Protein AF-A0A9N8PX17-F1 (afdb_monomer)

Secondary structure (DSSP, 8-state):
-----------------S---EEEETTPP---HHHHHHH-HHHHHHHHH-TT--HHHHHHHTTS-SS--HHHH-TTSGGG--STT-GGG-EEE-TT-EEEEEEE-SS---EEEEEEEEETTTTEE-SS-SEEEEEES-TTSPPPHHHHEEEEE--TT-TTGGGSTTTEEEEEEEEETTTTEEEEEEEEEEE-------------------------------------------PPP-------EEEEEEE-------------PPBPTT-EEE-TT--S--PBPTTEEEEEEETTEEEEEE----------------S--S----TTSS----BHHHHHHHTB-SB-TTS-BEEEEEEES-THHHHHHHHHHHHHHH--TTPEEEEEEETHHHHHHHHHHHHHHHH-EE-TTTGGGHHHHHHHHHTTT-TT---SSTTSSSTT---TTSHHHHHHHHHTTSEE-S--EEEEEEE--B-S---HHHHTTT---HHHHHHHTS--S--TTEEEEEEEEESS--BGGG-B------TT---EEEEEEESS-HHHHHB-SSS-HHHHHHHHHHHHHHTTTS-B-SHHHHHHHHHHHHHHHHHTPPPPPTT-PPBPPSS-THHHHT-B----TT--EEEPTTT-PEEEEEPP---EEE-HHHHHHHHTT-EEETTEEE---GGGTTEEEEEE--S-GGG-PPPEEEEEE----S--S--EEEBPPP-HHHHHHHHT-HHHHHHHHSPPPPTHHHHHHHHHHHHHHTT--

Structure (mmCIF, N/CA/C/O backbone):
data_AF-A0A9N8PX17-F1
#
_entry.id   AF-A0A9N8PX17-F1
#
loop_
_atom_site.group_PDB
_atom_site.id
_atom_site.type_symbol
_atom_site.label_atom_id
_atom_site.label_alt_id
_atom_site.label_comp_id
_atom_site.label_asym_id
_atom_site.label_entity_id
_atom_site.label_seq_id
_atom_site.pdbx_PDB_ins_code
_atom_site.Cartn_x
_atom_site.Cartn_y
_atom_site.Cartn_z
_atom_site.occupancy
_atom_site.B_iso_or_equiv
_atom_site.auth_seq_id
_atom_site.auth_comp_id
_atom_site.auth_asym_id
_atom_site.auth_atom_id
_atom_site.pdbx_PDB_model_num
ATOM 1 N N . MET A 1 1 ? 46.818 -5.439 31.183 1.00 30.70 1 MET A N 1
ATOM 2 C CA . MET A 1 1 ? 47.268 -4.232 31.925 1.00 30.70 1 MET A CA 1
ATOM 3 C C . MET A 1 1 ? 46.072 -3.294 32.090 1.00 30.70 1 MET A C 1
ATOM 5 O O . MET A 1 1 ? 45.114 -3.465 31.348 1.00 30.70 1 MET A O 1
ATOM 9 N N . LYS A 1 2 ? 46.074 -2.370 33.063 1.00 31.00 2 LYS A N 1
ATOM 10 C CA . LYS A 1 2 ? 44.957 -1.430 33.299 1.00 31.00 2 LYS A CA 1
ATOM 11 C C . LYS A 1 2 ? 45.195 -0.104 32.570 1.00 31.00 2 LYS A C 1
ATOM 13 O O . LYS A 1 2 ? 46.238 0.477 32.823 1.00 31.00 2 LYS A O 1
ATOM 18 N N . TYR A 1 3 ? 44.210 0.384 31.814 1.00 23.03 3 TYR A N 1
ATOM 19 C CA . TYR A 1 3 ? 43.796 1.798 31.702 1.00 23.03 3 TYR A CA 1
ATOM 20 C C . TYR A 1 3 ? 42.331 1.760 31.222 1.00 23.03 3 TYR A C 1
ATOM 22 O O . TYR A 1 3 ? 42.049 1.134 30.209 1.00 23.03 3 TYR A O 1
ATOM 30 N N . SER A 1 4 ? 41.332 2.098 32.039 1.00 23.83 4 SER A N 1
ATOM 31 C CA . SER A 1 4 ? 40.980 3.412 32.612 1.00 23.83 4 SER A CA 1
ATOM 32 C C . SER A 1 4 ? 40.157 4.267 31.646 1.00 23.83 4 SER A C 1
ATOM 34 O O . SER A 1 4 ? 40.623 4.696 30.599 1.00 23.83 4 SER A O 1
ATOM 36 N N . THR A 1 5 ? 38.914 4.499 32.062 1.00 34.44 5 THR A N 1
ATOM 37 C CA . THR A 1 5 ? 37.856 5.310 31.448 1.00 34.44 5 THR A CA 1
ATOM 38 C C . THR A 1 5 ? 38.290 6.674 30.914 1.00 34.44 5 THR A C 1
ATOM 40 O O . THR A 1 5 ? 39.016 7.408 31.580 1.00 34.44 5 THR A O 1
ATOM 43 N N . THR A 1 6 ? 37.648 7.117 29.834 1.00 24.89 6 THR A N 1
ATOM 44 C CA . THR A 1 6 ? 37.263 8.528 29.674 1.00 24.89 6 THR A CA 1
ATOM 45 C C . THR A 1 6 ? 35.858 8.574 29.088 1.00 24.89 6 THR A C 1
ATOM 47 O O . THR A 1 6 ? 35.644 8.142 27.960 1.00 24.89 6 THR A O 1
ATOM 50 N N . ALA A 1 7 ? 34.895 9.063 29.869 1.00 37.06 7 ALA A N 1
ATOM 51 C CA . ALA A 1 7 ? 33.588 9.435 29.348 1.00 37.06 7 ALA A CA 1
ATOM 52 C C . ALA A 1 7 ? 33.658 10.898 28.899 1.00 37.06 7 ALA A C 1
ATOM 54 O O . ALA A 1 7 ? 34.000 11.766 29.701 1.00 37.06 7 ALA A O 1
ATOM 55 N N . LEU A 1 8 ? 33.321 11.162 27.640 1.00 24.47 8 LEU A N 1
ATOM 56 C CA . LEU A 1 8 ? 33.030 12.500 27.134 1.00 24.47 8 LEU A CA 1
ATOM 57 C C . LEU A 1 8 ? 31.659 12.450 26.452 1.00 24.47 8 LEU A C 1
ATOM 59 O O . LEU A 1 8 ? 31.320 11.455 25.812 1.00 24.47 8 LEU A O 1
ATOM 63 N N . ALA A 1 9 ? 30.858 13.492 26.643 1.00 24.44 9 ALA A N 1
ATOM 64 C CA . ALA A 1 9 ? 29.490 13.590 26.137 1.00 24.44 9 ALA A CA 1
ATOM 65 C C . ALA A 1 9 ? 29.391 14.659 25.034 1.00 24.44 9 ALA A C 1
ATOM 67 O O . ALA A 1 9 ? 30.359 15.388 24.833 1.00 24.44 9 ALA A O 1
ATOM 68 N N . ILE A 1 10 ? 28.189 14.811 24.445 1.00 24.41 10 ILE A N 1
ATOM 69 C CA . ILE A 1 10 ? 27.762 15.947 23.585 1.00 24.41 10 ILE A CA 1
ATOM 70 C C . ILE A 1 10 ? 28.389 15.883 22.162 1.00 24.41 10 ILE A C 1
ATOM 72 O O . ILE A 1 10 ? 29.582 15.658 22.022 1.00 24.41 10 ILE A O 1
ATOM 76 N N . ALA A 1 11 ? 27.663 16.059 21.046 1.00 24.64 11 ALA A N 1
ATOM 77 C CA . ALA A 1 11 ? 26.210 16.154 20.827 1.00 24.64 11 ALA A CA 1
ATOM 78 C C . ALA A 1 11 ? 25.808 15.877 19.360 1.00 24.64 11 ALA A C 1
ATOM 80 O O . ALA A 1 11 ? 26.622 16.011 18.452 1.00 24.64 11 ALA A O 1
ATOM 81 N N . GLY A 1 12 ? 24.503 15.650 19.157 1.00 28.64 12 GLY A N 1
ATOM 82 C CA . GLY A 1 12 ? 23.778 16.067 17.948 1.00 28.64 12 GLY A CA 1
ATOM 83 C C . GLY A 1 12 ? 23.850 15.159 16.718 1.00 28.64 12 GLY A C 1
ATOM 84 O O . GLY A 1 12 ? 24.410 14.066 16.752 1.00 28.64 12 GLY A O 1
ATOM 85 N N . MET A 1 13 ? 23.268 15.687 15.636 1.00 24.89 13 MET A N 1
ATOM 86 C CA . MET A 1 13 ? 23.219 15.148 14.268 1.00 24.89 13 MET A CA 1
ATOM 87 C C . MET A 1 13 ? 22.260 13.948 14.101 1.00 24.89 13 MET A C 1
ATOM 89 O O . MET A 1 13 ? 22.342 12.941 14.807 1.00 24.89 13 MET A O 1
ATOM 93 N N . ALA A 1 14 ? 21.251 14.091 13.228 1.00 25.62 14 ALA A N 1
ATOM 94 C CA . ALA A 1 14 ? 20.008 13.316 13.324 1.00 25.62 14 ALA A CA 1
ATOM 95 C C . ALA A 1 14 ? 19.341 12.973 11.977 1.00 25.62 14 ALA A C 1
ATOM 97 O O . ALA A 1 14 ? 19.820 13.313 10.897 1.00 25.62 14 ALA A O 1
ATOM 98 N N . ALA A 1 15 ? 18.215 12.255 12.058 1.00 28.30 15 ALA A N 1
ATOM 99 C CA . ALA A 1 15 ? 17.508 11.690 10.914 1.00 28.30 15 ALA A CA 1
ATOM 100 C C . ALA A 1 15 ? 16.998 12.761 9.936 1.00 28.30 15 ALA A C 1
ATOM 102 O O . ALA A 1 15 ? 16.244 13.665 10.304 1.00 28.30 15 ALA A O 1
ATOM 103 N N . THR A 1 16 ? 17.363 12.613 8.665 1.00 30.08 16 THR A N 1
ATOM 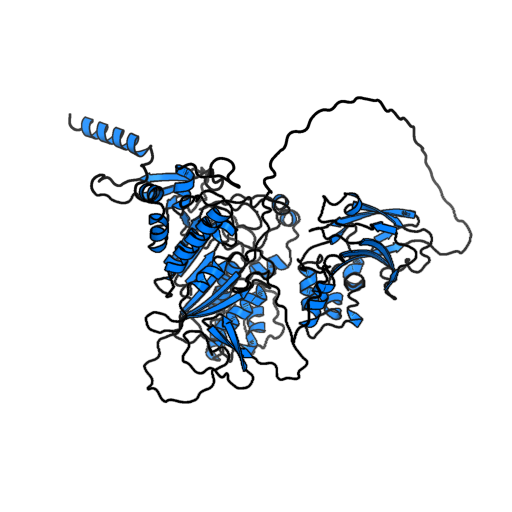104 C CA . THR A 1 16 ? 16.909 13.442 7.545 1.00 30.08 16 THR A CA 1
ATOM 105 C C . THR A 1 16 ? 15.501 13.030 7.102 1.00 30.08 16 THR A C 1
ATOM 107 O O . THR A 1 16 ? 15.300 12.473 6.022 1.00 30.08 16 THR A O 1
ATOM 110 N N . VAL A 1 17 ? 14.494 13.299 7.943 1.00 30.34 17 VAL A N 1
ATOM 111 C CA . VAL A 1 17 ? 13.085 13.161 7.531 1.00 30.34 17 VAL A CA 1
ATOM 112 C C . VAL A 1 17 ? 12.852 14.049 6.306 1.00 30.34 17 VAL A C 1
ATOM 114 O O . VAL A 1 17 ? 13.301 15.197 6.268 1.00 30.34 17 VAL A O 1
ATOM 117 N N . ARG A 1 18 ? 12.166 13.527 5.286 1.00 34.47 18 ARG A N 1
ATOM 118 C CA . ARG A 1 18 ? 11.848 14.303 4.083 1.00 34.47 18 ARG A CA 1
ATOM 119 C C . ARG A 1 18 ? 10.637 15.192 4.320 1.00 34.47 18 ARG A C 1
ATOM 121 O O . ARG A 1 18 ? 9.495 14.787 4.106 1.00 34.47 18 ARG A O 1
ATOM 128 N N . GLY A 1 19 ? 10.940 16.384 4.822 1.00 40.16 19 GLY A N 1
ATOM 129 C CA . GLY A 1 19 ? 10.079 17.545 4.721 1.00 40.16 19 GLY A CA 1
ATOM 130 C C . GLY A 1 19 ? 10.176 18.472 5.924 1.00 40.16 19 GLY A C 1
ATOM 131 O O . GLY A 1 19 ? 9.384 18.336 6.850 1.00 40.16 19 GLY A O 1
ATOM 132 N N . HIS A 1 20 ? 11.066 19.465 5.874 1.00 75.44 20 HIS A N 1
ATOM 133 C CA . HIS A 1 20 ? 11.116 20.591 6.807 1.00 75.44 20 HIS A CA 1
ATOM 134 C C . HIS A 1 20 ? 11.473 21.886 6.058 1.00 75.44 20 HIS A C 1
ATOM 136 O O . HIS A 1 20 ? 12.459 21.919 5.343 1.00 75.44 20 HIS A O 1
ATOM 142 N N . GLY A 1 21 ? 10.711 22.966 6.252 1.00 77.06 21 GLY A N 1
ATOM 143 C CA . GLY A 1 21 ? 11.102 24.321 5.840 1.00 77.06 21 GLY A CA 1
ATOM 144 C C . GLY A 1 21 ? 11.175 24.600 4.334 1.00 77.06 21 GLY A C 1
ATOM 145 O O . GLY A 1 21 ? 12.147 24.250 3.669 1.00 77.06 21 GLY A O 1
ATOM 146 N N . PHE A 1 22 ? 10.203 25.344 3.803 1.00 93.81 22 PHE A N 1
ATOM 147 C CA . PHE A 1 22 ? 10.308 25.917 2.456 1.00 93.81 22 PHE A CA 1
ATOM 148 C C . PHE A 1 22 ? 9.574 27.259 2.317 1.00 93.81 22 PHE A C 1
ATOM 150 O O . PHE A 1 22 ? 8.501 27.453 2.895 1.00 93.81 22 PHE A O 1
ATOM 157 N N . LEU A 1 23 ? 10.119 28.181 1.514 1.00 94.31 23 LEU A N 1
ATOM 158 C CA . LEU A 1 23 ? 9.455 29.435 1.135 1.00 94.31 23 LEU A CA 1
ATOM 159 C C . LEU A 1 23 ? 8.228 29.165 0.248 1.00 94.31 23 LEU A C 1
ATOM 161 O O . LEU A 1 23 ? 8.347 28.751 -0.905 1.00 94.31 23 LEU A O 1
ATOM 165 N N . THR A 1 24 ? 7.037 29.436 0.780 1.00 91.62 24 THR A N 1
ATOM 166 C CA . THR A 1 24 ? 5.756 29.205 0.085 1.00 91.62 24 THR A CA 1
ATOM 167 C C . THR A 1 24 ? 5.155 30.471 -0.523 1.00 91.62 24 THR A C 1
ATOM 169 O O . THR A 1 24 ? 4.358 30.375 -1.455 1.00 91.62 24 THR A O 1
ATOM 172 N N . SER A 1 25 ? 5.534 31.656 -0.032 1.00 93.94 25 SER A N 1
ATOM 173 C CA . SER A 1 25 ? 5.114 32.950 -0.582 1.00 93.94 25 SER A CA 1
ATOM 174 C C . SER A 1 25 ? 6.171 34.031 -0.315 1.00 93.94 25 SER A C 1
ATOM 176 O O . SER A 1 25 ? 6.589 34.157 0.834 1.00 93.94 25 SER A O 1
ATOM 178 N N . PRO A 1 26 ? 6.553 34.861 -1.304 1.00 95.81 26 PRO A N 1
ATOM 179 C CA . PRO A 1 26 ? 6.434 34.617 -2.744 1.00 95.81 26 PRO A CA 1
ATOM 180 C C . PRO A 1 26 ? 6.976 33.237 -3.148 1.00 95.81 26 PRO A C 1
ATOM 182 O O . PRO A 1 26 ? 7.723 32.607 -2.399 1.00 95.81 26 PRO A O 1
ATOM 185 N N . LYS A 1 27 ? 6.558 32.722 -4.308 1.00 91.94 27 LYS A N 1
ATOM 186 C CA . LYS A 1 27 ? 6.903 31.354 -4.713 1.00 91.94 27 LYS A CA 1
ATOM 187 C C . LYS A 1 27 ? 8.400 31.251 -5.027 1.00 91.94 27 LYS A C 1
ATOM 189 O O . LYS A 1 27 ? 8.877 31.888 -5.962 1.00 91.94 27 LYS A O 1
ATOM 194 N N . ALA A 1 28 ? 9.115 30.429 -4.264 1.00 95.44 28 ALA A N 1
ATOM 195 C CA . ALA A 1 28 ? 10.531 30.160 -4.481 1.00 95.44 28 ALA A CA 1
ATOM 196 C C . ALA A 1 28 ? 10.800 29.245 -5.694 1.00 95.44 28 ALA A C 1
ATOM 198 O O . ALA A 1 28 ? 9.890 28.590 -6.216 1.00 95.44 28 ALA A O 1
ATOM 199 N N . ARG A 1 29 ? 12.073 29.195 -6.118 1.00 97.00 29 ARG A N 1
ATOM 200 C CA . ARG A 1 29 ? 12.579 28.316 -7.181 1.00 97.00 29 ARG A CA 1
ATOM 201 C C . ARG A 1 29 ? 12.197 26.853 -6.945 1.00 97.00 29 ARG A C 1
ATOM 203 O O . ARG A 1 29 ? 12.283 26.357 -5.826 1.00 97.00 29 ARG A O 1
ATOM 210 N N . MET A 1 30 ? 11.866 26.161 -8.027 1.00 94.69 30 MET A N 1
ATOM 211 C CA . MET A 1 30 ? 11.577 24.726 -8.088 1.00 94.69 30 MET A CA 1
ATOM 212 C C . MET A 1 30 ? 12.562 24.018 -9.042 1.00 94.69 30 MET A C 1
ATOM 214 O O . MET A 1 30 ? 13.170 24.683 -9.885 1.00 94.69 30 MET A O 1
ATOM 218 N N . PRO A 1 31 ? 12.736 22.688 -8.954 1.00 90.25 31 PRO A N 1
ATOM 219 C CA . PRO A 1 31 ? 13.531 21.933 -9.923 1.00 90.25 31 PRO A CA 1
ATOM 220 C C . PRO A 1 31 ? 12.818 21.812 -11.281 1.00 90.25 31 PRO A C 1
ATOM 222 O O . PRO A 1 31 ? 11.624 21.509 -11.333 1.00 90.25 31 PRO A O 1
ATOM 225 N N . GLY A 1 32 ? 13.565 21.982 -12.374 1.00 84.88 32 GLY A N 1
ATOM 226 C CA . GLY A 1 32 ? 13.142 21.694 -13.748 1.00 84.88 32 GLY A CA 1
ATOM 227 C C . GLY A 1 32 ? 14.251 21.011 -14.559 1.00 84.88 32 GLY A C 1
ATOM 228 O O . GLY A 1 32 ? 15.180 20.429 -13.993 1.00 84.88 32 GLY A O 1
ATOM 229 N N . ASP A 1 33 ? 14.148 21.070 -15.883 1.00 93.62 33 ASP A N 1
ATOM 230 C CA . ASP A 1 33 ? 15.045 20.380 -16.818 1.00 93.62 33 ASP A CA 1
ATOM 231 C C . ASP A 1 33 ? 16.507 20.863 -16.700 1.00 93.62 33 ASP A C 1
ATOM 233 O O . ASP A 1 33 ? 17.442 20.069 -16.839 1.00 93.62 33 ASP A O 1
ATOM 237 N N . ALA A 1 34 ? 16.739 22.149 -16.401 1.00 92.88 34 ALA A N 1
ATOM 238 C CA . ALA A 1 34 ? 18.086 22.679 -16.188 1.00 92.88 34 ALA A CA 1
ATOM 239 C C . ALA A 1 34 ? 18.674 22.233 -14.838 1.00 92.88 34 ALA A C 1
ATOM 241 O O . ALA A 1 34 ? 19.889 22.044 -14.726 1.00 92.88 34 ALA A O 1
ATOM 242 N N . PHE A 1 35 ? 17.834 22.027 -13.817 1.00 95.81 35 PHE A N 1
ATOM 243 C CA . PHE A 1 35 ? 18.239 21.372 -12.575 1.00 95.81 35 PHE A CA 1
ATOM 244 C C . PHE A 1 35 ? 18.600 19.900 -12.804 1.00 95.81 35 PHE A C 1
ATOM 246 O O . PHE A 1 35 ? 19.665 19.487 -12.352 1.00 95.81 35 PHE A O 1
ATOM 253 N N . GLU A 1 36 ? 17.803 19.130 -13.556 1.00 91.38 36 GLU A N 1
ATOM 254 C CA . GLU A 1 36 ? 18.137 17.736 -13.902 1.00 91.38 36 GLU A CA 1
ATOM 255 C C . GLU A 1 36 ? 19.480 17.652 -14.648 1.00 91.38 36 GLU A C 1
ATOM 257 O O . GLU A 1 36 ? 20.383 16.924 -14.232 1.00 91.38 36 GLU A O 1
ATOM 262 N N . ALA A 1 37 ? 19.678 18.487 -15.673 1.00 92.25 37 ALA A N 1
ATOM 263 C CA . ALA A 1 37 ? 20.909 18.530 -16.469 1.00 92.25 37 ALA A CA 1
ATOM 264 C C . ALA A 1 37 ? 22.171 18.996 -15.702 1.00 92.25 37 ALA A C 1
ATOM 266 O O . ALA A 1 37 ? 23.288 18.871 -16.217 1.00 92.25 37 ALA A O 1
ATOM 267 N N . ALA A 1 38 ? 22.015 19.550 -14.496 1.00 91.81 38 ALA A N 1
ATOM 268 C CA . ALA A 1 38 ? 23.110 20.031 -13.654 1.00 91.81 38 ALA A CA 1
ATOM 269 C C . ALA A 1 38 ? 23.347 19.170 -12.402 1.00 91.81 38 ALA A C 1
ATOM 271 O O . ALA A 1 38 ? 24.492 19.031 -11.971 1.00 91.81 38 ALA A O 1
ATOM 272 N N . CYS A 1 39 ? 22.281 18.626 -11.816 1.00 92.12 39 CYS A N 1
ATOM 273 C CA . CYS A 1 39 ? 22.280 17.915 -10.539 1.00 92.12 39 CYS A CA 1
ATOM 274 C C . CYS A 1 39 ? 21.979 16.415 -10.665 1.00 92.12 39 CYS A C 1
ATOM 276 O O . CYS A 1 39 ? 22.000 15.734 -9.646 1.00 92.12 39 CYS A O 1
ATOM 278 N N . GLY A 1 40 ? 21.742 15.882 -11.863 1.00 83.62 40 GLY A N 1
ATOM 279 C CA . GLY A 1 40 ? 21.485 14.459 -12.082 1.00 83.62 40 GLY A CA 1
ATOM 280 C C . GLY A 1 40 ? 20.052 14.026 -11.757 1.00 83.62 40 GLY A C 1
ATOM 281 O O . GLY A 1 40 ? 19.321 14.673 -10.998 1.00 83.62 40 GLY A O 1
ATOM 282 N N . GLN A 1 41 ? 19.644 12.918 -12.369 1.00 73.25 41 GLN A N 1
ATOM 283 C CA . GLN A 1 41 ? 18.254 12.477 -12.439 1.00 73.25 41 GLN A CA 1
ATOM 284 C C . GLN A 1 41 ? 17.659 12.079 -11.081 1.00 73.25 41 GLN A C 1
ATOM 286 O O . GLN A 1 41 ? 16.499 12.394 -10.803 1.00 73.25 41 GLN A O 1
ATOM 291 N N . GLN A 1 42 ? 18.430 11.430 -10.205 1.00 61.31 42 GLN A N 1
ATOM 292 C CA . GLN A 1 42 ? 17.909 10.987 -8.912 1.00 61.31 42 GLN A CA 1
ATOM 293 C C . GLN A 1 42 ? 17.710 12.162 -7.954 1.00 61.31 42 GLN A C 1
ATOM 295 O O . GLN A 1 42 ? 16.670 12.219 -7.305 1.00 61.31 42 GLN A O 1
ATOM 300 N N . VAL A 1 43 ? 18.632 13.134 -7.914 1.00 71.56 43 VAL A N 1
ATOM 301 C CA . VAL A 1 43 ? 18.458 14.388 -7.145 1.00 71.56 43 VAL A CA 1
ATOM 302 C C . VAL A 1 43 ? 17.304 15.230 -7.710 1.00 71.56 43 VAL A C 1
ATOM 304 O O . VAL A 1 43 ? 16.529 15.795 -6.938 1.00 71.56 43 VAL A O 1
ATOM 307 N N . TYR A 1 44 ? 17.103 15.260 -9.034 1.00 84.00 44 TYR A N 1
ATOM 308 C CA . TYR A 1 44 ? 15.906 15.867 -9.631 1.00 84.00 44 TYR A CA 1
ATOM 309 C C . TYR A 1 44 ? 14.610 15.207 -9.130 1.00 84.00 44 TYR A C 1
ATOM 311 O O . TYR A 1 44 ? 13.741 15.905 -8.603 1.00 84.00 44 TYR A O 1
ATOM 319 N N . TYR A 1 45 ? 14.479 13.876 -9.211 1.00 62.00 45 TYR A N 1
ATOM 320 C CA . TYR A 1 45 ? 13.283 13.180 -8.713 1.00 62.00 45 TYR A CA 1
ATOM 321 C C . TYR A 1 45 ? 13.102 13.311 -7.194 1.00 62.00 45 TYR A C 1
ATOM 323 O O . TYR A 1 45 ? 11.966 13.377 -6.720 1.00 62.00 45 TYR A O 1
ATOM 331 N N . ASN A 1 46 ? 14.198 13.408 -6.440 1.00 67.00 46 ASN A N 1
ATOM 332 C CA . ASN A 1 46 ? 14.202 13.697 -5.007 1.00 67.00 46 ASN A CA 1
ATOM 333 C C . ASN A 1 46 ? 13.454 15.000 -4.701 1.00 67.00 46 ASN A C 1
ATOM 335 O O . ASN A 1 46 ? 12.484 15.016 -3.944 1.00 67.00 46 ASN A O 1
ATOM 339 N N . GLN A 1 47 ? 13.889 16.068 -5.366 1.00 79.69 47 GLN A N 1
ATOM 340 C CA . GLN A 1 47 ? 13.477 17.448 -5.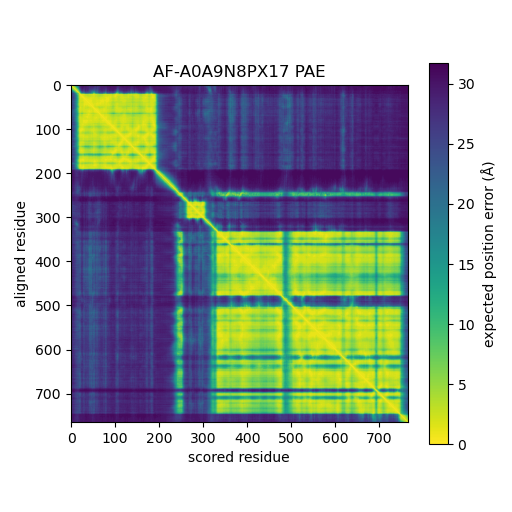139 1.00 79.69 47 GLN A CA 1
ATOM 341 C C . GLN A 1 47 ? 12.112 17.771 -5.756 1.00 79.69 47 GLN A C 1
ATOM 343 O O . GLN A 1 47 ? 11.351 18.567 -5.209 1.00 79.69 47 GLN A O 1
ATOM 348 N N . ALA A 1 48 ? 11.784 17.145 -6.890 1.00 67.62 48 ALA A N 1
ATOM 349 C CA . ALA A 1 48 ? 10.463 17.226 -7.507 1.00 67.62 48 ALA A CA 1
ATOM 350 C C . ALA A 1 48 ? 9.408 16.407 -6.735 1.00 67.62 48 ALA A C 1
ATOM 352 O O . ALA A 1 48 ? 8.213 16.683 -6.848 1.00 67.62 48 ALA A O 1
ATOM 353 N N . GLY A 1 49 ? 9.841 15.408 -5.954 1.00 53.47 49 GLY A N 1
ATOM 354 C CA . GLY A 1 49 ? 9.002 14.642 -5.031 1.00 53.47 49 GLY A CA 1
ATOM 355 C C . GLY A 1 49 ? 8.778 15.348 -3.689 1.00 53.47 49 GLY A C 1
ATOM 356 O O . GLY A 1 49 ? 7.639 15.418 -3.230 1.00 53.47 49 GLY A O 1
ATOM 357 N N . ASP A 1 50 ? 9.837 15.889 -3.078 1.00 71.69 50 ASP A N 1
ATOM 358 C CA . ASP A 1 50 ? 9.751 16.773 -1.911 1.00 71.69 50 ASP A CA 1
ATOM 359 C C . ASP A 1 50 ? 10.853 17.848 -1.907 1.00 71.69 50 ASP A C 1
ATOM 361 O O . ASP A 1 50 ? 12.013 17.604 -1.571 1.00 71.69 50 ASP A O 1
ATOM 365 N N . ASN A 1 51 ? 10.467 19.088 -2.204 1.00 80.75 51 ASN A N 1
ATOM 366 C CA . ASN A 1 51 ? 11.364 20.242 -2.184 1.00 80.75 51 ASN A CA 1
ATOM 367 C C . ASN A 1 51 ? 11.785 20.666 -0.758 1.00 80.75 51 ASN A C 1
ATOM 369 O O . ASN A 1 51 ? 12.751 21.415 -0.610 1.00 80.75 51 ASN A O 1
ATOM 373 N N . TYR A 1 52 ? 11.134 20.145 0.289 1.00 85.69 52 TYR A N 1
ATOM 374 C CA . TYR A 1 52 ? 11.391 20.465 1.700 1.00 85.69 52 TYR A CA 1
ATOM 375 C C . TYR A 1 52 ? 12.501 19.593 2.342 1.00 85.69 52 TYR A C 1
ATOM 377 O O . TYR A 1 52 ? 12.682 19.610 3.557 1.00 85.69 52 TYR A O 1
ATOM 385 N N . GLY A 1 53 ? 13.260 18.800 1.577 1.00 75.75 53 GLY A N 1
ATOM 386 C CA . GLY A 1 53 ? 14.474 18.146 2.099 1.00 75.75 53 GLY A CA 1
ATOM 387 C C . GLY A 1 53 ? 15.595 19.135 2.488 1.00 75.75 53 GLY A C 1
ATOM 388 O O . GLY A 1 53 ? 15.570 20.298 2.092 1.00 75.75 53 GLY A O 1
ATOM 389 N N . ASN A 1 54 ? 16.623 18.659 3.195 1.00 87.75 54 ASN A N 1
ATOM 390 C CA . ASN A 1 54 ? 17.879 19.393 3.444 1.00 87.75 54 ASN A CA 1
ATOM 391 C C . ASN A 1 54 ? 18.969 19.050 2.418 1.00 87.75 54 ASN A C 1
ATOM 393 O O . ASN A 1 54 ? 18.932 17.997 1.780 1.00 87.75 54 ASN A O 1
ATOM 397 N N . ILE A 1 55 ? 19.977 19.918 2.308 1.00 85.38 55 ILE A N 1
ATOM 398 C CA . ILE A 1 55 ? 21.105 19.765 1.376 1.00 85.38 55 ILE A CA 1
ATOM 399 C C . ILE A 1 55 ? 21.945 18.515 1.690 1.00 85.38 55 ILE A C 1
ATOM 401 O O . ILE A 1 55 ? 22.370 17.818 0.771 1.00 85.38 55 ILE A O 1
ATOM 405 N N . GLN A 1 56 ? 22.144 18.179 2.967 1.00 85.81 56 GLN A N 1
ATOM 406 C CA . GLN A 1 56 ? 22.891 16.996 3.407 1.00 85.81 56 GLN A CA 1
ATOM 407 C C . GLN A 1 56 ? 22.265 15.692 2.878 1.00 85.81 56 GLN A C 1
ATOM 409 O O . GLN A 1 56 ? 22.986 14.811 2.407 1.00 85.81 56 GLN A O 1
ATOM 414 N N . GLY A 1 57 ? 20.933 15.580 2.891 1.00 76.56 57 GLY A N 1
ATOM 415 C CA . GLY A 1 57 ? 20.191 14.460 2.308 1.00 76.56 57 GLY A CA 1
ATOM 416 C C . GLY A 1 57 ? 20.310 14.392 0.783 1.00 76.56 57 GLY A C 1
ATOM 417 O O . GLY A 1 57 ? 20.520 13.312 0.232 1.00 76.56 57 GLY A O 1
ATOM 418 N N . GLU A 1 58 ? 20.268 15.532 0.089 1.00 79.56 58 GLU A N 1
ATOM 419 C CA . GLU A 1 58 ? 20.522 15.571 -1.360 1.00 79.56 58 GLU A CA 1
ATOM 420 C C . GLU A 1 58 ? 21.970 15.175 -1.698 1.00 79.56 58 GLU A C 1
ATOM 422 O O . GLU A 1 58 ? 22.203 14.446 -2.656 1.00 79.56 58 GLU A O 1
ATOM 427 N N . LEU A 1 59 ? 22.948 15.559 -0.870 1.00 81.12 59 LEU A N 1
ATOM 428 C CA . LEU A 1 59 ? 24.351 15.139 -0.988 1.00 81.12 59 LEU A CA 1
ATOM 429 C C . LEU A 1 59 ? 24.585 13.651 -0.669 1.00 81.12 59 LEU A C 1
ATOM 431 O O . LEU A 1 59 ? 25.641 13.118 -1.012 1.00 81.12 59 LEU A O 1
ATOM 435 N N . GLN A 1 60 ? 23.636 12.966 -0.025 1.00 73.69 60 GLN A N 1
ATOM 436 C CA . GLN A 1 60 ? 23.647 11.504 0.097 1.00 73.69 60 GLN A CA 1
ATOM 437 C C . GLN A 1 60 ? 23.131 10.857 -1.196 1.00 73.69 60 GLN A C 1
ATOM 439 O O . GLN A 1 60 ? 23.778 9.953 -1.718 1.00 73.69 60 GLN A O 1
ATOM 444 N N . VAL A 1 61 ? 22.037 11.371 -1.768 1.00 69.00 61 VAL A N 1
ATOM 445 C CA . VAL A 1 61 ? 21.466 10.897 -3.046 1.00 69.00 61 VAL A CA 1
ATOM 446 C C . VAL A 1 61 ? 22.405 11.172 -4.227 1.00 69.00 61 VAL A C 1
ATOM 448 O O . VAL A 1 61 ? 22.584 10.326 -5.099 1.00 69.00 61 VAL A O 1
ATOM 451 N N . ALA A 1 62 ? 23.105 12.306 -4.213 1.00 76.62 62 ALA A N 1
ATOM 452 C CA . ALA A 1 62 ? 24.125 12.659 -5.195 1.00 76.62 62 ALA A CA 1
ATOM 453 C C . ALA A 1 62 ? 25.271 11.632 -5.292 1.00 76.62 62 ALA A C 1
ATOM 455 O O . ALA A 1 62 ? 25.920 11.551 -6.331 1.00 76.62 62 ALA A O 1
ATOM 456 N N . LYS A 1 63 ? 25.519 10.839 -4.237 1.00 72.88 63 LYS A N 1
ATOM 457 C CA . LYS A 1 63 ? 26.552 9.787 -4.213 1.00 72.88 63 LYS A CA 1
ATOM 458 C C . LYS A 1 63 ? 26.092 8.465 -4.834 1.00 72.88 63 LYS A C 1
ATOM 460 O O . LYS A 1 63 ? 26.939 7.617 -5.093 1.00 72.88 63 LYS A O 1
ATOM 465 N N . THR A 1 64 ? 24.790 8.266 -5.063 1.00 66.00 64 THR A N 1
ATOM 466 C CA . THR A 1 64 ? 24.243 7.021 -5.640 1.00 66.00 64 THR A CA 1
ATOM 467 C C . THR A 1 64 ? 23.937 7.127 -7.137 1.00 66.00 64 THR A C 1
ATOM 469 O O . THR A 1 64 ? 23.400 6.185 -7.711 1.00 66.00 64 THR A O 1
ATOM 472 N N . GLN A 1 65 ? 24.267 8.254 -7.777 1.00 65.12 65 GLN A N 1
ATOM 473 C CA . GLN A 1 65 ? 24.042 8.513 -9.203 1.00 65.12 65 GLN A CA 1
ATOM 474 C C . GLN A 1 65 ? 25.352 8.936 -9.897 1.00 65.12 65 GLN A C 1
ATOM 476 O O . GLN A 1 65 ? 26.197 9.598 -9.296 1.00 65.12 65 GLN A O 1
ATOM 481 N N . THR A 1 66 ? 25.538 8.563 -11.166 1.00 84.44 66 THR A N 1
ATOM 482 C CA . THR A 1 66 ? 26.785 8.813 -11.927 1.00 84.44 66 THR A CA 1
ATOM 483 C C . THR A 1 66 ? 26.756 10.080 -12.787 1.00 84.44 66 THR A C 1
ATOM 485 O O . THR A 1 66 ? 27.744 10.408 -13.436 1.00 84.44 66 THR A O 1
ATOM 488 N N . ASP A 1 67 ? 25.621 10.775 -12.830 1.00 87.00 67 ASP A N 1
ATOM 489 C CA . ASP A 1 67 ? 25.358 11.989 -13.611 1.00 87.00 67 ASP A CA 1
ATOM 490 C C . ASP A 1 67 ? 25.389 13.279 -12.765 1.00 87.00 67 ASP A C 1
ATOM 492 O O . ASP A 1 67 ? 25.257 14.379 -13.305 1.00 87.00 67 ASP A O 1
ATOM 496 N N . TYR A 1 68 ? 25.625 13.171 -11.451 1.00 91.62 68 TYR A N 1
ATOM 497 C CA . TYR A 1 68 ? 25.832 14.326 -10.578 1.00 91.62 68 TYR A CA 1
ATOM 498 C C . TYR A 1 68 ? 27.078 15.122 -10.981 1.00 91.62 68 TYR A C 1
ATOM 500 O O . TYR A 1 68 ? 28.183 14.582 -11.049 1.00 91.62 68 TYR A O 1
ATOM 508 N N . ASN A 1 69 ? 26.936 16.437 -11.145 1.00 94.69 69 ASN A N 1
ATOM 509 C CA . ASN A 1 69 ? 28.069 17.340 -11.308 1.00 94.69 69 ASN A CA 1
ATOM 510 C C . ASN A 1 69 ? 28.005 18.453 -10.253 1.00 94.69 69 ASN A C 1
ATOM 512 O O . ASN A 1 69 ? 27.193 19.367 -10.357 1.00 94.69 69 ASN A O 1
ATOM 516 N N . ALA A 1 70 ? 28.872 18.396 -9.239 1.00 91.00 70 ALA A N 1
ATOM 517 C CA . ALA A 1 70 ? 28.846 19.338 -8.116 1.00 91.00 70 ALA A CA 1
ATOM 518 C C . ALA A 1 70 ? 29.009 20.812 -8.545 1.00 91.00 70 ALA A C 1
ATOM 520 O O . ALA A 1 70 ? 28.308 21.685 -8.030 1.00 91.00 70 ALA A O 1
ATOM 521 N N . GLU A 1 71 ? 29.894 21.080 -9.510 1.00 93.44 71 GLU A N 1
ATOM 522 C CA . GLU A 1 71 ? 30.232 22.426 -9.995 1.00 93.44 71 GLU A CA 1
ATOM 523 C C . GLU A 1 71 ? 29.074 23.078 -10.761 1.00 93.44 71 GLU A C 1
ATOM 525 O O . GLU A 1 71 ? 28.794 24.261 -10.575 1.00 93.44 71 GLU A O 1
ATOM 530 N N . LYS A 1 72 ? 28.359 22.302 -11.586 1.00 94.88 72 LYS A N 1
ATOM 531 C CA . LYS A 1 72 ? 27.130 22.737 -12.266 1.00 94.88 72 LYS A CA 1
ATOM 532 C C . LYS A 1 72 ? 25.951 22.793 -11.303 1.00 94.88 72 LYS A C 1
ATOM 534 O O . LYS A 1 72 ? 25.135 23.713 -11.375 1.00 94.88 72 LYS A O 1
ATOM 539 N N . CYS A 1 73 ? 25.838 21.817 -10.404 1.00 95.56 73 CYS A N 1
ATOM 540 C CA . CYS A 1 73 ? 24.720 21.723 -9.479 1.00 95.56 73 CYS A CA 1
ATOM 541 C C . CYS A 1 73 ? 24.711 22.885 -8.479 1.00 95.56 73 CYS A C 1
ATOM 543 O O . CYS A 1 73 ? 23.652 23.473 -8.281 1.00 95.56 73 CYS A O 1
ATOM 545 N N . ARG A 1 74 ? 25.870 23.279 -7.925 1.00 94.44 74 ARG A N 1
ATOM 546 C CA . ARG A 1 74 ? 26.001 24.358 -6.921 1.00 94.44 74 ARG A CA 1
ATOM 547 C C . ARG A 1 74 ? 24.971 24.217 -5.793 1.00 94.44 74 ARG A C 1
ATOM 549 O O . ARG A 1 74 ? 24.231 25.146 -5.502 1.00 94.44 74 ARG A O 1
ATOM 556 N N . ILE A 1 75 ? 24.900 23.034 -5.181 1.00 93.31 75 ILE A N 1
ATOM 557 C CA . ILE A 1 75 ? 23.781 22.651 -4.300 1.00 93.31 75 ILE A CA 1
ATOM 558 C C . ILE A 1 75 ? 23.642 23.488 -3.009 1.00 93.31 75 ILE A C 1
ATOM 560 O O . ILE A 1 75 ? 22.583 23.472 -2.397 1.00 93.31 75 ILE A O 1
ATOM 564 N N . TRP A 1 76 ? 24.676 24.258 -2.649 1.00 91.25 76 TRP A N 1
ATOM 565 C CA . TRP A 1 76 ? 24.706 25.251 -1.558 1.00 91.25 76 TRP A CA 1
ATOM 566 C C . TRP A 1 76 ? 24.400 26.690 -2.029 1.00 91.25 76 TRP A C 1
ATOM 568 O O . TRP A 1 76 ? 24.936 27.658 -1.494 1.00 91.25 76 TRP A O 1
ATOM 578 N N . LEU A 1 77 ? 23.646 26.821 -3.119 1.00 92.31 77 LEU A N 1
ATOM 579 C CA . LEU A 1 77 ? 23.071 28.065 -3.625 1.00 92.31 77 LEU A CA 1
ATOM 580 C C . LEU A 1 77 ? 21.658 27.734 -4.101 1.00 92.31 77 LEU A C 1
ATOM 582 O O . LEU A 1 77 ? 21.490 27.027 -5.099 1.00 92.31 77 LEU A O 1
ATOM 586 N N . CYS A 1 78 ? 20.640 28.235 -3.406 1.00 93.88 78 CYS A N 1
ATOM 587 C CA . CYS A 1 78 ? 19.236 27.937 -3.693 1.00 93.88 78 CYS A CA 1
ATOM 588 C C . CYS A 1 78 ? 18.910 26.438 -3.761 1.00 93.88 78 CYS A C 1
ATOM 590 O O . CYS A 1 78 ? 18.124 26.019 -4.617 1.00 93.88 78 CYS A O 1
ATOM 592 N N . LYS A 1 79 ? 19.552 25.614 -2.921 1.00 93.38 79 LYS A N 1
ATOM 593 C CA . LYS A 1 79 ? 19.453 24.143 -2.965 1.00 93.38 79 LYS A CA 1
ATOM 594 C C . LYS A 1 79 ? 19.842 23.538 -4.335 1.00 93.38 79 LYS A C 1
ATOM 596 O O . LYS A 1 79 ? 19.443 22.426 -4.682 1.00 93.38 79 LYS A O 1
ATOM 601 N N . GLY A 1 80 ? 20.592 24.300 -5.137 1.00 95.38 80 GLY A N 1
ATOM 602 C CA . GLY A 1 80 ? 21.001 24.021 -6.514 1.00 95.38 80 GLY A CA 1
ATOM 603 C C . GLY A 1 80 ? 20.013 24.445 -7.612 1.00 95.38 80 GLY A C 1
ATOM 604 O O . GLY A 1 80 ? 20.388 24.393 -8.788 1.00 95.38 80 GLY A O 1
ATOM 605 N N . PHE A 1 81 ? 18.784 24.870 -7.286 1.00 97.19 81 PHE A N 1
ATOM 606 C CA . PHE A 1 81 ? 17.725 25.148 -8.273 1.00 97.19 81 PHE A CA 1
ATOM 607 C C . PHE A 1 81 ? 18.088 26.276 -9.249 1.00 97.19 81 PHE A C 1
ATOM 609 O O . PHE A 1 81 ? 18.615 27.324 -8.859 1.00 97.19 81 PHE A O 1
ATOM 616 N N . LYS A 1 82 ? 17.790 26.070 -10.538 1.00 96.69 82 LYS A N 1
ATOM 617 C CA . LYS A 1 82 ? 18.251 26.937 -11.632 1.00 96.69 82 LYS A CA 1
ATOM 618 C C . LYS A 1 82 ? 17.317 28.105 -11.898 1.00 96.69 82 LYS A C 1
ATOM 620 O O . LYS A 1 82 ? 16.106 28.000 -11.733 1.00 96.69 82 LYS A O 1
ATOM 625 N N . TYR A 1 83 ? 17.894 29.222 -12.331 1.00 97.31 83 TYR A N 1
ATOM 626 C CA . TYR A 1 83 ? 17.125 30.384 -12.775 1.00 97.31 83 TYR A CA 1
ATOM 627 C C . TYR A 1 83 ? 16.381 30.072 -14.083 1.00 97.31 83 TYR A C 1
ATOM 629 O O . TYR A 1 83 ? 15.251 30.502 -14.298 1.00 97.31 83 TYR A O 1
ATOM 637 N N . GLU A 1 84 ? 17.000 29.245 -14.922 1.00 96.00 84 GLU A N 1
ATOM 638 C CA . GLU A 1 84 ? 16.517 28.806 -16.226 1.00 96.00 84 GLU A CA 1
ATOM 639 C C . GLU A 1 84 ? 15.121 28.174 -16.148 1.00 96.00 84 GLU A C 1
ATOM 641 O O . GLU A 1 84 ? 14.283 28.473 -16.998 1.00 96.00 84 GLU A O 1
ATOM 646 N N . ASP A 1 85 ? 14.878 27.388 -15.092 1.00 96.31 85 ASP A N 1
ATOM 647 C CA . ASP A 1 85 ? 13.621 26.690 -14.788 1.00 96.31 85 ASP A CA 1
ATOM 648 C C . ASP A 1 85 ? 12.546 27.600 -14.148 1.00 96.31 85 ASP A C 1
ATOM 650 O O . ASP A 1 85 ? 11.402 27.183 -13.983 1.00 96.31 85 ASP A O 1
ATOM 654 N N . ASN A 1 86 ? 12.902 28.823 -13.727 1.00 97.00 86 ASN A N 1
ATOM 655 C CA . ASN A 1 86 ? 12.114 29.632 -12.782 1.00 97.00 86 ASN A CA 1
ATOM 656 C C . ASN A 1 86 ? 11.876 31.092 -13.219 1.00 97.00 86 ASN A C 1
ATOM 658 O O . ASN A 1 86 ? 11.444 31.916 -12.413 1.00 97.00 86 ASN A O 1
ATOM 662 N N . LYS A 1 87 ? 12.107 31.424 -14.495 1.00 95.88 87 LYS A N 1
ATOM 663 C CA . LYS A 1 87 ? 11.953 32.789 -15.046 1.00 95.88 87 LYS A CA 1
ATOM 664 C C . LYS A 1 87 ? 10.564 33.395 -14.809 1.00 95.88 87 LYS A C 1
ATOM 666 O O . LYS A 1 87 ? 10.456 34.585 -14.533 1.00 95.88 87 LYS A O 1
ATOM 671 N N . ASP A 1 88 ? 9.522 32.567 -14.833 1.00 94.25 88 ASP A N 1
ATOM 672 C CA . ASP A 1 88 ? 8.129 32.983 -14.607 1.00 94.25 88 ASP A CA 1
ATOM 673 C C . ASP A 1 88 ? 7.809 33.285 -13.126 1.00 94.25 88 ASP A C 1
ATOM 675 O O . ASP A 1 88 ? 6.691 33.680 -12.799 1.00 94.25 88 ASP A O 1
ATOM 679 N N . LEU A 1 89 ? 8.767 33.077 -12.210 1.00 93.69 89 LEU A N 1
ATOM 680 C CA . LEU A 1 89 ? 8.624 33.328 -10.769 1.00 93.69 89 LEU A CA 1
ATOM 681 C C . LEU A 1 89 ? 9.315 34.619 -10.305 1.00 93.69 89 LEU A C 1
ATOM 683 O O . LEU A 1 89 ? 9.216 34.967 -9.127 1.00 93.69 89 LEU A O 1
ATOM 687 N N . VAL A 1 90 ? 10.006 35.330 -11.202 1.00 96.38 90 VAL A N 1
ATOM 688 C CA . VAL A 1 90 ? 10.753 36.553 -10.877 1.00 96.38 90 VAL A CA 1
ATOM 689 C C . VAL A 1 90 ? 9.815 37.628 -10.329 1.00 96.38 90 VAL A C 1
ATOM 691 O O . VAL A 1 90 ? 8.837 38.011 -10.967 1.00 96.38 90 VAL A O 1
ATOM 694 N N . GLN A 1 91 ? 10.139 38.138 -9.145 1.00 96.62 91 GLN A N 1
ATOM 695 C CA . GLN A 1 91 ? 9.430 39.249 -8.515 1.00 96.62 91 GLN A CA 1
ATOM 696 C C . GLN A 1 91 ? 10.067 40.594 -8.903 1.00 96.62 91 GLN A C 1
ATOM 698 O O . GLN A 1 91 ? 11.263 40.674 -9.182 1.00 96.62 91 GLN A O 1
ATOM 703 N N . THR A 1 92 ? 9.304 41.685 -8.864 1.00 95.50 92 THR A N 1
ATOM 704 C CA . THR A 1 92 ? 9.843 43.042 -9.050 1.00 95.50 92 THR A CA 1
ATOM 705 C C . THR A 1 92 ? 9.496 43.896 -7.842 1.00 95.50 92 THR A C 1
ATOM 707 O O . THR A 1 92 ? 8.328 43.977 -7.462 1.00 95.50 92 THR A O 1
ATOM 710 N N . TYR A 1 93 ? 10.509 44.532 -7.251 1.00 94.75 93 TYR A N 1
ATOM 711 C CA . TYR A 1 93 ? 10.361 45.377 -6.068 1.00 94.75 93 TYR A CA 1
ATOM 712 C C . TYR A 1 93 ? 10.982 46.763 -6.264 1.00 94.75 93 TYR A C 1
ATOM 714 O O . TYR A 1 93 ? 11.901 46.944 -7.067 1.00 94.75 93 TYR A O 1
ATOM 722 N N . THR A 1 94 ? 10.528 47.737 -5.479 1.00 93.56 94 THR A N 1
ATOM 723 C CA . THR A 1 94 ? 11.200 49.037 -5.347 1.00 93.56 94 THR A CA 1
ATOM 724 C C . THR A 1 94 ? 12.148 49.058 -4.139 1.00 93.56 94 THR A C 1
ATOM 726 O O . THR A 1 94 ? 11.939 48.313 -3.176 1.00 93.56 94 THR A O 1
ATOM 729 N N . PRO A 1 95 ? 13.161 49.945 -4.131 1.00 92.75 95 PRO A N 1
ATOM 730 C CA . PRO A 1 95 ? 13.851 50.354 -2.907 1.00 92.75 95 PRO A CA 1
ATOM 731 C C . PRO A 1 95 ? 12.867 50.646 -1.760 1.00 92.75 95 PRO A C 1
ATOM 733 O O . PRO A 1 95 ? 11.794 51.209 -1.993 1.00 92.75 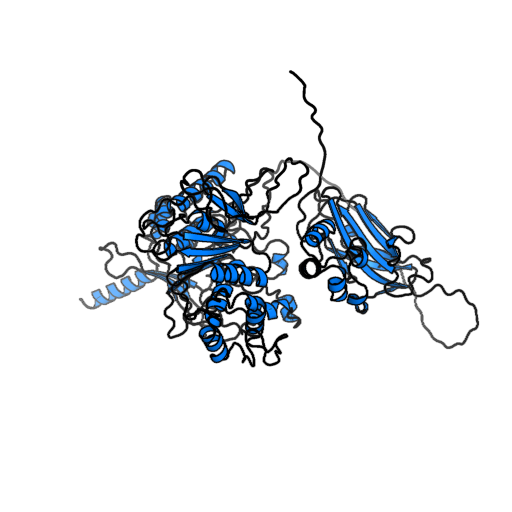95 PRO A O 1
ATOM 736 N N . GLY A 1 96 ? 13.198 50.221 -0.538 1.00 93.12 96 GLY A N 1
ATOM 737 C CA . GLY A 1 96 ? 12.377 50.440 0.660 1.00 93.12 96 GLY A CA 1
ATOM 738 C C . GLY A 1 96 ? 11.068 49.637 0.728 1.00 93.12 96 GLY A C 1
ATOM 739 O O . GLY A 1 96 ? 10.332 49.752 1.709 1.00 93.12 96 GLY A O 1
ATOM 740 N N . GLN A 1 97 ? 10.745 48.812 -0.277 1.00 95.94 97 GLN A N 1
ATOM 741 C CA . GLN A 1 97 ? 9.508 48.032 -0.285 1.00 95.94 97 GLN A CA 1
ATOM 742 C C . GLN A 1 97 ? 9.503 46.965 0.815 1.00 95.94 97 GLN A C 1
ATOM 744 O O . GLN A 1 97 ? 10.447 46.183 0.943 1.00 95.94 97 GLN A O 1
ATOM 749 N N . LYS A 1 98 ? 8.389 46.868 1.548 1.00 96.94 98 LYS A N 1
ATOM 750 C CA . LYS A 1 98 ? 8.089 45.701 2.382 1.00 96.94 98 LYS A CA 1
ATOM 751 C C . LYS A 1 98 ? 7.542 44.546 1.548 1.00 96.94 98 LYS A C 1
ATOM 753 O O . LYS A 1 98 ? 6.657 44.746 0.716 1.00 96.94 98 LYS A O 1
ATOM 758 N N . VAL A 1 99 ? 8.044 43.341 1.803 1.00 96.75 99 VAL A N 1
ATOM 759 C CA . VAL A 1 99 ? 7.624 42.106 1.126 1.00 96.75 99 VAL A CA 1
ATOM 760 C C . VAL A 1 99 ? 7.197 41.080 2.183 1.00 96.75 99 VAL A C 1
ATOM 762 O O . VAL A 1 99 ? 8.041 40.686 2.991 1.00 96.75 99 VAL A O 1
ATOM 765 N N . PRO A 1 100 ? 5.926 40.634 2.192 1.00 96.81 100 PRO A N 1
ATOM 766 C CA . PRO A 1 100 ? 5.445 39.633 3.137 1.00 96.81 100 PRO A CA 1
ATOM 767 C C . PRO A 1 100 ? 5.886 38.230 2.704 1.00 96.81 100 PRO A C 1
ATOM 769 O O . PRO A 1 100 ? 5.480 37.721 1.656 1.00 96.81 100 PRO A O 1
ATOM 772 N N . ILE A 1 101 ? 6.707 37.598 3.534 1.00 97.19 101 ILE A N 1
ATOM 773 C CA . ILE A 1 101 ? 7.270 36.265 3.338 1.00 97.19 101 ILE A CA 1
ATOM 774 C C . ILE A 1 101 ? 6.478 35.232 4.147 1.00 97.19 101 ILE A C 1
ATOM 776 O O . ILE A 1 101 ? 6.066 35.497 5.276 1.00 97.19 101 ILE A O 1
ATOM 780 N N . LYS A 1 102 ? 6.301 34.028 3.593 1.00 96.38 102 LYS A N 1
ATOM 781 C CA . LYS A 1 102 ? 5.813 32.841 4.307 1.00 96.38 102 LYS A CA 1
ATOM 782 C C . LYS A 1 102 ? 6.765 31.668 4.141 1.00 96.38 102 LYS A C 1
ATOM 784 O O . LYS A 1 102 ? 7.112 31.298 3.017 1.00 96.38 102 LYS A O 1
ATOM 789 N N . PHE A 1 103 ? 7.117 31.051 5.262 1.00 93.25 103 PHE A N 1
ATOM 790 C CA . PHE A 1 103 ? 7.973 29.872 5.334 1.00 93.25 103 PHE A CA 1
ATOM 791 C C . PHE A 1 103 ? 7.231 28.747 6.065 1.00 93.25 103 PHE A C 1
ATOM 793 O O . PHE A 1 103 ? 6.742 28.940 7.176 1.00 93.25 103 PHE A O 1
ATOM 800 N N . ASP A 1 104 ? 7.104 27.589 5.421 1.00 91.25 104 ASP A N 1
ATOM 801 C CA . ASP A 1 104 ? 6.327 26.449 5.916 1.00 91.25 104 ASP A CA 1
ATOM 802 C C . ASP A 1 104 ? 7.245 25.412 6.581 1.00 91.25 104 ASP A C 1
ATOM 804 O O . ASP A 1 104 ? 8.001 24.703 5.912 1.00 91.25 104 ASP A O 1
ATOM 808 N N . VAL A 1 105 ? 7.195 25.328 7.914 1.00 85.25 105 VAL A N 1
ATOM 809 C CA . VAL A 1 105 ? 8.015 24.406 8.713 1.00 85.25 105 VAL A CA 1
ATOM 810 C C . VAL A 1 105 ? 7.222 23.140 9.036 1.00 85.25 105 VAL A C 1
ATOM 812 O O . VAL A 1 105 ? 6.569 23.030 10.071 1.00 85.25 105 VAL A O 1
ATOM 815 N N . ARG A 1 106 ? 7.308 22.156 8.138 1.00 79.19 106 ARG A N 1
ATOM 816 C CA . ARG A 1 106 ? 6.602 20.867 8.252 1.00 79.19 106 ARG A CA 1
ATOM 817 C C . ARG A 1 106 ? 6.979 20.013 9.475 1.00 79.19 106 ARG A C 1
ATOM 819 O O . ARG A 1 106 ? 6.117 19.290 9.969 1.00 79.19 106 ARG A O 1
ATOM 826 N N . ALA A 1 107 ? 8.205 20.122 9.995 1.00 76.38 107 ALA A N 1
ATOM 827 C CA . ALA A 1 107 ? 8.516 19.797 11.392 1.00 76.38 107 ALA A CA 1
ATOM 828 C C . ALA A 1 107 ? 9.708 20.645 11.896 1.00 76.38 107 ALA A C 1
ATOM 830 O O . ALA A 1 107 ? 10.595 20.961 11.097 1.00 76.38 107 ALA A O 1
ATOM 831 N N . PRO A 1 108 ? 9.718 21.044 13.182 1.00 79.88 108 PRO A N 1
ATOM 832 C CA . PRO A 1 108 ? 10.755 21.893 13.772 1.00 79.88 108 PRO A CA 1
ATOM 833 C C . PRO A 1 108 ? 12.062 21.147 14.077 1.00 79.88 108 PRO A C 1
ATOM 835 O O . PRO A 1 108 ? 12.033 20.024 14.578 1.00 79.88 108 PRO A O 1
ATOM 838 N N . HIS A 1 109 ? 13.190 21.834 13.873 1.00 82.00 109 HIS A N 1
ATOM 839 C CA . HIS A 1 109 ? 14.533 21.463 14.339 1.00 82.00 109 HIS A CA 1
ATOM 840 C C . HIS A 1 109 ? 15.269 22.729 14.771 1.00 82.00 109 HIS A C 1
ATOM 842 O O . HIS A 1 109 ? 15.448 23.651 13.974 1.00 82.00 109 HIS A O 1
ATOM 848 N N . GLU A 1 110 ? 15.710 22.788 16.025 1.00 86.81 110 GLU A N 1
ATOM 849 C CA . GLU A 1 110 ? 16.307 24.014 16.553 1.00 86.81 110 GLU A CA 1
ATOM 850 C C . GLU A 1 110 ? 17.634 24.347 15.852 1.00 86.81 110 GLU A C 1
ATOM 852 O O . GLU A 1 110 ? 18.548 23.518 15.770 1.00 86.81 110 GLU A O 1
ATOM 857 N N . GLY A 1 111 ? 17.727 25.571 15.338 1.00 86.69 111 GLY A N 1
ATOM 858 C CA . GLY A 1 111 ? 18.883 26.084 14.610 1.00 86.69 111 GLY A CA 1
ATOM 859 C C . GLY A 1 111 ? 18.864 27.604 14.518 1.00 86.69 111 GLY A C 1
ATOM 860 O O . GLY A 1 111 ? 18.012 28.252 15.121 1.00 86.69 111 GLY A O 1
ATOM 861 N N . THR A 1 112 ? 19.766 28.174 13.725 1.00 89.19 112 THR A N 1
ATOM 862 C CA . THR A 1 112 ? 19.692 29.592 13.338 1.00 89.19 112 THR A CA 1
ATOM 863 C C . THR A 1 112 ? 19.057 29.717 11.958 1.00 89.19 112 THR A C 1
ATOM 865 O O . THR A 1 112 ? 19.140 28.796 11.144 1.00 89.19 112 THR A O 1
ATOM 868 N N . ALA A 1 113 ? 18.427 30.851 11.657 1.00 94.50 113 ALA A N 1
ATOM 869 C CA . ALA A 1 113 ? 17.982 31.138 10.295 1.00 94.50 113 ALA A CA 1
ATOM 870 C C . ALA A 1 113 ? 18.123 32.614 9.938 1.00 94.50 113 ALA A C 1
ATOM 872 O O . ALA A 1 113 ? 18.156 33.480 10.812 1.00 94.50 113 ALA A O 1
ATOM 873 N N . ASN A 1 114 ? 18.178 32.911 8.643 1.00 95.25 114 ASN A N 1
ATOM 874 C CA . ASN A 1 114 ? 18.099 34.273 8.133 1.00 95.25 114 ASN A CA 1
ATOM 875 C C . ASN A 1 114 ? 17.444 34.331 6.747 1.00 95.25 114 ASN A C 1
ATOM 877 O O . ASN A 1 114 ? 17.350 33.321 6.047 1.00 95.25 114 ASN A O 1
ATOM 881 N N . VAL A 1 115 ? 17.028 35.535 6.346 1.00 97.19 115 VAL A N 1
ATOM 882 C CA . VAL A 1 115 ? 16.784 35.861 4.936 1.00 97.19 115 VAL A CA 1
ATOM 883 C C . VAL A 1 115 ? 17.817 36.884 4.487 1.00 97.19 115 VAL A C 1
ATOM 885 O O . VAL A 1 115 ? 17.891 37.986 5.032 1.00 97.19 115 VAL A O 1
ATOM 888 N N . SER A 1 116 ? 18.600 36.518 3.477 1.00 96.44 116 SER A N 1
ATOM 889 C CA . SER A 1 116 ? 19.687 37.325 2.921 1.00 96.44 116 SER A CA 1
ATOM 890 C C . SER A 1 116 ? 19.507 37.526 1.421 1.00 96.44 116 SER A C 1
ATOM 892 O O . SER A 1 116 ? 18.949 36.675 0.729 1.00 96.44 116 SER A O 1
ATOM 894 N N . ILE A 1 117 ? 20.022 38.639 0.898 1.00 96.56 117 ILE A N 1
ATOM 895 C CA . ILE A 1 117 ? 20.175 38.820 -0.549 1.00 96.56 117 ILE A CA 1
ATOM 896 C C . ILE A 1 117 ? 21.508 38.193 -0.952 1.00 96.56 117 ILE A C 1
ATOM 898 O O . ILE A 1 117 ? 22.543 38.561 -0.401 1.00 96.56 117 ILE A O 1
ATOM 902 N N . VAL A 1 118 ? 21.489 37.247 -1.890 1.00 96.06 118 VAL A N 1
ATOM 903 C CA . VAL A 1 118 ? 22.678 36.502 -2.330 1.00 96.06 118 VAL A CA 1
ATOM 904 C C . VAL A 1 118 ? 22.984 36.794 -3.797 1.00 96.06 118 VAL A C 1
ATOM 906 O O . VAL A 1 118 ? 22.106 36.741 -4.659 1.00 96.06 118 VAL A O 1
ATOM 909 N N . ASP A 1 119 ? 24.256 37.083 -4.063 1.00 94.19 119 ASP A N 1
ATOM 910 C CA . ASP A 1 119 ? 24.874 37.182 -5.384 1.00 94.19 119 ASP A CA 1
ATOM 911 C C . ASP A 1 119 ? 25.008 35.780 -5.993 1.00 94.19 119 ASP A C 1
ATOM 913 O O . ASP A 1 119 ? 25.810 34.964 -5.529 1.00 94.19 119 ASP A O 1
ATOM 917 N N . THR A 1 120 ? 24.221 35.466 -7.023 1.00 95.06 120 THR A N 1
ATOM 918 C CA . THR A 1 120 ? 24.158 34.098 -7.574 1.00 95.06 120 THR A CA 1
ATOM 919 C C . THR A 1 120 ? 25.420 33.695 -8.334 1.00 95.06 120 THR A C 1
ATOM 921 O O . THR A 1 120 ? 25.709 32.505 -8.476 1.00 95.06 120 THR A O 1
ATOM 924 N N . ALA A 1 121 ? 26.212 34.666 -8.798 1.00 92.38 121 ALA A N 1
ATOM 925 C CA . ALA A 1 121 ? 27.459 34.391 -9.497 1.00 92.38 121 ALA A CA 1
ATOM 926 C C . ALA A 1 121 ? 28.520 33.845 -8.528 1.00 92.38 121 ALA A C 1
ATOM 928 O O . ALA A 1 121 ? 29.073 32.766 -8.756 1.00 92.38 121 ALA A O 1
ATOM 929 N N . THR A 1 122 ? 28.756 34.548 -7.419 1.00 91.12 122 THR A N 1
ATOM 930 C CA . THR A 1 122 ? 29.795 34.247 -6.415 1.00 91.12 122 THR A CA 1
ATOM 931 C C . THR A 1 122 ? 29.322 33.331 -5.285 1.00 91.12 122 THR A C 1
ATOM 933 O O . THR A 1 122 ? 30.155 32.689 -4.653 1.00 91.12 122 THR A O 1
ATOM 936 N N . ASN A 1 123 ? 28.008 33.240 -5.050 1.00 92.44 123 ASN A N 1
ATOM 937 C CA . ASN A 1 123 ? 27.395 32.702 -3.831 1.00 92.44 123 ASN A CA 1
ATOM 938 C C . ASN A 1 123 ? 27.808 33.463 -2.553 1.00 92.44 123 ASN A C 1
ATOM 940 O O . ASN A 1 123 ? 28.262 32.868 -1.577 1.00 92.44 123 ASN A O 1
ATOM 944 N N . THR A 1 124 ? 27.685 34.795 -2.569 1.00 90.56 124 THR A N 1
ATOM 945 C CA . THR A 1 124 ? 28.002 35.661 -1.416 1.00 90.56 124 THR A CA 1
ATOM 946 C C . THR A 1 124 ? 26.827 36.555 -1.034 1.00 90.56 124 THR A C 1
ATOM 948 O O . THR A 1 124 ? 26.152 37.098 -1.907 1.00 90.56 124 THR A O 1
ATOM 951 N N . VAL A 1 125 ? 26.609 36.761 0.268 1.00 90.81 125 VAL A N 1
ATOM 952 C CA . VAL A 1 125 ? 25.597 37.704 0.774 1.00 90.81 125 VAL A CA 1
ATOM 953 C C . VAL A 1 125 ? 25.969 39.146 0.403 1.00 90.81 125 VAL A C 1
ATOM 955 O O . VAL A 1 125 ? 27.127 39.547 0.515 1.00 90.81 125 VAL A O 1
ATOM 958 N N . ILE A 1 126 ? 24.978 39.925 -0.033 1.00 89.19 126 ILE A N 1
ATOM 959 C CA . ILE A 1 126 ? 25.087 41.355 -0.328 1.00 89.19 126 ILE A CA 1
ATOM 960 C C . ILE A 1 126 ? 24.574 42.139 0.886 1.00 89.19 126 ILE A C 1
ATOM 962 O O . ILE A 1 126 ? 23.382 42.120 1.186 1.00 89.19 126 ILE A O 1
ATOM 966 N N . GLY A 1 127 ? 25.473 42.860 1.561 1.00 88.31 127 GLY A N 1
ATOM 967 C CA . GLY A 1 127 ? 25.148 43.626 2.767 1.00 88.31 127 GLY A CA 1
ATOM 968 C C . GLY A 1 127 ? 24.978 42.739 4.004 1.00 88.31 127 GLY A C 1
ATOM 969 O O . GLY A 1 127 ? 25.685 41.748 4.170 1.00 88.31 127 GLY A O 1
ATOM 970 N N . THR A 1 128 ? 24.058 43.116 4.891 1.00 87.12 128 THR A N 1
ATOM 971 C CA . THR A 1 128 ? 23.649 42.313 6.054 1.00 87.12 128 THR A CA 1
ATOM 972 C C . THR A 1 128 ? 22.383 41.507 5.744 1.00 87.12 128 THR A C 1
ATOM 974 O O . THR A 1 128 ? 21.614 41.910 4.866 1.00 87.12 128 THR A O 1
ATOM 977 N N . PRO A 1 129 ? 22.095 40.421 6.486 1.00 93.31 129 PRO A N 1
ATOM 978 C CA . PRO A 1 129 ? 20.785 39.776 6.441 1.00 93.31 129 PRO A CA 1
ATOM 979 C C . PRO A 1 129 ? 19.645 40.774 6.694 1.00 93.31 129 PRO A C 1
ATOM 981 O O . PRO A 1 129 ? 19.797 41.721 7.466 1.00 93.31 129 PRO A O 1
ATOM 984 N N . LEU A 1 130 ? 18.501 40.555 6.042 1.00 94.31 130 LEU A N 1
ATOM 985 C CA . LEU A 1 130 ? 17.312 41.412 6.151 1.00 94.31 130 LEU A CA 1
ATOM 986 C C . LEU A 1 130 ? 16.509 41.125 7.426 1.00 94.31 130 LEU A C 1
ATOM 988 O O . LEU A 1 130 ? 15.839 42.006 7.959 1.00 94.31 130 LEU A O 1
ATOM 992 N N . ILE A 1 131 ? 16.568 39.874 7.883 1.00 94.94 131 ILE A N 1
ATOM 993 C CA . ILE A 1 131 ? 16.033 39.373 9.148 1.00 94.94 131 ILE A CA 1
ATOM 994 C C . ILE A 1 131 ? 16.813 38.108 9.528 1.00 94.94 131 ILE A C 1
ATOM 996 O O . ILE A 1 131 ? 17.258 37.363 8.649 1.00 94.94 131 ILE A O 1
ATOM 1000 N N . SER A 1 132 ? 16.993 37.870 10.825 1.00 92.38 132 SER A N 1
ATOM 1001 C CA . SER A 1 132 ? 17.694 36.704 11.366 1.00 92.38 132 SER A CA 1
ATOM 1002 C C . SER A 1 132 ? 17.129 36.297 12.722 1.00 92.38 132 SER A C 1
ATOM 1004 O O . SER A 1 132 ? 16.704 37.153 13.496 1.00 92.38 132 SER A O 1
ATOM 1006 N N . TRP A 1 133 ? 17.185 35.001 13.024 1.00 93.00 133 TRP A N 1
ATOM 1007 C CA . TRP A 1 133 ? 16.784 34.422 14.302 1.00 93.00 133 TRP A CA 1
ATOM 1008 C C . TRP A 1 133 ? 17.905 33.526 14.833 1.00 93.00 133 TRP A C 1
ATOM 1010 O O . TRP A 1 133 ? 18.301 32.565 14.167 1.00 93.00 133 TRP A O 1
ATOM 1020 N N . ASP A 1 134 ? 18.372 33.810 16.049 1.00 87.62 134 ASP A N 1
ATOM 1021 C CA . ASP A 1 134 ? 19.371 32.990 16.751 1.00 87.62 134 ASP A CA 1
ATOM 1022 C C . ASP A 1 134 ? 18.785 31.665 17.274 1.00 87.62 134 ASP A C 1
ATOM 1024 O O . ASP A 1 134 ? 19.517 30.708 17.511 1.00 87.62 134 ASP A O 1
ATOM 1028 N N . VAL A 1 135 ? 17.456 31.604 17.423 1.00 87.12 135 VAL A N 1
ATOM 1029 C CA . VAL A 1 135 ? 16.687 30.391 17.733 1.00 87.12 135 VAL A CA 1
ATOM 1030 C C . VAL A 1 135 ? 15.489 30.327 16.787 1.00 87.12 135 VAL A C 1
ATOM 1032 O O . VAL A 1 135 ? 14.484 31.013 16.979 1.00 87.12 135 VAL A O 1
ATOM 1035 N N . TYR A 1 136 ? 15.606 29.509 15.747 1.00 87.12 136 TYR A N 1
ATOM 1036 C CA . TYR A 1 136 ? 14.604 29.300 14.708 1.00 87.12 136 TYR A CA 1
ATOM 1037 C C . TYR A 1 136 ? 14.048 27.878 14.753 1.00 87.12 136 TYR A C 1
ATOM 1039 O O . TYR A 1 136 ? 14.796 26.926 14.980 1.00 87.12 136 TYR A O 1
ATOM 1047 N N . ALA A 1 137 ? 12.741 27.745 14.509 1.00 85.75 137 ALA A N 1
ATOM 1048 C CA . ALA A 1 137 ? 12.036 26.471 14.386 1.00 85.75 137 ALA A CA 1
ATOM 1049 C C . ALA A 1 137 ? 12.338 25.489 15.538 1.00 85.75 137 ALA A C 1
ATOM 1051 O O . ALA A 1 137 ? 12.554 24.301 15.304 1.00 85.75 137 ALA A O 1
ATOM 1052 N N . SER A 1 138 ? 12.368 25.981 16.784 1.00 82.12 138 SER A N 1
ATOM 1053 C CA . SER A 1 138 ? 12.636 25.149 17.965 1.00 82.12 138 SER A CA 1
ATOM 1054 C C . SER A 1 138 ? 11.621 24.013 18.101 1.00 82.12 138 SER A C 1
ATOM 1056 O O . SER A 1 138 ? 10.413 24.219 17.991 1.00 82.12 138 SER A O 1
ATOM 1058 N N . SER A 1 139 ? 12.112 22.810 18.396 1.00 78.75 139 SER A N 1
ATOM 1059 C CA . SER A 1 139 ? 11.286 21.638 18.701 1.00 78.75 139 SER A CA 1
ATOM 1060 C C . SER A 1 139 ? 10.795 21.600 20.156 1.00 78.75 139 SER A C 1
ATOM 1062 O O . SER A 1 139 ? 10.046 20.696 20.520 1.00 78.75 139 SER A O 1
ATOM 1064 N N . ALA A 1 140 ? 11.221 22.547 21.001 1.00 72.56 140 ALA A N 1
ATOM 1065 C CA . ALA A 1 140 ? 10.843 22.620 22.415 1.00 72.56 140 ALA A CA 1
ATOM 1066 C C . ALA A 1 140 ? 9.550 23.421 22.672 1.00 72.56 140 ALA A C 1
ATOM 1068 O O . ALA A 1 140 ? 9.033 23.415 23.791 1.00 72.56 140 ALA A O 1
ATOM 1069 N N . SER A 1 141 ? 9.022 24.121 21.664 1.00 76.00 141 SER A N 1
ATOM 1070 C CA . SER A 1 141 ? 7.848 24.993 21.781 1.00 76.00 141 SER A CA 1
ATOM 1071 C C . SER A 1 141 ? 7.049 25.060 20.472 1.00 76.00 141 SER A C 1
ATOM 1073 O O . SER A 1 141 ? 7.427 24.484 19.453 1.00 76.00 141 SER A O 1
ATOM 1075 N N . SER A 1 142 ? 5.901 25.742 20.488 1.00 81.94 142 SER A N 1
ATOM 1076 C CA . SER A 1 142 ? 5.179 26.088 19.261 1.00 81.94 142 SER A CA 1
ATOM 1077 C C . SER A 1 142 ? 5.953 27.151 18.480 1.00 81.94 142 SER A C 1
ATOM 1079 O O . SER A 1 142 ? 6.222 28.220 19.031 1.00 81.94 142 SER A O 1
ATOM 1081 N N . ILE A 1 143 ? 6.248 26.887 17.204 1.00 86.81 143 ILE A N 1
ATOM 1082 C CA . ILE A 1 143 ? 6.981 27.813 16.328 1.00 86.81 143 ILE A CA 1
ATOM 1083 C C . ILE A 1 143 ? 6.278 29.188 16.305 1.00 86.81 143 ILE A C 1
ATOM 1085 O O . ILE A 1 143 ? 5.091 29.241 15.968 1.00 86.81 143 ILE A O 1
ATOM 1089 N N . PRO A 1 144 ? 6.972 30.292 16.642 1.00 89.12 144 PRO A N 1
ATOM 1090 C CA . PRO A 1 144 ? 6.395 31.633 16.601 1.00 89.12 144 PRO A CA 1
ATOM 1091 C C . PRO A 1 144 ? 5.904 32.039 15.203 1.00 89.12 144 PRO A C 1
ATOM 1093 O O . PRO A 1 144 ? 6.497 31.685 14.180 1.00 89.12 144 PRO A O 1
ATOM 1096 N N . THR A 1 145 ? 4.819 32.815 15.141 1.00 88.94 145 THR A N 1
ATOM 1097 C CA . THR A 1 145 ? 4.227 33.250 13.864 1.00 88.94 145 THR A CA 1
ATOM 1098 C C . THR A 1 145 ? 5.203 34.085 13.035 1.00 88.94 145 THR A C 1
ATOM 1100 O O . THR A 1 145 ? 5.266 33.909 11.825 1.00 88.94 145 THR A O 1
ATOM 1103 N N . ASP A 1 146 ? 6.026 34.921 13.670 1.00 90.88 146 ASP A N 1
ATOM 1104 C CA . ASP A 1 146 ? 7.070 35.727 13.023 1.00 90.88 146 ASP A CA 1
ATOM 1105 C C . ASP A 1 146 ? 8.211 34.892 12.417 1.00 90.88 146 ASP A C 1
ATOM 1107 O O . ASP A 1 146 ? 8.988 35.414 11.628 1.00 90.88 146 ASP A O 1
ATOM 1111 N N . GLN A 1 147 ? 8.297 33.591 12.708 1.00 92.19 147 GLN A N 1
ATOM 1112 C CA . GLN A 1 147 ? 9.234 32.682 12.039 1.00 92.19 147 GLN A CA 1
ATOM 1113 C C . GLN A 1 147 ? 8.637 32.049 10.771 1.00 92.19 147 GLN A C 1
ATOM 1115 O O . GLN A 1 147 ? 9.380 31.619 9.891 1.00 92.19 147 GLN A O 1
ATOM 1120 N N . THR A 1 148 ? 7.306 32.014 10.644 1.00 93.50 148 THR A N 1
ATOM 1121 C CA . THR A 1 148 ? 6.579 31.367 9.529 1.00 93.50 148 THR A CA 1
ATOM 1122 C C . THR A 1 148 ? 5.808 32.350 8.640 1.00 93.50 148 THR A C 1
ATOM 1124 O O . THR A 1 148 ? 5.396 32.002 7.531 1.00 93.50 148 THR A O 1
ATOM 1127 N N . SER A 1 149 ? 5.610 33.592 9.083 1.00 95.38 149 SER A N 1
ATOM 1128 C CA . SER A 1 149 ? 5.014 34.698 8.326 1.00 95.38 149 SER A CA 1
ATOM 1129 C C . SER A 1 149 ? 5.550 36.043 8.834 1.00 95.38 149 SER A C 1
ATOM 1131 O O . SER A 1 149 ? 5.210 36.467 9.936 1.00 95.38 149 SER A O 1
ATOM 1133 N N . PHE A 1 150 ? 6.378 36.714 8.031 1.00 95.81 150 PHE A N 1
ATOM 1134 C CA . PHE A 1 150 ? 7.112 37.929 8.416 1.00 95.81 150 PHE A CA 1
ATOM 1135 C C . PHE A 1 150 ? 7.350 38.864 7.224 1.00 95.81 150 PHE A C 1
ATOM 1137 O O . PHE A 1 150 ? 7.444 38.413 6.086 1.00 95.81 150 PHE A O 1
ATOM 1144 N N . ASP A 1 151 ? 7.497 40.165 7.479 1.00 96.94 151 ASP A N 1
ATOM 1145 C CA . ASP A 1 151 ? 7.902 41.137 6.457 1.00 96.94 151 ASP A CA 1
ATOM 1146 C C . ASP A 1 151 ? 9.432 41.257 6.404 1.00 96.94 151 ASP A C 1
ATOM 1148 O O . ASP A 1 151 ? 10.073 41.472 7.433 1.00 96.94 151 ASP A O 1
ATOM 1152 N N . ILE A 1 152 ? 10.010 41.243 5.202 1.00 96.88 152 ILE A N 1
ATOM 1153 C CA . ILE A 1 152 ? 11.344 41.819 4.949 1.00 96.88 152 ILE A CA 1
ATOM 1154 C C . ILE A 1 152 ? 11.201 43.223 4.350 1.00 96.88 152 ILE A C 1
ATOM 1156 O O . ILE A 1 152 ? 10.151 43.560 3.802 1.00 96.88 152 ILE A O 1
ATOM 1160 N N . THR A 1 153 ? 12.262 44.031 4.398 1.00 96.81 153 THR A N 1
ATOM 1161 C CA . THR A 1 153 ? 12.341 45.311 3.668 1.00 96.81 153 THR A CA 1
ATOM 1162 C C . THR A 1 153 ? 13.485 45.254 2.659 1.00 96.81 153 THR A C 1
ATOM 1164 O O . THR A 1 153 ? 14.593 44.859 3.016 1.00 96.81 153 THR A O 1
ATOM 1167 N N . ILE A 1 154 ? 13.227 45.627 1.405 1.00 95.94 154 ILE A N 1
ATOM 1168 C CA . ILE A 1 154 ? 14.232 45.652 0.333 1.00 95.94 154 ILE A CA 1
ATOM 1169 C C . ILE A 1 154 ? 15.186 46.843 0.551 1.00 95.94 154 ILE A C 1
ATOM 1171 O O . ILE A 1 154 ? 14.716 47.984 0.548 1.00 95.94 154 ILE A O 1
ATOM 1175 N N . PRO A 1 155 ? 16.506 46.625 0.731 1.00 92.31 155 PRO A N 1
ATOM 1176 C CA . PRO A 1 155 ? 17.449 47.710 0.989 1.00 92.31 155 PRO A CA 1
ATOM 1177 C C . PRO A 1 155 ? 17.521 48.731 -0.148 1.00 92.31 155 PRO A C 1
ATOM 1179 O O . PRO A 1 155 ? 17.455 48.386 -1.327 1.00 92.31 155 PRO A O 1
ATOM 1182 N N . GLU A 1 156 ? 17.728 49.996 0.209 1.00 86.38 156 GLU A N 1
ATOM 1183 C CA . GLU A 1 156 ? 17.768 51.099 -0.759 1.00 86.38 156 GLU A CA 1
ATOM 1184 C C . GLU A 1 156 ? 19.035 51.097 -1.633 1.00 86.38 156 GLU A C 1
ATOM 1186 O O . GLU A 1 156 ? 19.014 51.573 -2.763 1.00 86.38 156 GLU A O 1
ATOM 1191 N N . ASN A 1 157 ? 20.127 50.507 -1.134 1.00 82.25 157 ASN A N 1
ATOM 1192 C CA . ASN A 1 157 ? 21.473 50.611 -1.710 1.00 82.25 157 ASN A CA 1
ATOM 1193 C C . ASN A 1 157 ? 21.989 49.293 -2.328 1.00 82.25 157 ASN A C 1
ATOM 1195 O O . ASN A 1 157 ? 23.162 48.954 -2.186 1.00 82.25 157 ASN A O 1
ATOM 1199 N N . LEU A 1 158 ? 21.131 48.532 -3.018 1.00 81.56 158 LEU A N 1
ATOM 1200 C CA . LEU A 1 158 ? 21.520 47.272 -3.690 1.00 81.56 158 LEU A CA 1
ATOM 1201 C C . LEU A 1 158 ? 22.339 47.462 -4.983 1.00 81.56 158 LEU A C 1
ATOM 1203 O O . LEU A 1 158 ? 22.843 46.490 -5.552 1.00 81.56 158 LEU A O 1
ATOM 1207 N N . GLY A 1 159 ? 22.475 48.704 -5.453 1.00 70.88 159 GLY A N 1
ATOM 1208 C CA . GLY A 1 159 ? 23.170 49.043 -6.691 1.00 70.88 159 GLY A CA 1
ATOM 1209 C C . GLY A 1 159 ? 22.504 48.460 -7.941 1.00 70.88 159 GLY A C 1
ATOM 1210 O O . GLY A 1 159 ? 21.399 47.920 -7.917 1.00 70.88 159 GLY A O 1
ATOM 1211 N N . SER A 1 160 ? 23.196 48.556 -9.076 1.00 83.12 160 SER A N 1
ATOM 1212 C CA . SER A 1 160 ? 22.679 48.067 -10.359 1.00 83.12 160 SER A CA 1
ATOM 1213 C C . SER A 1 160 ? 22.689 46.539 -10.491 1.00 83.12 160 SER A C 1
ATOM 1215 O O . SER A 1 160 ? 22.017 46.015 -11.378 1.00 83.12 160 SER A O 1
ATOM 1217 N N . LYS A 1 161 ? 23.402 45.797 -9.631 1.00 81.12 161 LYS A N 1
ATOM 1218 C CA . LYS A 1 161 ? 23.584 44.343 -9.797 1.00 81.12 161 LYS A CA 1
ATOM 1219 C C . LYS A 1 161 ? 22.264 43.568 -9.706 1.00 81.12 161 LYS A C 1
ATOM 1221 O O . LYS A 1 161 ? 21.979 42.750 -10.576 1.00 81.12 161 LYS A O 1
ATOM 1226 N N . CYS A 1 162 ? 21.415 43.902 -8.735 1.00 91.88 162 CYS A N 1
ATOM 1227 C CA . CYS A 1 162 ? 20.099 43.277 -8.561 1.00 91.88 162 CYS A CA 1
ATOM 1228 C C . CYS A 1 162 ? 18.997 43.873 -9.461 1.00 91.88 162 CYS A C 1
ATOM 1230 O O . CYS A 1 162 ? 17.816 43.658 -9.207 1.00 91.88 162 CYS A O 1
ATOM 1232 N N . SER A 1 163 ? 19.350 44.614 -10.519 1.00 91.19 163 SER A N 1
ATOM 1233 C CA . SER A 1 163 ? 18.399 45.002 -11.577 1.00 91.19 163 SER A CA 1
ATOM 1234 C C . SER A 1 163 ? 18.179 43.895 -12.619 1.00 91.19 163 SER A C 1
ATOM 1236 O O . SER A 1 163 ? 17.170 43.900 -13.318 1.00 91.19 163 SER A O 1
ATOM 1238 N N . THR A 1 164 ? 19.102 42.930 -12.717 1.00 93.12 164 THR A N 1
ATOM 1239 C CA . THR A 1 164 ? 19.033 41.812 -13.670 1.00 93.12 164 THR A CA 1
ATOM 1240 C C . THR A 1 164 ? 18.449 40.569 -13.003 1.00 93.12 164 THR A C 1
ATOM 1242 O O . THR A 1 164 ? 18.976 40.089 -11.999 1.00 93.12 164 THR A O 1
ATOM 1245 N N . ALA A 1 165 ? 17.373 40.028 -13.576 1.00 93.25 165 ALA A N 1
ATOM 1246 C CA . ALA A 1 165 ? 16.722 38.823 -13.070 1.00 93.25 165 ALA A CA 1
ATOM 1247 C C . ALA A 1 165 ? 17.690 37.623 -13.065 1.00 93.25 165 ALA A C 1
ATOM 1249 O O . ALA A 1 165 ? 18.469 37.440 -14.002 1.00 93.25 165 ALA A O 1
ATOM 1250 N N . GLY A 1 166 ? 17.669 36.834 -11.989 1.00 93.38 166 GLY A N 1
ATOM 1251 C CA . GLY A 1 166 ? 18.590 35.714 -11.773 1.00 93.38 166 GLY A CA 1
ATOM 1252 C C . GLY A 1 166 ? 19.976 36.087 -11.227 1.00 93.38 166 GLY A C 1
ATOM 1253 O O . GLY A 1 166 ? 20.668 35.195 -10.736 1.00 93.38 166 GLY A O 1
ATOM 1254 N N . ALA A 1 167 ? 20.388 37.365 -11.253 1.00 94.75 167 ALA A N 1
ATOM 1255 C CA . ALA A 1 167 ? 21.680 37.815 -10.707 1.00 94.75 167 ALA A CA 1
ATOM 1256 C C . ALA A 1 167 ? 21.688 37.966 -9.170 1.00 94.75 167 ALA A C 1
ATOM 1258 O O . ALA A 1 167 ? 22.738 37.827 -8.540 1.00 94.75 167 ALA A O 1
ATOM 1259 N N . CYS A 1 168 ? 20.522 38.225 -8.572 1.00 96.00 168 CYS A N 1
ATOM 1260 C CA . CYS A 1 168 ? 20.310 38.243 -7.126 1.00 96.00 168 CYS A CA 1
ATOM 1261 C C . CYS A 1 168 ? 19.095 37.391 -6.746 1.00 96.00 168 CYS A C 1
ATOM 1263 O O . CYS A 1 168 ? 18.110 37.331 -7.483 1.00 96.00 168 CYS A O 1
ATOM 1265 N N . VAL A 1 169 ? 19.147 36.785 -5.562 1.00 97.75 169 VAL A N 1
ATOM 1266 C CA . VAL A 1 169 ? 18.034 36.037 -4.956 1.00 97.75 169 VAL A CA 1
ATOM 1267 C C . VAL A 1 169 ? 17.831 36.449 -3.504 1.00 97.75 169 VAL A C 1
ATOM 1269 O O . VAL A 1 169 ? 18.792 36.771 -2.808 1.00 97.75 169 VAL A O 1
ATOM 1272 N N . LEU A 1 170 ? 16.585 36.416 -3.039 1.00 97.94 170 LEU A N 1
ATOM 1273 C CA . LEU A 1 170 ? 16.265 36.377 -1.614 1.00 97.94 170 LEU A CA 1
ATOM 1274 C C . LEU A 1 170 ? 16.359 34.919 -1.164 1.00 97.94 170 LEU A C 1
ATOM 1276 O O . LEU A 1 170 ? 15.447 34.141 -1.442 1.00 97.94 170 LEU A O 1
ATOM 1280 N N . GLN A 1 171 ? 17.458 34.548 -0.511 1.00 97.69 171 GLN A N 1
ATOM 1281 C CA . GLN A 1 171 ? 17.650 33.212 0.047 1.00 97.69 171 GLN A CA 1
ATOM 1282 C C . GLN A 1 171 ? 17.188 33.199 1.506 1.00 97.69 171 GLN A C 1
ATOM 1284 O O . GLN A 1 171 ? 17.725 33.937 2.332 1.00 97.69 171 GLN A O 1
ATOM 1289 N N . HIS A 1 172 ? 16.219 32.340 1.829 1.00 96.94 172 HIS A N 1
ATOM 1290 C CA . HIS A 1 172 ? 16.032 31.867 3.200 1.00 96.94 172 HIS A CA 1
ATOM 1291 C C . HIS A 1 172 ? 17.002 30.709 3.434 1.00 96.94 172 HIS A C 1
ATOM 1293 O O . HIS A 1 172 ? 17.082 29.792 2.611 1.00 96.94 172 HIS A O 1
ATOM 1299 N N . PHE A 1 173 ? 17.760 30.799 4.522 1.00 93.94 173 PHE A N 1
ATOM 1300 C CA . PHE A 1 173 ? 18.772 29.833 4.929 1.00 93.94 173 PHE A CA 1
ATOM 1301 C C . PHE A 1 173 ? 18.550 29.483 6.401 1.00 93.94 173 PHE A C 1
ATOM 1303 O O . PHE A 1 173 ? 18.615 30.367 7.258 1.00 93.94 173 PHE A O 1
ATOM 1310 N N . TRP A 1 174 ? 18.300 28.206 6.693 1.00 93.69 174 TRP A N 1
ATOM 1311 C CA . TRP A 1 174 ? 18.094 27.674 8.044 1.00 93.69 174 TRP A CA 1
ATOM 1312 C C . TRP A 1 174 ? 19.092 26.547 8.320 1.00 93.69 174 TRP A C 1
ATOM 1314 O O . TRP A 1 174 ? 19.129 25.541 7.614 1.00 93.69 174 TRP A O 1
ATOM 1324 N N . ASP A 1 175 ? 19.918 26.749 9.344 1.00 88.81 175 ASP A N 1
ATOM 1325 C CA . ASP A 1 175 ? 21.035 25.900 9.754 1.00 88.81 175 ASP A CA 1
ATOM 1326 C C . ASP A 1 175 ? 20.680 25.179 11.063 1.00 88.81 175 ASP A C 1
ATOM 1328 O O . ASP A 1 175 ? 20.939 25.660 12.173 1.00 88.81 175 ASP A O 1
ATOM 1332 N N . ALA A 1 176 ? 20.035 24.018 10.934 1.00 83.19 176 ALA A N 1
ATOM 1333 C CA . ALA A 1 176 ? 19.635 23.171 12.050 1.00 83.19 176 ALA A CA 1
ATOM 1334 C C . ALA A 1 176 ? 20.819 22.311 12.530 1.00 83.19 176 ALA A C 1
ATOM 1336 O O . ALA A 1 176 ? 20.854 21.088 12.373 1.00 83.19 176 ALA A O 1
ATOM 1337 N N . ARG A 1 177 ? 21.821 22.964 13.136 1.00 73.69 177 ARG A N 1
ATOM 1338 C CA . ARG A 1 177 ? 23.058 22.329 13.645 1.00 73.69 177 ARG A CA 1
ATOM 1339 C C . ARG A 1 177 ? 22.818 21.196 14.634 1.00 73.69 177 ARG A C 1
ATOM 1341 O O . ARG A 1 177 ? 23.613 20.264 14.697 1.00 73.69 177 ARG A O 1
ATOM 1348 N N . SER A 1 178 ? 21.718 21.262 15.383 1.00 67.25 178 SER A N 1
ATOM 1349 C CA . SER A 1 178 ? 21.266 20.197 16.284 1.00 67.25 178 SER A CA 1
ATOM 1350 C C . SER A 1 178 ? 21.122 18.841 15.576 1.00 67.25 178 SER A C 1
ATOM 1352 O O . SER A 1 178 ? 21.323 17.797 16.202 1.00 67.25 178 SER A O 1
ATOM 1354 N N . VAL A 1 179 ? 20.841 18.852 14.267 1.00 69.88 179 VAL A N 1
ATOM 1355 C CA . VAL A 1 179 ? 20.529 17.673 13.450 1.00 69.88 179 VAL A CA 1
ATOM 1356 C C . VAL A 1 179 ? 21.415 17.493 12.203 1.00 69.88 179 VAL A C 1
ATOM 1358 O O . VAL A 1 179 ? 21.254 16.478 11.532 1.00 69.88 179 VAL A O 1
ATOM 1361 N N . ASP A 1 180 ? 22.379 18.391 11.945 1.00 78.06 180 ASP A N 1
ATOM 1362 C CA . ASP A 1 180 ? 23.205 18.490 10.713 1.00 78.06 180 ASP A CA 1
ATOM 1363 C C . ASP A 1 180 ? 22.383 18.640 9.426 1.00 78.06 180 ASP A C 1
ATOM 1365 O O . ASP A 1 180 ? 22.486 17.849 8.486 1.00 78.06 180 ASP A O 1
ATOM 1369 N N . GLN A 1 181 ? 21.470 19.613 9.409 1.00 84.25 181 GLN A N 1
ATOM 1370 C CA . GLN A 1 181 ? 20.552 19.791 8.286 1.00 84.25 181 GLN A CA 1
ATOM 1371 C C . GLN A 1 181 ? 20.408 21.265 7.931 1.00 84.25 181 GLN A C 1
ATOM 1373 O O . GLN A 1 181 ? 19.981 22.082 8.746 1.00 84.25 181 GLN A O 1
ATOM 1378 N N . THR A 1 182 ? 20.747 21.589 6.688 1.00 87.00 182 THR A N 1
ATOM 1379 C CA . THR A 1 182 ? 20.657 22.935 6.134 1.00 87.00 182 THR A CA 1
ATOM 1380 C C . THR A 1 182 ? 19.548 22.992 5.095 1.00 87.00 182 THR A C 1
ATOM 1382 O O . THR A 1 182 ? 19.499 22.181 4.162 1.00 87.00 182 THR A O 1
ATOM 1385 N N . TYR A 1 183 ? 18.660 23.963 5.266 1.00 92.19 183 TYR A N 1
ATOM 1386 C CA . TYR A 1 183 ? 17.480 24.181 4.445 1.00 92.19 183 TYR A CA 1
ATOM 1387 C C . TYR A 1 183 ? 17.623 25.498 3.691 1.00 92.19 183 TYR A C 1
ATOM 1389 O O . TYR A 1 183 ? 17.856 26.546 4.292 1.00 92.19 183 TYR A O 1
ATOM 1397 N N . GLU A 1 184 ? 17.477 25.431 2.370 1.00 93.12 184 GLU A N 1
ATOM 1398 C CA . GLU A 1 184 ? 17.567 26.578 1.472 1.00 93.12 184 GLU A CA 1
ATOM 1399 C C . GLU A 1 184 ? 16.339 26.661 0.575 1.00 93.12 184 GLU A C 1
ATOM 1401 O O . GLU A 1 184 ? 15.888 25.668 0.001 1.00 93.12 184 GLU A O 1
ATOM 1406 N N . SER A 1 185 ? 15.847 27.881 0.382 1.00 95.69 185 SER A N 1
ATOM 1407 C CA . SER A 1 185 ? 14.938 28.208 -0.716 1.00 95.69 185 SER A CA 1
ATOM 1408 C C . SER A 1 185 ? 15.139 29.663 -1.141 1.00 95.69 185 SER A C 1
ATOM 1410 O O . SER A 1 185 ? 15.482 30.513 -0.322 1.00 95.69 185 SER A O 1
ATOM 1412 N N . CYS A 1 186 ? 14.963 29.943 -2.434 1.00 97.56 186 CYS A N 1
ATOM 1413 C CA . CYS A 1 186 ? 15.267 31.244 -3.035 1.00 97.56 186 CYS A CA 1
ATOM 1414 C C . CYS A 1 186 ? 14.093 31.816 -3.816 1.00 97.56 186 CYS A C 1
ATOM 1416 O O . CYS A 1 186 ? 13.499 31.105 -4.622 1.00 97.56 186 CYS A O 1
ATOM 1418 N N . ILE A 1 187 ? 13.848 33.116 -3.677 1.00 98.12 187 ILE A N 1
ATOM 1419 C CA . ILE A 1 187 ? 12.974 33.889 -4.567 1.00 98.12 187 ILE A CA 1
ATOM 1420 C C . ILE A 1 187 ? 13.855 34.746 -5.485 1.00 98.12 187 ILE A C 1
ATOM 1422 O O . ILE A 1 187 ? 14.660 35.546 -5.004 1.00 98.12 187 ILE A O 1
ATOM 1426 N N . ASP A 1 188 ? 13.699 34.595 -6.801 1.00 97.56 188 ASP A N 1
ATOM 1427 C CA . ASP A 1 188 ? 14.300 35.502 -7.783 1.00 97.56 188 ASP A CA 1
ATOM 1428 C C . ASP A 1 188 ? 13.599 36.860 -7.767 1.00 97.56 188 ASP A C 1
ATOM 1430 O O . ASP A 1 188 ? 12.369 36.937 -7.709 1.00 97.56 188 ASP A O 1
ATOM 1434 N N . PHE A 1 189 ? 14.373 37.942 -7.858 1.00 96.81 189 PHE A N 1
ATOM 1435 C CA . PHE A 1 189 ? 13.814 39.288 -7.895 1.00 96.81 189 PHE A CA 1
ATOM 1436 C C . PHE A 1 189 ? 14.662 40.276 -8.701 1.00 96.81 189 PHE A C 1
ATOM 1438 O O . PHE A 1 189 ? 15.849 40.061 -8.940 1.00 96.81 189 PHE A O 1
ATOM 1445 N N . THR A 1 190 ? 14.037 41.388 -9.084 1.00 95.44 190 THR A N 1
ATOM 1446 C CA . THR A 1 190 ? 14.687 42.577 -9.650 1.00 95.44 190 THR A CA 1
ATOM 1447 C C . THR A 1 190 ? 14.310 43.823 -8.858 1.00 95.44 190 THR A C 1
ATOM 1449 O O . THR A 1 190 ? 13.148 43.963 -8.467 1.00 95.44 190 THR A O 1
ATOM 1452 N N . VAL A 1 191 ? 15.244 44.763 -8.699 1.00 90.62 191 VAL A N 1
ATOM 1453 C CA . VAL A 1 191 ? 14.995 46.074 -8.077 1.00 90.62 191 VAL A CA 1
ATOM 1454 C C . VAL A 1 191 ? 15.172 47.205 -9.079 1.00 90.62 191 VAL A C 1
ATOM 1456 O O . VAL A 1 191 ? 16.213 47.338 -9.726 1.00 90.62 191 VAL A O 1
ATOM 1459 N N . SER A 1 192 ? 14.148 48.048 -9.195 1.00 72.38 192 SER A N 1
ATOM 1460 C CA . SER A 1 192 ? 14.136 49.183 -10.115 1.00 72.38 192 SER A CA 1
ATOM 1461 C C . SER A 1 192 ? 14.789 50.431 -9.502 1.00 72.38 192 SER A C 1
ATOM 1463 O O . SER A 1 192 ? 14.101 51.253 -8.896 1.00 72.38 192 SER A O 1
ATOM 1465 N N . GLY A 1 193 ? 16.100 50.612 -9.704 1.00 58.75 193 GLY A N 1
ATOM 1466 C CA . GLY A 1 193 ? 16.736 51.934 -9.587 1.00 58.75 193 GLY A CA 1
ATOM 1467 C C . GLY A 1 193 ? 18.140 51.972 -8.977 1.00 58.75 193 GLY A C 1
ATOM 1468 O O . GLY A 1 193 ? 18.306 51.841 -7.771 1.00 58.75 193 GLY A O 1
ATOM 1469 N N . SER A 1 194 ? 19.148 52.257 -9.809 1.00 39.25 194 SER A N 1
ATOM 1470 C CA . SER A 1 194 ? 20.447 52.840 -9.412 1.00 39.25 194 SER A CA 1
ATOM 1471 C C . SER A 1 194 ? 21.168 53.383 -10.654 1.00 39.25 194 SER A C 1
ATOM 1473 O O . SER A 1 194 ? 22.227 52.902 -11.050 1.00 39.25 194 SER A O 1
ATOM 1475 N N . GLY A 1 195 ? 20.536 54.354 -11.321 1.00 35.88 195 GLY A N 1
ATOM 1476 C CA . GLY A 1 195 ? 21.073 55.045 -12.496 1.00 35.88 195 GLY A CA 1
ATOM 1477 C C . GLY A 1 195 ? 21.187 56.544 -12.235 1.00 35.88 195 GLY A C 1
ATOM 1478 O O . GLY A 1 195 ? 20.262 57.291 -12.539 1.00 35.88 195 GLY A O 1
ATOM 1479 N N . SER A 1 196 ? 22.305 56.984 -11.657 1.00 35.38 196 SER A N 1
ATOM 1480 C CA . SER A 1 196 ? 22.554 58.402 -11.370 1.00 35.38 196 SER A CA 1
ATOM 1481 C C . SER A 1 196 ? 22.950 59.162 -12.640 1.00 35.38 196 SER A C 1
ATOM 1483 O O . SER A 1 196 ? 24.125 59.225 -12.994 1.00 35.38 196 SER A O 1
ATOM 1485 N N . GLY A 1 197 ? 21.966 59.754 -13.318 1.00 29.30 197 GLY A N 1
ATOM 1486 C CA . GLY A 1 197 ? 22.146 60.644 -14.468 1.00 29.30 197 GLY A CA 1
ATOM 1487 C C . GLY A 1 197 ? 21.013 61.669 -14.521 1.00 29.30 197 GLY A C 1
ATOM 1488 O O . GLY A 1 197 ? 19.853 61.309 -14.337 1.00 29.30 197 GLY A O 1
ATOM 1489 N N . ALA A 1 198 ? 21.339 62.951 -14.698 1.00 29.55 198 ALA A N 1
ATOM 1490 C CA . ALA A 1 198 ? 20.405 64.047 -14.440 1.00 29.55 198 ALA A CA 1
ATOM 1491 C C . ALA A 1 198 ? 19.861 64.733 -15.708 1.00 29.55 198 ALA A C 1
ATOM 1493 O O . ALA A 1 198 ? 20.609 64.985 -16.648 1.00 29.55 198 ALA A O 1
ATOM 1494 N N . ALA A 1 199 ? 18.597 65.169 -15.600 1.00 27.91 199 ALA A N 1
ATOM 1495 C CA . ALA A 1 199 ? 17.905 66.181 -16.412 1.00 27.91 199 ALA A CA 1
ATOM 1496 C C . ALA A 1 199 ? 17.570 65.844 -17.892 1.00 27.91 199 ALA A C 1
ATOM 1498 O O . ALA A 1 199 ? 18.207 64.981 -18.490 1.00 27.91 199 ALA A O 1
ATOM 1499 N N . PRO A 1 200 ? 16.610 66.563 -18.525 1.00 40.72 200 PRO A N 1
ATOM 1500 C CA . PRO A 1 200 ? 15.614 67.495 -17.976 1.00 40.72 200 PRO A CA 1
ATOM 1501 C C . PRO A 1 200 ? 14.147 67.051 -18.215 1.00 40.72 200 PRO A C 1
ATOM 1503 O O . PRO A 1 200 ? 13.861 65.980 -18.741 1.00 40.72 200 PRO A O 1
ATOM 1506 N N . ALA A 1 201 ? 13.198 67.885 -17.780 1.00 33.28 201 ALA A N 1
ATOM 1507 C CA . ALA A 1 201 ? 11.767 67.582 -17.725 1.00 33.28 201 ALA A CA 1
ATOM 1508 C C . ALA A 1 201 ? 11.035 67.486 -19.084 1.00 33.28 201 ALA A C 1
ATOM 1510 O O . ALA A 1 201 ? 11.373 68.148 -20.063 1.00 33.28 201 ALA A O 1
ATOM 1511 N N . SER A 1 202 ? 9.908 66.771 -19.078 1.00 28.09 202 SER A N 1
ATOM 1512 C CA . SER A 1 202 ? 8.745 67.024 -19.942 1.00 28.09 202 SER A CA 1
ATOM 1513 C C . SER A 1 202 ? 7.471 66.639 -19.186 1.00 28.09 202 SER A C 1
ATOM 1515 O O . SER A 1 202 ? 7.469 65.674 -18.426 1.00 28.09 202 SER A O 1
ATOM 1517 N N . SER A 1 203 ? 6.411 67.438 -19.314 1.00 31.50 203 SER A N 1
ATOM 1518 C CA . SER A 1 203 ? 5.292 67.456 -18.364 1.00 31.50 203 SER A CA 1
ATOM 1519 C C . SER A 1 203 ? 3.960 66.987 -18.953 1.00 31.50 203 SER A C 1
ATOM 1521 O O . SER A 1 203 ? 3.643 67.277 -20.107 1.00 31.50 203 SER A O 1
ATOM 1523 N N . LYS A 1 204 ? 3.122 66.370 -18.103 1.00 27.58 204 LYS A N 1
ATOM 1524 C CA . LYS A 1 204 ? 1.693 66.714 -17.967 1.00 27.58 204 LYS A CA 1
ATOM 1525 C C . LYS A 1 204 ? 1.072 66.137 -16.686 1.00 27.58 204 LYS A C 1
ATOM 1527 O O . LYS A 1 204 ? 1.668 65.307 -16.011 1.00 27.58 204 LYS A O 1
ATOM 1532 N N . ALA A 1 205 ? -0.081 66.699 -16.329 1.00 27.73 205 ALA A N 1
ATOM 1533 C CA . ALA A 1 205 ? -0.810 66.516 -15.070 1.00 27.73 205 ALA A CA 1
ATOM 1534 C C . ALA A 1 205 ? -1.772 65.286 -15.134 1.00 27.73 205 ALA A C 1
ATOM 1536 O O . ALA A 1 205 ? -1.834 64.638 -16.174 1.00 27.73 205 ALA A O 1
ATOM 1537 N N . ALA A 1 206 ? -2.548 64.909 -14.104 1.00 27.30 206 ALA A N 1
ATOM 1538 C CA . ALA A 1 206 ? -2.987 65.679 -12.931 1.00 27.30 206 ALA A CA 1
ATOM 1539 C C . ALA A 1 206 ? -3.437 64.820 -11.720 1.00 27.30 206 ALA A C 1
ATOM 1541 O O . ALA A 1 206 ? -3.705 63.639 -11.885 1.00 27.30 206 ALA A O 1
ATOM 1542 N N . SER A 1 207 ? -3.550 65.482 -10.550 1.00 27.86 207 SER A N 1
ATOM 1543 C CA . SER A 1 207 ? -4.596 65.393 -9.487 1.00 27.86 207 SER A CA 1
ATOM 1544 C C . SER A 1 207 ? -5.255 64.037 -9.114 1.00 27.86 207 SER A C 1
ATOM 1546 O O . SER A 1 207 ? -5.656 63.291 -9.992 1.00 27.86 207 SER A O 1
ATOM 1548 N N . SER A 1 208 ? -5.572 63.724 -7.847 1.00 29.84 208 SER A N 1
ATOM 1549 C CA . SER A 1 208 ? -5.827 64.597 -6.679 1.00 29.84 208 SER A CA 1
ATOM 1550 C C . SER A 1 208 ? -5.593 63.921 -5.306 1.00 29.84 208 SER A C 1
ATOM 1552 O O . SER A 1 208 ? -5.435 62.711 -5.208 1.00 29.84 208 SER A O 1
ATOM 1554 N N . SER A 1 209 ? -5.644 64.758 -4.261 1.00 29.45 209 SER A N 1
ATOM 1555 C CA . SER A 1 209 ? -5.824 64.522 -2.808 1.00 29.45 209 SER A CA 1
ATOM 1556 C C . SER A 1 209 ? -6.751 63.347 -2.383 1.00 29.45 209 SER A C 1
ATOM 1558 O O . SER A 1 209 ? -7.551 62.873 -3.182 1.00 29.45 209 SER A O 1
ATOM 1560 N N . ALA A 1 210 ? -6.747 62.858 -1.126 1.00 27.17 210 ALA A N 1
ATOM 1561 C CA . ALA A 1 210 ? -6.465 63.555 0.147 1.00 27.17 210 ALA A CA 1
ATOM 1562 C C . ALA A 1 210 ? -5.883 62.676 1.293 1.00 27.17 210 ALA A C 1
ATOM 1564 O O . ALA A 1 210 ? -5.695 61.473 1.144 1.00 27.17 210 ALA A O 1
ATOM 1565 N N . ALA A 1 211 ? -5.600 63.315 2.439 1.00 27.20 211 ALA A N 1
ATOM 1566 C CA . ALA A 1 211 ? -4.952 62.761 3.640 1.00 27.20 211 ALA A CA 1
ATOM 1567 C C . ALA A 1 211 ? -5.965 62.441 4.789 1.00 27.20 211 ALA A C 1
ATOM 1569 O O . ALA A 1 211 ? -7.151 62.740 4.633 1.00 27.20 211 ALA A O 1
ATOM 1570 N N . PRO A 1 212 ? -5.555 61.807 5.915 1.00 45.94 212 PRO A N 1
ATOM 1571 C CA . PRO A 1 212 ? -6.462 61.091 6.828 1.00 45.94 212 PRO A CA 1
ATOM 1572 C C . PRO A 1 212 ? -6.943 61.900 8.051 1.00 45.94 212 PRO A C 1
ATOM 1574 O O . PRO A 1 212 ? -6.473 63.004 8.315 1.00 45.94 212 PRO A O 1
ATOM 1577 N N . VAL A 1 213 ? -7.821 61.286 8.860 1.00 25.70 213 VAL A N 1
ATOM 1578 C CA . VAL A 1 213 ? -8.197 61.746 10.212 1.00 25.70 213 VAL A CA 1
ATOM 1579 C C . VAL A 1 213 ? -7.981 60.620 11.234 1.00 25.70 213 VAL A C 1
ATOM 1581 O O . VAL A 1 213 ? -8.160 59.441 10.933 1.00 25.70 213 VAL A O 1
ATOM 1584 N N . THR A 1 214 ? -7.545 60.994 12.435 1.00 27.41 214 THR A N 1
ATOM 1585 C CA . THR A 1 214 ? -7.189 60.124 13.567 1.00 27.41 214 THR A CA 1
ATOM 1586 C C . THR A 1 214 ? -8.389 59.717 14.430 1.00 27.41 214 THR A C 1
ATOM 1588 O O . THR A 1 214 ? -9.410 60.393 14.432 1.00 27.41 214 THR A O 1
ATOM 1591 N N . SER A 1 215 ? -8.217 58.665 15.248 1.00 25.67 215 SER A N 1
ATOM 1592 C CA . SER A 1 215 ? -8.474 58.737 16.702 1.00 25.67 215 SER A CA 1
ATOM 1593 C C . SER A 1 215 ? -8.028 57.469 17.446 1.00 25.67 215 SER A C 1
ATOM 1595 O O . SER A 1 215 ? -8.219 56.353 16.976 1.00 25.67 215 SER A O 1
ATOM 1597 N N . GLN A 1 216 ? -7.462 57.648 18.642 1.00 27.58 216 GLN A N 1
ATOM 1598 C CA . GLN A 1 216 ? -7.169 56.576 19.604 1.00 27.58 216 GLN A CA 1
ATOM 1599 C C . GLN A 1 216 ? -8.344 56.377 20.575 1.00 27.58 216 GLN A C 1
ATOM 1601 O O . GLN A 1 216 ? -9.039 57.344 20.893 1.00 27.58 216 GLN A O 1
ATOM 1606 N N . LYS A 1 217 ? -8.460 55.188 21.187 1.00 25.23 217 LYS A N 1
ATOM 1607 C CA . LYS A 1 217 ? -8.881 55.081 22.598 1.00 25.23 217 LYS A CA 1
ATOM 1608 C C . LYS A 1 217 ? -8.397 53.781 23.250 1.00 25.23 217 LYS A C 1
ATOM 1610 O O . LYS A 1 217 ? -8.431 52.730 22.621 1.00 25.23 217 LYS A O 1
ATOM 1615 N N . ALA A 1 218 ? -7.990 53.862 24.515 1.00 24.64 218 ALA A N 1
ATOM 1616 C CA . ALA A 1 218 ? -7.632 52.731 25.375 1.00 24.64 218 ALA A CA 1
ATOM 1617 C C . ALA A 1 218 ? -8.449 52.784 26.680 1.00 24.64 218 ALA A C 1
ATOM 1619 O O . ALA A 1 218 ? -8.854 53.874 27.092 1.00 24.64 218 ALA A O 1
ATOM 1620 N N . VAL A 1 219 ? -8.690 51.633 27.323 1.00 26.08 219 VAL A N 1
ATOM 1621 C CA . VAL A 1 219 ? -9.359 51.517 28.638 1.00 26.08 219 VAL A CA 1
ATOM 1622 C C . VAL A 1 219 ? -8.836 50.277 29.390 1.00 26.08 219 VAL A C 1
ATOM 1624 O O . VAL A 1 219 ? -8.524 49.270 28.758 1.00 26.08 219 VAL A O 1
ATOM 1627 N N . SER A 1 220 ? -8.762 50.349 30.722 1.00 23.89 220 SER A N 1
ATOM 1628 C CA . SER A 1 220 ? -8.405 49.253 31.655 1.00 23.89 220 SER A CA 1
ATOM 1629 C C . SER A 1 220 ? -9.679 48.659 32.313 1.00 23.89 220 SER A C 1
ATOM 1631 O O . SER A 1 220 ? -10.764 49.181 32.081 1.00 23.89 220 SER A O 1
ATOM 1633 N N . SER A 1 221 ? -9.700 47.616 33.154 1.00 25.62 221 SER A N 1
ATOM 1634 C CA . SER A 1 221 ? -8.687 46.765 33.826 1.00 25.62 221 SER A CA 1
ATOM 1635 C C . SER A 1 221 ? -9.285 45.322 33.968 1.00 25.62 221 SER A C 1
ATOM 1637 O O . SER A 1 221 ? -10.082 44.964 33.110 1.00 25.62 221 SER A O 1
ATOM 1639 N N . SER A 1 222 ? -9.001 44.374 34.884 1.00 25.11 222 SER A N 1
ATOM 1640 C CA . SER A 1 222 ? -8.377 44.321 36.225 1.00 25.11 222 SER A CA 1
ATOM 1641 C C . SER A 1 222 ? -7.783 42.927 36.528 1.00 25.11 222 SER A C 1
ATOM 1643 O O . SER A 1 222 ? -7.965 41.972 35.781 1.00 25.11 222 SER A O 1
ATOM 1645 N N . SER A 1 223 ? -7.104 42.809 37.671 1.00 27.25 223 SER A N 1
ATOM 1646 C CA . SER A 1 223 ? -6.556 41.585 38.280 1.00 27.25 223 SER A CA 1
ATOM 1647 C C . SER A 1 223 ? -7.585 40.557 38.786 1.00 27.25 223 SER A C 1
ATOM 1649 O O . SER A 1 223 ? -8.569 40.947 39.411 1.00 27.25 223 SER A O 1
ATOM 1651 N N . SER A 1 224 ? -7.248 39.261 38.739 1.00 25.64 224 SER A N 1
ATOM 1652 C CA . SER A 1 224 ? -7.105 38.411 39.949 1.00 25.64 224 SER A CA 1
ATOM 1653 C C . SER A 1 224 ? -6.557 37.009 39.616 1.00 25.64 224 SER A C 1
ATOM 1655 O O . SER A 1 224 ? -6.685 36.532 38.493 1.00 25.64 224 SER A O 1
ATOM 1657 N N . ALA A 1 225 ? -5.935 36.357 40.602 1.00 24.77 225 ALA A N 1
ATOM 1658 C CA . ALA A 1 225 ? -5.580 34.931 40.608 1.00 24.77 225 ALA A CA 1
ATOM 1659 C C . ALA A 1 225 ? -6.158 34.301 41.892 1.00 24.77 225 ALA A C 1
ATOM 1661 O O . ALA A 1 225 ? -6.437 35.053 42.834 1.00 24.77 225 ALA A O 1
ATOM 1662 N N . PRO A 1 226 ? -6.341 32.965 41.975 1.00 29.00 226 PRO A N 1
ATOM 1663 C CA . PRO A 1 226 ? -5.283 32.174 42.628 1.00 29.00 226 PRO A CA 1
ATOM 1664 C C . PRO A 1 226 ? -5.164 30.680 42.213 1.00 29.00 226 PRO A C 1
ATOM 1666 O O . PRO A 1 226 ? -5.989 30.135 41.491 1.00 29.00 226 PRO A O 1
ATOM 1669 N N . ALA A 1 227 ? -4.176 30.020 42.841 1.00 22.62 227 ALA A N 1
ATOM 1670 C CA . ALA A 1 227 ? -4.072 28.581 43.149 1.00 22.62 227 ALA A CA 1
ATOM 1671 C C . ALA A 1 227 ? -3.622 27.572 42.061 1.00 22.62 227 ALA A C 1
ATOM 1673 O O . ALA A 1 227 ? -4.043 27.585 40.910 1.00 22.62 227 ALA A O 1
ATOM 1674 N N . LYS A 1 228 ? -2.761 26.635 42.498 1.00 26.98 228 LYS A N 1
ATOM 1675 C CA . LYS A 1 228 ? -2.309 25.431 41.777 1.00 26.98 228 LYS A CA 1
ATOM 1676 C C . LYS A 1 228 ? -3.049 24.192 42.295 1.00 26.98 228 LYS A C 1
ATOM 1678 O O . LYS A 1 228 ? -3.183 24.034 43.505 1.00 26.98 228 LYS A O 1
ATOM 1683 N N . ALA A 1 229 ? -3.344 23.254 41.399 1.00 23.86 229 ALA A N 1
ATOM 1684 C CA . ALA A 1 229 ? -3.521 21.831 41.699 1.00 23.86 229 ALA A CA 1
ATOM 1685 C C . ALA A 1 229 ? -2.906 21.002 40.545 1.00 23.86 229 ALA A C 1
ATOM 1687 O O . ALA A 1 229 ? -2.842 21.510 39.423 1.00 23.86 229 ALA A O 1
ATOM 1688 N N . PRO A 1 230 ? -2.384 19.784 40.786 1.00 22.88 230 PRO A N 1
ATOM 1689 C CA . PRO A 1 230 ? -1.656 19.029 39.767 1.00 22.88 230 PRO A CA 1
ATOM 1690 C C . PRO A 1 230 ? -2.597 18.300 38.797 1.00 22.88 230 PRO A C 1
ATOM 1692 O O . PRO A 1 230 ? -3.503 17.587 39.222 1.00 22.88 230 PRO A O 1
ATOM 1695 N N . ILE A 1 231 ? -2.329 18.421 37.495 1.00 22.80 231 ILE A N 1
ATOM 1696 C CA . ILE A 1 231 ? -2.950 17.605 36.442 1.00 22.80 231 ILE A CA 1
ATOM 1697 C C . ILE A 1 231 ? -1.896 16.612 35.939 1.00 22.80 231 ILE A C 1
ATOM 1699 O O . ILE A 1 231 ? -0.799 17.009 35.546 1.00 22.80 231 ILE A O 1
ATOM 1703 N N . THR A 1 232 ? -2.217 15.320 35.968 1.00 21.97 232 THR A N 1
ATOM 1704 C CA . THR A 1 232 ? -1.369 14.240 35.448 1.00 21.97 232 THR A CA 1
ATOM 1705 C C . THR A 1 232 ? -1.300 14.289 33.921 1.00 21.97 232 THR A C 1
ATOM 1707 O O . THR A 1 232 ? -2.323 14.282 33.241 1.00 21.97 232 THR A O 1
ATOM 1710 N N . SER A 1 233 ? -0.090 14.324 33.359 1.00 21.73 233 SER A N 1
ATOM 1711 C CA . SER A 1 233 ? 0.120 14.500 31.918 1.00 21.73 233 SER A CA 1
ATOM 1712 C C . SER A 1 233 ? 0.025 13.181 31.142 1.00 21.73 233 SER A C 1
ATOM 1714 O O . SER A 1 233 ? 1.026 12.487 30.957 1.00 21.73 233 SER A O 1
ATOM 1716 N N . THR A 1 234 ? -1.159 12.855 30.626 1.00 24.44 234 THR A N 1
ATOM 1717 C CA . THR A 1 234 ? -1.310 11.867 29.547 1.00 24.44 234 THR A CA 1
ATOM 1718 C C . THR A 1 234 ? -0.863 12.475 28.216 1.00 24.44 234 THR A C 1
ATOM 1720 O O . THR A 1 234 ? -1.488 13.398 27.698 1.00 24.44 234 THR A O 1
ATOM 1723 N N . LYS A 1 235 ? 0.242 11.962 27.667 1.00 23.86 235 LYS A N 1
ATOM 1724 C CA . LYS A 1 235 ? 0.837 12.387 26.390 1.00 23.86 235 LYS A CA 1
ATOM 1725 C C . LYS A 1 235 ? -0.090 12.035 25.209 1.00 23.86 235 LYS A C 1
ATOM 1727 O O . LYS A 1 235 ? -0.352 10.848 25.020 1.00 23.86 235 LYS A O 1
ATOM 1732 N N . PRO A 1 236 ? -0.536 12.998 24.379 1.00 22.19 236 PRO A N 1
ATOM 1733 C CA . PRO A 1 236 ? -1.261 12.688 23.147 1.00 22.19 236 PRO A CA 1
ATOM 1734 C C . PRO A 1 236 ? -0.372 11.910 22.166 1.00 22.19 236 PRO A C 1
ATOM 1736 O O . PRO A 1 236 ? 0.768 12.304 21.904 1.00 22.19 236 PRO A O 1
ATOM 1739 N N . ALA A 1 237 ? -0.889 10.814 21.610 1.00 24.66 237 ALA A N 1
ATOM 1740 C CA . ALA A 1 237 ? -0.214 10.065 20.554 1.00 24.66 237 ALA A CA 1
ATOM 1741 C C . ALA A 1 237 ? -0.456 10.750 19.198 1.00 24.66 237 ALA A C 1
ATOM 1743 O O . ALA A 1 237 ? -1.600 10.944 18.796 1.00 24.66 237 ALA A O 1
ATOM 1744 N N . SER A 1 238 ? 0.612 11.128 18.491 1.00 23.92 238 SER A N 1
ATOM 1745 C CA . SER A 1 238 ? 0.511 11.776 17.177 1.00 23.92 238 SER A CA 1
ATOM 1746 C C . SER A 1 238 ? 0.596 10.732 16.061 1.00 23.92 238 SER A C 1
ATOM 1748 O O . SER A 1 238 ? 1.632 10.088 15.885 1.00 23.92 238 SER A O 1
ATOM 1750 N N . SER A 1 239 ? -0.494 10.542 15.315 1.00 29.59 239 SER A N 1
ATOM 1751 C CA . SER A 1 239 ? -0.650 9.489 14.303 1.00 29.59 239 SER A CA 1
ATOM 1752 C C . SER A 1 239 ? 0.063 9.804 12.974 1.00 29.59 239 SER A C 1
ATOM 1754 O O . SER A 1 239 ? -0.552 10.089 11.945 1.00 29.59 239 SER A O 1
ATOM 1756 N N . VAL A 1 240 ? 1.398 9.716 12.982 1.00 28.72 240 VAL A N 1
ATOM 1757 C CA . VAL A 1 240 ? 2.242 9.805 11.775 1.00 28.72 240 VAL A CA 1
ATOM 1758 C C . VAL A 1 240 ? 1.887 8.689 10.779 1.00 28.72 240 VAL A C 1
ATOM 1760 O O . VAL A 1 240 ? 1.655 7.542 11.159 1.00 28.72 240 VAL A O 1
ATOM 1763 N N . ALA A 1 241 ? 1.872 9.002 9.479 1.00 31.25 241 ALA A N 1
ATOM 1764 C CA . ALA A 1 241 ? 1.649 8.004 8.433 1.00 31.25 241 ALA A CA 1
ATOM 1765 C C . ALA A 1 241 ? 2.883 7.091 8.265 1.00 31.25 241 ALA A C 1
ATOM 1767 O O . ALA A 1 241 ? 3.921 7.526 7.768 1.00 31.25 241 ALA A O 1
ATOM 1768 N N . LYS A 1 242 ? 2.750 5.829 8.689 1.00 40.94 242 LYS A N 1
ATOM 1769 C CA . LYS A 1 242 ? 3.797 4.788 8.679 1.00 40.94 242 LYS A CA 1
ATOM 1770 C C . LYS A 1 242 ? 3.954 4.120 7.276 1.00 40.94 242 LYS A C 1
ATOM 1772 O O . LYS A 1 242 ? 3.100 4.337 6.409 1.00 40.94 242 LYS A O 1
ATOM 1777 N N . PRO A 1 243 ? 5.071 3.412 6.983 1.00 38.28 243 PRO A N 1
ATOM 1778 C CA . PRO A 1 243 ? 5.525 3.152 5.606 1.00 38.28 243 PRO A CA 1
ATOM 1779 C C . PRO A 1 243 ? 4.755 2.062 4.837 1.00 38.28 243 PRO A C 1
ATOM 1781 O O . PRO A 1 243 ? 3.954 1.311 5.386 1.00 38.28 243 PRO A O 1
ATOM 1784 N N . THR A 1 244 ? 5.018 1.986 3.527 1.00 45.81 244 THR A N 1
ATOM 1785 C CA . THR A 1 244 ? 4.326 1.107 2.567 1.00 45.81 244 THR A CA 1
ATOM 1786 C C . THR A 1 244 ? 5.257 0.033 2.009 1.00 45.81 244 THR A C 1
ATOM 1788 O O . THR A 1 244 ? 6.375 0.354 1.606 1.00 45.81 244 THR A O 1
ATOM 1791 N N . THR A 1 245 ? 4.791 -1.214 1.946 1.00 42.66 245 THR A N 1
ATOM 1792 C CA . THR A 1 245 ? 5.626 -2.415 1.761 1.00 42.66 245 THR A CA 1
ATOM 1793 C C . THR A 1 245 ? 5.017 -3.388 0.744 1.00 42.66 245 THR A C 1
ATOM 1795 O O . THR A 1 245 ? 3.792 -3.485 0.620 1.00 42.66 245 THR A O 1
ATOM 1798 N N . MET A 1 246 ? 5.868 -4.101 -0.001 1.00 55.22 246 MET A N 1
ATOM 1799 C CA . MET A 1 246 ? 5.480 -5.107 -0.999 1.00 55.22 246 MET A CA 1
ATOM 1800 C C . MET A 1 246 ? 6.444 -6.296 -0.950 1.00 55.22 246 MET A C 1
ATOM 1802 O O . MET A 1 246 ? 7.629 -6.123 -0.663 1.00 55.22 246 MET A O 1
ATOM 1806 N N . ALA A 1 247 ? 5.954 -7.490 -1.266 1.00 40.50 247 ALA A N 1
ATOM 1807 C CA . ALA A 1 247 ? 6.773 -8.679 -1.408 1.00 40.50 247 ALA A CA 1
ATOM 1808 C C . ALA A 1 247 ? 6.230 -9.655 -2.452 1.00 40.50 247 ALA A C 1
ATOM 1810 O O . ALA A 1 247 ? 5.059 -9.622 -2.831 1.00 40.50 247 ALA A O 1
ATOM 1811 N N . THR A 1 248 ? 7.118 -10.540 -2.876 1.00 41.75 248 THR A N 1
ATOM 1812 C CA . THR A 1 248 ? 6.890 -11.586 -3.863 1.00 41.75 248 THR A CA 1
ATOM 1813 C C . THR A 1 248 ? 7.443 -12.886 -3.304 1.00 41.75 248 THR A C 1
ATOM 1815 O O . THR A 1 248 ? 8.530 -12.890 -2.727 1.00 41.75 248 THR A O 1
ATOM 1818 N N . VAL A 1 249 ? 6.725 -13.989 -3.489 1.00 57.44 249 VAL A N 1
ATOM 1819 C CA . VAL A 1 249 ? 7.185 -15.327 -3.104 1.00 57.44 249 VAL A CA 1
ATOM 1820 C C . VAL A 1 249 ? 7.056 -16.251 -4.304 1.00 57.44 249 VAL A C 1
ATOM 1822 O O . VAL A 1 249 ? 6.058 -16.190 -5.026 1.00 57.44 249 VAL A O 1
ATOM 1825 N N . VAL A 1 250 ? 8.069 -17.085 -4.522 1.00 58.28 250 VAL A N 1
ATOM 1826 C CA . VAL A 1 250 ? 8.089 -18.117 -5.562 1.00 58.28 250 VAL A CA 1
ATOM 1827 C C . VAL A 1 250 ? 8.241 -19.470 -4.876 1.00 58.28 250 VAL A C 1
ATOM 1829 O O . VAL A 1 250 ? 9.282 -19.739 -4.277 1.00 58.28 250 VAL A O 1
ATOM 1832 N N . LYS A 1 251 ? 7.201 -20.306 -4.935 1.00 61.91 251 LYS A N 1
ATOM 1833 C CA . LYS A 1 251 ? 7.251 -21.705 -4.483 1.00 61.91 251 LYS A CA 1
ATOM 1834 C C . LYS A 1 251 ? 7.626 -22.569 -5.685 1.00 61.91 251 LYS A C 1
ATOM 1836 O O . LYS A 1 251 ? 6.902 -22.560 -6.675 1.00 61.91 251 LYS A O 1
ATOM 1841 N N . SER A 1 252 ? 8.779 -23.230 -5.647 1.00 62.94 252 SER A N 1
ATOM 1842 C CA . SER A 1 252 ? 9.307 -23.939 -6.823 1.00 62.94 252 SER A CA 1
ATOM 1843 C C . SER A 1 252 ? 8.519 -25.209 -7.167 1.00 62.94 252 SER A C 1
ATOM 1845 O O . SER A 1 252 ? 7.827 -25.781 -6.335 1.00 62.94 252 SER A O 1
ATOM 1847 N N . SER A 1 253 ? 8.647 -25.702 -8.393 1.00 57.72 253 SER A N 1
ATOM 1848 C CA . SER A 1 253 ? 8.146 -27.030 -8.768 1.00 57.72 253 SER A CA 1
ATOM 1849 C C . SER A 1 253 ? 9.052 -28.169 -8.265 1.00 57.72 253 SER A C 1
ATOM 1851 O O . SER A 1 253 ? 10.270 -28.024 -8.145 1.00 57.72 253 SER A O 1
ATOM 1853 N N . SER A 1 254 ? 8.467 -29.337 -7.971 1.00 42.25 254 SER A N 1
ATOM 1854 C CA . SER A 1 254 ? 9.213 -30.509 -7.491 1.00 42.25 254 SER A CA 1
ATOM 1855 C C . SER A 1 254 ? 10.032 -31.167 -8.609 1.00 42.25 254 SER A C 1
ATOM 1857 O O . SER A 1 254 ? 9.472 -31.781 -9.523 1.00 42.25 254 SER A O 1
ATOM 1859 N N . ALA A 1 255 ? 11.359 -31.114 -8.507 1.00 35.28 255 ALA A N 1
ATOM 1860 C CA . ALA A 1 255 ? 12.246 -31.915 -9.346 1.00 35.28 255 ALA A CA 1
ATOM 1861 C C . ALA A 1 255 ? 12.247 -33.391 -8.901 1.00 35.28 255 ALA A C 1
ATOM 1863 O O . ALA A 1 255 ? 12.255 -33.695 -7.708 1.00 35.28 255 ALA A O 1
ATOM 1864 N N . ALA A 1 256 ? 12.285 -34.319 -9.862 1.00 30.17 256 ALA A N 1
ATOM 1865 C CA . ALA A 1 256 ? 12.494 -35.739 -9.578 1.00 30.17 256 ALA A CA 1
ATOM 1866 C C . ALA A 1 256 ? 13.866 -35.969 -8.897 1.00 30.17 256 ALA A C 1
ATOM 1868 O O . ALA A 1 256 ? 14.805 -35.217 -9.174 1.00 30.17 256 ALA A O 1
ATOM 1869 N N . PRO A 1 257 ? 14.021 -36.997 -8.038 1.00 29.42 257 PRO A N 1
ATOM 1870 C CA . PRO A 1 257 ? 15.235 -37.189 -7.245 1.00 29.42 257 PRO A CA 1
ATOM 1871 C C . PRO A 1 257 ? 16.439 -37.564 -8.121 1.00 29.42 257 PRO A C 1
ATOM 1873 O O . PRO A 1 257 ? 16.652 -38.728 -8.459 1.00 29.42 257 PRO A O 1
ATOM 1876 N N . VAL A 1 258 ? 17.252 -36.566 -8.473 1.00 26.75 258 VAL A N 1
ATOM 1877 C CA . VAL A 1 258 ? 18.557 -36.772 -9.109 1.00 26.75 258 VAL A CA 1
ATOM 1878 C C . VAL A 1 258 ? 19.550 -37.225 -8.038 1.00 26.75 258 VAL A C 1
ATOM 1880 O O . VAL A 1 258 ? 19.738 -36.548 -7.028 1.00 26.75 258 VAL A O 1
ATOM 1883 N N . SER A 1 259 ? 20.171 -38.385 -8.253 1.00 27.05 259 SER A N 1
ATOM 1884 C CA . SER A 1 259 ? 21.065 -39.033 -7.289 1.00 27.05 259 SER A CA 1
ATOM 1885 C C . SER A 1 259 ? 22.209 -38.128 -6.825 1.00 27.05 259 SER A C 1
ATOM 1887 O O . SER A 1 259 ? 22.825 -37.417 -7.618 1.00 27.05 259 SER A O 1
ATOM 1889 N N . SER A 1 260 ? 22.541 -38.208 -5.536 1.00 33.62 260 SER A N 1
ATOM 1890 C CA . SER A 1 260 ? 23.532 -37.361 -4.871 1.00 33.62 260 SER A CA 1
ATOM 1891 C C . SER A 1 260 ? 24.972 -37.600 -5.357 1.00 33.62 260 SER A C 1
ATOM 1893 O O . SER A 1 260 ? 25.725 -38.367 -4.753 1.00 33.62 260 SER A O 1
ATOM 1895 N N . SER A 1 261 ? 25.393 -36.902 -6.413 1.00 27.61 261 SER A N 1
ATOM 1896 C CA . SER A 1 261 ? 26.810 -36.728 -6.747 1.00 27.61 261 SER A CA 1
ATOM 1897 C C . SER A 1 261 ? 27.400 -35.599 -5.897 1.00 27.61 261 SER A C 1
ATOM 1899 O O . SER A 1 261 ? 27.113 -34.423 -6.133 1.00 27.61 261 SER A O 1
ATOM 1901 N N . SER A 1 262 ? 28.214 -35.949 -4.900 1.00 34.97 262 SER A N 1
ATOM 1902 C CA . SER A 1 262 ? 28.871 -34.999 -3.998 1.00 34.97 262 SER A CA 1
ATOM 1903 C C . SER A 1 262 ? 29.925 -34.158 -4.730 1.00 34.97 262 SER A C 1
ATOM 1905 O O . SER A 1 262 ? 31.104 -34.511 -4.773 1.00 34.97 262 SER A O 1
ATOM 1907 N N . THR A 1 263 ? 29.497 -33.034 -5.295 1.00 33.94 263 THR A N 1
ATOM 1908 C CA . THR A 1 263 ? 30.371 -32.039 -5.923 1.00 33.94 263 THR A CA 1
ATOM 1909 C C . THR A 1 263 ? 30.579 -30.883 -4.951 1.00 33.94 263 THR A C 1
ATOM 1911 O O . THR A 1 263 ? 29.610 -30.346 -4.418 1.00 33.94 263 THR A O 1
ATOM 1914 N N . SER A 1 264 ? 31.828 -30.459 -4.739 1.00 52.88 264 SER A N 1
ATOM 1915 C CA . SER A 1 264 ? 32.188 -29.298 -3.910 1.00 52.88 264 SER A CA 1
ATOM 1916 C C . SER A 1 264 ? 31.847 -27.975 -4.617 1.00 52.88 264 SER A C 1
ATOM 1918 O O . SER A 1 264 ? 32.730 -27.203 -4.995 1.00 52.88 264 SER A O 1
ATOM 1920 N N . GLY A 1 265 ? 30.559 -27.767 -4.891 1.00 58.16 265 GLY A N 1
ATOM 1921 C CA . GLY A 1 265 ? 30.038 -26.621 -5.627 1.00 58.16 265 GLY A CA 1
ATOM 1922 C C . GLY A 1 265 ? 29.999 -25.352 -4.781 1.00 58.16 265 GLY A C 1
ATOM 1923 O O . GLY A 1 265 ? 29.685 -25.393 -3.593 1.00 58.16 265 GLY A O 1
ATOM 1924 N N . SER A 1 266 ? 30.284 -24.216 -5.414 1.00 71.44 266 SER A N 1
ATOM 1925 C CA . SER A 1 266 ? 30.011 -22.905 -4.829 1.00 71.44 266 SER A CA 1
ATOM 1926 C C . SER A 1 266 ? 28.539 -22.529 -5.019 1.00 71.44 266 SER A C 1
ATOM 1928 O O . SER A 1 266 ? 27.908 -22.885 -6.015 1.00 71.44 266 SER A O 1
ATOM 1930 N N . VAL A 1 267 ? 27.989 -21.803 -4.050 1.00 65.88 267 VAL A N 1
ATOM 1931 C CA . VAL A 1 267 ? 26.607 -21.322 -4.052 1.00 65.88 267 VAL A CA 1
ATOM 1932 C C . VAL A 1 267 ? 26.428 -20.285 -5.156 1.00 65.88 267 VAL A C 1
ATOM 1934 O O . VAL A 1 267 ? 27.184 -19.315 -5.235 1.00 65.88 267 VAL A O 1
ATOM 1937 N N . ALA A 1 268 ? 25.415 -20.480 -5.999 1.00 58.06 268 ALA A N 1
ATOM 1938 C CA . ALA A 1 268 ? 25.073 -19.553 -7.071 1.00 58.06 268 ALA A CA 1
ATOM 1939 C C . ALA A 1 268 ? 24.725 -18.144 -6.547 1.00 58.06 268 ALA A C 1
ATOM 1941 O O . ALA A 1 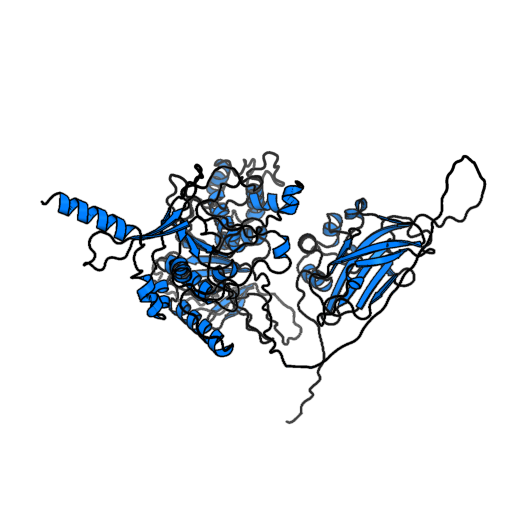268 ? 24.408 -17.948 -5.372 1.00 58.06 268 ALA A O 1
ATOM 1942 N N . ALA A 1 269 ? 24.745 -17.156 -7.444 1.00 52.69 269 ALA A N 1
ATOM 1943 C CA . ALA A 1 269 ? 24.244 -15.812 -7.164 1.00 52.69 269 ALA A CA 1
ATOM 1944 C C . ALA A 1 269 ? 22.843 -15.871 -6.519 1.00 52.69 269 ALA A C 1
ATOM 1946 O O . ALA A 1 269 ? 21.968 -16.575 -7.019 1.00 52.69 269 ALA A O 1
ATOM 1947 N N . TYR A 1 270 ? 22.649 -15.155 -5.408 1.00 55.47 270 TYR A N 1
ATOM 1948 C CA . TYR A 1 270 ? 21.428 -15.147 -4.587 1.00 55.47 270 TYR A CA 1
ATOM 1949 C C . TYR A 1 270 ? 21.007 -16.483 -3.936 1.00 55.47 270 TYR A C 1
ATOM 1951 O O . TYR A 1 270 ? 19.950 -16.534 -3.305 1.00 55.47 270 TYR A O 1
ATOM 1959 N N . GLY A 1 271 ? 21.819 -17.543 -3.996 1.00 51.25 271 GLY A N 1
ATOM 1960 C CA . GLY A 1 271 ? 21.576 -18.772 -3.230 1.00 51.25 271 GLY A CA 1
ATOM 1961 C C . GLY A 1 271 ? 21.879 -18.618 -1.731 1.00 51.25 271 GLY A C 1
ATOM 1962 O O . GLY A 1 271 ? 22.653 -17.739 -1.332 1.00 51.25 271 GLY A O 1
ATOM 1963 N N . GLN A 1 272 ? 21.289 -19.484 -0.898 1.00 73.12 272 GLN A N 1
ATOM 1964 C CA . GLN A 1 272 ? 21.604 -19.561 0.533 1.00 73.12 272 GLN A CA 1
ATOM 1965 C C . GLN A 1 272 ? 23.005 -20.150 0.753 1.00 73.12 272 GLN A C 1
ATOM 1967 O O . GLN A 1 272 ? 23.379 -21.135 0.122 1.00 73.12 272 GLN A O 1
ATOM 1972 N N . CYS A 1 273 ? 23.760 -19.546 1.668 1.00 78.69 273 CYS A N 1
ATOM 1973 C CA . CYS A 1 273 ? 25.153 -19.871 1.983 1.00 78.69 273 CYS A CA 1
ATOM 1974 C C . CYS A 1 273 ? 25.438 -19.930 3.498 1.00 78.69 273 CYS A C 1
ATOM 1976 O O . CYS A 1 273 ? 26.596 -19.961 3.914 1.00 78.69 273 CYS A O 1
ATOM 1978 N N . GLY A 1 274 ? 24.405 -19.916 4.346 1.00 79.75 274 GLY A N 1
ATOM 1979 C CA . GLY A 1 274 ? 24.557 -19.971 5.801 1.00 79.75 274 GLY A CA 1
ATOM 1980 C C . GLY A 1 274 ? 23.240 -19.853 6.569 1.00 79.75 274 GLY A C 1
ATOM 1981 O O . GLY A 1 274 ? 22.179 -19.630 5.980 1.00 79.75 274 GLY A O 1
ATOM 1982 N N . GLY A 1 275 ? 23.335 -20.020 7.890 1.00 69.38 275 GLY A N 1
ATOM 1983 C CA . GLY A 1 275 ? 22.221 -20.020 8.844 1.00 69.38 275 GLY A CA 1
ATOM 1984 C C . GLY A 1 275 ? 22.395 -21.090 9.930 1.00 69.38 275 GLY A C 1
ATOM 1985 O O . GLY A 1 275 ? 23.027 -22.114 9.682 1.00 69.38 275 GLY A O 1
ATOM 1986 N N . ARG A 1 276 ? 21.822 -20.893 11.126 1.00 55.22 276 ARG A N 1
ATOM 1987 C CA . ARG A 1 276 ? 21.964 -21.781 12.306 1.00 55.22 276 ARG A CA 1
ATOM 1988 C C . ARG A 1 276 ? 21.491 -23.234 12.115 1.00 55.22 276 ARG A C 1
ATOM 1990 O O . ARG A 1 276 ? 21.815 -24.068 12.953 1.00 55.22 276 ARG A O 1
ATOM 1997 N N . ALA A 1 277 ? 20.775 -23.540 11.032 1.00 54.75 277 ALA A N 1
ATOM 1998 C CA . ALA A 1 277 ? 20.355 -24.895 10.648 1.00 54.75 277 ALA A CA 1
ATOM 1999 C C . ALA A 1 277 ? 20.792 -25.299 9.218 1.00 54.75 277 ALA A C 1
ATOM 2001 O O . ALA A 1 277 ? 20.347 -26.319 8.697 1.00 54.75 277 ALA A O 1
ATOM 2002 N N . PHE A 1 278 ? 21.637 -24.503 8.554 1.00 64.50 278 PHE A N 1
ATOM 2003 C CA . PHE A 1 278 ? 22.005 -24.707 7.152 1.00 64.50 278 PHE A CA 1
ATOM 2004 C C . PHE A 1 278 ? 23.235 -25.617 7.004 1.00 64.50 278 PHE A C 1
ATOM 2006 O O . PHE A 1 278 ? 24.314 -25.302 7.502 1.00 64.50 278 PHE A O 1
ATOM 2013 N N . THR A 1 279 ? 23.082 -26.723 6.270 1.00 73.88 279 THR A N 1
ATOM 2014 C CA . THR A 1 279 ? 24.128 -27.740 6.033 1.00 73.88 279 THR A CA 1
ATOM 2015 C C . THR A 1 279 ? 24.652 -27.772 4.589 1.00 73.88 279 THR A C 1
ATOM 2017 O O . THR A 1 279 ? 25.413 -28.669 4.227 1.00 73.88 279 THR A O 1
ATOM 2020 N N . GLY A 1 280 ? 24.244 -26.813 3.751 1.00 73.44 280 GLY A N 1
ATOM 2021 C CA . GLY A 1 280 ? 24.690 -26.704 2.361 1.00 73.44 280 GLY A CA 1
ATOM 2022 C C . GLY A 1 280 ? 26.085 -26.085 2.205 1.00 73.44 280 GLY A C 1
ATOM 2023 O O . GLY A 1 280 ? 26.773 -25.766 3.175 1.00 73.44 280 GLY A O 1
ATOM 2024 N N . ALA A 1 281 ? 26.504 -25.879 0.954 1.00 77.69 281 ALA A N 1
ATOM 2025 C CA . ALA A 1 281 ? 27.738 -25.154 0.654 1.00 77.69 281 ALA A CA 1
ATOM 2026 C C . ALA A 1 281 ? 27.662 -23.701 1.160 1.00 77.69 281 ALA A C 1
ATOM 2028 O O . ALA A 1 281 ? 26.627 -23.056 1.040 1.00 77.69 281 ALA A O 1
ATOM 2029 N N . THR A 1 282 ? 28.759 -23.169 1.702 1.00 85.00 282 THR A N 1
ATOM 2030 C CA . THR A 1 282 ? 28.797 -21.826 2.320 1.00 85.00 282 THR A CA 1
ATOM 2031 C C . THR A 1 282 ? 29.589 -20.789 1.517 1.00 85.00 282 THR A C 1
ATOM 2033 O O . THR A 1 282 ? 29.536 -19.593 1.799 1.00 85.00 282 THR A O 1
ATOM 2036 N N . GLN A 1 283 ? 30.323 -21.227 0.492 1.00 84.12 283 GLN A N 1
ATOM 2037 C CA . GLN A 1 283 ? 31.158 -20.370 -0.347 1.00 84.12 283 GLN A CA 1
ATOM 2038 C C . GLN A 1 283 ? 30.422 -19.996 -1.636 1.00 84.12 283 GLN A C 1
ATOM 2040 O O . GLN A 1 283 ? 30.039 -20.873 -2.404 1.00 84.12 283 GLN A O 1
ATOM 2045 N N . CYS A 1 284 ? 30.255 -18.701 -1.897 1.00 81.56 284 CYS A N 1
ATOM 2046 C CA . CYS A 1 284 ? 29.602 -18.195 -3.104 1.00 81.56 284 CYS A CA 1
ATOM 2047 C C . CYS A 1 284 ? 30.460 -18.343 -4.372 1.00 81.56 284 CYS A C 1
ATOM 2049 O O . CYS A 1 284 ? 31.685 -18.474 -4.303 1.00 81.56 284 CYS A O 1
ATOM 2051 N N . VAL A 1 285 ? 29.812 -18.288 -5.539 1.00 73.19 285 VAL A N 1
ATOM 2052 C CA . VAL A 1 285 ? 30.478 -18.171 -6.847 1.00 73.19 285 VAL A CA 1
ATOM 2053 C C . VAL A 1 285 ? 31.377 -16.928 -6.918 1.00 73.19 285 VAL A C 1
ATOM 2055 O O . VAL A 1 285 ? 31.161 -15.936 -6.223 1.00 73.19 285 VAL A O 1
ATOM 2058 N N . SER A 1 286 ? 32.408 -16.968 -7.766 1.00 74.06 286 SER A N 1
ATOM 2059 C CA . SER A 1 286 ? 33.410 -15.895 -7.844 1.00 74.06 286 SER A CA 1
ATOM 2060 C C . SER A 1 286 ? 32.786 -14.526 -8.154 1.00 74.06 286 SER A C 1
ATOM 2062 O O . SER A 1 286 ? 31.965 -14.403 -9.063 1.00 74.06 286 SER A O 1
ATOM 2064 N N . GLY A 1 287 ? 33.193 -13.496 -7.406 1.00 61.03 287 GLY A N 1
ATOM 2065 C CA . GLY A 1 287 ? 32.596 -12.154 -7.456 1.00 61.03 287 GLY A CA 1
ATOM 2066 C C . GLY A 1 287 ? 31.354 -11.971 -6.573 1.00 61.03 287 GLY A C 1
ATOM 2067 O O . GLY A 1 287 ? 30.711 -10.929 -6.660 1.00 61.03 287 GLY A O 1
ATOM 2068 N N . TRP A 1 288 ? 31.014 -12.955 -5.734 1.00 78.31 288 TRP A N 1
ATOM 2069 C CA . TRP A 1 288 ? 29.892 -12.903 -4.794 1.00 78.31 288 TRP A CA 1
ATOM 2070 C C . TRP A 1 288 ? 30.359 -13.221 -3.367 1.00 78.31 288 TRP A C 1
ATOM 2072 O O . TRP A 1 288 ? 31.284 -14.006 -3.154 1.00 78.31 288 TRP A O 1
ATOM 2082 N N . THR A 1 289 ? 29.703 -12.610 -2.385 1.00 77.81 289 THR A N 1
ATOM 2083 C CA . THR A 1 289 ? 30.027 -12.675 -0.956 1.00 77.81 289 THR A CA 1
ATOM 2084 C C . THR A 1 289 ? 28.831 -13.224 -0.189 1.00 77.81 289 THR A C 1
ATOM 2086 O O . THR A 1 289 ? 27.703 -12.777 -0.399 1.00 77.81 289 THR A O 1
ATOM 2089 N N . CYS A 1 290 ? 29.064 -14.161 0.733 1.00 74.56 290 CYS A N 1
ATOM 2090 C CA . CYS A 1 290 ? 28.006 -14.641 1.617 1.00 74.56 290 CYS A CA 1
ATOM 2091 C C . CYS A 1 290 ? 27.698 -13.573 2.673 1.00 74.56 290 CYS A C 1
ATOM 2093 O O . CYS A 1 290 ? 28.525 -13.299 3.543 1.00 74.56 290 CYS A O 1
ATOM 2095 N N . LYS A 1 291 ? 26.518 -12.956 2.590 1.00 64.50 291 LYS A N 1
ATOM 2096 C CA . LYS A 1 291 ? 26.042 -11.954 3.545 1.00 64.50 291 LYS A CA 1
ATOM 2097 C C . LYS A 1 291 ? 25.015 -12.591 4.475 1.00 64.50 291 LYS A C 1
ATOM 2099 O O . LYS A 1 291 ? 23.990 -13.089 4.015 1.00 64.50 291 LYS A O 1
ATOM 2104 N N . VAL A 1 292 ? 25.284 -12.556 5.779 1.00 59.88 292 VAL A N 1
ATOM 2105 C CA . VAL A 1 292 ? 24.293 -12.907 6.807 1.00 59.88 292 VAL A CA 1
ATOM 2106 C C . VAL A 1 292 ? 23.126 -11.927 6.701 1.00 59.88 292 VAL A C 1
ATOM 2108 O O . VAL A 1 292 ? 23.350 -10.715 6.700 1.00 59.88 292 VAL A O 1
ATOM 2111 N N . MET A 1 293 ? 21.907 -12.450 6.583 1.00 46.53 293 MET A N 1
ATOM 2112 C CA . MET A 1 293 ? 20.680 -11.649 6.609 1.00 46.53 293 MET A CA 1
ATOM 2113 C C . MET A 1 293 ? 20.037 -11.737 7.994 1.00 46.53 293 MET A C 1
ATOM 2115 O O . MET A 1 293 ? 19.682 -10.717 8.570 1.00 46.53 293 MET A O 1
ATOM 2119 N N . ASN A 1 294 ? 19.977 -12.943 8.564 1.00 49.16 294 ASN A N 1
ATOM 2120 C CA . ASN A 1 294 ? 19.634 -13.188 9.962 1.00 49.16 294 ASN A CA 1
ATOM 2121 C C . ASN A 1 294 ? 20.292 -14.489 10.463 1.00 49.16 294 ASN A C 1
ATOM 2123 O O . ASN A 1 294 ? 20.947 -15.205 9.704 1.00 49.16 294 ASN A O 1
ATOM 2127 N N . ASP A 1 295 ? 20.082 -14.809 11.739 1.00 52.78 295 ASP A N 1
ATOM 2128 C CA . ASP A 1 295 ? 20.576 -16.013 12.416 1.00 52.78 295 ASP A CA 1
ATOM 2129 C C . ASP A 1 295 ? 20.335 -17.332 11.660 1.00 52.78 295 ASP A C 1
ATOM 2131 O O . ASP A 1 295 ? 21.148 -18.252 11.751 1.00 52.78 295 ASP A O 1
ATOM 2135 N N . TYR A 1 296 ? 19.245 -17.447 10.902 1.00 44.44 296 TYR A N 1
ATOM 2136 C CA . TYR A 1 296 ? 18.835 -18.672 10.210 1.00 44.44 296 TYR A CA 1
ATOM 2137 C C . TYR A 1 296 ? 19.080 -18.633 8.693 1.00 44.44 296 TYR A C 1
ATOM 2139 O O . TYR A 1 296 ? 18.943 -19.668 8.040 1.00 44.44 296 TYR A O 1
ATOM 2147 N N . TYR A 1 297 ? 19.491 -17.488 8.131 1.00 46.44 297 TYR A N 1
ATOM 2148 C CA . TYR A 1 297 ? 19.647 -17.305 6.688 1.00 46.44 297 TYR A CA 1
ATOM 2149 C C . TYR A 1 297 ? 20.770 -16.321 6.309 1.00 46.44 297 TYR A C 1
ATOM 2151 O O . TYR A 1 297 ? 20.748 -15.137 6.656 1.00 46.44 297 TYR A O 1
ATOM 2159 N N . SER A 1 298 ? 21.713 -16.799 5.496 1.00 73.56 298 SER A N 1
ATOM 2160 C CA . SER A 1 298 ? 22.738 -15.997 4.811 1.00 73.56 298 SER A CA 1
ATOM 2161 C C . SER A 1 298 ? 22.657 -16.233 3.306 1.00 73.56 298 SER A C 1
ATOM 2163 O O . SER A 1 298 ? 22.445 -17.369 2.887 1.00 73.56 298 SER A O 1
ATOM 2165 N N . GLN A 1 299 ? 22.873 -15.204 2.487 1.00 78.12 299 GLN A N 1
ATOM 2166 C CA . GLN A 1 299 ? 22.699 -15.263 1.031 1.00 78.12 299 GLN A CA 1
ATOM 2167 C C . GLN A 1 299 ? 23.899 -14.691 0.269 1.00 78.12 299 GLN A C 1
ATOM 2169 O O . GLN A 1 299 ? 24.515 -13.712 0.693 1.00 78.12 299 GLN A O 1
ATOM 2174 N N . CYS A 1 300 ? 24.203 -15.270 -0.891 1.00 66.25 300 CYS A N 1
ATOM 2175 C CA . CYS A 1 300 ? 25.206 -14.745 -1.809 1.00 66.25 300 CYS A CA 1
ATOM 2176 C C . CYS A 1 300 ? 24.737 -13.453 -2.488 1.00 66.25 300 CYS A C 1
ATOM 2178 O O . CYS A 1 300 ? 23.850 -13.480 -3.339 1.00 66.25 300 CYS A O 1
ATOM 2180 N N . VAL A 1 301 ? 25.382 -12.333 -2.168 1.00 66.38 301 VAL A N 1
ATOM 2181 C CA . VAL A 1 301 ? 25.202 -11.030 -2.834 1.00 66.38 301 VAL A CA 1
ATOM 2182 C C . VAL A 1 301 ? 26.446 -10.678 -3.655 1.00 66.38 301 VAL A C 1
ATOM 2184 O O . VAL A 1 301 ? 27.508 -11.249 -3.419 1.00 66.38 301 VAL A O 1
ATOM 2187 N N . ALA A 1 302 ? 26.343 -9.768 -4.625 1.00 63.25 302 ALA A N 1
ATOM 2188 C CA . ALA A 1 302 ? 27.509 -9.330 -5.399 1.00 63.25 302 ALA A CA 1
ATOM 2189 C C . ALA A 1 302 ? 28.578 -8.709 -4.473 1.00 63.25 302 ALA A C 1
ATOM 2191 O O . ALA A 1 302 ? 28.238 -8.021 -3.510 1.00 63.25 302 ALA A O 1
ATOM 2192 N N . GLY A 1 303 ? 29.856 -8.995 -4.733 1.00 54.31 303 GLY A N 1
ATOM 2193 C CA . GLY A 1 303 ? 30.979 -8.604 -3.877 1.00 54.31 303 GLY A CA 1
ATOM 2194 C C . GLY A 1 303 ? 31.882 -7.542 -4.506 1.00 54.31 303 GLY A C 1
ATOM 2195 O O . GLY A 1 303 ? 32.442 -7.753 -5.583 1.00 54.31 303 GLY A O 1
ATOM 2196 N N . ASP A 1 304 ? 32.077 -6.426 -3.801 1.00 48.56 304 ASP A N 1
ATOM 2197 C CA . ASP A 1 304 ? 32.927 -5.314 -4.241 1.00 48.56 304 ASP A CA 1
ATOM 2198 C C . ASP A 1 304 ? 34.421 -5.686 -4.248 1.00 48.56 304 ASP A C 1
ATOM 2200 O O . ASP A 1 304 ? 35.038 -5.963 -3.213 1.00 48.56 304 ASP A O 1
ATOM 2204 N N . ASN A 1 305 ? 35.043 -5.667 -5.429 1.00 33.09 305 ASN A N 1
ATOM 2205 C CA . ASN A 1 305 ? 36.421 -6.127 -5.626 1.00 33.09 305 ASN A CA 1
ATOM 2206 C C . ASN A 1 305 ? 37.495 -5.062 -5.296 1.00 33.09 305 ASN A C 1
ATOM 2208 O O . ASN A 1 305 ? 38.251 -4.648 -6.173 1.00 33.09 305 ASN A O 1
ATOM 2212 N N . LYS A 1 306 ? 37.643 -4.752 -3.993 1.00 31.41 306 LYS A N 1
ATOM 2213 C CA . LYS A 1 306 ? 38.814 -4.084 -3.352 1.00 31.41 306 LYS A CA 1
ATOM 2214 C C . LYS A 1 306 ? 39.041 -2.600 -3.751 1.00 31.41 306 LYS A C 1
ATOM 2216 O O . LYS A 1 306 ? 38.521 -2.130 -4.749 1.00 31.41 306 LYS A O 1
ATOM 2221 N N . VAL A 1 307 ? 39.766 -1.760 -2.995 1.00 25.14 307 VAL A N 1
ATOM 2222 C CA . VAL A 1 307 ? 40.825 -1.970 -1.973 1.00 25.14 307 VAL A CA 1
ATOM 2223 C C . VAL A 1 307 ? 40.504 -1.280 -0.628 1.00 25.14 307 VAL A C 1
ATOM 2225 O O . VAL A 1 307 ? 39.636 -0.423 -0.532 1.00 25.14 307 VAL A O 1
ATOM 2228 N N . THR A 1 308 ? 41.190 -1.717 0.430 1.00 24.78 308 THR A N 1
ATOM 2229 C CA . THR A 1 308 ? 40.930 -1.481 1.861 1.00 24.78 308 THR A CA 1
ATOM 2230 C C . THR A 1 308 ? 41.425 -0.154 2.452 1.00 24.78 308 THR A C 1
ATOM 2232 O O . THR A 1 308 ? 42.586 0.211 2.265 1.00 24.78 308 THR A O 1
ATOM 2235 N N . SER A 1 309 ? 40.643 0.406 3.379 1.00 23.53 309 SER A N 1
ATOM 2236 C CA . SER A 1 309 ? 41.139 1.026 4.623 1.00 23.53 309 SER A CA 1
ATOM 2237 C C . SER A 1 309 ? 40.180 0.694 5.790 1.00 23.53 309 SER A C 1
ATOM 2239 O O . SER A 1 309 ? 39.124 0.102 5.568 1.00 23.53 309 SER A O 1
ATOM 2241 N N . ALA A 1 310 ? 40.598 0.912 7.042 1.00 22.53 310 ALA A N 1
ATOM 2242 C CA . ALA A 1 310 ? 40.066 0.180 8.201 1.00 22.53 310 ALA A CA 1
ATOM 2243 C C . ALA A 1 310 ? 38.640 0.564 8.669 1.00 22.53 310 ALA A C 1
ATOM 2245 O O . ALA A 1 310 ? 38.313 1.736 8.834 1.00 22.53 310 ALA A O 1
ATOM 2246 N N . SER A 1 311 ? 37.844 -0.460 9.003 1.00 24.66 311 SER A N 1
ATOM 2247 C CA . SER A 1 311 ? 36.643 -0.395 9.862 1.00 24.66 311 SER A CA 1
ATOM 2248 C C . SER A 1 311 ? 36.989 0.099 11.280 1.00 24.66 311 SER A C 1
ATOM 2250 O O . SER A 1 311 ? 38.103 -0.142 11.742 1.00 24.66 311 SER A O 1
ATOM 2252 N N . SER A 1 312 ? 36.086 0.690 12.072 1.00 23.69 312 SER A N 1
ATOM 2253 C CA . SER A 1 312 ? 34.901 0.046 12.691 1.00 23.69 312 SER A CA 1
ATOM 2254 C C . SER A 1 312 ? 34.180 1.063 13.626 1.00 23.69 312 SER A C 1
ATOM 2256 O O . SER A 1 312 ? 34.744 2.132 13.855 1.00 23.69 312 SER A O 1
ATOM 2258 N N . PRO A 1 313 ? 33.060 0.748 14.312 1.00 34.38 313 PRO A N 1
ATOM 2259 C CA . PRO A 1 313 ? 31.748 0.345 13.794 1.00 34.38 313 PRO A CA 1
ATOM 2260 C C . PRO A 1 313 ? 30.597 1.258 14.289 1.00 34.38 313 PRO A C 1
ATOM 2262 O O . PRO A 1 313 ? 30.572 1.659 15.450 1.00 34.38 313 PRO A O 1
ATOM 2265 N N . ALA A 1 314 ? 29.561 1.469 13.470 1.00 22.31 314 ALA A N 1
ATOM 2266 C CA . ALA A 1 314 ? 28.225 1.853 13.949 1.00 22.31 314 ALA A CA 1
ATOM 2267 C C . ALA A 1 314 ? 27.151 1.550 12.891 1.00 22.31 314 ALA A C 1
ATOM 2269 O O . ALA A 1 314 ? 27.245 2.020 11.759 1.00 22.31 314 ALA A O 1
ATOM 2270 N N . ALA A 1 315 ? 26.111 0.804 13.266 1.00 36.00 315 ALA A N 1
ATOM 2271 C CA . ALA A 1 315 ? 24.845 0.782 12.533 1.00 36.00 315 ALA A CA 1
ATOM 2272 C C . ALA A 1 315 ? 23.871 1.795 13.168 1.00 36.00 315 ALA A C 1
ATOM 2274 O O . ALA A 1 315 ? 24.048 2.191 14.319 1.00 36.00 315 ALA A O 1
ATOM 2275 N N . SER A 1 316 ? 22.835 2.217 12.436 1.00 25.47 316 SER A N 1
ATOM 2276 C CA . SER A 1 316 ? 21.766 3.070 12.979 1.00 25.47 316 SER A CA 1
ATOM 2277 C C . SER A 1 316 ? 20.422 2.748 12.322 1.00 25.47 316 SER A C 1
ATOM 2279 O O . SER A 1 316 ? 20.054 3.317 11.298 1.00 25.47 316 SER A O 1
ATOM 2281 N N . SER A 1 317 ? 19.689 1.833 12.949 1.00 30.16 317 SER A N 1
ATOM 2282 C CA . SER A 1 317 ? 18.258 1.549 12.762 1.00 30.16 317 SER A CA 1
ATOM 2283 C C . SER A 1 317 ? 17.364 2.798 12.860 1.00 30.16 317 SER A C 1
ATOM 2285 O O . SER A 1 317 ? 17.609 3.613 13.752 1.00 30.16 317 SER A O 1
ATOM 2287 N N . THR A 1 318 ? 16.329 2.916 12.009 1.00 27.66 318 THR A N 1
ATOM 2288 C CA . THR A 1 318 ? 14.980 3.527 12.258 1.00 27.66 318 THR A CA 1
ATOM 2289 C C . THR A 1 318 ? 14.167 3.676 10.951 1.00 27.66 318 THR A C 1
ATOM 2291 O O . THR A 1 318 ? 13.660 4.746 10.629 1.00 27.66 318 THR A O 1
ATOM 2294 N N . TRP A 1 319 ? 14.059 2.605 10.159 1.00 28.05 319 TRP A N 1
ATOM 2295 C CA . TRP A 1 319 ? 13.157 2.494 8.996 1.00 28.05 319 TRP A CA 1
ATOM 2296 C C . TRP A 1 319 ? 12.883 1.003 8.768 1.00 28.05 319 TRP A C 1
ATOM 2298 O O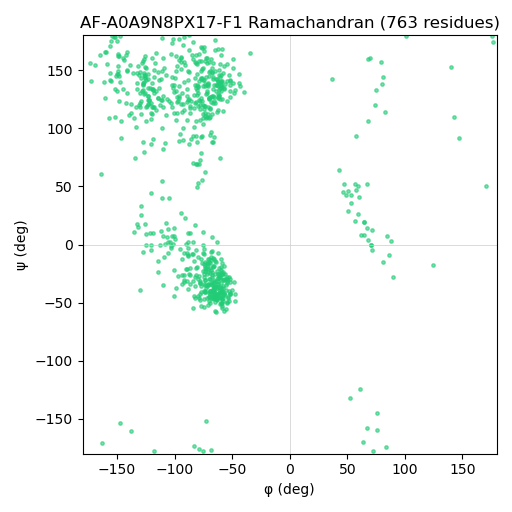 . TRP A 1 319 ? 13.835 0.234 8.874 1.00 28.05 319 TRP A O 1
ATOM 2308 N N . LEU A 1 320 ? 11.646 0.606 8.413 1.00 32.34 320 LEU A N 1
ATOM 2309 C CA . LEU A 1 320 ? 11.185 -0.801 8.328 1.00 32.34 320 LEU A CA 1
ATOM 2310 C C . LEU A 1 320 ? 11.939 -1.699 7.312 1.00 32.34 320 LEU A C 1
ATOM 2312 O O . LEU A 1 320 ? 11.428 -2.110 6.261 1.00 32.34 320 LEU A O 1
ATOM 2316 N N . ASN A 1 321 ? 13.151 -2.073 7.702 1.00 33.72 321 ASN A N 1
ATOM 2317 C CA . ASN A 1 321 ? 13.783 -3.342 7.376 1.00 33.72 321 ASN A CA 1
ATOM 2318 C C . ASN A 1 321 ? 13.134 -4.448 8.230 1.00 33.72 321 ASN A C 1
ATOM 2320 O O . ASN A 1 321 ? 12.407 -4.157 9.179 1.00 33.72 321 ASN A O 1
ATOM 2324 N N . SER A 1 322 ? 13.420 -5.723 7.947 1.00 35.94 322 SER A N 1
ATOM 2325 C CA . SER A 1 322 ? 13.071 -6.784 8.907 1.00 35.94 322 SER A CA 1
ATOM 2326 C C . SER A 1 322 ? 13.903 -6.672 10.196 1.00 35.94 322 SER A C 1
ATOM 2328 O O . SER A 1 322 ? 13.440 -7.079 11.257 1.00 35.94 322 SER A O 1
ATOM 2330 N N . ASP A 1 323 ? 15.104 -6.092 10.121 1.00 35.16 323 ASP A N 1
ATOM 2331 C CA . ASP A 1 323 ? 16.165 -6.374 11.097 1.00 35.16 323 ASP A CA 1
ATOM 2332 C C . ASP A 1 323 ? 16.731 -5.098 11.756 1.00 35.16 323 ASP A C 1
ATOM 2334 O O . ASP A 1 323 ? 17.800 -5.112 12.364 1.00 35.16 323 ASP A O 1
ATOM 2338 N N . SER A 1 324 ? 16.011 -3.972 11.670 1.00 34.75 324 SER A N 1
ATOM 2339 C CA . SER A 1 324 ? 16.358 -2.705 12.334 1.00 34.75 324 SER A CA 1
ATOM 2340 C C . SER A 1 324 ? 15.959 -2.673 13.818 1.00 34.75 324 SER A C 1
ATOM 2342 O O . SER A 1 324 ? 15.388 -1.697 14.300 1.00 34.75 324 SER A O 1
ATOM 2344 N N . GLY A 1 325 ? 16.325 -3.723 14.564 1.00 32.16 325 GLY A N 1
ATOM 2345 C CA . GLY A 1 325 ? 16.269 -3.723 16.028 1.00 32.16 325 GLY A CA 1
ATOM 2346 C C . GLY A 1 325 ? 16.986 -2.490 16.589 1.00 32.16 325 GLY A C 1
ATOM 2347 O O . GLY A 1 325 ? 18.114 -2.179 16.196 1.00 32.16 325 GLY A O 1
ATOM 2348 N N . SER A 1 326 ? 16.296 -1.727 17.437 1.00 31.88 326 SER A N 1
ATOM 2349 C CA . SER A 1 326 ? 16.615 -0.310 17.603 1.00 31.88 326 SER A CA 1
ATOM 2350 C C . SER A 1 326 ? 17.838 -0.042 18.477 1.00 31.88 326 SER A C 1
ATOM 2352 O O . SER A 1 326 ? 17.772 -0.049 19.706 1.00 31.88 326 SER A O 1
ATOM 2354 N N . LEU A 1 327 ? 18.934 0.364 17.834 1.00 32.72 327 LEU A N 1
ATOM 2355 C CA . LEU A 1 327 ? 20.146 0.903 18.465 1.00 32.72 327 LEU A CA 1
ATOM 2356 C C . LEU A 1 327 ? 19.925 2.277 19.138 1.00 32.72 327 LEU A C 1
ATOM 2358 O O . LEU A 1 327 ? 20.884 2.904 19.589 1.00 32.72 327 LEU A O 1
ATOM 2362 N N . LYS A 1 328 ? 18.673 2.758 19.205 1.00 28.84 328 LYS A N 1
ATOM 2363 C CA . LYS A 1 328 ? 18.253 3.964 19.938 1.00 28.84 328 LYS A CA 1
ATOM 2364 C C . LYS A 1 328 ? 17.000 3.756 20.814 1.00 28.84 328 LYS A C 1
ATOM 2366 O O . LYS A 1 328 ? 16.413 4.742 21.245 1.00 28.84 328 LYS A O 1
ATOM 2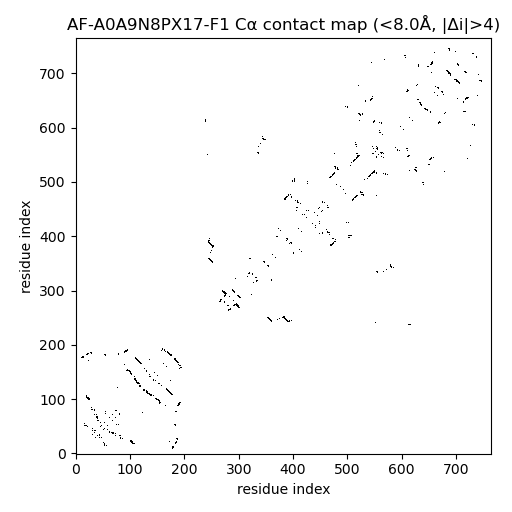371 N N . GLY A 1 329 ? 16.624 2.508 21.121 1.00 27.50 329 GLY A N 1
ATOM 2372 C CA . GLY A 1 329 ? 15.645 2.196 22.176 1.00 27.50 329 GLY A CA 1
ATOM 2373 C C . GLY A 1 329 ? 14.206 2.648 21.897 1.00 27.50 329 GLY A C 1
ATOM 2374 O O . GLY A 1 329 ? 13.605 3.328 22.724 1.00 27.50 329 GLY A O 1
ATOM 2375 N N . GLY A 1 330 ? 13.662 2.281 20.737 1.00 32.25 330 GLY A N 1
ATOM 2376 C CA . GLY A 1 330 ? 12.243 2.448 20.409 1.00 32.25 330 GLY A CA 1
ATOM 2377 C C . GLY A 1 330 ? 11.840 1.544 19.246 1.00 32.25 330 GLY A C 1
ATOM 2378 O O . GLY A 1 330 ? 12.626 1.376 18.314 1.00 32.25 330 GLY A O 1
ATOM 2379 N N . ASP A 1 331 ? 10.658 0.942 19.322 1.00 40.75 331 ASP A N 1
ATOM 2380 C CA . ASP A 1 331 ? 10.341 -0.285 18.584 1.00 40.75 331 ASP A CA 1
ATOM 2381 C C . ASP A 1 331 ? 9.914 -0.043 17.123 1.00 40.75 331 ASP A C 1
ATOM 2383 O O . ASP A 1 331 ? 8.929 0.647 16.839 1.00 40.75 331 ASP A O 1
ATOM 2387 N N . ASP A 1 332 ? 10.644 -0.645 16.175 1.00 50.75 332 ASP A N 1
ATOM 2388 C CA . ASP A 1 332 ? 10.342 -0.610 14.733 1.00 50.75 332 ASP A CA 1
ATOM 2389 C C . ASP A 1 332 ? 9.177 -1.583 14.421 1.00 50.75 332 ASP A C 1
ATOM 2391 O O . ASP A 1 332 ? 9.350 -2.719 13.974 1.00 50.75 332 ASP A O 1
ATOM 2395 N N . LEU A 1 333 ? 7.955 -1.129 14.713 1.00 68.88 333 LEU A N 1
ATOM 2396 C CA . LEU A 1 333 ? 6.710 -1.907 14.646 1.00 68.88 333 LEU A CA 1
ATOM 2397 C C . LEU A 1 333 ? 6.389 -2.410 13.228 1.00 68.88 333 LEU A C 1
ATOM 2399 O O . LEU A 1 333 ? 6.097 -1.631 12.317 1.00 68.88 333 LEU A O 1
ATOM 2403 N N . ALA A 1 334 ? 6.388 -3.734 13.059 1.00 76.50 334 ALA A N 1
ATOM 2404 C CA . ALA A 1 334 ? 6.278 -4.403 11.765 1.00 76.50 334 ALA A CA 1
ATOM 2405 C C . ALA A 1 334 ? 4.913 -4.209 11.064 1.00 76.50 334 ALA A C 1
ATOM 2407 O O . ALA A 1 334 ? 3.856 -4.210 11.701 1.00 76.50 334 ALA A O 1
ATOM 2408 N N . SER A 1 335 ? 4.941 -4.105 9.727 1.00 83.50 335 SER A N 1
ATOM 2409 C CA . SER A 1 335 ? 3.744 -4.124 8.866 1.00 83.50 335 SER A CA 1
ATOM 2410 C C . SER A 1 335 ? 3.256 -5.555 8.623 1.00 83.50 335 SER A C 1
ATOM 2412 O O . SER A 1 335 ? 4.066 -6.478 8.637 1.00 83.50 335 SER A O 1
ATOM 2414 N N . ASN A 1 336 ? 1.977 -5.764 8.308 1.00 92.19 336 ASN A N 1
ATOM 2415 C CA . ASN A 1 336 ? 1.430 -7.105 8.055 1.00 92.19 336 ASN A CA 1
ATOM 2416 C C . ASN A 1 336 ? 2.081 -7.817 6.851 1.00 92.19 336 ASN A C 1
ATOM 2418 O O . ASN A 1 336 ? 2.186 -9.040 6.857 1.00 92.19 336 ASN A O 1
ATOM 2422 N N . VAL A 1 337 ? 2.636 -7.071 5.885 1.00 87.62 337 VAL A N 1
ATOM 2423 C CA . VAL A 1 337 ? 3.511 -7.632 4.834 1.00 87.62 337 VAL A CA 1
ATOM 2424 C C . VAL A 1 337 ? 4.824 -8.141 5.434 1.00 87.62 337 VAL A C 1
ATOM 2426 O O . VAL A 1 337 ? 5.242 -9.248 5.139 1.00 87.62 337 VAL A O 1
ATOM 2429 N N . THR A 1 338 ? 5.478 -7.369 6.304 1.00 83.62 338 THR A N 1
ATOM 2430 C CA . THR A 1 338 ? 6.706 -7.805 6.996 1.00 83.62 338 THR A CA 1
ATOM 2431 C C . THR A 1 338 ? 6.442 -9.032 7.878 1.00 83.62 338 THR A C 1
ATOM 2433 O O . THR A 1 338 ? 7.257 -9.947 7.924 1.00 83.62 338 THR A O 1
ATOM 2436 N N . ARG A 1 339 ? 5.286 -9.060 8.553 1.00 89.50 339 ARG A N 1
ATOM 2437 C CA . ARG A 1 339 ? 4.866 -10.121 9.477 1.00 89.50 339 ARG A CA 1
ATOM 2438 C C . ARG A 1 339 ? 4.542 -11.424 8.734 1.00 89.50 339 ARG A C 1
ATOM 2440 O O . ARG A 1 339 ? 5.113 -12.449 9.083 1.00 89.50 339 ARG A O 1
ATOM 2447 N N . ILE A 1 340 ? 3.750 -11.399 7.652 1.00 91.31 340 ILE A N 1
ATOM 2448 C CA . ILE A 1 340 ? 3.457 -12.630 6.888 1.00 91.31 340 ILE A CA 1
ATOM 2449 C C . ILE A 1 340 ? 4.715 -13.257 6.269 1.00 91.31 340 ILE A C 1
ATOM 2451 O O . ILE A 1 340 ? 4.800 -14.473 6.171 1.00 91.31 340 ILE A O 1
ATOM 2455 N N . LEU A 1 341 ? 5.722 -12.458 5.893 1.00 87.25 341 LEU A N 1
ATOM 2456 C CA . LEU A 1 341 ? 6.975 -12.997 5.349 1.00 87.25 341 LEU A CA 1
ATOM 2457 C C . LEU A 1 341 ? 7.832 -13.703 6.397 1.00 87.25 341 LEU A C 1
ATOM 2459 O O . LEU A 1 341 ? 8.486 -14.685 6.064 1.00 87.25 341 LEU A O 1
ATOM 2463 N N . ARG A 1 342 ? 7.814 -13.232 7.649 1.00 85.62 342 ARG A N 1
ATOM 2464 C CA . ARG A 1 342 ? 8.474 -13.917 8.772 1.00 85.62 342 ARG A CA 1
ATOM 2465 C C . ARG A 1 342 ? 7.794 -15.248 9.105 1.00 85.62 342 ARG A C 1
ATOM 2467 O O . ARG A 1 342 ? 8.471 -16.162 9.555 1.00 85.62 342 ARG A O 1
ATOM 2474 N N . ALA A 1 343 ? 6.496 -15.367 8.820 1.00 88.69 343 ALA A N 1
ATOM 2475 C CA . ALA A 1 343 ? 5.745 -16.610 8.953 1.00 88.69 343 ALA A CA 1
ATOM 2476 C C . ALA A 1 343 ? 6.008 -17.629 7.826 1.00 88.69 343 ALA A C 1
ATOM 2478 O O . ALA A 1 343 ? 5.647 -18.790 7.974 1.00 88.69 343 ALA A O 1
ATOM 2479 N N . ILE A 1 344 ? 6.592 -17.260 6.681 1.00 86.88 344 ILE A N 1
ATOM 2480 C CA . ILE A 1 344 ? 6.787 -18.210 5.569 1.00 86.88 344 ILE A CA 1
ATOM 2481 C C . ILE A 1 344 ? 7.995 -19.109 5.838 1.00 86.88 344 ILE A C 1
ATOM 2483 O O . ILE A 1 344 ? 9.118 -18.639 6.022 1.00 86.88 344 ILE A O 1
ATOM 2487 N N . LYS A 1 345 ? 7.771 -20.428 5.812 1.00 85.25 345 LYS A N 1
ATOM 2488 C CA . LYS A 1 345 ? 8.832 -21.424 6.010 1.00 85.25 345 LYS A CA 1
ATOM 2489 C C . LYS A 1 345 ? 9.766 -21.442 4.785 1.00 85.25 345 LYS A C 1
ATOM 2491 O O . LYS A 1 345 ? 9.254 -21.426 3.666 1.00 85.25 345 LYS A O 1
ATOM 2496 N N . PRO A 1 346 ? 11.107 -21.522 4.937 1.00 81.62 346 PRO A N 1
ATOM 2497 C CA . PRO A 1 346 ? 12.044 -21.490 3.798 1.00 81.62 346 PRO A CA 1
ATOM 2498 C C . PRO A 1 346 ? 11.829 -22.601 2.756 1.00 81.62 346 PRO A C 1
ATOM 2500 O O . PRO A 1 346 ? 12.163 -22.439 1.582 1.00 81.62 346 PRO A O 1
ATOM 2503 N N . ALA A 1 347 ? 11.252 -23.722 3.187 1.00 81.75 347 ALA A N 1
ATOM 2504 C CA . ALA A 1 347 ? 10.712 -24.769 2.337 1.00 81.75 347 ALA A CA 1
ATOM 2505 C C . ALA A 1 347 ? 9.384 -25.270 2.924 1.00 81.75 347 ALA A C 1
ATOM 2507 O O . ALA A 1 347 ? 9.161 -25.169 4.135 1.00 81.75 347 ALA A O 1
ATOM 2508 N N . SER A 1 348 ? 8.515 -25.807 2.074 1.00 83.62 348 SER A N 1
ATOM 2509 C CA . SER A 1 348 ? 7.287 -26.484 2.483 1.00 83.62 348 SER A CA 1
ATOM 2510 C C . SER A 1 348 ? 7.539 -27.899 3.008 1.00 83.62 348 SER A C 1
ATOM 2512 O O . SER A 1 348 ? 8.640 -28.443 2.921 1.00 83.62 348 SER A O 1
ATOM 2514 N N . SER A 1 349 ? 6.501 -28.496 3.590 1.00 84.56 349 SER A N 1
ATOM 2515 C CA . SER A 1 349 ? 6.506 -29.836 4.194 1.00 84.56 349 SER A CA 1
ATOM 2516 C C . SER A 1 349 ? 6.871 -30.977 3.226 1.00 84.56 349 SER A C 1
ATOM 2518 O O . SER A 1 349 ? 7.366 -32.017 3.656 1.00 84.56 349 SER A O 1
ATOM 2520 N N . ASP A 1 350 ? 6.714 -30.760 1.920 1.00 85.75 350 ASP A N 1
ATOM 2521 C CA . ASP A 1 350 ? 7.165 -31.612 0.809 1.00 85.75 350 ASP A CA 1
ATOM 2522 C C . ASP A 1 350 ? 8.602 -31.303 0.325 1.00 85.75 350 ASP A C 1
ATOM 2524 O O . ASP A 1 350 ? 9.059 -31.844 -0.680 1.00 85.75 350 ASP A O 1
ATOM 2528 N N . SER A 1 351 ? 9.341 -30.470 1.067 1.00 84.50 351 SER A N 1
ATOM 2529 C CA . SER A 1 351 ? 10.716 -30.018 0.788 1.00 84.50 351 SER A CA 1
ATOM 2530 C C . SER A 1 351 ? 10.888 -29.119 -0.444 1.00 84.50 351 SER A C 1
ATOM 2532 O O . SER A 1 351 ? 12.018 -28.876 -0.873 1.00 84.50 351 SER A O 1
ATOM 2534 N N . ILE A 1 352 ? 9.800 -28.572 -0.993 1.00 82.75 352 ILE A N 1
ATOM 2535 C CA . ILE A 1 352 ? 9.859 -27.552 -2.047 1.00 82.75 352 ILE A CA 1
ATOM 2536 C C . ILE A 1 352 ? 10.340 -26.199 -1.470 1.00 82.75 352 ILE A C 1
ATOM 2538 O O . ILE A 1 352 ? 9.777 -25.725 -0.484 1.00 82.75 352 ILE A O 1
ATOM 2542 N N . PRO A 1 353 ? 11.332 -25.518 -2.080 1.00 84.56 353 PRO A N 1
ATOM 2543 C CA . PRO A 1 353 ? 11.741 -24.168 -1.682 1.00 84.56 353 PRO A CA 1
ATOM 2544 C C . PRO A 1 353 ? 10.627 -23.119 -1.827 1.00 84.56 353 PRO A C 1
ATOM 2546 O O . PRO A 1 353 ? 9.934 -23.078 -2.845 1.00 84.56 353 PRO A O 1
ATOM 2549 N N . GLN A 1 354 ? 10.513 -22.215 -0.848 1.00 83.25 354 GLN A N 1
ATOM 2550 C CA . GLN A 1 354 ? 9.600 -21.063 -0.872 1.00 83.25 354 GLN A CA 1
ATOM 2551 C C . GLN A 1 354 ? 10.424 -19.767 -0.787 1.00 83.25 354 GLN A C 1
ATOM 2553 O O . GLN A 1 354 ? 10.773 -19.285 0.290 1.00 83.25 354 GLN A O 1
ATOM 2558 N N . ILE A 1 355 ? 10.802 -19.222 -1.944 1.00 82.19 355 ILE A N 1
ATOM 2559 C CA . ILE A 1 355 ? 11.793 -18.146 -2.057 1.00 82.19 355 ILE A CA 1
ATOM 2560 C C . ILE A 1 355 ? 11.114 -16.780 -1.900 1.00 82.19 355 ILE A C 1
ATOM 2562 O O . ILE A 1 355 ? 10.262 -16.415 -2.709 1.00 82.19 355 ILE A O 1
ATOM 2566 N N . VAL A 1 356 ? 11.513 -16.009 -0.884 1.00 78.94 356 VAL A N 1
ATOM 2567 C CA . VAL A 1 356 ? 10.964 -14.677 -0.574 1.00 78.94 356 VAL A CA 1
ATOM 2568 C C . VAL A 1 356 ? 11.825 -13.549 -1.160 1.00 78.94 356 VAL A C 1
ATOM 2570 O O . VAL A 1 356 ? 13.046 -13.534 -1.007 1.00 78.94 356 VAL A O 1
ATOM 2573 N N . TYR A 1 357 ? 11.169 -12.546 -1.747 1.00 78.75 357 TYR A N 1
ATOM 2574 C CA . TYR A 1 357 ? 11.731 -11.246 -2.121 1.00 78.75 357 TYR A CA 1
ATOM 2575 C C . TYR A 1 357 ? 10.879 -10.109 -1.537 1.00 78.75 357 TYR A C 1
ATOM 2577 O O . TYR A 1 357 ? 9.655 -10.113 -1.659 1.00 78.75 357 TYR A O 1
ATOM 2585 N N . TYR A 1 358 ? 11.520 -9.114 -0.921 1.00 75.00 358 TYR A N 1
ATOM 2586 C CA . TYR A 1 358 ? 10.874 -7.970 -0.266 1.00 75.00 358 TYR A CA 1
ATOM 2587 C C . TYR A 1 358 ? 11.374 -6.653 -0.865 1.00 75.00 358 TYR A C 1
ATOM 2589 O O . TYR A 1 358 ? 12.579 -6.465 -1.024 1.00 75.00 358 TYR A O 1
ATOM 2597 N N . HIS A 1 359 ? 10.453 -5.728 -1.146 1.00 63.06 359 HIS A N 1
ATOM 2598 C CA . HIS A 1 359 ? 10.757 -4.396 -1.665 1.00 63.06 359 HIS A CA 1
ATOM 2599 C C . HIS A 1 359 ? 10.206 -3.315 -0.722 1.00 63.06 359 HIS A C 1
ATOM 2601 O O . HIS A 1 359 ? 8.998 -3.214 -0.475 1.00 63.06 359 HIS A O 1
ATOM 2607 N N . TYR A 1 360 ? 11.097 -2.457 -0.221 1.00 55.09 360 TYR A N 1
ATOM 2608 C CA . TYR A 1 360 ? 10.739 -1.270 0.560 1.00 55.09 360 TYR A CA 1
ATOM 2609 C C . TYR A 1 360 ? 10.119 -0.210 -0.371 1.00 55.09 360 TYR A C 1
ATOM 2611 O O . TYR A 1 360 ? 10.638 0.037 -1.453 1.00 55.09 360 TYR A O 1
ATOM 2619 N N . GLY A 1 361 ? 8.979 0.393 -0.024 1.00 46.91 361 GLY A N 1
ATOM 2620 C CA . GLY A 1 361 ? 8.135 1.117 -0.992 1.00 46.91 361 GLY A CA 1
ATOM 2621 C C . GLY A 1 361 ? 8.597 2.513 -1.441 1.00 46.91 361 GLY A C 1
ATOM 2622 O O . GLY A 1 361 ? 7.811 3.458 -1.336 1.00 46.91 361 GLY A O 1
ATOM 2623 N N . ILE A 1 362 ? 9.819 2.648 -1.962 1.00 42.06 362 ILE A N 1
ATOM 2624 C CA . ILE A 1 362 ? 10.267 3.802 -2.761 1.00 42.06 362 ILE A CA 1
ATOM 2625 C C . ILE A 1 362 ? 9.948 3.538 -4.244 1.00 42.06 362 ILE A C 1
ATOM 2627 O O . ILE A 1 362 ? 10.027 2.404 -4.700 1.00 42.06 362 ILE A O 1
ATOM 2631 N N . GLY A 1 363 ? 9.523 4.584 -4.967 1.00 49.31 363 GLY A N 1
ATOM 2632 C CA . GLY A 1 363 ? 9.338 4.587 -6.427 1.00 49.31 363 GLY A CA 1
ATOM 2633 C C . GLY A 1 363 ? 8.375 3.529 -6.989 1.00 49.31 363 GLY A C 1
ATOM 2634 O O . GLY A 1 363 ? 8.798 2.446 -7.363 1.00 49.31 363 GLY A O 1
ATOM 2635 N N . LEU A 1 364 ? 7.084 3.838 -7.188 1.00 59.19 364 LEU A N 1
ATOM 2636 C CA . LEU A 1 364 ? 6.120 2.859 -7.744 1.00 59.19 364 LEU A CA 1
ATOM 2637 C C . LEU A 1 364 ? 6.595 2.218 -9.068 1.00 59.19 364 LEU A C 1
ATOM 2639 O O . LEU A 1 364 ? 6.572 1.000 -9.211 1.00 59.19 364 LEU A O 1
ATOM 2643 N N . SER A 1 365 ? 7.055 3.026 -10.026 1.00 62.28 365 SER A N 1
ATOM 2644 C CA . SER A 1 365 ? 7.544 2.536 -11.326 1.00 62.28 365 SER A CA 1
ATOM 2645 C C . SER A 1 365 ? 8.884 1.795 -11.250 1.00 62.28 365 SER A C 1
ATOM 2647 O O . SER A 1 365 ? 9.256 1.118 -12.205 1.00 62.28 365 SER A O 1
ATOM 2649 N N . GLU A 1 366 ? 9.614 1.954 -10.150 1.00 65.12 366 GLU A N 1
ATOM 2650 C CA . GLU A 1 366 ? 10.866 1.265 -9.840 1.00 65.12 366 GLU A CA 1
ATOM 2651 C C . GLU A 1 366 ? 10.528 -0.096 -9.224 1.00 65.12 366 GLU A C 1
ATOM 2653 O O . GLU A 1 366 ? 10.812 -1.120 -9.838 1.00 65.12 366 GLU A O 1
ATOM 2658 N N . ALA A 1 367 ? 9.728 -0.113 -8.155 1.00 66.31 367 ALA A N 1
ATOM 2659 C CA . ALA A 1 367 ? 9.265 -1.321 -7.479 1.00 66.31 367 ALA A CA 1
ATOM 2660 C C . ALA A 1 367 ? 8.495 -2.307 -8.376 1.00 66.31 367 ALA A C 1
ATOM 2662 O O . ALA A 1 367 ? 8.693 -3.518 -8.265 1.00 66.31 367 ALA A O 1
ATOM 2663 N N . VAL A 1 368 ? 7.663 -1.824 -9.312 1.00 76.88 368 VAL A N 1
ATOM 2664 C CA . VAL A 1 368 ? 7.025 -2.708 -10.309 1.00 76.88 368 VAL A CA 1
ATOM 2665 C C . VAL A 1 368 ? 8.065 -3.314 -11.257 1.00 76.88 368 VAL A C 1
ATOM 2667 O O . VAL A 1 368 ? 7.970 -4.495 -11.588 1.00 76.88 368 VAL A O 1
ATOM 2670 N N . ARG A 1 369 ? 9.069 -2.540 -11.692 1.00 80.88 369 ARG A N 1
ATOM 2671 C CA . ARG A 1 369 ? 10.131 -3.032 -12.585 1.00 80.88 369 ARG A CA 1
ATOM 2672 C C . ARG A 1 369 ? 11.065 -4.006 -11.875 1.00 80.88 369 ARG A C 1
ATOM 2674 O O . ARG A 1 369 ? 11.410 -5.014 -12.480 1.00 80.88 369 ARG A O 1
ATOM 2681 N N . GLU A 1 370 ? 11.453 -3.739 -10.632 1.00 80.25 370 GLU A N 1
ATOM 2682 C CA . GLU A 1 370 ? 12.330 -4.620 -9.857 1.00 80.25 370 GLU A CA 1
ATOM 2683 C C . GLU A 1 370 ? 11.631 -5.922 -9.469 1.00 80.25 370 GLU A C 1
ATOM 2685 O O . GLU A 1 370 ? 12.143 -6.991 -9.792 1.00 80.25 370 GLU A O 1
ATOM 2690 N N . GLY A 1 371 ? 10.426 -5.862 -8.889 1.00 82.75 371 GLY A N 1
ATOM 2691 C CA . GLY A 1 371 ? 9.665 -7.063 -8.532 1.00 82.75 371 GLY A CA 1
ATOM 2692 C C . GLY A 1 371 ? 9.324 -7.940 -9.744 1.00 82.75 371 GLY A C 1
ATOM 2693 O O . GLY A 1 371 ? 9.409 -9.166 -9.667 1.00 82.75 371 GLY A O 1
ATOM 2694 N N . TYR A 1 372 ? 9.024 -7.328 -10.895 1.00 88.44 372 TYR A N 1
ATOM 2695 C CA . TYR A 1 372 ? 8.864 -8.059 -12.153 1.00 88.44 372 TYR A CA 1
ATOM 2696 C C . TYR A 1 372 ? 10.194 -8.622 -12.682 1.00 88.44 372 TYR A C 1
ATOM 2698 O O . TYR A 1 372 ? 10.239 -9.767 -13.124 1.00 88.44 372 TYR A O 1
ATOM 2706 N N . SER A 1 373 ? 11.293 -7.860 -12.624 1.00 86.81 373 SER A N 1
ATOM 2707 C CA . SER A 1 373 ? 12.612 -8.329 -13.073 1.00 86.81 373 SER A CA 1
ATOM 2708 C C . SER A 1 373 ? 13.152 -9.461 -12.198 1.00 86.81 373 SER A C 1
ATOM 2710 O O . SER A 1 373 ? 13.816 -10.358 -12.717 1.00 86.81 373 SER A O 1
ATOM 2712 N N . TYR A 1 374 ? 12.849 -9.454 -10.898 1.00 85.75 374 TYR A N 1
ATOM 2713 C CA . TYR A 1 374 ? 13.124 -10.556 -9.984 1.00 85.75 374 TYR A CA 1
ATOM 2714 C C . TYR A 1 374 ? 12.383 -11.824 -10.427 1.00 85.75 374 TYR A C 1
ATOM 2716 O O . TYR A 1 374 ? 13.021 -12.858 -10.629 1.00 85.75 374 TYR A O 1
ATOM 2724 N N . LEU A 1 375 ? 11.069 -11.740 -10.673 1.00 90.06 375 LEU A N 1
ATOM 2725 C CA . LEU A 1 375 ? 10.283 -12.874 -11.172 1.00 90.06 375 LEU A CA 1
ATOM 2726 C C . LEU A 1 375 ? 10.809 -13.388 -12.517 1.00 90.06 375 LEU A C 1
ATOM 2728 O O . LEU A 1 375 ? 11.121 -14.566 -12.639 1.00 90.06 375 LEU A O 1
ATOM 2732 N N . ALA A 1 376 ? 11.016 -12.507 -13.494 1.00 90.50 376 ALA A N 1
ATOM 2733 C CA . ALA A 1 376 ? 11.529 -12.856 -14.822 1.00 90.50 376 ALA A CA 1
ATOM 2734 C C . ALA A 1 376 ? 12.965 -13.431 -14.820 1.00 90.50 376 ALA A C 1
ATOM 2736 O O . ALA A 1 376 ? 13.410 -14.009 -15.814 1.00 90.50 376 ALA A O 1
ATOM 2737 N N . THR A 1 377 ? 13.706 -13.283 -13.716 1.00 86.56 377 THR A N 1
ATOM 2738 C CA . THR A 1 377 ? 15.050 -13.860 -13.546 1.00 86.56 377 THR A CA 1
ATOM 2739 C C . THR A 1 377 ? 15.022 -15.249 -12.898 1.00 86.56 377 THR A C 1
ATOM 2741 O O . THR A 1 377 ? 15.883 -16.072 -13.229 1.00 86.56 377 THR A O 1
ATOM 2744 N N . ASN A 1 378 ? 14.055 -15.501 -12.003 1.00 84.25 378 ASN A N 1
ATOM 2745 C CA . ASN A 1 378 ? 14.031 -16.662 -11.103 1.00 84.25 378 ASN A CA 1
ATOM 2746 C C . ASN A 1 378 ? 12.877 -17.654 -11.349 1.00 84.25 378 ASN A C 1
ATOM 2748 O O . ASN A 1 378 ? 13.020 -18.810 -10.974 1.00 84.25 378 ASN A O 1
ATOM 2752 N N . TRP A 1 379 ? 11.760 -17.234 -11.954 1.00 91.25 379 TRP A N 1
ATOM 2753 C CA . TRP A 1 379 ? 10.583 -18.083 -12.177 1.00 91.25 379 TRP A CA 1
ATOM 2754 C C . TRP A 1 379 ? 10.780 -19.054 -13.348 1.00 91.25 379 TRP A C 1
ATOM 2756 O O . TRP A 1 379 ? 11.045 -18.635 -14.483 1.00 91.25 379 TRP A O 1
ATOM 2766 N N . GLU A 1 380 ? 10.568 -20.343 -13.093 1.00 86.69 380 GLU A N 1
ATOM 2767 C CA . GLU A 1 380 ? 10.504 -21.391 -14.108 1.00 86.69 380 GLU A CA 1
ATOM 2768 C C . GLU A 1 380 ? 9.119 -22.053 -14.192 1.00 86.69 380 GLU A C 1
ATOM 2770 O O . GLU A 1 380 ? 8.229 -21.861 -13.362 1.00 86.69 380 GLU A O 1
ATOM 2775 N N . VAL A 1 381 ? 8.890 -22.786 -15.287 1.00 89.00 381 VAL A N 1
ATOM 2776 C CA . VAL A 1 381 ? 7.567 -23.342 -15.608 1.00 89.00 381 VAL A CA 1
ATOM 2777 C C . VAL A 1 381 ? 7.192 -24.443 -14.617 1.00 89.00 381 VAL A C 1
ATOM 2779 O O . VAL A 1 381 ? 7.733 -25.543 -14.672 1.00 89.00 381 VAL A O 1
ATOM 2782 N N . GLY A 1 382 ? 6.211 -24.141 -13.768 1.00 87.25 382 GLY A N 1
ATOM 2783 C CA . GLY A 1 382 ? 5.736 -25.008 -12.690 1.00 87.25 382 GLY A CA 1
ATOM 2784 C C . GLY A 1 382 ? 5.780 -24.324 -11.324 1.00 87.25 382 GLY A C 1
ATOM 2785 O O . GLY A 1 382 ? 5.089 -24.772 -10.416 1.00 87.25 382 GLY A O 1
ATOM 2786 N N . ASP A 1 383 ? 6.537 -23.233 -11.190 1.00 92.12 383 ASP A N 1
ATOM 2787 C CA . ASP A 1 383 ? 6.651 -22.497 -9.934 1.00 92.12 383 ASP A CA 1
ATOM 2788 C C . ASP A 1 383 ? 5.409 -21.617 -9.685 1.00 92.12 383 ASP A C 1
ATOM 2790 O O . ASP A 1 383 ? 4.863 -20.995 -10.604 1.00 92.12 383 ASP A O 1
ATOM 2794 N N . GLU A 1 384 ? 4.978 -21.512 -8.430 1.00 94.69 384 GLU A N 1
ATOM 2795 C CA . GLU A 1 384 ? 3.790 -20.757 -8.027 1.00 94.69 384 GLU A CA 1
ATOM 2796 C C . GLU A 1 384 ? 4.157 -19.360 -7.503 1.00 94.69 384 GLU A C 1
ATOM 2798 O O . GLU A 1 384 ? 4.984 -19.210 -6.600 1.00 94.69 384 GLU A O 1
ATOM 2803 N N . ILE A 1 385 ? 3.526 -18.321 -8.067 1.00 96.25 385 ILE A N 1
ATOM 2804 C CA . ILE A 1 385 ? 3.777 -16.913 -7.721 1.00 96.25 385 ILE A CA 1
ATOM 2805 C C . ILE A 1 385 ? 2.751 -16.417 -6.695 1.00 96.25 385 ILE A C 1
ATOM 2807 O O . ILE A 1 385 ? 1.544 -16.465 -6.942 1.00 96.25 385 ILE A O 1
ATOM 2811 N N . PHE A 1 386 ? 3.236 -15.838 -5.597 1.00 97.12 386 PHE A N 1
ATOM 2812 C CA . PHE A 1 386 ? 2.438 -15.142 -4.587 1.00 97.12 386 PHE A CA 1
ATOM 2813 C C . PHE A 1 386 ? 2.888 -13.679 -4.504 1.00 97.12 386 PHE A C 1
ATOM 2815 O O . PHE A 1 386 ? 4.086 -13.396 -4.456 1.00 97.12 386 PHE A O 1
ATOM 2822 N N . LEU A 1 387 ? 1.940 -12.743 -4.481 1.00 95.94 387 LEU A N 1
ATOM 2823 C CA . LEU A 1 387 ? 2.197 -11.303 -4.420 1.00 95.94 387 LEU A CA 1
ATOM 2824 C C . LEU A 1 387 ? 1.495 -10.700 -3.203 1.00 95.94 387 LEU A C 1
ATOM 2826 O O . LEU A 1 387 ? 0.269 -10.761 -3.093 1.00 95.94 387 LEU A O 1
ATOM 2830 N N . PHE A 1 388 ? 2.275 -10.080 -2.319 1.00 95.19 388 PHE A N 1
ATOM 2831 C CA . PHE A 1 388 ? 1.797 -9.458 -1.088 1.00 95.19 388 PHE A CA 1
ATOM 2832 C C . PHE A 1 388 ? 2.070 -7.957 -1.071 1.00 95.19 388 PHE A C 1
ATOM 2834 O O . PHE A 1 388 ? 3.112 -7.491 -1.532 1.00 95.19 388 PHE A O 1
ATOM 2841 N N . GLY A 1 389 ? 1.161 -7.173 -0.495 1.00 89.25 389 GLY A N 1
ATOM 2842 C CA . GLY A 1 389 ? 1.397 -5.739 -0.351 1.00 89.25 389 GLY A CA 1
ATOM 2843 C C . GLY A 1 389 ? 0.398 -5.018 0.538 1.00 89.25 389 GLY A C 1
ATOM 2844 O O . GLY A 1 389 ? -0.752 -5.427 0.675 1.00 89.25 389 GLY A O 1
ATOM 2845 N N . PHE A 1 390 ? 0.838 -3.904 1.115 1.00 89.19 390 PHE A N 1
ATOM 2846 C CA . PHE A 1 390 ? 0.015 -2.998 1.913 1.00 89.19 390 PHE A CA 1
ATOM 2847 C C . PHE A 1 390 ? 0.000 -1.611 1.265 1.00 89.19 390 PHE A C 1
ATOM 2849 O O . PHE A 1 390 ? 1.040 -1.115 0.818 1.00 89.19 390 PHE A O 1
ATOM 2856 N N . SER A 1 391 ? -1.162 -0.951 1.233 1.00 81.44 391 SER A N 1
ATOM 2857 C CA . SER A 1 391 ? -1.285 0.450 0.810 1.00 81.44 391 SER A CA 1
ATOM 2858 C C . SER A 1 391 ? -0.827 0.667 -0.644 1.00 81.44 391 SER A C 1
ATOM 2860 O O . SER A 1 391 ? -1.294 -0.014 -1.555 1.00 81.44 391 SER A O 1
ATOM 2862 N N . ARG A 1 392 ? 0.121 1.578 -0.900 1.00 73.19 392 ARG A N 1
ATOM 2863 C CA . ARG A 1 392 ? 0.773 1.718 -2.215 1.00 73.19 392 ARG A CA 1
ATOM 2864 C C . ARG A 1 392 ? 1.512 0.449 -2.649 1.00 73.19 392 ARG A C 1
ATOM 2866 O O . ARG A 1 392 ? 1.567 0.178 -3.838 1.00 73.19 392 ARG A O 1
ATOM 2873 N N . GLY A 1 393 ? 2.029 -0.351 -1.716 1.00 77.06 393 GLY A N 1
ATOM 2874 C CA . GLY A 1 393 ? 2.638 -1.646 -2.026 1.00 77.06 393 GLY A CA 1
ATOM 2875 C C . GLY A 1 393 ? 1.619 -2.687 -2.497 1.00 77.06 393 GLY A C 1
ATOM 2876 O O . GLY A 1 393 ? 1.935 -3.500 -3.358 1.00 77.06 393 GLY A O 1
ATOM 2877 N N . ALA A 1 394 ? 0.366 -2.611 -2.037 1.00 84.12 394 ALA A N 1
ATOM 2878 C CA . ALA A 1 394 ? -0.730 -3.402 -2.602 1.00 84.12 394 ALA A CA 1
ATOM 2879 C C . ALA A 1 394 ? -1.044 -2.994 -4.053 1.00 84.12 394 ALA A C 1
ATOM 2881 O O . ALA A 1 394 ? -1.325 -3.843 -4.901 1.00 84.12 394 ALA A O 1
ATOM 2882 N N . PHE A 1 395 ? -0.936 -1.697 -4.359 1.00 80.00 395 PHE A N 1
ATOM 2883 C CA . PHE A 1 395 ? -1.020 -1.197 -5.730 1.00 80.00 395 PHE A CA 1
ATOM 2884 C C . PHE A 1 395 ? 0.163 -1.712 -6.574 1.00 80.00 395 PHE A C 1
ATOM 2886 O O . PHE A 1 395 ? -0.063 -2.179 -7.687 1.00 80.00 395 PHE A O 1
ATOM 2893 N N . THR A 1 396 ? 1.395 -1.728 -6.042 1.00 79.94 396 THR A N 1
ATOM 2894 C CA . THR A 1 396 ? 2.574 -2.329 -6.701 1.00 79.94 396 THR A CA 1
ATOM 2895 C C . THR A 1 396 ? 2.373 -3.820 -7.000 1.00 79.94 396 THR A C 1
ATOM 2897 O O . THR A 1 396 ? 2.599 -4.246 -8.129 1.00 79.94 396 THR A O 1
ATOM 2900 N N . ALA A 1 397 ? 1.883 -4.607 -6.035 1.00 87.19 397 ALA A N 1
ATOM 2901 C CA . ALA A 1 397 ? 1.595 -6.032 -6.218 1.00 87.19 397 ALA A CA 1
ATOM 2902 C C . ALA A 1 397 ? 0.580 -6.270 -7.356 1.00 87.19 397 ALA A C 1
ATOM 2904 O O . ALA A 1 397 ? 0.813 -7.080 -8.254 1.00 87.19 397 ALA A O 1
ATOM 2905 N N . ARG A 1 398 ? -0.514 -5.495 -7.379 1.00 88.19 398 ARG A N 1
ATOM 2906 C CA . ARG A 1 398 ? -1.524 -5.538 -8.454 1.00 88.19 398 ARG A CA 1
ATOM 2907 C C . ARG A 1 398 ? -0.956 -5.089 -9.804 1.00 88.19 398 ARG A C 1
ATOM 2909 O O . ARG A 1 398 ? -1.264 -5.699 -10.821 1.00 88.19 398 ARG A O 1
ATOM 2916 N N . ALA A 1 399 ? -0.082 -4.086 -9.814 1.00 85.12 399 ALA A N 1
ATOM 2917 C CA . ALA A 1 399 ? 0.601 -3.610 -11.013 1.00 85.12 399 ALA A CA 1
ATOM 2918 C C . ALA A 1 399 ? 1.598 -4.631 -11.599 1.00 85.12 399 ALA A C 1
ATOM 2920 O O . ALA A 1 399 ? 1.703 -4.729 -12.823 1.00 85.12 399 ALA A O 1
ATOM 2921 N N . ILE A 1 400 ? 2.291 -5.419 -10.765 1.00 89.81 400 ILE A N 1
ATOM 2922 C CA . ILE A 1 400 ? 3.138 -6.535 -11.226 1.00 89.81 400 ILE A CA 1
ATOM 2923 C C . ILE A 1 400 ? 2.273 -7.635 -11.854 1.00 89.81 400 ILE A C 1
ATOM 2925 O O . ILE A 1 400 ? 2.584 -8.083 -12.958 1.00 89.81 400 ILE A O 1
ATOM 2929 N N . ALA A 1 401 ? 1.151 -8.004 -11.225 1.00 91.12 401 ALA A N 1
ATOM 2930 C CA . ALA A 1 401 ? 0.190 -8.938 -11.818 1.00 91.12 401 ALA A CA 1
ATOM 2931 C C . ALA A 1 401 ? -0.342 -8.436 -13.177 1.00 91.12 401 ALA A C 1
ATOM 2933 O O . ALA A 1 401 ? -0.358 -9.185 -14.154 1.00 91.12 401 ALA A O 1
ATOM 2934 N N . GLY A 1 402 ? -0.681 -7.144 -13.271 1.00 88.50 402 GLY A N 1
ATOM 2935 C CA . GLY A 1 402 ? -1.079 -6.489 -14.520 1.00 88.50 402 GLY A CA 1
ATOM 2936 C C . GLY A 1 402 ? -0.008 -6.560 -15.609 1.00 88.50 402 GLY A C 1
ATOM 2937 O O . GLY A 1 402 ? -0.329 -6.809 -16.771 1.00 88.50 402 GLY A O 1
ATOM 2938 N N . LEU A 1 403 ? 1.270 -6.400 -15.254 1.00 89.12 403 LEU A N 1
ATOM 2939 C CA . LEU A 1 403 ? 2.372 -6.528 -16.208 1.00 89.12 403 LEU A CA 1
ATOM 2940 C C . LEU A 1 403 ? 2.519 -7.977 -16.709 1.00 89.12 403 LEU A C 1
ATOM 2942 O O . LEU A 1 403 ? 2.638 -8.182 -17.916 1.00 89.12 403 LEU A O 1
ATOM 2946 N N . ILE A 1 404 ? 2.418 -8.972 -15.820 1.00 92.94 404 ILE A N 1
ATOM 2947 C CA . ILE A 1 404 ? 2.461 -10.405 -16.174 1.00 92.94 404 ILE A CA 1
ATOM 2948 C C . ILE A 1 404 ? 1.313 -10.786 -17.126 1.00 92.94 404 ILE A C 1
ATOM 2950 O O . ILE A 1 404 ? 1.542 -11.495 -18.103 1.00 92.94 404 ILE A O 1
ATOM 2954 N N . ASP A 1 405 ? 0.099 -10.274 -16.911 1.00 89.56 405 ASP A N 1
ATOM 2955 C CA . ASP A 1 405 ? -1.038 -10.494 -17.821 1.00 89.56 405 ASP A CA 1
ATOM 2956 C C . ASP A 1 405 ? -0.824 -9.860 -19.214 1.00 89.56 405 ASP A C 1
ATOM 2958 O O . ASP A 1 405 ? -1.055 -10.489 -20.255 1.00 89.56 405 ASP A O 1
ATOM 2962 N N . ASN A 1 406 ? -0.315 -8.621 -19.243 1.00 87.56 406 ASN A N 1
ATOM 2963 C CA . ASN A 1 406 ? -0.139 -7.852 -20.479 1.00 87.56 406 ASN A CA 1
ATOM 2964 C C . ASN A 1 406 ? 0.980 -8.430 -21.373 1.00 87.56 406 ASN A C 1
ATOM 2966 O O . ASN A 1 406 ? 0.783 -8.556 -22.584 1.00 87.56 406 ASN A O 1
ATOM 2970 N N . ILE A 1 407 ? 2.145 -8.784 -20.807 1.00 92.00 407 ILE A N 1
ATOM 2971 C CA . ILE A 1 407 ? 3.343 -9.177 -21.584 1.00 92.00 407 ILE A CA 1
ATOM 2972 C C . ILE A 1 407 ? 3.873 -10.593 -21.309 1.00 92.00 407 ILE A C 1
ATOM 2974 O O . ILE A 1 407 ? 4.850 -10.997 -21.942 1.00 92.00 407 ILE A O 1
ATOM 2978 N N . GLY A 1 408 ? 3.248 -11.364 -20.415 1.00 93.81 408 GLY A N 1
ATOM 2979 C CA . GLY A 1 408 ? 3.768 -12.647 -19.930 1.00 93.81 408 GLY A CA 1
ATOM 2980 C C . GLY A 1 408 ? 4.906 -12.473 -18.922 1.00 93.81 408 GLY A C 1
ATOM 2981 O O . GLY A 1 408 ? 5.088 -11.397 -18.349 1.00 93.81 408 GLY A O 1
ATOM 2982 N N . MET A 1 409 ? 5.709 -13.521 -18.734 1.00 96.69 409 MET A N 1
ATOM 2983 C CA . MET A 1 409 ? 6.975 -13.453 -17.999 1.00 96.69 409 MET A CA 1
ATOM 2984 C C . MET A 1 409 ? 8.147 -13.382 -18.983 1.00 96.69 409 MET A C 1
ATOM 2986 O O . MET A 1 409 ? 8.397 -14.348 -19.711 1.00 96.69 409 MET A O 1
ATOM 2990 N N . LEU A 1 410 ? 8.863 -12.252 -19.020 1.00 96.00 410 LEU A N 1
ATOM 2991 C CA . LEU A 1 410 ? 10.032 -12.092 -19.890 1.00 96.00 410 LEU A CA 1
ATOM 2992 C C . LEU A 1 410 ? 11.087 -13.158 -19.579 1.00 96.00 410 LEU A C 1
ATOM 2994 O O . LEU A 1 410 ? 11.362 -13.468 -18.426 1.00 96.00 410 LEU A O 1
ATOM 2998 N N . THR A 1 411 ? 11.722 -13.684 -20.621 1.00 94.94 411 THR A N 1
ATOM 2999 C CA . THR A 1 411 ? 12.894 -14.550 -20.468 1.00 94.94 411 THR A CA 1
ATOM 3000 C C . THR A 1 411 ? 14.160 -13.707 -20.323 1.00 94.94 411 THR A C 1
ATOM 3002 O O . THR A 1 411 ? 14.168 -12.498 -20.572 1.00 94.94 411 THR A O 1
ATOM 3005 N N . LYS A 1 412 ? 15.292 -14.366 -20.061 1.00 90.06 412 LYS A N 1
ATOM 3006 C CA . LYS A 1 412 ? 16.633 -13.754 -20.093 1.00 90.06 412 LYS A CA 1
ATOM 3007 C C . LYS A 1 412 ? 16.979 -13.110 -21.456 1.00 90.06 412 LYS A C 1
ATOM 3009 O O . LYS A 1 412 ? 17.839 -12.238 -21.500 1.00 90.06 412 LYS A O 1
ATOM 3014 N N . ALA A 1 413 ? 16.278 -13.461 -22.543 1.00 91.81 413 ALA A N 1
ATOM 3015 C CA . ALA A 1 413 ? 16.392 -12.797 -23.850 1.00 91.81 413 ALA A CA 1
ATOM 3016 C C . ALA A 1 413 ? 15.457 -11.578 -24.016 1.00 91.81 413 ALA A C 1
ATOM 3018 O O . ALA A 1 413 ? 15.753 -10.682 -24.807 1.00 91.81 413 ALA A O 1
ATOM 3019 N N . GLY A 1 414 ? 14.338 -11.524 -23.286 1.00 92.94 414 GLY A N 1
ATOM 3020 C CA . GLY A 1 414 ? 13.421 -10.378 -23.272 1.00 92.94 414 GLY A CA 1
ATOM 3021 C C . GLY A 1 414 ? 13.799 -9.295 -22.259 1.00 92.94 414 GLY A C 1
ATOM 3022 O O . GLY A 1 414 ? 13.624 -8.109 -22.538 1.00 92.94 414 GLY A O 1
ATOM 3023 N N . LEU A 1 415 ? 14.362 -9.683 -21.111 1.00 90.94 415 LEU A N 1
ATOM 3024 C CA . LEU A 1 415 ? 14.740 -8.795 -20.004 1.00 90.94 415 LEU A CA 1
ATOM 3025 C C . LEU A 1 415 ? 15.585 -7.561 -20.394 1.00 90.94 415 LEU A C 1
ATOM 3027 O O . LEU A 1 415 ? 15.270 -6.477 -19.897 1.00 90.94 415 LEU A O 1
ATOM 3031 N N . PRO A 1 416 ? 16.567 -7.631 -21.320 1.00 92.75 416 PRO A N 1
ATOM 3032 C CA . PRO A 1 416 ? 17.299 -6.448 -21.801 1.00 92.75 416 PRO A CA 1
ATOM 3033 C C . PRO A 1 416 ? 16.420 -5.357 -22.438 1.00 92.75 416 PRO A C 1
ATOM 3035 O O . PRO A 1 416 ? 16.861 -4.221 -22.609 1.00 92.75 416 PRO A O 1
ATOM 3038 N N . TYR A 1 417 ? 15.173 -5.685 -22.789 1.00 92.94 417 TYR A N 1
ATOM 3039 C CA . TYR A 1 417 ? 14.182 -4.761 -23.332 1.00 92.94 417 TYR A CA 1
ATOM 3040 C C . TYR A 1 417 ? 13.111 -4.346 -22.313 1.00 92.94 417 TYR A C 1
ATOM 3042 O O . TYR A 1 417 ? 12.231 -3.571 -22.681 1.00 92.94 417 TYR A O 1
ATOM 3050 N N . LEU A 1 418 ? 13.175 -4.789 -21.048 1.00 89.38 418 LEU A N 1
ATOM 3051 C CA . LEU A 1 418 ? 12.152 -4.508 -20.029 1.00 89.38 418 LEU A CA 1
ATOM 3052 C C . LEU A 1 418 ? 11.838 -3.010 -19.909 1.00 89.38 418 LEU A C 1
ATOM 3054 O O . LEU A 1 418 ? 10.672 -2.648 -19.866 1.00 89.38 418 LEU A O 1
ATOM 3058 N N . ALA A 1 419 ? 12.839 -2.125 -19.927 1.00 86.12 419 ALA A N 1
ATOM 3059 C CA . ALA A 1 419 ? 12.606 -0.677 -19.859 1.00 86.12 419 ALA A CA 1
ATOM 3060 C C . ALA A 1 419 ? 11.870 -0.105 -21.092 1.00 86.12 419 ALA A C 1
ATOM 3062 O O . ALA A 1 419 ? 11.119 0.860 -20.967 1.00 86.12 419 ALA A O 1
ATOM 3063 N N . GLU A 1 420 ? 12.053 -0.700 -22.276 1.00 89.44 420 GLU A N 1
ATOM 3064 C CA . GLU A 1 420 ? 11.337 -0.311 -23.498 1.00 89.44 420 GLU A CA 1
ATOM 3065 C C . GLU A 1 420 ? 9.912 -0.866 -23.500 1.00 89.44 420 GLU A C 1
ATOM 3067 O O . GLU A 1 420 ? 8.968 -0.115 -23.731 1.00 89.44 420 GLU A O 1
ATOM 3072 N N . ILE A 1 421 ? 9.758 -2.156 -23.184 1.00 90.94 421 ILE A N 1
ATOM 3073 C CA . ILE A 1 421 ? 8.464 -2.843 -23.125 1.00 90.94 421 ILE A CA 1
ATOM 3074 C C . ILE A 1 421 ? 7.589 -2.215 -22.036 1.00 90.94 421 ILE A C 1
ATOM 3076 O O . ILE A 1 421 ? 6.451 -1.853 -22.300 1.00 90.94 421 ILE A O 1
ATOM 3080 N N . PHE A 1 422 ? 8.125 -1.997 -20.833 1.00 86.94 422 PHE A N 1
ATOM 3081 C CA . PHE A 1 422 ? 7.412 -1.339 -19.737 1.00 86.94 422 PHE A CA 1
ATOM 3082 C C . PHE A 1 422 ? 6.936 0.065 -20.121 1.00 86.94 422 PHE A C 1
ATOM 3084 O O . PHE A 1 422 ? 5.835 0.452 -19.743 1.00 86.94 422 PHE A O 1
ATOM 3091 N N . ARG A 1 423 ? 7.714 0.808 -20.920 1.00 86.38 423 ARG A N 1
ATOM 3092 C CA . ARG A 1 423 ? 7.308 2.126 -21.420 1.00 86.38 423 ARG A CA 1
ATOM 3093 C C . ARG A 1 423 ? 6.249 2.038 -22.529 1.00 86.38 423 ARG A C 1
ATOM 3095 O O . ARG A 1 423 ? 5.370 2.890 -22.577 1.00 86.38 423 ARG A O 1
ATOM 3102 N N . ASP A 1 424 ? 6.281 1.010 -23.379 1.00 88.19 424 ASP A N 1
ATOM 3103 C CA . ASP A 1 424 ? 5.177 0.740 -24.313 1.00 88.19 424 ASP A CA 1
ATOM 3104 C C . ASP A 1 424 ? 3.882 0.419 -23.539 1.00 88.19 424 ASP A C 1
ATOM 3106 O O . ASP A 1 424 ? 2.824 0.958 -23.858 1.00 88.19 424 ASP A O 1
ATOM 3110 N N . VAL A 1 425 ? 3.972 -0.400 -22.480 1.00 85.19 425 VAL A N 1
ATOM 3111 C CA . VAL A 1 425 ? 2.852 -0.737 -21.578 1.00 85.19 425 VAL A CA 1
ATOM 3112 C C . VAL A 1 425 ? 2.357 0.527 -20.854 1.00 85.19 425 VAL A C 1
ATOM 3114 O O . VAL A 1 425 ? 1.152 0.773 -20.860 1.00 85.19 425 VAL A O 1
ATOM 3117 N N . GLN A 1 426 ? 3.254 1.402 -20.369 1.00 80.38 426 GLN A N 1
ATOM 3118 C CA . GLN A 1 426 ? 2.916 2.707 -19.763 1.00 80.38 426 GLN A CA 1
ATOM 3119 C C . GLN A 1 426 ? 2.054 3.613 -20.650 1.00 80.38 426 GLN A C 1
ATOM 3121 O O . GLN A 1 426 ? 1.224 4.358 -20.133 1.00 80.38 426 GLN A O 1
ATOM 3126 N N . HIS A 1 427 ? 2.236 3.548 -21.968 1.00 80.62 427 HIS A N 1
ATOM 3127 C CA . HIS A 1 427 ? 1.530 4.378 -22.945 1.00 80.62 427 HIS A CA 1
ATOM 3128 C C . HIS A 1 427 ? 0.483 3.594 -23.761 1.00 80.62 427 HIS A C 1
ATOM 3130 O O . HIS A 1 427 ? 0.022 4.051 -24.802 1.00 80.62 427 HIS A O 1
ATOM 3136 N N . ARG A 1 428 ? 0.042 2.418 -23.295 1.00 79.62 428 ARG A N 1
ATOM 3137 C CA . ARG A 1 428 ? -0.871 1.529 -24.044 1.00 79.62 428 ARG A CA 1
ATOM 3138 C C . ARG A 1 428 ? -2.244 2.130 -24.411 1.00 79.62 428 ARG A C 1
ATOM 3140 O O . ARG A 1 428 ? -2.913 1.606 -25.298 1.00 79.62 428 ARG A O 1
ATOM 3147 N N . HIS A 1 429 ? -2.671 3.195 -23.728 1.00 77.00 429 HIS A N 1
ATOM 3148 C CA . HIS A 1 429 ? -3.918 3.936 -23.992 1.00 77.00 429 HIS A CA 1
ATOM 3149 C C . HIS A 1 429 ? -3.675 5.333 -24.604 1.00 77.00 429 HIS A C 1
ATOM 3151 O O . HIS A 1 429 ? -4.621 6.067 -24.871 1.00 77.00 429 HIS A O 1
ATOM 3157 N N . ASP A 1 430 ? -2.414 5.701 -24.837 1.00 78.25 430 ASP A N 1
ATOM 3158 C CA . ASP A 1 430 ? -1.995 6.979 -25.412 1.00 78.25 430 ASP A CA 1
ATOM 3159 C C . ASP A 1 430 ? -1.870 6.827 -26.938 1.00 78.25 430 ASP A C 1
ATOM 3161 O O . ASP A 1 430 ? -0.907 6.258 -27.454 1.00 78.25 430 ASP A O 1
ATOM 3165 N N . ALA A 1 431 ? -2.889 7.286 -27.670 1.00 77.12 431 ALA A N 1
ATOM 3166 C CA . ALA A 1 431 ? -2.976 7.119 -29.123 1.00 77.12 431 ALA A CA 1
ATOM 3167 C C . ALA A 1 431 ? -1.927 7.936 -29.903 1.00 77.12 431 ALA A C 1
ATOM 3169 O O . ALA A 1 431 ? -1.596 7.579 -31.034 1.00 77.12 431 ALA A O 1
ATOM 3170 N N . ASP A 1 432 ? -1.382 8.995 -29.298 1.00 81.94 432 ASP A N 1
ATOM 3171 C CA . ASP A 1 432 ? -0.335 9.837 -29.882 1.00 81.94 432 ASP A CA 1
ATOM 3172 C C . ASP A 1 432 ? 1.083 9.316 -29.574 1.00 81.94 432 ASP A C 1
ATOM 3174 O O . ASP A 1 432 ? 2.079 9.870 -30.065 1.00 81.94 432 ASP A O 1
ATOM 3178 N N . TYR A 1 433 ? 1.194 8.235 -28.791 1.00 82.81 433 TYR A N 1
ATOM 3179 C CA . TYR A 1 433 ? 2.466 7.699 -28.328 1.00 82.81 433 TYR A CA 1
ATOM 3180 C C . TYR A 1 433 ? 3.391 7.244 -29.461 1.00 82.81 433 TYR A C 1
ATOM 3182 O O . TYR A 1 433 ? 3.060 6.395 -30.292 1.00 82.81 433 TYR A O 1
ATOM 3190 N N . LYS A 1 434 ? 4.627 7.752 -29.433 1.00 83.81 434 LYS A N 1
ATOM 3191 C CA . LYS A 1 434 ? 5.698 7.389 -30.368 1.00 83.81 434 LYS A CA 1
ATOM 3192 C C . LYS A 1 434 ? 6.880 6.818 -29.575 1.00 83.81 434 LYS A C 1
ATOM 3194 O O . LYS A 1 434 ? 7.571 7.578 -28.893 1.00 83.81 434 LYS A O 1
ATOM 3199 N N . PRO A 1 435 ? 7.140 5.496 -29.637 1.00 82.00 435 PRO A N 1
ATOM 3200 C CA . PRO A 1 435 ? 8.238 4.882 -28.897 1.00 82.00 435 PRO A CA 1
ATOM 3201 C C . PRO A 1 435 ? 9.598 5.473 -29.290 1.00 82.00 435 PRO A C 1
ATOM 3203 O O . PRO A 1 435 ? 9.934 5.513 -30.472 1.00 82.00 435 PRO A O 1
ATOM 3206 N N . LYS A 1 436 ? 10.427 5.838 -28.299 1.00 82.38 436 LYS A N 1
ATOM 3207 C CA . LYS A 1 436 ? 11.795 6.367 -28.508 1.00 82.38 436 LYS A CA 1
ATOM 3208 C C . LYS A 1 436 ? 12.667 5.437 -29.367 1.00 82.38 436 LYS A C 1
ATOM 3210 O O . LYS A 1 436 ? 13.517 5.903 -30.124 1.00 82.38 436 LYS A O 1
ATOM 3215 N N . HIS A 1 437 ? 12.438 4.126 -29.278 1.00 84.19 437 HIS A N 1
ATOM 3216 C CA . HIS A 1 437 ? 13.052 3.124 -30.145 1.00 84.19 437 HIS A CA 1
ATOM 3217 C C . HIS A 1 437 ? 11.964 2.221 -30.767 1.00 84.19 437 HIS A C 1
ATOM 3219 O O . HIS A 1 437 ? 11.645 1.164 -30.220 1.00 84.19 437 HIS A O 1
ATOM 3225 N N . PRO A 1 438 ? 11.388 2.589 -31.931 1.00 85.38 438 PRO A N 1
ATOM 3226 C CA . PRO A 1 438 ? 10.256 1.866 -32.533 1.00 85.38 438 PRO A CA 1
ATOM 3227 C C . PRO A 1 438 ? 10.618 0.464 -33.057 1.00 85.38 438 PRO A C 1
ATOM 3229 O O . PRO A 1 438 ? 9.734 -0.324 -33.371 1.00 85.38 438 PRO A O 1
ATOM 3232 N N . ASN A 1 439 ? 11.914 0.140 -33.118 1.00 87.56 439 ASN A N 1
ATOM 3233 C CA . ASN A 1 439 ? 12.443 -1.164 -33.528 1.00 87.56 439 ASN A CA 1
ATOM 3234 C C . ASN A 1 439 ? 12.984 -2.016 -32.354 1.00 87.56 439 ASN A C 1
ATOM 3236 O O . ASN A 1 439 ? 13.685 -2.999 -32.592 1.00 87.56 439 ASN A O 1
ATOM 3240 N N . LYS A 1 440 ? 12.695 -1.641 -31.096 1.00 88.56 440 LYS A N 1
ATOM 3241 C CA . LYS A 1 440 ? 12.975 -2.433 -29.881 1.00 88.56 440 LYS A CA 1
ATOM 3242 C C . LYS A 1 440 ? 11.656 -2.737 -29.156 1.00 88.56 440 LYS A C 1
ATOM 3244 O O . LYS A 1 440 ? 10.894 -1.791 -28.966 1.00 88.56 440 LYS A O 1
ATOM 3249 N N . PRO A 1 441 ? 11.379 -3.977 -28.709 1.00 91.56 441 PRO A N 1
ATOM 3250 C CA . PRO A 1 441 ? 12.235 -5.172 -28.771 1.00 91.56 441 PRO A CA 1
ATOM 3251 C C . PRO A 1 441 ? 12.412 -5.780 -30.174 1.00 91.56 441 PRO A C 1
ATOM 3253 O O . PRO A 1 441 ? 13.381 -6.498 -30.405 1.00 91.56 441 PRO A O 1
ATOM 3256 N N . PHE A 1 442 ? 11.535 -5.469 -31.131 1.00 93.19 442 PHE A N 1
ATOM 3257 C CA . PHE A 1 442 ? 11.636 -5.944 -32.516 1.00 93.19 442 PHE A CA 1
ATOM 3258 C C . PHE A 1 442 ? 11.203 -4.880 -33.534 1.00 93.19 442 PHE A C 1
ATOM 3260 O O . PHE A 1 442 ? 10.567 -3.885 -33.182 1.00 93.19 442 PHE A O 1
ATOM 3267 N N . LYS A 1 443 ? 11.578 -5.084 -34.806 1.00 92.00 443 LYS A N 1
ATOM 3268 C CA . LYS A 1 443 ? 11.235 -4.181 -35.918 1.00 92.00 443 LYS A CA 1
ATOM 3269 C C . LYS A 1 443 ? 9.724 -4.120 -36.141 1.00 92.00 443 LYS A C 1
ATOM 3271 O O . LYS A 1 443 ? 9.068 -5.156 -36.087 1.00 92.00 443 LYS A O 1
ATOM 3276 N N . ASN A 1 444 ? 9.214 -2.935 -36.480 1.00 86.12 444 ASN A N 1
ATOM 3277 C CA . ASN A 1 444 ? 7.800 -2.691 -36.800 1.00 86.12 444 ASN A CA 1
ATOM 3278 C C . ASN A 1 444 ? 6.831 -3.195 -35.710 1.00 86.12 444 ASN A C 1
ATOM 3280 O O . ASN A 1 444 ? 5.811 -3.814 -36.021 1.00 86.12 444 ASN A O 1
ATOM 3284 N N . LYS A 1 445 ? 7.154 -2.968 -34.429 1.00 89.31 445 LYS A N 1
ATOM 3285 C CA . LYS A 1 445 ? 6.277 -3.389 -33.330 1.00 89.31 445 LYS A CA 1
ATOM 3286 C C . LYS A 1 445 ? 4.919 -2.660 -33.395 1.00 89.31 445 LYS A C 1
ATOM 3288 O O . LYS A 1 445 ? 4.905 -1.454 -33.648 1.00 89.31 445 LYS A O 1
ATOM 3293 N N . PRO A 1 446 ? 3.787 -3.355 -33.180 1.00 90.19 446 PRO A N 1
ATOM 3294 C CA . PRO A 1 446 ? 2.481 -2.709 -33.064 1.00 90.19 446 PRO A CA 1
ATOM 3295 C C . PRO A 1 446 ? 2.339 -2.024 -31.691 1.00 90.19 446 PRO A C 1
ATOM 3297 O O . PRO A 1 446 ? 3.260 -2.059 -30.871 1.00 90.19 446 PRO A O 1
ATOM 3300 N N . SER A 1 447 ? 1.172 -1.432 -31.409 1.00 88.06 447 SER A N 1
ATOM 3301 C CA . SER A 1 447 ? 0.807 -1.091 -30.026 1.00 88.06 447 SER A CA 1
ATOM 3302 C C . SER A 1 447 ? 0.807 -2.351 -29.159 1.00 88.06 447 SER A C 1
ATOM 3304 O O . SER A 1 447 ? 0.453 -3.431 -29.624 1.00 88.06 447 SER A O 1
ATOM 3306 N N . VAL A 1 448 ? 1.160 -2.219 -27.884 1.00 86.88 448 VAL A N 1
ATOM 3307 C CA . VAL A 1 448 ? 1.159 -3.334 -26.926 1.00 86.88 448 VAL A CA 1
ATOM 3308 C C . VAL A 1 448 ? -0.246 -3.870 -26.607 1.00 86.88 448 VAL A C 1
ATOM 3310 O O . VAL A 1 448 ? -0.379 -5.008 -26.172 1.00 86.88 448 VAL A O 1
ATOM 3313 N N . MET A 1 449 ? -1.298 -3.091 -26.897 1.00 85.81 449 MET A N 1
ATOM 3314 C CA . MET A 1 449 ? -2.693 -3.559 -26.857 1.00 85.81 449 MET A CA 1
ATOM 3315 C C . MET A 1 449 ? -3.043 -4.512 -28.013 1.00 85.81 449 MET A C 1
ATOM 3317 O O . MET A 1 449 ? -4.073 -5.181 -27.964 1.00 85.81 449 MET A O 1
ATOM 3321 N N . ASP A 1 450 ? -2.227 -4.565 -29.069 1.00 91.12 450 ASP A N 1
ATOM 3322 C CA . ASP A 1 450 ? -2.406 -5.501 -30.176 1.00 91.12 450 ASP A CA 1
ATOM 3323 C C . ASP A 1 450 ? -1.907 -6.893 -29.748 1.00 91.12 450 ASP A C 1
ATOM 3325 O O . ASP A 1 450 ? -0.726 -7.033 -29.410 1.00 91.12 450 ASP A O 1
ATOM 3329 N N . PRO A 1 451 ? -2.736 -7.955 -29.809 1.00 91.25 451 PRO A N 1
ATOM 3330 C CA . PRO A 1 451 ? -2.305 -9.305 -29.457 1.00 91.25 451 PRO A CA 1
ATOM 3331 C C . PRO A 1 451 ? -1.041 -9.759 -30.198 1.00 91.25 451 PRO A C 1
ATOM 3333 O O . PRO A 1 451 ? -0.275 -10.558 -29.657 1.00 91.25 451 PRO A O 1
ATOM 3336 N N . ARG A 1 452 ? -0.774 -9.250 -31.410 1.00 93.62 452 ARG A N 1
ATOM 3337 C CA . ARG A 1 452 ? 0.447 -9.555 -32.171 1.00 93.62 452 ARG A CA 1
ATOM 3338 C C . ARG A 1 452 ? 1.720 -9.142 -31.431 1.00 93.62 452 ARG A C 1
ATOM 3340 O O . ARG A 1 452 ? 2.735 -9.800 -31.621 1.00 93.62 452 ARG A O 1
ATOM 3347 N N . TYR A 1 453 ? 1.677 -8.126 -30.562 1.00 94.25 453 TYR A N 1
ATOM 3348 C CA . TYR A 1 453 ? 2.831 -7.705 -29.762 1.00 94.25 453 TYR A CA 1
ATOM 3349 C C . TYR A 1 453 ? 3.346 -8.851 -28.881 1.00 94.25 453 TYR A C 1
ATOM 3351 O O . TYR A 1 453 ? 4.512 -9.239 -28.971 1.00 94.25 453 TYR A O 1
ATOM 3359 N N . ARG A 1 454 ? 2.462 -9.437 -28.059 1.00 93.75 454 ARG A N 1
ATOM 3360 C CA . ARG A 1 454 ? 2.846 -10.480 -27.097 1.00 93.75 454 ARG A CA 1
ATOM 3361 C C . ARG A 1 454 ? 3.133 -11.831 -27.761 1.00 93.75 454 ARG A C 1
ATOM 3363 O O . ARG A 1 454 ? 4.066 -12.513 -27.350 1.00 93.75 454 ARG A O 1
ATOM 3370 N N . HIS A 1 455 ? 2.415 -12.183 -28.832 1.00 94.69 455 HIS A N 1
ATOM 3371 C CA . HIS A 1 455 ? 2.723 -13.393 -29.608 1.00 94.69 455 HIS A CA 1
ATOM 3372 C C . HIS A 1 455 ? 4.064 -13.279 -30.356 1.00 94.69 455 HIS A C 1
ATOM 3374 O O . HIS A 1 455 ? 4.766 -14.274 -30.496 1.00 94.69 455 HIS A O 1
ATOM 3380 N N . GLU A 1 456 ? 4.470 -12.084 -30.802 1.00 96.00 456 GLU A N 1
ATOM 3381 C CA . GLU A 1 456 ? 5.784 -11.876 -31.428 1.00 96.00 456 GLU A CA 1
ATOM 3382 C C . GLU A 1 456 ? 6.931 -11.904 -30.401 1.00 96.00 456 GLU A C 1
ATOM 3384 O O . GLU A 1 456 ? 8.017 -12.380 -30.730 1.00 96.00 456 GLU A O 1
ATOM 3389 N N . LEU A 1 457 ? 6.698 -11.490 -29.145 1.00 96.50 457 LEU A N 1
ATOM 3390 C CA . LEU A 1 457 ? 7.630 -11.762 -28.040 1.00 96.50 457 LEU A CA 1
ATOM 3391 C C . LEU A 1 457 ? 7.772 -13.270 -27.777 1.00 96.50 457 LEU A C 1
ATOM 3393 O O . LEU A 1 457 ? 8.892 -13.764 -27.654 1.00 96.50 457 LEU A O 1
ATOM 3397 N N . GLU A 1 458 ? 6.658 -14.005 -27.711 1.00 97.06 458 GLU A N 1
ATOM 3398 C CA . GLU A 1 458 ? 6.652 -15.452 -27.444 1.00 97.06 458 GLU A CA 1
ATOM 3399 C C . GLU A 1 458 ? 7.345 -16.226 -28.576 1.00 97.06 458 GLU A C 1
ATOM 3401 O O . GLU A 1 458 ? 8.263 -17.006 -28.328 1.00 97.06 458 GLU A O 1
ATOM 3406 N N . ARG A 1 459 ? 7.024 -15.910 -29.840 1.00 97.06 459 ARG A N 1
ATOM 3407 C CA . ARG A 1 459 ? 7.663 -16.485 -31.040 1.00 97.06 459 ARG A CA 1
ATOM 3408 C C . ARG A 1 459 ? 9.174 -16.230 -31.107 1.00 97.06 459 ARG A C 1
ATOM 3410 O O . ARG A 1 459 ? 9.897 -16.991 -31.745 1.00 97.06 459 ARG A O 1
ATOM 3417 N N . ARG A 1 460 ? 9.662 -15.165 -30.463 1.00 96.38 460 ARG A N 1
ATOM 3418 C CA . ARG A 1 460 ? 11.093 -14.826 -30.347 1.00 96.38 460 ARG A CA 1
ATOM 3419 C C . ARG A 1 460 ? 11.770 -15.440 -29.119 1.00 96.38 460 ARG A C 1
ATOM 3421 O O . ARG A 1 460 ? 12.948 -15.171 -28.901 1.00 96.38 460 ARG A O 1
ATOM 3428 N N . GLY A 1 461 ? 11.049 -16.205 -28.296 1.00 96.31 461 GLY A N 1
ATOM 3429 C CA . GLY A 1 461 ? 11.552 -16.710 -27.016 1.00 96.31 461 GLY A CA 1
ATOM 3430 C C . GLY A 1 461 ? 11.857 -15.604 -25.999 1.00 96.31 461 GLY A C 1
ATOM 3431 O O . GLY A 1 461 ? 12.619 -15.832 -25.064 1.00 96.31 461 GLY A O 1
ATOM 3432 N N . MET A 1 462 ? 11.301 -14.399 -26.181 1.00 96.56 462 MET A N 1
ATOM 3433 C CA . MET A 1 462 ? 11.514 -13.233 -25.310 1.00 96.56 462 MET A CA 1
ATOM 3434 C C . MET A 1 462 ? 10.551 -13.197 -24.118 1.00 96.56 462 MET A C 1
ATOM 3436 O O . MET A 1 462 ? 10.846 -12.533 -23.130 1.00 96.56 462 MET A O 1
ATOM 3440 N N . THR A 1 463 ? 9.420 -13.904 -24.182 1.00 96.75 463 THR A N 1
ATOM 3441 C CA . THR A 1 463 ? 8.467 -14.043 -23.070 1.00 96.75 463 THR A CA 1
ATOM 3442 C C . THR A 1 463 ? 7.833 -15.433 -23.048 1.00 96.75 463 THR A C 1
ATOM 3444 O O . THR A 1 463 ? 7.818 -16.123 -24.069 1.00 96.75 463 THR A O 1
ATOM 3447 N N . ARG A 1 464 ? 7.286 -15.819 -21.896 1.00 95.06 464 ARG A N 1
ATOM 3448 C CA . ARG A 1 464 ? 6.408 -16.978 -21.688 1.00 95.06 464 ARG A CA 1
ATOM 3449 C C . ARG A 1 464 ? 5.001 -16.438 -21.386 1.00 95.06 464 ARG A C 1
ATOM 3451 O O . ARG A 1 464 ? 4.845 -15.703 -20.412 1.00 95.06 464 ARG A O 1
ATOM 3458 N N . LEU A 1 465 ? 3.985 -16.727 -22.209 1.00 93.75 465 LEU A N 1
ATOM 3459 C CA . LEU A 1 465 ? 2.607 -16.263 -21.954 1.00 93.75 465 LEU A CA 1
ATOM 3460 C C . LEU A 1 465 ? 1.830 -17.239 -21.054 1.00 93.75 465 LEU A C 1
ATOM 3462 O O . LEU A 1 465 ? 2.235 -18.385 -20.878 1.00 93.75 465 LEU A O 1
ATOM 3466 N N . ARG A 1 466 ? 0.666 -16.798 -20.547 1.00 88.69 466 ARG A N 1
ATOM 3467 C CA . ARG A 1 466 ? -0.259 -17.596 -19.707 1.00 88.69 466 ARG A CA 1
ATOM 3468 C C . ARG A 1 466 ? 0.380 -18.092 -18.399 1.00 88.69 466 ARG A C 1
ATOM 3470 O O . ARG A 1 466 ? 0.164 -19.227 -17.989 1.00 88.69 466 ARG A O 1
ATOM 3477 N N . VAL A 1 467 ? 1.161 -17.229 -17.753 1.00 94.62 467 VAL A N 1
ATOM 3478 C CA . VAL A 1 467 ? 1.760 -17.499 -16.439 1.00 94.62 467 VAL A CA 1
ATOM 3479 C C . VAL A 1 467 ? 0.709 -17.270 -15.345 1.00 94.62 467 VAL A C 1
ATOM 3481 O O . VAL A 1 467 ? 0.192 -16.153 -15.260 1.00 94.62 467 VAL A O 1
ATOM 3484 N N . PRO A 1 468 ? 0.360 -18.292 -14.540 1.00 94.00 468 PRO A N 1
ATOM 3485 C CA . PRO A 1 468 ? -0.584 -18.142 -13.442 1.00 94.00 468 PRO A CA 1
ATOM 3486 C C . PRO A 1 468 ? 0.068 -17.445 -12.242 1.00 94.00 468 PRO A C 1
ATOM 3488 O O . PRO A 1 468 ? 1.267 -17.567 -11.992 1.00 94.00 468 PRO A O 1
ATOM 3491 N N . ILE A 1 469 ? -0.750 -16.738 -11.471 1.00 96.62 469 ILE A N 1
ATOM 3492 C CA . ILE A 1 469 ? -0.399 -16.153 -10.178 1.00 96.62 469 ILE A CA 1
ATOM 3493 C C . ILE A 1 469 ? -1.321 -16.808 -9.156 1.00 96.62 469 ILE A C 1
ATOM 3495 O O . ILE A 1 469 ? -2.541 -16.659 -9.249 1.00 96.62 469 ILE A O 1
ATOM 3499 N N . LYS A 1 470 ? -0.757 -17.531 -8.182 1.00 97.62 470 LYS A N 1
ATOM 3500 C CA . LYS A 1 470 ? -1.556 -18.264 -7.198 1.00 97.62 470 LYS A CA 1
ATOM 3501 C C . LYS A 1 470 ? -2.352 -17.291 -6.342 1.00 97.62 470 LYS A C 1
ATOM 3503 O O . LYS A 1 470 ? -3.575 -17.354 -6.326 1.00 97.62 470 LYS A O 1
ATOM 3508 N N . VAL A 1 471 ? -1.674 -16.360 -5.669 1.00 98.19 471 VAL A N 1
ATOM 3509 C CA . VAL A 1 471 ? -2.327 -15.419 -4.746 1.00 98.19 471 VAL A CA 1
ATOM 3510 C C . VAL A 1 471 ? -1.876 -13.987 -4.992 1.00 98.19 471 VAL A C 1
ATOM 3512 O O . VAL A 1 471 ? -0.681 -13.707 -5.054 1.00 98.19 471 VAL A O 1
ATOM 3515 N N . VAL A 1 472 ? -2.837 -13.062 -5.038 1.00 97.81 472 VAL A N 1
ATOM 3516 C CA . VAL A 1 472 ? -2.601 -11.635 -4.777 1.00 97.81 472 VAL A CA 1
ATOM 3517 C C . VAL A 1 472 ? -3.288 -11.281 -3.456 1.00 97.81 472 VAL A C 1
ATOM 3519 O O . VAL A 1 472 ? -4.510 -11.126 -3.406 1.00 97.81 472 VAL A O 1
ATOM 3522 N N . GLY A 1 473 ? -2.501 -11.213 -2.378 1.00 97.81 473 GLY A N 1
ATOM 3523 C CA . GLY A 1 473 ? -2.961 -10.989 -1.005 1.00 97.81 473 GLY A CA 1
ATOM 3524 C C . GLY A 1 473 ? -2.597 -9.588 -0.526 1.00 97.81 473 GLY A C 1
ATOM 3525 O O . GLY A 1 473 ? -1.423 -9.271 -0.346 1.00 97.81 473 GLY A O 1
ATOM 3526 N N . VAL A 1 474 ? -3.589 -8.721 -0.340 1.00 96.50 474 VAL A N 1
ATOM 3527 C CA . VAL A 1 474 ? -3.357 -7.290 -0.109 1.00 96.50 474 VAL A CA 1
ATOM 3528 C C . VAL A 1 474 ? -4.085 -6.719 1.103 1.00 96.50 474 VAL A C 1
ATOM 3530 O O . VAL A 1 474 ? -5.242 -7.035 1.379 1.00 96.50 474 VAL A O 1
ATOM 3533 N N . TRP A 1 475 ? -3.417 -5.799 1.796 1.00 97.25 475 TRP A N 1
ATOM 3534 C CA . TRP A 1 475 ? -4.016 -4.978 2.845 1.00 97.25 475 TRP A CA 1
ATOM 3535 C C . TRP A 1 475 ? -4.295 -3.574 2.307 1.00 97.25 475 TRP A C 1
ATOM 3537 O O . TRP A 1 475 ? -3.388 -2.844 1.903 1.00 97.25 475 TRP A O 1
ATOM 3547 N N . ASP A 1 476 ? -5.576 -3.219 2.305 1.00 92.19 476 ASP A N 1
ATOM 3548 C CA . ASP A 1 476 ? -6.139 -1.897 2.054 1.00 92.19 476 ASP A CA 1
ATOM 3549 C C . ASP A 1 476 ? -5.497 -1.143 0.873 1.00 92.19 476 ASP A C 1
ATOM 3551 O O . ASP A 1 476 ? -4.863 -0.100 1.057 1.00 92.19 476 ASP A O 1
ATOM 3555 N N . THR A 1 477 ? -5.637 -1.672 -0.356 1.00 87.31 477 THR A N 1
ATOM 3556 C CA . THR A 1 477 ? -5.115 -0.987 -1.553 1.00 87.31 477 THR A CA 1
ATOM 3557 C C . THR A 1 477 ? -5.741 0.397 -1.655 1.00 87.31 477 THR A C 1
ATOM 3559 O O . THR A 1 477 ? -6.940 0.521 -1.910 1.00 87.31 477 THR A O 1
ATOM 3562 N N . VAL A 1 478 ? -4.932 1.443 -1.522 1.00 73.94 478 VAL A N 1
ATOM 3563 C CA . VAL A 1 478 ? -5.364 2.818 -1.783 1.00 73.94 478 VAL A CA 1
ATOM 3564 C C . VAL A 1 478 ? -5.085 3.187 -3.233 1.00 73.94 478 VAL A C 1
ATOM 3566 O O . VAL A 1 478 ? -4.052 2.822 -3.797 1.00 73.94 478 VAL A O 1
ATOM 3569 N N . GLY A 1 479 ? -6.025 3.907 -3.843 1.00 58.66 479 GLY A N 1
ATOM 3570 C CA . GLY A 1 479 ? -5.807 4.523 -5.148 1.00 58.66 479 GLY A CA 1
ATOM 3571 C C . GLY A 1 479 ? -4.792 5.670 -5.087 1.00 58.66 479 GLY A C 1
ATOM 3572 O O . GLY A 1 479 ? -4.228 5.992 -4.041 1.00 58.66 479 GLY A O 1
ATOM 3573 N N . THR A 1 480 ? -4.589 6.336 -6.223 1.00 48.66 480 THR A N 1
ATOM 3574 C CA . THR A 1 480 ? -3.769 7.555 -6.305 1.00 48.66 480 THR A CA 1
ATOM 3575 C C . THR A 1 480 ? -4.221 8.595 -5.268 1.00 48.66 480 THR A C 1
ATOM 3577 O O . THR A 1 480 ? -5.432 8.821 -5.171 1.00 48.66 480 THR A O 1
ATOM 3580 N N . PRO A 1 481 ? -3.312 9.286 -4.553 1.00 38.47 481 PRO A N 1
ATOM 3581 C CA . PRO A 1 481 ? -3.685 10.270 -3.539 1.00 38.47 481 PRO A CA 1
ATOM 3582 C C . PRO A 1 481 ? -4.388 11.484 -4.168 1.00 38.47 481 PRO A C 1
ATOM 3584 O O . PRO A 1 481 ? -3.752 12.451 -4.589 1.00 38.47 481 PRO A O 1
ATOM 3587 N N . ARG A 1 482 ? -5.724 11.441 -4.236 1.00 43.09 482 ARG A N 1
ATOM 3588 C CA . ARG A 1 482 ? -6.540 12.549 -4.742 1.00 43.09 482 ARG A CA 1
ATOM 3589 C C . ARG A 1 482 ? -6.614 13.665 -3.704 1.00 43.09 482 ARG A C 1
ATOM 3591 O O . ARG A 1 482 ? -7.349 13.582 -2.721 1.00 43.09 482 ARG A O 1
ATOM 3598 N N . ILE A 1 483 ? -5.858 14.730 -3.946 1.00 37.31 483 ILE A N 1
ATOM 3599 C CA . ILE A 1 483 ? -5.907 15.966 -3.162 1.00 37.31 483 ILE A CA 1
ATOM 3600 C C . ILE A 1 483 ? -7.099 16.792 -3.672 1.00 37.31 483 ILE A C 1
ATOM 3602 O O . ILE A 1 483 ? -6.991 17.539 -4.644 1.00 37.31 483 ILE A O 1
ATOM 3606 N N . GLY A 1 484 ? -8.260 16.627 -3.031 1.00 31.92 484 GLY A N 1
ATOM 3607 C CA . GLY A 1 484 ? -9.566 17.065 -3.553 1.00 31.92 484 GLY A CA 1
ATOM 3608 C C . GLY A 1 484 ? -9.769 18.573 -3.782 1.00 31.92 484 GLY A C 1
ATOM 3609 O O . GLY A 1 484 ? -10.787 18.963 -4.352 1.00 31.92 484 GLY A O 1
ATOM 3610 N N . TRP A 1 485 ? -8.829 19.437 -3.378 1.00 35.62 485 TRP A N 1
ATOM 3611 C CA . TRP A 1 485 ? -8.869 20.866 -3.719 1.00 35.62 485 TRP A CA 1
ATOM 3612 C C . TRP A 1 485 ? -8.261 21.173 -5.099 1.00 35.62 485 TRP A C 1
ATOM 3614 O O . TRP A 1 485 ? -8.762 22.057 -5.788 1.00 35.62 485 TRP A O 1
ATOM 3624 N N . LEU A 1 486 ? -7.261 20.404 -5.553 1.00 36.41 486 LEU A N 1
ATOM 3625 C CA . LEU A 1 486 ? -6.690 20.526 -6.904 1.00 36.41 486 LEU A CA 1
ATOM 3626 C C . LEU A 1 486 ? -7.678 20.051 -7.981 1.00 36.41 486 LEU A C 1
ATOM 3628 O O . LEU A 1 486 ? -7.761 20.643 -9.055 1.00 36.41 486 LEU A O 1
ATOM 3632 N N . GLU A 1 487 ? -8.489 19.035 -7.666 1.00 36.31 487 GLU A N 1
ATOM 3633 C CA . GLU A 1 487 ? -9.540 18.512 -8.553 1.00 36.31 487 GLU A CA 1
ATOM 3634 C C . GLU A 1 487 ? -10.619 19.577 -8.847 1.00 36.31 487 GLU A C 1
ATOM 3636 O O . GLU A 1 487 ? -11.079 19.684 -9.983 1.00 36.31 487 GLU A O 1
ATOM 3641 N N . LYS A 1 488 ? -10.933 20.456 -7.877 1.00 34.69 488 LYS A N 1
ATOM 3642 C CA . LYS A 1 488 ? -11.820 21.626 -8.065 1.00 34.69 488 LYS A CA 1
ATOM 3643 C C . LYS A 1 488 ? -11.226 22.750 -8.924 1.00 34.69 488 LYS A C 1
ATOM 3645 O O . LYS A 1 488 ? -11.975 23.618 -9.357 1.00 34.69 488 LYS A O 1
ATOM 3650 N N . LEU A 1 489 ? -9.914 22.747 -9.161 1.00 35.22 489 LEU A N 1
ATOM 3651 C CA . LEU A 1 489 ? -9.208 23.741 -9.980 1.00 35.22 489 LEU A CA 1
ATOM 3652 C C . LEU A 1 489 ? -8.765 23.176 -11.343 1.00 35.22 489 LEU A C 1
ATOM 3654 O O . LEU A 1 489 ? -8.033 23.837 -12.071 1.00 35.22 489 LEU A O 1
ATOM 3658 N N . GLY A 1 490 ? -9.166 21.946 -11.689 1.00 30.75 490 GLY A N 1
ATOM 3659 C CA . GLY A 1 490 ? -8.809 21.286 -12.953 1.00 30.75 490 GLY A CA 1
ATOM 3660 C C . GLY A 1 490 ? -7.343 20.839 -13.072 1.00 30.75 490 GLY A C 1
ATOM 3661 O O . GLY A 1 490 ? -6.987 20.165 -14.037 1.00 30.75 490 GLY A O 1
ATOM 3662 N N . LEU A 1 491 ? -6.501 21.157 -12.085 1.00 35.84 491 LEU A N 1
ATOM 3663 C CA . LEU A 1 491 ? -5.059 20.908 -12.073 1.00 35.84 491 LEU A CA 1
ATOM 3664 C C . LEU A 1 491 ? -4.737 19.454 -11.682 1.00 35.84 491 LEU A C 1
ATOM 3666 O O . LEU A 1 491 ? -4.200 19.179 -10.608 1.00 35.84 491 LEU A O 1
ATOM 3670 N N . GLN A 1 492 ? -5.058 18.500 -12.562 1.00 37.66 492 GLN A N 1
ATOM 3671 C CA . GLN A 1 492 ? -4.565 17.125 -12.423 1.00 37.66 492 GLN A CA 1
ATOM 3672 C C . GLN A 1 492 ? -3.040 17.081 -12.597 1.00 37.66 492 GLN A C 1
ATOM 3674 O O . GLN A 1 492 ? -2.503 17.466 -13.635 1.00 37.66 492 GLN A O 1
ATOM 3679 N N . SER A 1 493 ? -2.338 16.558 -11.590 1.00 42.81 493 SER A N 1
ATOM 3680 C CA . SER A 1 493 ? -0.887 16.377 -11.638 1.00 42.81 493 SER A CA 1
ATOM 3681 C C . SER A 1 493 ? -0.473 15.315 -12.665 1.00 42.81 493 SER A C 1
ATOM 3683 O O . SER A 1 493 ? -1.151 14.301 -12.850 1.00 42.81 493 SER A O 1
ATOM 3685 N N . SER A 1 494 ? 0.698 15.491 -13.282 1.00 37.66 494 SER A N 1
ATOM 3686 C CA . SER A 1 494 ? 1.307 14.506 -14.195 1.00 37.66 494 SER A CA 1
ATOM 3687 C C . SER A 1 494 ? 1.518 13.132 -13.538 1.00 37.66 494 SER A C 1
ATOM 3689 O O . SER A 1 494 ? 1.402 12.099 -14.201 1.00 37.66 494 SER A O 1
ATOM 3691 N N . ALA A 1 495 ? 1.736 13.105 -12.219 1.00 36.19 495 ALA A N 1
ATOM 3692 C CA . ALA A 1 495 ? 1.766 11.889 -11.408 1.00 36.19 495 ALA A CA 1
ATOM 3693 C C . ALA A 1 495 ? 0.442 11.098 -11.459 1.00 36.19 495 ALA A C 1
ATOM 3695 O O . ALA A 1 495 ? 0.473 9.871 -11.517 1.00 36.19 495 ALA A O 1
ATOM 3696 N N . SER A 1 496 ? -0.712 11.776 -11.500 1.00 39.34 496 SER A N 1
ATOM 3697 C CA . SER A 1 496 ? -2.028 11.122 -11.590 1.00 39.34 496 SER A CA 1
ATOM 3698 C C . SER A 1 496 ? -2.176 10.362 -12.913 1.00 39.34 496 SER A C 1
ATOM 3700 O O . SER A 1 496 ? -2.502 9.174 -12.906 1.00 39.34 496 SER A O 1
ATOM 3702 N N . LYS A 1 497 ? -1.810 10.995 -14.041 1.00 40.50 497 LYS A N 1
ATOM 3703 C CA . LYS A 1 497 ? -1.762 10.327 -15.355 1.00 40.50 497 LYS A CA 1
ATOM 3704 C C . LYS A 1 497 ? -0.794 9.137 -15.357 1.00 40.50 497 LYS A C 1
ATOM 3706 O O . LYS A 1 497 ? -1.181 8.047 -15.766 1.00 40.50 497 LYS A O 1
ATOM 3711 N N . ARG A 1 498 ? 0.422 9.293 -14.812 1.00 43.69 498 ARG A N 1
ATOM 3712 C CA . ARG A 1 498 ? 1.422 8.205 -14.715 1.00 43.69 498 ARG A CA 1
ATOM 3713 C C . ARG A 1 498 ? 0.984 7.001 -13.865 1.00 43.69 498 ARG A C 1
ATOM 3715 O O . ARG A 1 498 ? 1.563 5.931 -14.025 1.00 43.69 498 ARG A O 1
ATOM 3722 N N . MET A 1 499 ? -0.001 7.153 -12.978 1.00 46.72 499 MET A N 1
ATOM 3723 C CA . MET A 1 499 ? -0.532 6.051 -12.163 1.00 46.72 499 MET A CA 1
ATOM 3724 C C . MET A 1 499 ? -1.806 5.413 -12.736 1.00 46.72 499 MET A C 1
ATOM 3726 O O . MET A 1 499 ? -2.017 4.227 -12.504 1.00 46.72 499 MET A O 1
ATOM 3730 N N . SER A 1 500 ? -2.614 6.151 -13.513 1.00 49.16 500 SER A N 1
ATOM 3731 C CA . SER A 1 500 ? -3.809 5.611 -14.199 1.00 49.16 500 SER A CA 1
ATOM 3732 C C . SER A 1 500 ? -3.498 4.425 -15.125 1.00 49.16 500 SER A C 1
ATOM 3734 O O . SER A 1 500 ? -4.290 3.495 -15.239 1.00 49.16 500 SER A O 1
ATOM 3736 N N . PHE A 1 501 ? -2.288 4.421 -15.690 1.00 47.34 501 PHE A N 1
ATOM 3737 C CA . PHE A 1 501 ? -1.730 3.355 -16.514 1.00 47.34 501 PHE A CA 1
ATOM 3738 C C . PHE A 1 501 ? -1.895 1.942 -15.917 1.00 47.34 501 PHE A C 1
ATOM 3740 O O . PHE A 1 501 ? -2.269 1.019 -16.644 1.00 47.34 501 PHE A O 1
ATOM 3747 N N . TYR A 1 502 ? -1.563 1.733 -14.640 1.00 54.44 502 TYR A N 1
ATOM 3748 C CA . TYR A 1 502 ? -1.384 0.380 -14.111 1.00 54.44 502 TYR A CA 1
ATOM 3749 C C . TYR A 1 502 ? -2.708 -0.386 -14.061 1.00 54.44 502 TYR A C 1
ATOM 3751 O O . TYR A 1 502 ? -3.655 0.034 -13.392 1.00 54.44 502 TYR A O 1
ATOM 3759 N N . ASP A 1 503 ? -2.767 -1.547 -14.725 1.00 57.78 503 ASP A N 1
ATOM 3760 C CA . ASP A 1 503 ? -3.948 -2.398 -14.610 1.00 57.78 503 ASP A CA 1
ATOM 3761 C C . ASP A 1 503 ? -4.025 -3.003 -13.212 1.00 57.78 503 ASP A C 1
ATOM 3763 O O . ASP A 1 503 ? -3.230 -3.863 -12.841 1.00 57.78 503 ASP A O 1
ATOM 3767 N N . THR A 1 504 ? -4.983 -2.517 -12.434 1.00 61.69 504 THR A N 1
ATOM 3768 C CA . THR A 1 504 ? -5.268 -2.988 -11.077 1.00 61.69 504 THR A CA 1
ATOM 3769 C C . THR A 1 504 ? -6.618 -3.698 -10.994 1.00 61.69 504 THR A C 1
ATOM 3771 O O . THR A 1 504 ? -7.099 -3.971 -9.889 1.00 61.69 504 THR A O 1
ATOM 3774 N N . ARG A 1 505 ? -7.238 -4.016 -12.143 1.00 77.06 505 ARG A N 1
ATOM 3775 C CA . ARG A 1 505 ? -8.471 -4.814 -12.227 1.00 77.06 505 ARG A CA 1
ATOM 3776 C C . ARG A 1 505 ? -8.229 -6.244 -11.726 1.00 77.06 505 ARG A C 1
ATOM 3778 O O . ARG A 1 505 ? -7.124 -6.608 -11.323 1.00 77.06 505 ARG A O 1
ATOM 3785 N N . LEU A 1 506 ? -9.291 -7.045 -11.675 1.00 83.62 506 LEU A N 1
ATOM 3786 C CA . LEU A 1 506 ? -9.152 -8.479 -11.444 1.00 83.62 506 LEU A CA 1
ATOM 3787 C C . LEU A 1 506 ? -8.773 -9.127 -12.779 1.00 83.62 506 LEU A C 1
ATOM 3789 O O . LEU A 1 506 ? -9.419 -8.845 -13.788 1.00 83.62 506 LEU A O 1
ATOM 3793 N N . LEU A 1 507 ? -7.706 -9.922 -12.781 1.00 85.25 507 LEU A N 1
ATOM 3794 C CA . LEU A 1 507 ? -7.083 -10.473 -13.984 1.00 85.25 507 LEU A CA 1
ATOM 3795 C C . LEU A 1 507 ? -7.306 -11.984 -14.023 1.00 85.25 507 LEU A C 1
ATOM 3797 O O . LEU A 1 507 ? -7.214 -12.644 -12.988 1.00 85.25 507 LEU A O 1
ATOM 3801 N N . ASP A 1 508 ? -7.540 -12.539 -15.210 1.00 86.38 508 ASP A N 1
ATOM 3802 C CA . ASP A 1 508 ? -7.815 -13.973 -15.379 1.00 86.38 508 ASP A CA 1
ATOM 3803 C C . ASP A 1 508 ? -6.585 -14.864 -15.113 1.00 86.38 508 ASP A C 1
ATOM 3805 O O . ASP A 1 508 ? -6.725 -16.073 -14.950 1.00 86.38 508 ASP A O 1
ATOM 3809 N N . CYS A 1 509 ? -5.385 -14.278 -15.021 1.00 90.75 509 CYS A N 1
ATOM 3810 C CA . CYS A 1 509 ? -4.163 -14.967 -14.598 1.00 90.75 509 CYS A CA 1
ATOM 3811 C C . CYS A 1 509 ? -4.066 -15.204 -13.078 1.00 90.75 509 CYS A C 1
ATOM 3813 O O . CYS A 1 509 ? -3.198 -15.962 -12.651 1.00 90.75 509 CYS A O 1
ATOM 3815 N N . VAL A 1 510 ? -4.917 -14.572 -12.258 1.00 96.31 510 VAL A N 1
ATOM 3816 C CA . VAL A 1 510 ? -4.895 -14.706 -10.792 1.00 96.31 510 VAL A CA 1
ATOM 3817 C C . VAL A 1 510 ? -5.876 -15.794 -10.352 1.00 96.31 510 VAL A C 1
ATOM 3819 O O . VAL A 1 510 ? -7.076 -15.675 -10.594 1.00 96.31 510 VAL A O 1
ATOM 3822 N N . GLU A 1 511 ? -5.401 -16.833 -9.664 1.00 97.50 511 GLU A N 1
ATOM 3823 C CA . GLU A 1 511 ? -6.264 -17.894 -9.119 1.00 97.50 511 GLU A CA 1
ATOM 3824 C C . GLU A 1 511 ? -7.042 -17.414 -7.880 1.00 97.50 511 GLU A C 1
ATOM 3826 O O . GLU A 1 511 ? -8.262 -17.584 -7.804 1.00 97.50 511 GLU A O 1
ATOM 3831 N N . TYR A 1 512 ? -6.361 -16.755 -6.936 1.00 98.38 512 TYR A N 1
ATOM 3832 C CA . TYR A 1 512 ? -6.923 -16.287 -5.667 1.00 98.38 512 TYR A CA 1
ATOM 3833 C C . TYR A 1 512 ? -6.595 -14.806 -5.414 1.00 98.38 512 TYR A C 1
ATOM 3835 O O . TYR A 1 512 ? -5.443 -14.377 -5.499 1.00 98.38 512 TYR A O 1
ATOM 3843 N N . ALA A 1 513 ? -7.611 -14.007 -5.080 1.00 98.00 513 ALA A N 1
ATOM 3844 C CA . ALA A 1 513 ? -7.478 -12.569 -4.845 1.00 98.00 513 ALA A CA 1
ATOM 3845 C C . ALA A 1 513 ? -8.116 -12.185 -3.506 1.00 98.00 513 ALA A C 1
ATOM 3847 O O . ALA A 1 513 ? -9.339 -12.247 -3.337 1.00 98.00 513 ALA A O 1
ATOM 3848 N N . PHE A 1 514 ? -7.285 -11.775 -2.551 1.00 98.44 514 PHE A N 1
ATOM 3849 C CA . PHE A 1 514 ? -7.688 -11.535 -1.169 1.00 98.44 514 PHE A CA 1
ATOM 3850 C C . PHE A 1 514 ? -7.359 -10.097 -0.771 1.00 98.44 514 PHE A C 1
ATOM 3852 O O . PHE A 1 514 ? -6.211 -9.674 -0.881 1.00 98.44 514 PHE A O 1
ATOM 3859 N N . GLN A 1 515 ? -8.355 -9.336 -0.312 1.00 98.12 515 GLN A N 1
ATOM 3860 C CA . GLN A 1 515 ? -8.156 -7.965 0.160 1.00 98.12 515 GLN A CA 1
ATOM 3861 C C . GLN A 1 515 ? -8.799 -7.725 1.529 1.00 98.12 515 GLN A C 1
ATOM 3863 O O . GLN A 1 515 ? -10.022 -7.771 1.649 1.00 98.12 515 GLN A O 1
ATOM 3868 N N . ALA A 1 516 ? -7.989 -7.391 2.534 1.00 98.56 516 ALA A N 1
ATOM 3869 C CA . ALA A 1 516 ? -8.474 -6.823 3.792 1.00 98.56 516 ALA A CA 1
ATOM 3870 C C . ALA A 1 516 ? -8.694 -5.307 3.623 1.00 98.56 516 ALA A C 1
ATOM 3872 O O . ALA A 1 516 ? -7.869 -4.636 3.002 1.00 98.56 516 ALA A O 1
ATOM 3873 N N . LEU A 1 517 ? -9.791 -4.758 4.149 1.00 98.12 517 LEU A N 1
ATOM 3874 C CA . LEU A 1 517 ? -10.199 -3.358 3.973 1.00 98.12 517 LEU A CA 1
ATOM 3875 C C . LEU A 1 517 ? -10.487 -2.672 5.312 1.00 98.12 517 LEU A C 1
ATOM 3877 O O . LEU A 1 517 ? -11.254 -3.185 6.123 1.00 98.12 517 LEU A O 1
ATOM 3881 N N . ALA A 1 518 ? -9.941 -1.472 5.507 1.00 97.12 518 ALA A N 1
ATOM 3882 C CA . ALA A 1 518 ? -10.205 -0.635 6.678 1.00 97.12 518 ALA A CA 1
ATOM 3883 C C . ALA A 1 518 ? -11.589 0.030 6.591 1.00 97.12 518 ALA A C 1
ATOM 3885 O O . ALA A 1 518 ? -11.862 0.790 5.659 1.00 97.12 518 ALA A O 1
ATOM 3886 N N . LEU A 1 519 ? -12.480 -0.230 7.547 1.00 97.75 519 LEU A N 1
ATOM 3887 C CA . LEU A 1 519 ? -13.848 0.298 7.536 1.00 97.75 519 LEU A CA 1
ATOM 3888 C C . LEU A 1 519 ? -13.928 1.771 7.975 1.00 97.75 519 LEU A C 1
ATOM 3890 O O . LEU A 1 519 ? -14.756 2.520 7.452 1.00 97.75 519 LEU A O 1
ATOM 3894 N N . ASP A 1 520 ? -13.059 2.192 8.899 1.00 96.06 520 ASP A N 1
ATOM 3895 C CA . ASP A 1 520 ? -13.127 3.498 9.575 1.00 96.06 520 ASP A CA 1
ATOM 3896 C C . ASP A 1 520 ? -12.072 4.507 9.097 1.00 96.06 520 ASP A C 1
ATOM 3898 O O . ASP A 1 520 ? -12.021 5.639 9.581 1.00 96.06 520 ASP A O 1
ATOM 3902 N N . GLU A 1 521 ? -11.254 4.134 8.110 1.00 90.00 521 GLU A N 1
ATOM 3903 C CA . GLU A 1 521 ? -10.369 5.065 7.408 1.00 90.00 521 GLU A CA 1
ATOM 3904 C C . GLU A 1 521 ? -11.186 6.158 6.695 1.00 90.00 521 GLU A C 1
ATOM 3906 O O . GLU A 1 521 ? -12.133 5.871 5.956 1.00 90.00 521 GLU A O 1
ATOM 3911 N N . ARG A 1 522 ? -10.823 7.427 6.927 1.00 86.38 522 ARG A N 1
ATOM 3912 C CA . ARG A 1 522 ? -11.621 8.599 6.523 1.00 86.38 522 ARG A CA 1
ATOM 3913 C C . ARG A 1 522 ? -10.865 9.643 5.706 1.00 86.38 522 ARG A C 1
ATOM 3915 O O . ARG A 1 522 ? -11.496 10.583 5.221 1.00 86.38 522 ARG A O 1
ATOM 3922 N N . ARG A 1 523 ? -9.551 9.515 5.518 1.00 74.44 523 ARG A N 1
ATOM 3923 C CA . ARG A 1 523 ? -8.768 10.456 4.707 1.00 74.44 523 ARG A CA 1
ATOM 3924 C C . ARG A 1 523 ? -9.140 10.290 3.237 1.00 74.44 523 ARG A C 1
ATOM 3926 O O . ARG A 1 523 ? -9.006 9.200 2.691 1.00 74.44 523 ARG A O 1
ATOM 3933 N N . SER A 1 524 ? -9.547 11.363 2.554 1.00 72.50 524 SER A N 1
ATOM 3934 C CA . SER A 1 524 ? -10.005 11.261 1.150 1.00 72.50 524 SER A CA 1
ATOM 3935 C C . SER A 1 524 ? -8.929 10.711 0.197 1.00 72.50 524 SER A C 1
ATOM 3937 O O . SER A 1 524 ? -9.239 9.951 -0.722 1.00 72.50 524 SER A O 1
ATOM 3939 N N . ALA A 1 525 ? -7.655 11.012 0.470 1.00 65.25 525 ALA A N 1
ATOM 3940 C CA . ALA A 1 525 ? -6.504 10.471 -0.258 1.00 65.25 525 ALA A CA 1
ATOM 3941 C C . ALA A 1 525 ? -6.270 8.957 -0.047 1.00 65.25 525 ALA A C 1
ATOM 3943 O O . ALA A 1 525 ? -5.525 8.356 -0.814 1.00 65.25 525 ALA A O 1
ATOM 3944 N N . PHE A 1 526 ? -6.914 8.337 0.949 1.00 71.25 526 PHE A N 1
ATOM 3945 C CA . PHE A 1 526 ? -6.868 6.901 1.256 1.00 71.25 526 PHE A CA 1
ATOM 3946 C C . PHE A 1 526 ? -8.177 6.211 0.824 1.00 71.25 526 PHE A C 1
ATOM 3948 O O . PHE A 1 526 ? -8.724 5.354 1.522 1.00 71.25 526 PHE A O 1
ATOM 3955 N N . SER A 1 527 ? -8.707 6.599 -0.340 1.00 80.00 527 SER A N 1
ATOM 3956 C CA . SER A 1 527 ? -9.864 5.942 -0.959 1.00 80.00 527 SER A CA 1
ATOM 3957 C C . SER A 1 527 ? -9.485 4.530 -1.448 1.00 80.00 527 SER A C 1
ATOM 3959 O O . SER A 1 527 ? -8.504 4.405 -2.189 1.00 80.00 527 SER A O 1
ATOM 3961 N N . PRO A 1 528 ? -10.225 3.469 -1.065 1.00 86.69 528 PRO A N 1
ATOM 3962 C CA . PRO A 1 528 ? -9.839 2.095 -1.367 1.00 86.69 528 PRO A CA 1
ATOM 3963 C C . PRO A 1 528 ? -10.163 1.708 -2.815 1.00 86.69 528 PRO A C 1
ATOM 3965 O O . PRO A 1 528 ? -11.224 2.040 -3.347 1.00 86.69 528 PRO A O 1
ATOM 3968 N N . ALA A 1 529 ? -9.258 0.958 -3.438 1.00 86.12 529 ALA A N 1
ATOM 3969 C CA . ALA A 1 529 ? -9.411 0.392 -4.771 1.00 86.12 529 ALA A CA 1
ATOM 3970 C C . ALA A 1 529 ? -9.987 -1.031 -4.677 1.00 86.12 529 ALA A C 1
ATOM 3972 O O . ALA A 1 529 ? -9.248 -2.017 -4.586 1.00 86.12 529 ALA A O 1
ATOM 3973 N N . LEU A 1 530 ? -11.314 -1.157 -4.691 1.00 89.25 530 LEU A N 1
ATOM 3974 C CA . LEU A 1 530 ? -11.966 -2.468 -4.741 1.00 89.25 530 LEU A CA 1
ATOM 3975 C C . LEU A 1 530 ? -11.747 -3.149 -6.101 1.00 89.25 530 LEU A C 1
ATOM 3977 O O . LEU A 1 530 ? -11.639 -2.495 -7.138 1.00 89.25 530 LEU A O 1
ATOM 3981 N N . TRP A 1 531 ? -11.711 -4.477 -6.091 1.00 90.88 531 TRP A N 1
ATOM 3982 C CA . TRP A 1 531 ? -11.867 -5.302 -7.286 1.00 90.88 531 TRP A CA 1
ATOM 3983 C C . TRP A 1 531 ? -13.345 -5.479 -7.670 1.00 90.88 531 TRP A C 1
ATOM 3985 O O . TRP A 1 531 ? -14.242 -5.425 -6.828 1.00 90.88 531 TRP A O 1
ATOM 3995 N N . GLU A 1 532 ? -13.574 -5.761 -8.949 1.00 89.25 532 GLU A N 1
ATOM 3996 C CA . GLU A 1 532 ? -14.842 -6.201 -9.534 1.00 89.25 532 GLU A CA 1
ATOM 3997 C C . GLU A 1 532 ? -14.566 -7.489 -10.319 1.00 89.25 532 GLU A C 1
ATOM 3999 O O . GLU A 1 532 ? -13.653 -7.521 -11.148 1.00 89.25 532 GLU A O 1
ATOM 4004 N N . LYS A 1 533 ? -15.351 -8.546 -10.079 1.00 90.88 533 LYS A N 1
ATOM 4005 C CA . LYS A 1 533 ? -15.235 -9.809 -10.818 1.00 90.88 533 LYS A CA 1
ATOM 4006 C C . LYS A 1 533 ? -16.120 -9.786 -12.068 1.00 90.88 533 LYS A C 1
ATOM 4008 O O . LYS A 1 533 ? -17.345 -9.862 -11.969 1.00 90.88 533 LYS A O 1
ATOM 4013 N N . LYS A 1 534 ? -15.505 -9.667 -13.248 1.00 88.88 534 LYS A N 1
ATOM 4014 C CA . LYS A 1 534 ? -16.218 -9.658 -14.539 1.00 88.88 534 LYS A CA 1
ATOM 4015 C C . LYS A 1 534 ? -16.774 -11.050 -14.899 1.00 88.88 534 LYS A C 1
ATOM 4017 O O . LYS A 1 534 ? -16.253 -12.053 -14.413 1.00 88.88 534 LYS A O 1
ATOM 4022 N N . PRO A 1 535 ? -17.824 -11.144 -15.740 1.00 88.31 535 PRO A N 1
ATOM 4023 C CA . PRO A 1 535 ? -18.324 -12.430 -16.230 1.00 88.31 535 PRO A CA 1
ATOM 4024 C C . PRO A 1 535 ? -17.223 -13.231 -16.938 1.00 88.31 535 PRO A C 1
ATOM 4026 O O . PRO A 1 535 ? -16.455 -12.665 -17.709 1.00 88.31 535 PRO A O 1
ATOM 4029 N N . GLY A 1 536 ? -17.158 -14.540 -16.686 1.00 88.19 536 GLY A N 1
ATOM 4030 C CA . GLY A 1 536 ? -16.145 -15.441 -17.254 1.00 88.19 536 GLY A CA 1
ATOM 4031 C C . GLY A 1 536 ? -14.865 -15.582 -16.420 1.00 88.19 536 GLY A C 1
ATOM 4032 O O . GLY A 1 536 ? -14.277 -16.659 -16.431 1.00 88.19 536 GLY A O 1
ATOM 4033 N N . ASN A 1 537 ? -14.485 -14.567 -15.635 1.00 91.75 537 ASN A N 1
ATOM 4034 C CA . ASN A 1 537 ? -13.348 -14.662 -14.715 1.00 91.75 537 ASN A CA 1
ATOM 4035 C C . ASN A 1 537 ? -13.575 -15.779 -13.677 1.00 91.75 537 ASN A C 1
ATOM 4037 O O . ASN A 1 537 ? -14.650 -15.882 -13.075 1.00 91.75 537 ASN A O 1
ATOM 4041 N N . THR A 1 538 ? -12.559 -16.605 -13.431 1.00 94.12 538 THR A N 1
ATOM 4042 C CA . THR A 1 538 ? -12.633 -17.742 -12.499 1.00 94.12 538 THR A CA 1
ATOM 4043 C C . THR A 1 538 ? -12.163 -17.398 -11.084 1.00 94.12 538 THR A C 1
ATOM 4045 O O . THR A 1 538 ? -12.702 -17.974 -10.139 1.00 94.12 538 THR A O 1
ATOM 4048 N N . THR A 1 539 ? -11.283 -16.403 -10.919 1.00 96.12 539 THR A N 1
ATOM 4049 C CA . THR A 1 539 ? -10.580 -16.017 -9.678 1.00 96.12 539 THR A CA 1
ATOM 4050 C C . THR A 1 539 ? -11.430 -16.071 -8.404 1.00 96.12 539 THR A C 1
ATOM 4052 O O . THR A 1 539 ? -12.522 -15.494 -8.332 1.00 96.12 539 THR A O 1
ATOM 4055 N N . VAL A 1 540 ? -10.921 -16.706 -7.350 1.00 96.25 540 VAL A N 1
ATOM 4056 C CA . VAL A 1 540 ? -11.554 -16.717 -6.024 1.00 96.25 540 VAL A CA 1
ATOM 4057 C C . VAL A 1 540 ? -11.314 -15.366 -5.344 1.00 96.25 540 VAL A C 1
ATOM 4059 O O . VAL A 1 540 ? -10.286 -15.143 -4.710 1.00 96.25 540 VAL A O 1
ATOM 4062 N N . LEU A 1 541 ? -12.272 -14.448 -5.499 1.00 96.81 541 LEU A N 1
ATOM 4063 C CA . LEU A 1 541 ? -12.233 -13.106 -4.915 1.00 96.81 541 LEU A CA 1
ATOM 4064 C C . LEU A 1 541 ? -12.854 -13.085 -3.508 1.00 96.81 541 LEU A C 1
ATOM 4066 O O . LEU A 1 541 ? -14.008 -13.482 -3.330 1.00 96.81 541 LEU A O 1
ATOM 4070 N N . ARG A 1 542 ? -12.124 -12.547 -2.522 1.00 97.25 542 ARG A N 1
ATOM 4071 C CA . ARG A 1 542 ? -12.650 -12.185 -1.192 1.00 97.25 542 ARG A CA 1
ATOM 4072 C C . ARG A 1 542 ? -12.167 -10.787 -0.806 1.00 97.25 542 ARG A C 1
ATOM 4074 O O . ARG A 1 542 ? -10.967 -10.569 -0.664 1.00 97.25 542 ARG A O 1
ATOM 4081 N N . GLN A 1 543 ? -13.093 -9.847 -0.616 1.00 97.50 543 GLN A N 1
ATOM 4082 C CA . GLN A 1 543 ? -12.792 -8.508 -0.098 1.00 97.50 543 GLN A CA 1
ATOM 4083 C C . GLN A 1 543 ? -13.490 -8.337 1.252 1.00 97.50 543 GLN A C 1
ATOM 4085 O O . GLN A 1 543 ? -14.713 -8.410 1.315 1.00 97.50 543 GLN A O 1
ATOM 4090 N N . VAL A 1 544 ? -12.740 -8.174 2.339 1.00 98.69 544 VAL A N 1
ATOM 4091 C CA . VAL A 1 544 ? -13.273 -8.289 3.705 1.00 98.69 544 VAL A CA 1
ATOM 4092 C C . VAL A 1 544 ? -13.036 -7.003 4.485 1.00 98.69 544 VAL A C 1
ATOM 4094 O O . VAL A 1 544 ? -11.907 -6.536 4.601 1.00 98.69 544 VAL A O 1
ATOM 4097 N N . TRP A 1 545 ? -14.113 -6.426 5.014 1.00 98.62 545 TRP A N 1
ATOM 4098 C CA . TRP A 1 545 ? -14.102 -5.189 5.793 1.00 98.62 545 TRP A CA 1
ATOM 4099 C C . TRP A 1 545 ? -13.847 -5.462 7.283 1.00 98.62 545 TRP A C 1
ATOM 4101 O O . TRP A 1 545 ? -14.594 -6.212 7.911 1.00 98.62 545 TRP A O 1
ATOM 4111 N N . PHE A 1 546 ? -12.833 -4.808 7.850 1.00 98.62 546 PHE A N 1
ATOM 4112 C CA . PHE A 1 546 ? -12.409 -4.895 9.252 1.00 98.62 546 PHE A CA 1
ATOM 4113 C C . PHE A 1 546 ? -12.539 -3.527 9.945 1.00 98.62 546 PHE A C 1
ATOM 4115 O O . PHE A 1 546 ? -12.401 -2.499 9.277 1.00 98.62 546 PHE A O 1
ATOM 4122 N N . PRO A 1 547 ? -12.789 -3.476 11.267 1.00 97.94 547 PRO A N 1
ATOM 4123 C CA . PRO A 1 547 ? -12.870 -2.217 11.999 1.00 97.94 547 PRO A CA 1
ATOM 4124 C C . PRO A 1 547 ? -11.496 -1.532 12.067 1.00 97.94 547 PRO A C 1
ATOM 4126 O O . PRO A 1 547 ? -10.456 -2.190 12.056 1.00 97.94 547 PRO A O 1
ATOM 4129 N N . GLY A 1 548 ? -11.498 -0.204 12.166 1.00 96.06 548 GLY A N 1
ATOM 4130 C CA . GLY A 1 548 ? -10.288 0.609 12.289 1.00 96.06 548 GLY A CA 1
ATOM 4131 C C . GLY A 1 548 ? -9.828 1.295 11.001 1.00 96.06 548 GLY A C 1
ATOM 4132 O O . GLY A 1 548 ? -10.464 1.209 9.946 1.00 96.06 548 GLY A O 1
ATOM 4133 N N . VAL A 1 549 ? -8.731 2.049 11.121 1.00 91.06 549 VAL A N 1
ATOM 4134 C CA . VAL A 1 549 ? -8.155 2.866 10.039 1.00 91.06 549 VAL A CA 1
ATOM 4135 C C . VAL A 1 549 ? -7.101 2.090 9.240 1.00 91.06 549 VAL A C 1
ATOM 4137 O O . VAL A 1 549 ? -6.783 0.945 9.554 1.00 91.06 549 VAL A O 1
ATOM 4140 N N . HIS A 1 550 ? -6.526 2.705 8.203 1.00 85.69 550 HIS A N 1
ATOM 4141 C CA . HIS A 1 550 ? -5.608 2.056 7.255 1.00 85.69 550 HIS A CA 1
ATOM 4142 C C . HIS A 1 550 ? -4.489 1.218 7.914 1.00 85.69 550 HIS A C 1
ATOM 4144 O O . HIS A 1 550 ? -4.229 0.093 7.493 1.00 85.69 550 HIS A O 1
ATOM 4150 N N . SER A 1 551 ? -3.871 1.727 8.986 1.00 83.56 551 SER A N 1
ATOM 4151 C CA . SER A 1 551 ? -2.791 1.039 9.714 1.00 83.56 551 SER A CA 1
ATOM 4152 C C . SER A 1 551 ? -3.269 0.100 10.831 1.00 83.56 551 SER A C 1
ATOM 4154 O O . SER A 1 551 ? -2.465 -0.683 11.319 1.00 83.56 551 SER A O 1
ATOM 4156 N N . ASN A 1 552 ? -4.560 0.095 11.199 1.00 93.88 552 ASN A N 1
ATOM 4157 C CA . ASN A 1 552 ? -5.126 -1.019 11.977 1.00 93.88 552 ASN A CA 1
ATOM 4158 C C . ASN A 1 552 ? -5.231 -2.290 11.118 1.00 93.88 552 ASN A C 1
ATOM 4160 O O . ASN A 1 552 ? -5.129 -3.384 11.649 1.00 93.88 552 ASN A O 1
ATOM 4164 N N . VAL A 1 553 ? -5.411 -2.149 9.799 1.00 95.81 553 VAL A N 1
ATOM 4165 C CA . VAL A 1 553 ? -5.503 -3.279 8.854 1.00 95.81 553 VAL A CA 1
ATOM 4166 C C . VAL A 1 553 ? -4.148 -3.633 8.230 1.00 95.81 553 VAL A C 1
ATOM 4168 O O . VAL A 1 553 ? -3.872 -4.797 7.966 1.00 95.81 553 VAL A O 1
ATOM 4171 N N . GLY A 1 554 ? -3.282 -2.646 7.988 1.00 86.44 554 GLY A N 1
ATOM 4172 C CA . GLY A 1 554 ? -1.931 -2.868 7.454 1.00 86.44 554 GLY A CA 1
ATOM 4173 C C . GLY A 1 554 ? -0.850 -3.200 8.484 1.00 86.44 554 GLY A C 1
ATOM 4174 O O . GLY A 1 554 ? 0.272 -3.522 8.090 1.00 86.44 554 GLY A O 1
ATOM 4175 N N . GLY A 1 555 ? -1.157 -3.094 9.777 1.00 86.00 555 GLY A N 1
ATOM 4176 C CA . GLY A 1 555 ? -0.181 -3.185 10.861 1.00 86.00 555 GLY A CA 1
ATOM 4177 C C . GLY A 1 555 ? 0.737 -1.967 10.991 1.00 86.00 555 GLY A C 1
ATOM 4178 O O . GLY A 1 555 ? 0.629 -0.967 10.272 1.00 86.00 555 GLY A O 1
ATOM 4179 N N . GLY A 1 556 ? 1.656 -2.069 11.949 1.00 76.25 556 GLY A N 1
ATOM 4180 C CA . GLY A 1 556 ? 2.660 -1.050 12.263 1.00 76.25 556 GLY A CA 1
ATOM 4181 C C . GLY A 1 556 ? 2.204 0.004 13.275 1.00 76.25 556 GLY A C 1
ATOM 4182 O O . GLY A 1 556 ? 2.958 0.933 13.562 1.00 76.25 556 GLY A O 1
ATOM 4183 N N . LEU A 1 557 ? 0.994 -0.099 13.829 1.00 78.69 557 LEU A N 1
ATOM 4184 C CA . LEU A 1 557 ? 0.603 0.661 15.021 1.00 78.69 557 LEU A CA 1
ATOM 4185 C C . LEU A 1 557 ? 1.183 0.017 16.284 1.00 78.69 557 LEU A C 1
ATOM 4187 O O . LEU A 1 557 ? 1.651 -1.114 16.251 1.00 78.69 557 LEU A O 1
ATOM 4191 N N . ASP A 1 558 ? 1.189 0.778 17.373 1.00 84.00 558 ASP A N 1
ATOM 4192 C CA . ASP A 1 558 ? 1.768 0.365 18.651 1.00 84.00 558 ASP A CA 1
ATOM 4193 C C . ASP A 1 558 ? 0.856 -0.681 19.332 1.00 84.00 558 ASP A C 1
ATOM 4195 O O . ASP A 1 558 ? 1.324 -1.700 19.822 1.00 84.00 558 ASP A O 1
ATOM 4199 N N . ASP A 1 559 ? -0.463 -0.474 19.249 1.00 88.50 559 ASP A N 1
ATOM 4200 C CA . ASP A 1 559 ? -1.485 -1.496 19.492 1.00 88.50 559 ASP A CA 1
ATOM 4201 C C . ASP A 1 559 ? -1.750 -2.265 18.182 1.00 88.50 559 ASP A C 1
ATOM 4203 O O . ASP A 1 559 ? -2.241 -1.688 17.204 1.00 88.50 559 ASP A O 1
ATOM 4207 N N . GLN A 1 560 ? -1.392 -3.552 18.153 1.00 90.19 560 GLN A N 1
ATOM 4208 C CA . GLN A 1 560 ? -1.462 -4.407 16.962 1.00 90.19 560 GLN A CA 1
ATOM 4209 C C . GLN A 1 560 ? -2.682 -5.348 16.939 1.00 90.19 560 GLN A C 1
ATOM 4211 O O . GLN A 1 560 ? -2.825 -6.060 15.955 1.00 90.19 560 GLN A O 1
ATOM 4216 N N . GLU A 1 561 ? -3.599 -5.361 17.918 1.00 93.38 561 GLU A N 1
ATOM 4217 C CA . GLU A 1 561 ? -4.668 -6.391 17.993 1.00 93.38 561 GLU A CA 1
ATOM 4218 C C . GLU A 1 561 ? -5.502 -6.488 16.698 1.00 93.38 561 GLU A C 1
ATOM 4220 O O . GLU A 1 561 ? -5.609 -7.552 16.088 1.00 93.38 561 GLU A O 1
ATOM 4225 N N . LEU A 1 562 ? -5.979 -5.354 16.174 1.00 95.75 562 LEU A N 1
ATOM 4226 C CA . LEU A 1 562 ? -6.708 -5.308 14.897 1.00 95.75 562 LEU A CA 1
ATOM 4227 C C . LEU A 1 562 ? -5.842 -5.710 13.682 1.00 95.75 562 LEU A C 1
ATOM 4229 O O . LEU A 1 562 ? -6.358 -6.208 12.673 1.00 95.75 562 LEU A O 1
ATOM 4233 N N . ALA A 1 563 ? -4.524 -5.533 13.787 1.00 94.94 563 ALA A N 1
ATOM 4234 C CA . ALA A 1 563 ? -3.562 -5.977 12.788 1.00 94.94 563 ALA A CA 1
ATOM 4235 C C . ALA A 1 563 ? -3.302 -7.490 12.882 1.00 94.94 563 ALA A C 1
ATOM 4237 O O . ALA A 1 563 ? -3.108 -8.125 11.849 1.00 94.94 563 ALA A O 1
ATOM 4238 N N . ASN A 1 564 ? -3.375 -8.080 14.079 1.00 95.75 564 ASN A N 1
ATOM 4239 C CA . ASN A 1 564 ? -3.258 -9.522 14.313 1.00 95.75 564 ASN A CA 1
ATOM 4240 C C . ASN A 1 564 ? -4.432 -10.255 13.658 1.00 95.75 564 ASN A C 1
ATOM 4242 O O . ASN A 1 564 ? -4.208 -11.182 12.885 1.00 95.75 564 ASN A O 1
ATOM 4246 N N . LEU A 1 565 ? -5.665 -9.764 13.844 1.00 96.50 565 LEU A N 1
ATOM 4247 C CA . LEU A 1 565 ? -6.851 -10.304 13.161 1.00 96.50 565 LEU A CA 1
ATOM 4248 C C . LEU A 1 565 ? -6.701 -10.292 11.631 1.00 96.50 565 LEU A C 1
ATOM 4250 O O . LEU A 1 565 ? -7.035 -11.260 10.952 1.00 96.50 565 LEU A O 1
ATOM 4254 N N . THR A 1 566 ? -6.183 -9.196 11.071 1.00 97.88 566 THR A N 1
ATOM 4255 C CA . THR A 1 566 ? -6.031 -9.029 9.615 1.00 97.88 566 THR A CA 1
ATOM 4256 C C . THR A 1 566 ? -4.795 -9.721 9.038 1.00 97.88 566 THR A C 1
ATOM 4258 O O . THR A 1 566 ? -4.765 -9.995 7.835 1.00 97.88 566 THR A O 1
ATOM 4261 N N . LEU A 1 567 ? -3.801 -10.044 9.869 1.00 97.44 567 LEU A N 1
ATOM 4262 C CA . LEU A 1 567 ? -2.696 -10.943 9.545 1.00 97.44 567 LEU A CA 1
ATOM 4263 C C . LEU A 1 567 ? -3.175 -12.401 9.545 1.00 97.44 567 LEU A C 1
ATOM 4265 O O . LEU A 1 567 ? -3.020 -13.079 8.532 1.00 97.44 567 LEU A O 1
ATOM 4269 N N . ALA A 1 568 ? -3.806 -12.853 10.631 1.00 97.06 568 ALA A N 1
ATOM 4270 C CA . ALA A 1 568 ? -4.303 -14.218 10.797 1.00 97.06 568 ALA A CA 1
ATOM 4271 C C . ALA A 1 568 ? -5.355 -14.586 9.744 1.00 97.06 568 ALA A C 1
ATOM 4273 O O . ALA A 1 568 ? -5.271 -15.663 9.154 1.00 97.06 568 ALA A O 1
ATOM 4274 N N . TRP A 1 569 ? -6.275 -13.666 9.421 1.00 98.06 569 TRP A N 1
ATOM 4275 C CA . TRP A 1 569 ? -7.198 -13.825 8.294 1.00 98.06 569 TRP A CA 1
ATOM 4276 C C . TRP A 1 569 ? -6.449 -14.097 6.989 1.00 98.06 569 TRP A C 1
ATOM 4278 O O . TRP A 1 569 ? -6.770 -15.062 6.298 1.00 98.06 569 TRP A O 1
ATOM 4288 N N . MET A 1 570 ? -5.443 -13.276 6.655 1.00 98.31 570 MET A N 1
ATOM 4289 C CA . MET A 1 570 ? -4.675 -13.432 5.417 1.00 98.31 570 MET A CA 1
ATOM 4290 C C . MET A 1 570 ? -3.890 -14.745 5.421 1.00 98.31 570 MET A C 1
ATOM 4292 O O . MET A 1 570 ? -4.004 -15.503 4.463 1.00 98.31 570 MET A O 1
ATOM 4296 N N . MET A 1 571 ? -3.152 -15.043 6.497 1.00 97.44 571 MET A N 1
ATOM 4297 C CA . MET A 1 571 ? -2.406 -16.295 6.669 1.00 97.44 571 MET A CA 1
ATOM 4298 C C . MET A 1 571 ? -3.318 -17.508 6.477 1.00 97.44 571 MET A C 1
ATOM 4300 O O . MET A 1 571 ? -2.996 -18.395 5.691 1.00 97.44 571 MET A O 1
ATOM 4304 N N . ALA A 1 572 ? -4.509 -17.512 7.076 1.00 95.94 572 ALA A N 1
ATOM 4305 C CA . ALA A 1 572 ? -5.469 -18.592 6.890 1.00 95.94 572 ALA A CA 1
ATOM 4306 C C . ALA A 1 572 ? -6.047 -18.672 5.459 1.00 95.94 572 ALA A C 1
ATOM 4308 O O . ALA A 1 572 ? -6.444 -19.759 5.036 1.00 95.94 572 ALA A O 1
ATOM 4309 N N . GLN A 1 573 ? -6.060 -17.578 4.677 1.00 96.50 573 GLN A N 1
ATOM 4310 C CA . GLN A 1 573 ? -6.354 -17.657 3.237 1.00 96.50 573 GLN A CA 1
ATOM 4311 C C . GLN A 1 573 ? -5.219 -18.325 2.431 1.00 96.50 573 GLN A C 1
ATOM 4313 O O . GLN A 1 573 ? -5.517 -18.990 1.439 1.00 96.50 573 GLN A O 1
ATOM 4318 N N . VAL A 1 574 ? -3.940 -18.128 2.799 1.00 95.88 574 VAL A N 1
ATOM 4319 C CA . VAL A 1 574 ? -2.782 -18.646 2.027 1.00 95.88 574 VAL A CA 1
ATOM 4320 C C . VAL A 1 574 ? -2.302 -20.030 2.469 1.00 95.88 574 VAL A C 1
ATOM 4322 O O . VAL A 1 574 ? -1.736 -20.751 1.649 1.00 95.88 574 VAL A O 1
ATOM 4325 N N . ALA A 1 575 ? -2.524 -20.413 3.729 1.00 94.00 575 ALA A N 1
ATOM 4326 C CA . ALA A 1 575 ? -2.040 -21.666 4.317 1.00 94.00 575 ALA A CA 1
ATOM 4327 C C . ALA A 1 575 ? -2.377 -22.955 3.526 1.00 94.00 575 ALA A C 1
ATOM 4329 O O . ALA A 1 575 ? -1.569 -23.879 3.567 1.00 94.00 575 ALA A O 1
ATOM 4330 N N . PRO A 1 576 ? -3.487 -23.054 2.757 1.00 93.25 576 PRO A N 1
ATOM 4331 C CA . PRO A 1 576 ? -3.735 -24.202 1.874 1.00 93.25 576 PRO A CA 1
ATOM 4332 C C . PRO A 1 576 ? -2.793 -24.332 0.661 1.00 93.25 576 PRO A C 1
ATOM 4334 O O . PRO A 1 576 ? -2.913 -25.301 -0.085 1.00 93.25 576 PRO A O 1
ATOM 4337 N N . PHE A 1 577 ? -1.913 -23.353 0.421 1.00 92.94 577 PHE A N 1
ATOM 4338 C CA . PHE A 1 577 ? -1.041 -23.268 -0.761 1.00 92.94 577 PHE A CA 1
ATOM 4339 C C . PHE A 1 577 ? 0.430 -23.011 -0.392 1.00 92.94 577 PHE A C 1
ATOM 4341 O O . PHE A 1 577 ? 1.343 -23.561 -1.011 1.00 92.94 577 PHE A O 1
ATOM 4348 N N . LEU A 1 578 ? 0.657 -22.167 0.618 1.00 92.38 578 LEU A N 1
ATOM 4349 C CA . LEU A 1 578 ? 1.967 -21.685 1.049 1.00 92.38 578 LEU A CA 1
ATOM 4350 C C . LEU A 1 578 ? 2.208 -22.097 2.504 1.00 92.38 578 LEU A C 1
ATOM 4352 O O . LEU A 1 578 ? 1.467 -21.684 3.397 1.00 92.38 578 LEU A O 1
ATOM 4356 N N . ASP A 1 579 ? 3.237 -22.906 2.743 1.00 90.94 579 ASP A N 1
ATOM 4357 C CA . ASP A 1 579 ? 3.502 -23.475 4.060 1.00 90.94 579 ASP A CA 1
ATOM 4358 C C . ASP A 1 579 ? 4.069 -22.389 4.974 1.00 90.94 579 ASP A C 1
ATOM 4360 O O . ASP A 1 579 ? 5.160 -21.855 4.749 1.00 90.94 579 ASP A O 1
ATOM 4364 N N . MET A 1 580 ? 3.322 -22.072 6.024 1.00 90.12 580 MET A N 1
ATOM 4365 C CA . MET A 1 580 ? 3.691 -21.065 7.009 1.00 90.12 580 MET A CA 1
ATOM 4366 C C . MET A 1 580 ? 3.860 -21.687 8.388 1.00 90.12 580 MET A C 1
ATOM 4368 O O . MET A 1 580 ? 3.335 -22.761 8.696 1.00 90.12 580 MET A O 1
ATOM 4372 N N . ASP A 1 581 ? 4.634 -21.009 9.215 1.00 90.31 581 ASP A N 1
ATOM 4373 C CA . ASP A 1 581 ? 4.518 -21.074 10.654 1.00 90.31 581 ASP A CA 1
ATOM 4374 C C . ASP A 1 581 ? 3.228 -20.357 11.068 1.00 90.31 581 ASP A C 1
ATOM 4376 O O . ASP A 1 581 ? 3.029 -19.186 10.738 1.00 90.31 581 ASP A O 1
ATOM 4380 N N . LEU A 1 582 ? 2.303 -21.092 11.684 1.00 88.56 582 LEU A N 1
ATOM 4381 C CA . LEU A 1 582 ? 1.007 -20.550 12.101 1.00 88.56 582 LEU A CA 1
ATOM 4382 C C . LEU A 1 582 ? 1.077 -20.040 13.542 1.00 88.56 582 LEU A C 1
ATOM 4384 O O . LEU A 1 582 ? 0.458 -19.020 13.845 1.00 88.56 582 LEU A O 1
ATOM 4388 N N . ASP A 1 583 ? 1.923 -20.667 14.363 1.00 88.56 583 ASP A N 1
ATOM 4389 C CA . ASP A 1 583 ? 2.204 -20.286 15.747 1.00 88.56 583 ASP A CA 1
ATOM 4390 C C . ASP A 1 583 ? 2.720 -18.838 15.810 1.00 88.56 583 ASP A C 1
ATOM 4392 O O . ASP A 1 583 ? 2.344 -18.090 16.706 1.00 88.56 583 ASP A O 1
ATOM 4396 N N . TYR A 1 584 ? 3.420 -18.369 14.767 1.00 89.06 584 TYR A N 1
ATOM 4397 C CA . TYR A 1 584 ? 3.815 -16.963 14.611 1.00 89.06 584 TYR A CA 1
ATOM 4398 C C . TYR A 1 584 ? 2.650 -15.959 14.745 1.00 89.06 584 TYR A C 1
ATOM 4400 O O . TYR A 1 584 ? 2.850 -14.843 15.216 1.00 89.06 584 TYR A O 1
ATOM 4408 N N . ALA A 1 585 ? 1.418 -16.293 14.345 1.00 89.12 585 ALA A N 1
ATOM 4409 C CA . ALA A 1 585 ? 0.287 -15.379 14.551 1.00 89.12 585 ALA A CA 1
ATOM 4410 C C . ALA A 1 585 ? -0.177 -15.330 16.018 1.00 89.12 585 ALA A C 1
ATOM 4412 O O . ALA A 1 585 ? -0.725 -14.310 16.439 1.00 89.12 585 ALA A O 1
ATOM 4413 N N . LEU A 1 586 ? 0.071 -16.403 16.775 1.00 88.56 586 LEU A N 1
ATOM 4414 C CA . LEU A 1 586 ? -0.191 -16.523 18.208 1.00 88.56 586 LEU A CA 1
ATOM 4415 C C . LEU A 1 586 ? 0.911 -15.801 19.006 1.00 88.56 586 LEU A C 1
ATOM 4417 O O . LEU A 1 586 ? 0.591 -14.952 19.833 1.00 88.56 586 LEU A O 1
ATOM 4421 N N . ASP A 1 587 ? 2.188 -16.002 18.654 1.00 88.19 587 ASP A N 1
ATOM 4422 C CA . ASP A 1 587 ? 3.337 -15.256 19.204 1.00 88.19 587 ASP A CA 1
ATOM 4423 C C . ASP A 1 587 ? 3.121 -13.737 19.110 1.00 88.19 587 ASP A C 1
ATOM 4425 O O . ASP A 1 587 ? 3.407 -12.977 20.032 1.00 88.19 587 ASP A O 1
ATOM 4429 N N . GLN A 1 588 ? 2.578 -13.266 17.984 1.00 89.56 588 GLN A N 1
ATOM 4430 C CA . GLN A 1 588 ? 2.306 -11.843 17.784 1.00 89.56 588 GLN A CA 1
ATOM 4431 C C . GLN A 1 588 ? 1.093 -11.324 18.584 1.00 89.56 588 GLN A C 1
ATOM 4433 O O . GLN A 1 588 ? 0.954 -10.109 18.771 1.00 89.56 588 GLN A O 1
ATOM 4438 N N . GLN A 1 589 ? 0.208 -12.208 19.049 1.00 89.06 589 GLN A N 1
ATOM 4439 C CA . GLN A 1 589 ? -0.833 -11.867 20.017 1.00 89.06 589 GLN A CA 1
ATOM 4440 C C . GLN A 1 589 ? -0.233 -11.768 21.428 1.00 89.06 589 GLN A C 1
ATOM 4442 O O . GLN A 1 589 ? -0.523 -10.795 22.127 1.00 89.06 589 GLN A O 1
ATOM 4447 N N . ASP A 1 590 ? 0.682 -12.668 21.793 1.00 89.50 590 ASP A N 1
ATOM 4448 C CA . ASP A 1 590 ? 1.445 -12.602 23.047 1.00 89.50 590 ASP A CA 1
ATOM 4449 C C . ASP A 1 590 ? 2.332 -11.342 23.127 1.00 89.50 590 ASP A C 1
ATOM 4451 O O . ASP A 1 590 ? 2.296 -10.645 24.145 1.00 89.50 590 ASP A O 1
ATOM 4455 N N . ASP A 1 591 ? 3.019 -10.959 22.038 1.00 89.38 591 ASP A N 1
ATOM 4456 C CA . ASP A 1 591 ? 3.707 -9.658 21.887 1.00 89.38 591 ASP A CA 1
ATOM 4457 C C . ASP A 1 591 ? 2.761 -8.483 22.206 1.00 89.38 591 ASP A C 1
ATOM 4459 O O . ASP A 1 591 ? 3.126 -7.510 22.873 1.00 89.38 591 ASP A O 1
ATOM 4463 N N . THR A 1 592 ? 1.516 -8.565 21.725 1.00 89.00 592 THR A N 1
ATOM 4464 C CA . THR A 1 592 ? 0.505 -7.511 21.895 1.00 89.00 592 THR A CA 1
ATOM 4465 C C . THR A 1 592 ? -0.001 -7.460 23.339 1.00 89.00 592 THR A C 1
ATOM 4467 O O . THR A 1 592 ? -0.182 -6.374 23.898 1.00 89.00 592 THR A O 1
ATOM 4470 N N . GLU A 1 593 ? -0.154 -8.611 24.001 1.00 88.94 593 GLU A N 1
ATOM 4471 C CA . GLU A 1 593 ? -0.406 -8.639 25.438 1.00 88.94 593 GLU A CA 1
ATOM 4472 C C . GLU A 1 593 ? 0.776 -8.108 26.257 1.00 88.94 593 GLU A C 1
ATOM 4474 O O . GLU A 1 593 ? 0.559 -7.414 27.254 1.00 88.94 593 GLU A O 1
ATOM 4479 N N . GLN A 1 594 ? 2.017 -8.429 25.876 1.00 88.44 594 GLN A N 1
ATOM 4480 C CA . GLN A 1 594 ? 3.219 -7.921 26.536 1.00 88.44 594 GLN A CA 1
ATOM 4481 C C . GLN A 1 594 ? 3.293 -6.396 26.426 1.00 88.44 594 GLN A C 1
ATOM 4483 O O . GLN A 1 594 ? 3.460 -5.729 27.448 1.00 88.44 594 GLN A O 1
ATOM 4488 N N . TYR A 1 595 ? 3.026 -5.834 25.246 1.00 88.00 595 TYR A N 1
ATOM 4489 C CA . TYR A 1 595 ? 2.871 -4.392 25.056 1.00 88.00 595 TYR A CA 1
ATOM 4490 C C . TYR A 1 595 ? 1.834 -3.781 26.017 1.00 88.00 595 TYR A C 1
ATOM 4492 O O . TYR A 1 595 ? 2.112 -2.754 26.649 1.00 88.00 595 TYR A O 1
ATOM 4500 N N . TYR A 1 596 ? 0.659 -4.400 26.204 1.00 90.75 596 TYR A N 1
ATOM 4501 C CA . TYR A 1 596 ? -0.320 -3.907 27.184 1.00 90.75 596 TYR A CA 1
ATOM 4502 C C . TYR A 1 596 ? 0.213 -3.992 28.626 1.00 90.75 596 TYR A C 1
ATOM 4504 O O . TYR A 1 596 ? 0.094 -3.018 29.374 1.00 90.75 596 TYR A O 1
ATOM 4512 N N . LYS A 1 597 ? 0.847 -5.111 29.007 1.00 89.94 597 LYS A N 1
ATOM 4513 C CA . LYS A 1 597 ? 1.437 -5.335 30.342 1.00 89.94 597 LYS A CA 1
ATOM 4514 C C . LYS A 1 597 ? 2.521 -4.289 30.659 1.00 89.94 597 LYS A C 1
ATOM 4516 O O . LYS A 1 597 ? 2.491 -3.680 31.729 1.00 89.94 597 LYS A O 1
ATOM 4521 N N . GLU A 1 598 ? 3.424 -4.014 29.719 1.00 88.62 598 GLU A N 1
ATOM 4522 C CA . GLU A 1 598 ? 4.520 -3.043 29.860 1.00 88.62 598 GLU A CA 1
ATOM 4523 C C . GLU A 1 598 ? 4.029 -1.588 29.879 1.00 88.62 598 GLU A C 1
ATOM 4525 O O . GLU A 1 598 ? 4.411 -0.808 30.757 1.00 88.62 598 GLU A O 1
ATOM 4530 N N . THR A 1 599 ? 3.113 -1.226 28.973 1.00 87.56 599 THR A N 1
ATOM 4531 C CA . THR A 1 599 ? 2.496 0.116 28.937 1.00 87.56 599 THR A CA 1
ATOM 4532 C C . THR A 1 599 ? 1.444 0.342 30.029 1.00 87.56 599 THR A C 1
ATOM 4534 O O . THR A 1 599 ? 0.899 1.442 30.141 1.00 87.56 599 THR A O 1
ATOM 4537 N N . ARG A 1 600 ? 1.186 -0.668 30.874 1.00 91.50 600 ARG A N 1
ATOM 4538 C CA . ARG A 1 600 ? 0.186 -0.677 31.961 1.00 91.50 600 ARG A CA 1
ATOM 4539 C C . ARG A 1 600 ? -1.249 -0.442 31.476 1.00 91.50 600 ARG A C 1
ATOM 4541 O O . ARG A 1 600 ? -2.097 0.042 32.229 1.00 91.50 600 ARG A O 1
ATOM 4548 N N . GLN A 1 601 ? -1.521 -0.795 30.224 1.00 87.81 601 GLN A N 1
ATOM 4549 C CA . GLN A 1 601 ? -2.872 -0.900 29.690 1.00 87.81 601 GLN A CA 1
ATOM 4550 C C . GLN A 1 601 ? -3.519 -2.203 30.178 1.00 87.81 601 GLN A C 1
ATOM 4552 O O . GLN A 1 601 ? -2.844 -3.160 30.559 1.00 87.81 601 GLN A O 1
ATOM 4557 N N . LYS A 1 602 ? -4.852 -2.255 30.173 1.00 88.06 602 LYS A N 1
ATOM 4558 C CA . LYS A 1 602 ? -5.554 -3.534 30.325 1.00 88.06 602 LYS A CA 1
ATOM 4559 C C . LYS A 1 602 ? -5.462 -4.303 29.002 1.00 88.06 602 LYS A C 1
ATOM 4561 O O . LYS A 1 602 ? -5.625 -3.657 27.964 1.00 88.06 602 LYS A O 1
ATOM 4566 N N . PRO A 1 603 ? -5.281 -5.637 29.024 1.00 87.75 603 PRO A N 1
ATOM 4567 C CA . PRO A 1 603 ? -5.529 -6.470 27.857 1.00 87.75 603 PRO A CA 1
ATOM 4568 C C . PRO A 1 603 ? -6.899 -6.164 27.251 1.00 87.75 603 PRO A C 1
ATOM 4570 O O . PRO A 1 603 ? -7.870 -5.911 27.975 1.00 87.75 603 PRO A O 1
ATOM 4573 N N . ARG A 1 604 ? -6.954 -6.129 25.922 1.00 90.44 604 ARG A N 1
ATOM 4574 C CA . ARG A 1 604 ? -8.163 -5.829 25.157 1.00 90.44 604 ARG A CA 1
ATOM 4575 C C . ARG A 1 604 ? -8.750 -7.133 24.636 1.00 90.44 604 ARG A C 1
ATOM 4577 O O . ARG A 1 604 ? -8.013 -7.951 24.098 1.00 90.44 604 ARG A O 1
ATOM 4584 N N . SER A 1 605 ? -10.065 -7.290 24.769 1.00 92.56 605 SER A N 1
ATOM 4585 C CA . SER A 1 605 ? -10.799 -8.396 24.152 1.00 92.56 605 SER A CA 1
ATOM 4586 C C . SER A 1 605 ? -10.556 -8.464 22.645 1.00 92.56 605 SER A C 1
ATOM 4588 O O . SER A 1 605 ? -10.298 -7.441 21.997 1.00 92.56 605 SER A O 1
ATOM 4590 N N . TRP A 1 606 ? -10.733 -9.651 22.076 1.00 93.56 606 TRP A N 1
ATOM 4591 C CA . TRP A 1 606 ? -10.726 -9.880 20.633 1.00 93.56 606 TRP A CA 1
ATOM 4592 C C . TRP A 1 606 ? -11.620 -8.842 19.933 1.00 93.56 606 TRP A C 1
ATOM 4594 O O . TRP A 1 606 ? -12.745 -8.593 20.367 1.00 93.56 606 TRP A O 1
ATOM 4604 N N . SER A 1 607 ? -11.147 -8.209 18.858 1.00 93.69 607 SER A N 1
ATOM 4605 C CA . SER A 1 607 ? -11.729 -7.063 18.129 1.00 93.69 607 SER A CA 1
ATOM 4606 C C . SER A 1 607 ? -11.742 -5.678 18.799 1.00 93.69 607 SER A C 1
ATOM 4608 O O . SER A 1 607 ? -12.263 -4.730 18.192 1.00 93.69 607 SER A O 1
ATOM 4610 N N . PHE A 1 608 ? -11.241 -5.512 20.030 1.00 95.50 608 PHE A N 1
ATOM 4611 C CA . PHE A 1 608 ? -11.344 -4.255 20.801 1.00 95.50 608 PHE A CA 1
ATOM 4612 C C . PHE A 1 608 ? -10.058 -3.396 20.817 1.00 95.50 608 PHE A C 1
ATOM 4614 O O . PHE A 1 608 ? -10.027 -2.351 21.478 1.00 95.50 608 PHE A O 1
ATOM 4621 N N . GLY A 1 609 ? -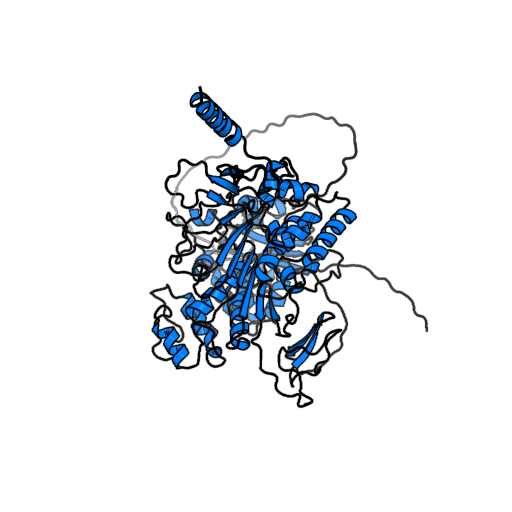9.037 -3.757 20.034 1.00 94.19 609 GLY A N 1
ATOM 4622 C CA . GLY A 1 609 ? -7.797 -3.005 19.810 1.00 94.19 609 GLY A CA 1
ATOM 4623 C C . GLY A 1 609 ? -8.015 -1.536 19.455 1.00 94.19 609 GLY A C 1
ATOM 4624 O O . GLY A 1 609 ? -9.057 -1.155 18.905 1.00 94.19 609 GLY A O 1
ATOM 4625 N N . LYS A 1 610 ? -7.059 -0.672 19.789 1.00 94.12 610 LYS A N 1
ATOM 4626 C CA . LYS A 1 610 ? -7.226 0.775 19.648 1.00 94.12 610 LYS A CA 1
ATOM 4627 C C . LYS A 1 610 ? -7.373 1.206 18.185 1.00 94.12 610 LYS A C 1
ATOM 4629 O O . LYS A 1 610 ? -6.468 1.040 17.369 1.00 94.12 610 LYS A O 1
ATOM 4634 N N . ILE A 1 611 ? -8.491 1.856 17.865 1.00 93.19 611 ILE A N 1
ATOM 4635 C CA . ILE A 1 611 ? -8.656 2.582 16.599 1.00 93.19 611 ILE A CA 1
ATOM 4636 C C . ILE A 1 611 ? -8.112 3.992 16.815 1.00 93.19 611 ILE A C 1
ATOM 4638 O O . ILE A 1 611 ? -8.650 4.717 17.640 1.00 93.19 611 ILE A O 1
ATOM 4642 N N . VAL A 1 612 ? -7.063 4.393 16.100 1.00 84.19 612 VAL A N 1
ATOM 4643 C CA . VAL A 1 612 ? -6.483 5.750 16.204 1.00 84.19 612 VAL A CA 1
ATOM 4644 C C . VAL A 1 612 ? -7.171 6.724 15.247 1.00 84.19 612 VAL A C 1
ATOM 4646 O O . VAL A 1 612 ? -7.584 6.315 14.157 1.00 84.19 612 VAL A O 1
ATOM 4649 N N . ASP A 1 613 ? -7.270 8.015 15.584 1.00 80.38 613 ASP A N 1
ATOM 4650 C CA . ASP A 1 613 ? -7.731 8.999 14.605 1.00 80.38 613 ASP A CA 1
ATOM 4651 C C . ASP A 1 613 ? -6.706 9.153 13.473 1.00 80.38 613 ASP A C 1
ATOM 4653 O O . ASP A 1 613 ? -5.509 9.387 13.666 1.00 80.38 613 ASP A O 1
ATOM 4657 N N . SER A 1 614 ? -7.218 9.019 12.254 1.00 68.31 614 SER A N 1
ATOM 4658 C CA . SER A 1 614 ? -6.492 9.182 10.997 1.00 68.31 614 SER A CA 1
ATOM 4659 C C . SER A 1 614 ? -6.614 10.602 10.436 1.00 68.31 614 SER A C 1
ATOM 4661 O O . SER A 1 614 ? -5.872 10.965 9.526 1.00 68.31 614 SER A O 1
ATOM 4663 N N . MET A 1 615 ? -7.527 11.421 10.968 1.00 60.81 615 MET A N 1
ATOM 4664 C CA . MET A 1 615 ? -7.822 12.775 10.492 1.00 60.81 615 MET A CA 1
ATOM 4665 C C . MET A 1 615 ? -6.992 13.868 11.189 1.00 60.81 615 MET A C 1
ATOM 4667 O O . MET A 1 615 ? -7.392 15.030 11.203 1.00 60.81 615 MET A O 1
ATOM 4671 N N . THR A 1 616 ? -5.834 13.519 11.748 1.00 47.38 616 THR A N 1
ATOM 4672 C CA . THR A 1 616 ? -4.954 14.431 12.491 1.00 47.38 616 THR A CA 1
ATOM 4673 C C . THR A 1 616 ? -4.045 15.262 11.571 1.00 47.38 616 THR A C 1
ATOM 4675 O O . THR A 1 616 ? -3.757 14.898 10.425 1.00 47.38 616 THR A O 1
ATOM 4678 N N . GLY A 1 617 ? -3.578 16.414 12.070 1.00 42.22 617 GLY A N 1
ATOM 4679 C CA . GLY A 1 617 ? -2.592 17.265 11.390 1.00 42.22 617 GLY A CA 1
ATOM 4680 C C . GLY A 1 617 ? -2.972 17.632 9.948 1.00 42.22 617 GLY A C 1
ATOM 4681 O O . GLY A 1 617 ? -4.104 18.028 9.666 1.00 42.22 617 GLY A O 1
ATOM 4682 N N . ILE A 1 618 ? -2.027 17.467 9.015 1.00 35.19 618 ILE A N 1
ATOM 4683 C CA . ILE A 1 618 ? -2.220 17.777 7.585 1.00 35.19 618 ILE A CA 1
ATOM 4684 C C . ILE A 1 618 ? -3.385 17.006 6.941 1.00 35.19 618 ILE A C 1
ATOM 4686 O O . ILE A 1 618 ? -3.978 17.478 5.969 1.00 35.19 618 ILE A O 1
ATOM 4690 N N . TYR A 1 619 ? -3.752 15.840 7.481 1.00 39.94 619 TYR A N 1
ATOM 4691 C CA . TYR A 1 619 ? -4.805 15.003 6.913 1.00 39.94 619 TYR A CA 1
ATOM 4692 C C . TYR A 1 619 ? -6.212 15.550 7.183 1.00 39.94 619 TYR A C 1
ATOM 4694 O O . TYR A 1 619 ? -7.106 15.305 6.372 1.00 39.94 619 TYR A O 1
ATOM 4702 N N . ALA A 1 620 ? -6.396 16.374 8.224 1.00 45.31 620 ALA A N 1
ATOM 4703 C CA . ALA A 1 620 ? -7.627 17.141 8.444 1.00 45.31 620 ALA A CA 1
ATOM 4704 C C . ALA A 1 620 ? -7.962 18.040 7.237 1.00 45.31 620 ALA A C 1
ATOM 4706 O O . ALA A 1 620 ? -9.110 18.116 6.796 1.00 45.31 620 ALA A O 1
ATOM 4707 N N . ILE A 1 621 ? -6.933 18.684 6.675 1.00 34.84 621 ILE A N 1
ATOM 4708 C CA . ILE A 1 621 ? -7.035 19.673 5.591 1.00 34.84 621 ILE A CA 1
ATOM 4709 C C . ILE A 1 621 ? -7.333 18.993 4.242 1.00 34.84 621 ILE A C 1
ATOM 4711 O O . ILE A 1 621 ? -8.002 19.567 3.384 1.00 34.84 621 ILE A O 1
ATOM 4715 N N . GLY A 1 622 ? -6.909 17.736 4.067 1.00 48.53 622 GLY A N 1
ATOM 4716 C CA . GLY A 1 622 ? -7.188 16.927 2.872 1.00 48.53 622 GLY A CA 1
ATOM 4717 C C . GLY A 1 622 ? -8.660 16.524 2.681 1.00 48.53 622 GLY A C 1
ATOM 4718 O O . GLY A 1 622 ? -9.000 15.944 1.649 1.00 48.53 622 GLY A O 1
ATOM 4719 N N . GLY A 1 623 ? -9.529 16.832 3.651 1.00 58.56 623 GLY A N 1
ATOM 4720 C CA . GLY A 1 623 ? -10.957 16.522 3.630 1.00 58.56 623 GLY A CA 1
ATOM 4721 C C . GLY A 1 623 ? -11.272 15.079 4.035 1.00 58.56 623 GLY A C 1
ATOM 4722 O O . GLY A 1 623 ? -10.550 14.136 3.697 1.00 58.56 623 GLY A O 1
ATOM 4723 N N . ALA A 1 624 ? -12.390 14.895 4.740 1.00 75.12 624 ALA A N 1
ATOM 4724 C CA . ALA A 1 624 ? -12.847 13.585 5.198 1.00 75.12 624 ALA A CA 1
ATOM 4725 C C . ALA A 1 624 ? -13.881 12.965 4.241 1.00 75.12 624 ALA A C 1
ATOM 4727 O O . ALA A 1 624 ? -14.936 13.554 4.006 1.00 75.12 624 ALA A O 1
ATOM 4728 N N . THR A 1 625 ? -13.624 11.742 3.777 1.00 82.62 625 THR A N 1
ATOM 4729 C CA . THR A 1 625 ? -14.562 10.913 3.005 1.00 82.62 625 THR A CA 1
ATOM 4730 C C . THR A 1 625 ? -14.853 9.637 3.786 1.00 82.62 625 THR A C 1
ATOM 4732 O O . THR A 1 625 ? -13.957 8.840 4.043 1.00 82.62 625 THR A O 1
ATOM 4735 N N . THR A 1 626 ? -16.112 9.419 4.170 1.00 91.00 626 THR A N 1
ATOM 4736 C CA . THR A 1 626 ? -16.536 8.158 4.797 1.00 91.00 626 THR A CA 1
ATOM 4737 C C . THR A 1 626 ? -16.583 7.048 3.746 1.00 91.00 626 THR A C 1
ATOM 4739 O O . THR A 1 626 ? -17.200 7.217 2.692 1.00 91.00 626 THR A O 1
ATOM 4742 N N . ARG A 1 627 ? -15.955 5.904 4.037 1.00 92.62 627 ARG A N 1
ATOM 4743 C CA . ARG A 1 627 ? -15.984 4.716 3.174 1.00 92.62 627 ARG A CA 1
ATOM 4744 C C . ARG A 1 627 ? -17.393 4.131 3.065 1.00 92.62 627 ARG A C 1
ATOM 4746 O O . ARG A 1 627 ? -18.214 4.271 3.967 1.00 92.62 627 ARG A O 1
ATOM 4753 N N . THR A 1 628 ? -17.696 3.516 1.925 1.00 92.94 628 THR A N 1
ATOM 4754 C CA . THR A 1 628 ? -19.066 3.115 1.563 1.00 92.94 628 THR A CA 1
ATOM 4755 C C . THR A 1 628 ? -19.113 1.689 1.001 1.00 92.94 628 THR A C 1
ATOM 4757 O O . THR A 1 628 ? -19.298 1.512 -0.205 1.00 92.94 628 THR A O 1
ATOM 4760 N N . PRO A 1 629 ? -18.976 0.660 1.868 1.00 94.56 629 PRO A N 1
ATOM 4761 C CA . PRO A 1 629 ? -19.136 -0.745 1.487 1.00 94.56 629 PRO A CA 1
ATOM 4762 C C . PRO A 1 629 ? -20.354 -0.955 0.583 1.00 94.56 629 PRO A C 1
ATOM 4764 O O . PRO A 1 629 ? -21.412 -0.359 0.814 1.00 94.56 629 PRO A O 1
ATOM 4767 N N . GLY A 1 630 ? -20.191 -1.750 -0.473 1.00 91.00 630 GLY A N 1
ATOM 4768 C CA . GLY A 1 630 ? -21.223 -2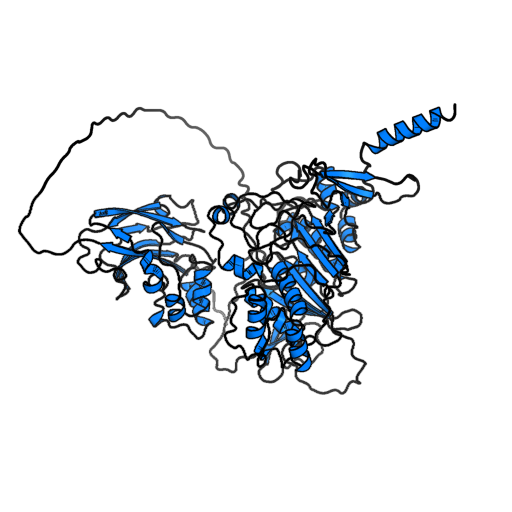.052 -1.464 1.00 91.00 630 GLY A CA 1
ATOM 4769 C C . GLY A 1 630 ? -21.673 -0.903 -2.382 1.00 91.00 630 GLY A C 1
ATOM 4770 O O . GLY A 1 630 ? -22.595 -1.102 -3.174 1.00 91.00 630 GLY A O 1
ATOM 4771 N N . ARG A 1 631 ? -21.068 0.294 -2.296 1.00 90.44 631 ARG A N 1
ATOM 4772 C CA . ARG A 1 631 ? -21.423 1.488 -3.101 1.00 90.44 631 ARG A CA 1
ATOM 4773 C C . ARG A 1 631 ? -20.214 2.139 -3.798 1.00 90.44 631 ARG A C 1
ATOM 4775 O O . ARG A 1 631 ? -20.183 3.351 -4.002 1.00 90.44 631 ARG A O 1
ATOM 4782 N N . TYR A 1 632 ? -19.227 1.336 -4.195 1.00 87.69 632 TYR A N 1
ATOM 4783 C CA . TYR A 1 632 ? -18.101 1.780 -5.026 1.00 87.69 632 TYR A CA 1
ATOM 4784 C C . TYR A 1 632 ? -18.446 1.771 -6.526 1.00 87.69 632 TYR A C 1
ATOM 4786 O O . TYR A 1 632 ? -19.402 1.129 -6.958 1.00 87.69 632 TYR A O 1
ATOM 4794 N N . TYR A 1 633 ? -17.686 2.529 -7.320 1.00 85.00 633 TYR A N 1
ATOM 4795 C CA . TYR A 1 633 ? -17.965 2.819 -8.732 1.00 85.00 633 TYR A CA 1
ATOM 4796 C C . TYR A 1 633 ? -16.722 2.588 -9.600 1.00 85.00 633 TYR A C 1
ATOM 4798 O O . TYR A 1 633 ? -15.598 2.709 -9.111 1.00 85.00 633 TYR A O 1
ATOM 4806 N N . VAL A 1 634 ? -16.932 2.289 -10.884 1.00 79.44 634 VAL A N 1
ATOM 4807 C CA . VAL A 1 634 ? -15.876 2.139 -11.892 1.00 79.44 634 VAL A CA 1
ATOM 4808 C C . VAL A 1 634 ? -15.084 3.443 -12.005 1.00 79.44 634 VAL A C 1
ATOM 4810 O O . VAL A 1 634 ? -15.654 4.539 -12.027 1.00 79.44 634 VAL A O 1
ATOM 4813 N N . VAL A 1 635 ? -13.764 3.310 -12.094 1.00 73.81 635 VAL A N 1
ATOM 4814 C CA . VAL A 1 635 ? -12.816 4.402 -12.330 1.00 73.81 635 VAL A CA 1
ATOM 4815 C C . VAL A 1 635 ? -12.387 4.365 -13.797 1.00 73.81 635 VAL A C 1
ATOM 4817 O O . VAL A 1 635 ? -12.143 3.284 -14.333 1.00 73.81 635 VAL A O 1
ATOM 4820 N N . ASP A 1 636 ? -12.316 5.525 -14.446 1.00 64.94 636 ASP A N 1
ATOM 4821 C CA . ASP A 1 636 ? -11.828 5.643 -15.821 1.00 64.94 636 ASP A CA 1
ATOM 4822 C C . ASP A 1 636 ? -10.311 5.345 -15.872 1.00 64.94 636 ASP A C 1
ATOM 4824 O O . ASP A 1 636 ? -9.548 5.946 -15.106 1.00 64.94 636 ASP A O 1
ATOM 4828 N N . PRO A 1 637 ? -9.845 4.421 -16.734 1.00 57.59 637 PRO A N 1
ATOM 4829 C CA . PRO A 1 637 ? -8.442 4.004 -16.775 1.00 57.59 637 PRO A CA 1
ATOM 4830 C C . PRO A 1 637 ? -7.496 5.027 -17.428 1.00 57.59 637 PRO A C 1
ATOM 4832 O O . PRO A 1 637 ? -6.287 4.819 -17.400 1.00 57.59 637 PRO A O 1
ATOM 4835 N N . ASN A 1 638 ? -8.005 6.108 -18.029 1.00 55.12 638 ASN A N 1
ATOM 4836 C CA . ASN A 1 638 ? -7.207 7.084 -18.779 1.00 55.12 638 ASN A CA 1
ATOM 4837 C C . ASN A 1 638 ? -6.871 8.335 -17.951 1.00 55.12 638 ASN A C 1
ATOM 4839 O O . ASN A 1 638 ? -5.782 8.895 -18.081 1.00 55.12 638 ASN A O 1
ATOM 4843 N N . ASP A 1 639 ? -7.808 8.800 -17.116 1.00 58.81 639 ASP A N 1
ATOM 4844 C CA . ASP A 1 639 ? -7.634 9.996 -16.274 1.00 58.81 639 ASP A CA 1
ATOM 4845 C C . ASP A 1 639 ? -7.771 9.727 -14.763 1.00 58.81 639 ASP A C 1
ATOM 4847 O O . ASP A 1 639 ? -7.553 10.628 -13.945 1.00 58.81 639 ASP A O 1
ATOM 4851 N N . GLY A 1 640 ? -8.114 8.490 -14.384 1.00 57.81 640 GLY A N 1
ATOM 4852 C CA . GLY A 1 640 ? -8.271 8.059 -13.001 1.00 57.81 640 GLY A CA 1
ATOM 4853 C C . GLY A 1 640 ? -9.504 8.620 -12.286 1.00 57.81 640 GLY A C 1
ATOM 4854 O O . GLY A 1 640 ? -9.566 8.509 -11.056 1.00 57.81 640 GLY A O 1
ATOM 4855 N N . ARG A 1 641 ? -10.473 9.237 -12.984 1.00 64.94 641 ARG A N 1
ATOM 4856 C CA . ARG A 1 641 ? -11.696 9.805 -12.383 1.00 64.94 641 ARG A CA 1
ATOM 4857 C C . ARG A 1 641 ? -12.746 8.745 -12.062 1.00 64.94 641 ARG A C 1
ATOM 4859 O O . ARG A 1 641 ? -12.763 7.647 -12.599 1.00 64.94 641 ARG A O 1
ATOM 4866 N N . LYS A 1 642 ? -13.646 9.080 -11.134 1.00 69.19 642 LYS A N 1
ATOM 4867 C CA . LYS A 1 642 ? -14.791 8.230 -10.773 1.00 69.19 642 LYS A CA 1
ATOM 4868 C C . LYS A 1 642 ? -15.892 8.406 -11.828 1.00 69.19 642 LYS A C 1
ATOM 4870 O O . LYS A 1 642 ? -16.262 9.542 -12.102 1.00 69.19 642 LYS A O 1
ATOM 4875 N N . THR A 1 643 ? -16.435 7.312 -12.357 1.00 79.38 643 THR A N 1
ATOM 4876 C CA . THR A 1 643 ? -17.612 7.325 -13.245 1.00 79.38 643 THR A CA 1
ATOM 4877 C C . THR A 1 643 ? -18.919 7.132 -12.458 1.00 79.38 643 THR A C 1
ATOM 4879 O O . THR A 1 643 ? -18.901 6.792 -11.271 1.00 79.38 643 THR A O 1
ATOM 4882 N N . ASP A 1 644 ? -20.063 7.292 -13.128 1.00 84.81 644 ASP A N 1
ATOM 4883 C CA . ASP A 1 644 ? -21.391 6.997 -12.567 1.00 84.81 644 ASP A CA 1
ATOM 4884 C C . ASP A 1 644 ? -21.801 5.514 -12.672 1.00 84.81 644 ASP A C 1
ATOM 4886 O O . ASP A 1 644 ? -22.888 5.135 -12.233 1.00 84.81 644 ASP A O 1
ATOM 4890 N N . VAL A 1 645 ? -20.932 4.645 -13.205 1.00 85.12 645 VAL A N 1
ATOM 4891 C CA . VAL A 1 645 ? -21.179 3.197 -13.287 1.00 85.12 645 VAL A CA 1
ATOM 4892 C C . VAL A 1 645 ? -20.802 2.536 -11.950 1.00 85.12 645 VAL A C 1
ATOM 4894 O O . VAL A 1 645 ? -19.630 2.582 -11.575 1.00 85.12 645 VAL A O 1
ATOM 4897 N N . PRO A 1 646 ? -21.734 1.912 -11.204 1.00 87.94 646 PRO A N 1
ATOM 4898 C CA . PRO A 1 646 ? -21.403 1.208 -9.964 1.00 87.94 646 PRO A CA 1
ATOM 4899 C C . PRO A 1 646 ? -20.605 -0.074 -10.249 1.00 87.94 646 PRO A C 1
ATOM 4901 O O . PRO A 1 646 ? -20.866 -0.759 -11.241 1.00 87.94 646 PRO A O 1
ATOM 4904 N N . LEU A 1 647 ? -19.666 -0.433 -9.364 1.00 87.44 647 LEU A N 1
ATOM 4905 C CA . LEU A 1 647 ? -18.964 -1.719 -9.443 1.00 87.44 647 LEU A CA 1
ATOM 4906 C C . LEU A 1 647 ? -19.958 -2.868 -9.244 1.00 87.44 647 LEU A C 1
ATOM 4908 O O . LEU A 1 647 ? -20.814 -2.824 -8.355 1.00 87.44 647 LEU A O 1
ATOM 4912 N N . GLN A 1 648 ? -19.821 -3.915 -10.052 1.00 88.62 648 GLN A N 1
ATOM 4913 C CA . GLN A 1 648 ? -20.591 -5.149 -9.919 1.00 88.62 648 GLN A CA 1
ATOM 4914 C C . GLN A 1 648 ? -19.729 -6.242 -9.277 1.00 88.62 648 GLN A C 1
ATOM 4916 O O . GLN A 1 648 ? -18.506 -6.125 -9.221 1.00 88.62 648 GLN A O 1
ATOM 4921 N N . SER A 1 649 ? -20.365 -7.309 -8.781 1.00 90.12 649 SER A N 1
ATOM 4922 C CA . SER A 1 649 ? -19.685 -8.551 -8.375 1.00 90.12 649 SER A CA 1
ATOM 4923 C C . SER A 1 649 ? -18.425 -8.340 -7.515 1.00 90.12 649 SER A C 1
ATOM 4925 O O . SER A 1 649 ? -17.381 -8.950 -7.757 1.00 90.12 649 SER A O 1
ATOM 4927 N N . THR A 1 650 ? -18.500 -7.463 -6.512 1.00 91.94 650 THR A N 1
ATOM 4928 C CA . THR A 1 650 ? -17.347 -7.075 -5.681 1.00 91.94 650 THR A CA 1
ATOM 4929 C C . THR A 1 650 ? -16.929 -8.150 -4.673 1.00 91.94 650 THR A C 1
ATOM 4931 O O . THR A 1 650 ? -15.805 -8.105 -4.186 1.00 91.94 650 THR A O 1
ATOM 4934 N N . HIS A 1 651 ? -17.783 -9.140 -4.380 1.00 94.38 651 HIS A N 1
ATOM 4935 C CA . HIS A 1 651 ? -17.511 -10.208 -3.399 1.00 94.38 651 HIS A CA 1
ATOM 4936 C C . HIS A 1 651 ? -17.033 -9.644 -2.042 1.00 94.38 651 HIS A C 1
ATOM 4938 O O . HIS A 1 651 ? -16.037 -10.089 -1.466 1.00 94.38 651 HIS A O 1
ATOM 4944 N N . GLU A 1 652 ? -17.744 -8.615 -1.569 1.00 96.81 652 GLU A N 1
ATOM 4945 C CA . GLU A 1 652 ? -17.521 -7.976 -0.272 1.00 96.81 652 GLU A CA 1
ATOM 4946 C C . GLU A 1 652 ? -18.152 -8.778 0.875 1.00 96.81 652 GLU A C 1
ATOM 4948 O O . GLU A 1 652 ? -19.309 -9.192 0.787 1.00 96.81 652 GLU A O 1
ATOM 4953 N N . TYR A 1 653 ? -17.413 -8.911 1.975 1.00 98.12 653 TYR A N 1
ATOM 4954 C CA . TYR A 1 653 ? -17.845 -9.495 3.246 1.00 98.12 653 TYR A CA 1
ATOM 4955 C C . TYR A 1 653 ? -17.523 -8.526 4.392 1.00 98.12 653 TYR A C 1
ATOM 4957 O O . TYR A 1 653 ? -16.608 -7.709 4.289 1.00 98.12 653 TYR A O 1
ATOM 4965 N N . MET A 1 654 ? -18.236 -8.634 5.508 1.00 98.12 654 MET A N 1
ATOM 4966 C CA . MET A 1 654 ? -17.883 -7.964 6.763 1.00 98.12 654 MET A CA 1
ATOM 4967 C C . MET A 1 654 ? -17.166 -8.963 7.670 1.00 98.12 654 MET A C 1
ATOM 4969 O O . MET A 1 654 ? -17.675 -10.065 7.846 1.00 98.12 654 MET A O 1
ATOM 4973 N N . HIS A 1 655 ? -16.032 -8.626 8.278 1.00 98.19 655 HIS A N 1
ATOM 4974 C CA . HIS A 1 655 ? -15.457 -9.503 9.296 1.00 98.19 655 HIS A CA 1
ATOM 4975 C C . HIS A 1 655 ? -16.322 -9.497 10.569 1.00 98.19 655 HIS A C 1
ATOM 4977 O O . HIS A 1 655 ? -16.929 -8.477 10.916 1.00 98.19 655 HIS A O 1
ATOM 4983 N N . SER A 1 656 ? -16.370 -10.616 11.296 1.00 96.56 656 SER A N 1
ATOM 4984 C CA . SER A 1 656 ? -17.155 -10.734 12.534 1.00 96.56 656 SER A CA 1
ATOM 4985 C C . SER A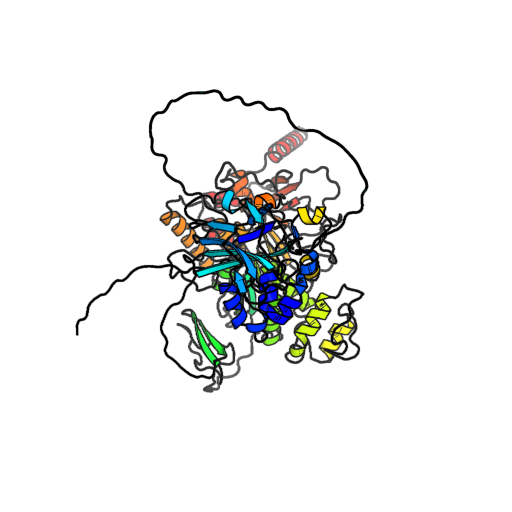 1 656 ? -16.670 -9.781 13.636 1.00 96.56 656 SER A C 1
ATOM 4987 O O . SER A 1 656 ? -17.486 -9.353 14.454 1.00 96.56 656 SER A O 1
ATOM 4989 N N . SER A 1 657 ? -15.407 -9.327 13.584 1.00 97.31 657 SER A N 1
ATOM 4990 C CA . SER A 1 657 ? -14.870 -8.267 14.460 1.00 97.31 657 SER A CA 1
ATOM 4991 C C . SER A 1 657 ? -15.605 -6.921 14.340 1.00 97.31 657 SER A C 1
ATOM 4993 O O . SER A 1 657 ? -15.640 -6.135 15.285 1.00 97.31 657 SER A O 1
ATOM 4995 N N . VAL A 1 658 ? -16.266 -6.653 13.208 1.00 97.88 658 VAL A N 1
ATOM 4996 C CA . VAL A 1 658 ? -17.152 -5.487 13.058 1.00 97.88 658 VAL A CA 1
ATOM 4997 C C . VAL A 1 658 ? -18.460 -5.703 13.828 1.00 97.88 658 VAL A C 1
ATOM 4999 O O . VAL A 1 658 ? -18.967 -4.789 14.483 1.00 97.88 658 VAL A O 1
ATOM 5002 N N . ARG A 1 659 ? -19.025 -6.919 13.786 1.00 95.56 659 ARG A N 1
ATOM 5003 C CA . ARG A 1 659 ? -20.258 -7.267 14.512 1.00 95.56 659 ARG A CA 1
ATOM 5004 C C . ARG A 1 659 ? -20.049 -7.251 16.022 1.00 95.56 659 ARG A C 1
ATOM 5006 O O . ARG A 1 659 ? -20.918 -6.721 16.717 1.00 95.56 659 ARG A O 1
ATOM 5013 N N . THR A 1 660 ? -18.975 -7.858 16.525 1.00 95.38 660 THR A N 1
ATOM 5014 C CA . THR A 1 660 ? -18.642 -7.884 17.960 1.00 95.38 660 THR A CA 1
ATOM 5015 C C . THR A 1 660 ? -18.531 -6.459 18.486 1.00 95.38 660 THR A C 1
ATOM 5017 O O . THR A 1 660 ? -19.334 -6.069 19.333 1.00 95.38 660 THR A O 1
ATOM 5020 N N . ARG A 1 661 ? -17.650 -5.638 17.898 1.00 96.56 661 ARG A N 1
ATOM 5021 C CA . ARG A 1 661 ? -17.397 -4.260 18.338 1.00 96.56 661 ARG A CA 1
ATOM 5022 C C . ARG A 1 661 ? -18.652 -3.385 18.312 1.00 96.56 661 ARG A C 1
ATOM 5024 O O . ARG A 1 661 ? -18.909 -2.680 19.284 1.00 96.56 661 ARG A O 1
ATOM 5031 N N . VAL A 1 662 ? -19.497 -3.486 17.277 1.00 95.38 662 VAL A N 1
ATOM 5032 C CA . VAL A 1 662 ? -20.778 -2.746 17.225 1.00 95.38 662 VAL A CA 1
ATOM 5033 C C . VAL A 1 662 ? -21.789 -3.254 18.260 1.00 95.38 662 VAL A C 1
ATOM 5035 O O . VAL A 1 662 ? -22.442 -2.454 18.928 1.00 95.38 662 VAL A O 1
ATOM 5038 N N . ARG A 1 663 ? -21.980 -4.573 18.399 1.00 93.88 663 ARG A N 1
ATOM 5039 C CA . ARG A 1 663 ? -23.047 -5.117 19.262 1.00 93.88 663 ARG A CA 1
ATOM 5040 C C . ARG A 1 663 ? -22.719 -5.075 20.749 1.00 93.88 663 ARG A C 1
ATOM 5042 O O . ARG A 1 663 ? -23.634 -4.878 21.545 1.00 93.88 663 ARG A O 1
ATOM 5049 N N . LEU A 1 664 ? -21.456 -5.284 21.101 1.00 94.12 664 LEU A N 1
ATOM 5050 C CA . LEU A 1 664 ? -20.957 -5.264 22.475 1.00 94.12 664 LEU A CA 1
ATOM 5051 C C . LEU A 1 664 ? -20.538 -3.856 22.922 1.00 94.12 664 LEU A C 1
ATOM 5053 O O . LEU A 1 664 ? -20.114 -3.686 24.058 1.00 94.12 664 LEU A O 1
ATOM 5057 N N . LYS A 1 665 ? -20.720 -2.841 22.059 1.00 94.25 665 LYS A N 1
ATOM 5058 C CA . LYS A 1 665 ? -20.391 -1.432 22.324 1.00 94.25 665 LYS A CA 1
ATOM 5059 C C . LYS A 1 665 ? -18.910 -1.231 22.678 1.00 94.25 665 LYS A C 1
ATOM 5061 O O . LYS A 1 665 ? -18.592 -0.548 23.648 1.00 94.25 665 LYS A O 1
ATOM 5066 N N . GLY A 1 666 ? -18.021 -1.835 21.890 1.00 95.31 666 GLY A N 1
ATOM 5067 C CA . GLY A 1 666 ? -16.577 -1.679 22.057 1.00 95.31 666 GLY A CA 1
ATOM 5068 C C . GLY A 1 666 ? -16.103 -0.229 21.858 1.00 95.31 666 GLY A C 1
ATOM 5069 O O . GLY A 1 666 ? -16.877 0.604 21.368 1.00 95.31 666 GLY A O 1
ATOM 5070 N N . PRO A 1 667 ? -14.843 0.084 22.217 1.00 95.75 667 PRO A N 1
ATOM 5071 C CA . PRO A 1 667 ? -14.334 1.455 22.227 1.00 95.75 667 PRO A CA 1
ATOM 5072 C C . PRO A 1 667 ? -14.368 2.124 20.849 1.00 95.75 667 PRO A C 1
ATOM 5074 O O . PRO A 1 667 ? -14.125 1.472 19.824 1.00 95.75 667 PRO A O 1
ATOM 5077 N N . GLY A 1 668 ? -14.655 3.427 20.838 1.00 93.88 668 GLY A N 1
ATOM 5078 C CA . GLY A 1 668 ? -14.645 4.269 19.643 1.00 93.88 668 GLY A CA 1
ATOM 5079 C C . GLY A 1 668 ? -13.242 4.591 19.108 1.00 93.88 668 GLY A C 1
ATOM 5080 O O . GLY A 1 668 ? -12.299 3.811 19.242 1.00 93.88 668 GLY A O 1
ATOM 5081 N N . VAL A 1 669 ? -13.121 5.748 18.451 1.00 90.88 669 VAL A N 1
ATOM 5082 C CA . VAL A 1 669 ? -11.838 6.264 17.940 1.00 90.88 669 VAL A CA 1
ATOM 5083 C C . VAL A 1 669 ? -11.085 6.933 19.087 1.00 90.88 669 VAL A C 1
ATOM 5085 O O . VAL A 1 669 ? -11.680 7.665 19.865 1.00 90.88 669 VAL A O 1
ATOM 5088 N N . ASP A 1 670 ? -9.794 6.647 19.201 1.00 90.19 670 ASP A N 1
ATOM 5089 C CA . ASP A 1 670 ? -8.931 6.958 20.342 1.00 90.19 670 ASP A CA 1
ATOM 5090 C C . ASP A 1 670 ? -9.491 6.514 21.707 1.00 90.19 670 ASP A C 1
ATOM 5092 O O . ASP A 1 670 ? -9.156 7.074 22.744 1.00 90.19 670 ASP A O 1
ATOM 5096 N N . ASP A 1 671 ? -10.303 5.449 21.685 1.00 92.94 671 ASP A N 1
ATOM 5097 C CA . ASP A 1 671 ? -11.085 4.910 22.806 1.00 92.94 671 ASP A CA 1
ATOM 5098 C C . ASP A 1 671 ? -12.192 5.851 23.337 1.00 92.94 671 ASP A C 1
ATOM 5100 O O . ASP A 1 671 ? -12.873 5.524 24.310 1.00 92.94 671 ASP A O 1
ATOM 5104 N N . GLU A 1 672 ? -12.452 6.970 22.651 1.00 92.12 672 GLU A N 1
ATOM 5105 C CA . GLU A 1 672 ? -13.517 7.918 22.985 1.00 92.12 672 GLU A CA 1
ATOM 5106 C C . GLU A 1 672 ? -14.897 7.411 22.541 1.00 92.12 672 GLU A C 1
ATOM 5108 O O . GLU A 1 672 ? -15.181 7.210 21.353 1.00 92.12 672 GLU A O 1
ATOM 5113 N N . GLY A 1 673 ? -15.795 7.253 23.514 1.00 94.75 673 GLY A N 1
ATOM 5114 C CA . GLY A 1 673 ? -17.177 6.839 23.289 1.00 94.75 673 GLY A CA 1
ATOM 5115 C C . GLY A 1 673 ? -17.333 5.404 22.769 1.00 94.75 673 GLY A C 1
ATOM 5116 O O . GLY A 1 673 ? -16.488 4.533 22.974 1.00 94.75 673 GLY A O 1
ATOM 5117 N N . LEU A 1 674 ? -18.472 5.144 22.122 1.00 96.25 674 LEU A N 1
ATOM 5118 C CA . LEU A 1 674 ? -18.831 3.821 21.602 1.00 96.25 674 LEU A CA 1
ATOM 5119 C C . LEU A 1 674 ? -18.527 3.711 20.105 1.00 96.25 674 LEU A C 1
ATOM 5121 O O . LEU A 1 674 ? -18.640 4.685 19.358 1.00 96.25 674 LEU A O 1
ATOM 5125 N N . TYR A 1 675 ? -18.206 2.502 19.648 1.00 97.06 675 TYR A N 1
ATOM 5126 C CA . TYR A 1 675 ? -17.942 2.218 18.242 1.00 97.06 675 TYR A CA 1
ATOM 5127 C C . TYR A 1 675 ? -19.201 2.319 17.357 1.00 97.06 675 TYR A C 1
ATOM 5129 O O . TYR A 1 675 ? -19.951 1.357 17.178 1.00 97.06 675 TYR A O 1
ATOM 5137 N N . GLU A 1 676 ? -19.405 3.498 16.763 1.00 95.00 676 GLU A N 1
ATOM 5138 C CA . GLU A 1 676 ? -20.442 3.776 15.760 1.00 95.00 676 GLU A CA 1
ATOM 5139 C C . GLU A 1 676 ? -19.820 4.013 14.361 1.00 95.00 676 GLU A C 1
ATOM 5141 O O . GLU A 1 676 ? -19.625 5.164 13.946 1.00 95.00 676 GLU A O 1
ATOM 5146 N N . PRO A 1 677 ? -19.485 2.946 13.601 1.00 95.06 677 PRO A N 1
ATOM 5147 C CA . PRO A 1 677 ? -18.799 3.061 12.315 1.00 95.06 677 PRO A CA 1
ATOM 5148 C C . PRO A 1 677 ? -19.649 3.804 11.283 1.00 95.06 677 PRO A C 1
ATOM 5150 O O . PRO A 1 677 ? -20.685 3.323 10.813 1.00 95.06 677 PRO A O 1
ATOM 5153 N N . LYS A 1 678 ? -19.181 4.989 10.873 1.00 94.50 678 LYS A N 1
ATOM 5154 C CA . LYS A 1 678 ? -19.920 5.902 9.977 1.00 94.50 678 LYS A CA 1
ATOM 5155 C C . LYS A 1 678 ? -20.220 5.277 8.611 1.00 94.50 678 LYS A C 1
ATOM 5157 O O . LYS A 1 678 ? -21.246 5.602 8.014 1.00 94.50 678 LYS A O 1
ATOM 5162 N N . ALA A 1 679 ? -19.377 4.349 8.156 1.00 95.25 679 ALA A N 1
ATOM 5163 C CA . ALA A 1 679 ? -19.579 3.556 6.944 1.00 95.25 679 ALA A CA 1
ATOM 5164 C C . ALA A 1 679 ? -20.851 2.680 6.988 1.00 95.25 679 ALA A C 1
ATOM 5166 O O . ALA A 1 679 ? -21.446 2.395 5.946 1.00 95.25 679 ALA A O 1
ATOM 5167 N N . LEU A 1 680 ? -21.307 2.291 8.187 1.00 96.00 680 LEU A N 1
ATOM 5168 C CA . LEU A 1 680 ? -22.467 1.420 8.399 1.00 96.00 680 LEU A CA 1
ATOM 5169 C C . LEU A 1 680 ? -23.752 2.166 8.787 1.00 96.00 680 LEU A C 1
ATOM 5171 O O . LEU A 1 680 ? -24.757 1.516 9.059 1.00 96.00 680 LEU A O 1
ATOM 5175 N N . ARG A 1 681 ? -23.775 3.508 8.760 1.00 93.75 681 ARG A N 1
ATOM 5176 C CA . ARG A 1 681 ? -24.960 4.319 9.119 1.00 93.75 681 ARG A CA 1
ATOM 5177 C C . ARG A 1 681 ? -26.234 3.908 8.366 1.00 93.75 681 ARG A C 1
ATOM 5179 O O . ARG A 1 681 ? -27.316 3.865 8.950 1.00 93.75 681 ARG A O 1
ATOM 5186 N N . ASP A 1 682 ? -26.094 3.598 7.079 1.00 93.06 682 ASP A N 1
ATOM 5187 C CA . ASP A 1 682 ? -27.201 3.176 6.211 1.00 93.06 682 ASP A CA 1
ATOM 5188 C C . ASP A 1 682 ? -27.418 1.652 6.232 1.00 93.06 682 ASP A C 1
ATOM 5190 O O . ASP A 1 682 ? -28.376 1.146 5.648 1.00 93.06 682 ASP A O 1
ATOM 5194 N N . TRP A 1 683 ? -26.535 0.895 6.880 1.00 95.56 683 TRP A N 1
ATOM 5195 C CA . TRP A 1 683 ? -26.576 -0.561 6.936 1.00 95.56 683 TRP A CA 1
ATOM 5196 C C . TRP A 1 683 ? -27.311 -1.041 8.192 1.00 95.56 683 TRP A C 1
ATOM 5198 O O . TRP A 1 683 ? -27.348 -0.391 9.234 1.00 95.56 683 TRP A O 1
ATOM 5208 N N . LYS A 1 684 ? -27.934 -2.217 8.105 1.00 95.50 684 LYS A N 1
ATOM 5209 C CA . LYS A 1 684 ? -28.543 -2.889 9.255 1.00 95.50 684 LYS A CA 1
ATOM 5210 C C . LYS A 1 684 ? -28.085 -4.336 9.328 1.00 95.50 684 LYS A C 1
ATOM 5212 O O . LYS A 1 684 ? -28.364 -5.105 8.413 1.00 95.50 684 LYS A O 1
ATOM 5217 N N . LEU A 1 685 ? -27.475 -4.697 10.453 1.00 95.31 685 LEU A N 1
ATOM 5218 C CA . LEU A 1 685 ? -27.161 -6.075 10.808 1.00 95.31 685 LEU A CA 1
ATOM 5219 C C . LEU A 1 685 ? -28.433 -6.924 10.960 1.00 95.31 685 LEU A C 1
ATOM 5221 O O . LEU A 1 685 ? -29.435 -6.503 11.555 1.00 95.31 685 LEU A O 1
ATOM 5225 N N . PHE A 1 686 ? -28.344 -8.149 10.464 1.00 94.12 686 PHE A N 1
ATOM 5226 C CA . PHE A 1 686 ? -29.244 -9.260 10.708 1.00 94.12 686 PHE A CA 1
ATOM 5227 C C . PHE A 1 686 ? -28.431 -10.460 11.199 1.00 94.12 686 PHE A C 1
ATOM 5229 O O . PHE A 1 686 ? -27.287 -10.662 10.803 1.00 94.12 686 PHE A O 1
ATOM 5236 N N . VAL A 1 687 ? -29.061 -11.230 12.078 1.00 91.75 687 VAL A N 1
ATOM 5237 C CA . VAL A 1 687 ? -28.620 -12.536 12.556 1.00 91.75 687 VAL A CA 1
ATOM 5238 C C . VAL A 1 687 ? -29.887 -13.369 12.507 1.00 91.75 687 VAL A C 1
ATOM 5240 O O . VAL A 1 687 ? -30.828 -13.080 13.260 1.00 91.75 687 VAL A O 1
ATOM 5243 N N . ASP A 1 688 ? -29.943 -14.306 11.570 1.00 86.56 688 ASP A N 1
ATOM 5244 C CA . ASP A 1 688 ? -31.040 -15.253 11.418 1.00 86.56 688 ASP A CA 1
ATOM 5245 C C . ASP A 1 688 ? -30.562 -16.656 11.787 1.00 86.56 688 ASP A C 1
ATOM 5247 O O . ASP A 1 688 ? -29.397 -16.994 11.615 1.00 86.56 688 ASP A O 1
ATOM 5251 N N . TYR A 1 689 ? -31.467 -17.469 12.310 1.00 81.38 689 TYR A N 1
ATOM 5252 C CA . TYR A 1 689 ? -31.229 -18.893 12.528 1.00 81.38 689 TYR A CA 1
ATOM 5253 C C . TYR A 1 689 ? -32.324 -19.607 11.765 1.00 81.38 689 TYR A C 1
ATOM 5255 O O . TYR A 1 689 ? -33.498 -19.293 11.991 1.00 81.38 689 TYR A O 1
ATOM 5263 N N . ASP A 1 690 ? -31.983 -20.556 10.901 1.00 67.44 690 ASP A N 1
ATOM 5264 C CA . ASP A 1 690 ? -32.996 -21.351 10.214 1.00 67.44 690 ASP A CA 1
ATOM 5265 C C . ASP A 1 690 ? -33.898 -22.117 11.201 1.00 67.44 690 ASP A C 1
ATOM 5267 O O . ASP A 1 690 ? -33.710 -22.099 12.421 1.00 67.44 690 ASP A O 1
ATOM 5271 N N . GLY A 1 691 ? -35.002 -22.668 10.692 1.00 53.84 691 GLY A N 1
ATOM 5272 C CA . GLY A 1 691 ? -36.178 -23.014 11.503 1.00 53.84 691 GLY A CA 1
ATOM 5273 C C . GLY A 1 691 ? -35.917 -23.918 12.719 1.00 53.84 691 GLY A C 1
ATOM 5274 O O . GLY A 1 691 ? -36.619 -23.786 13.725 1.00 53.84 691 GLY A O 1
ATOM 5275 N N . GLU A 1 692 ? -34.908 -24.783 12.642 1.00 51.09 692 GLU A N 1
ATOM 5276 C CA . GLU A 1 692 ? -34.553 -25.787 13.646 1.00 51.09 692 GLU A CA 1
ATOM 5277 C C . GLU A 1 692 ? -33.609 -25.224 14.721 1.00 51.09 692 GLU A C 1
ATOM 5279 O O . GLU A 1 692 ? -32.389 -25.369 14.659 1.00 51.09 692 GLU A O 1
ATOM 5284 N N . LYS A 1 693 ? -34.191 -24.614 15.762 1.00 47.03 693 LYS A N 1
ATOM 5285 C CA . LYS A 1 693 ? -33.448 -24.139 16.946 1.00 47.03 693 LYS A CA 1
ATOM 5286 C C . LYS A 1 693 ? -32.623 -25.225 17.648 1.00 47.03 693 LYS A C 1
ATOM 5288 O O . LYS A 1 693 ? -31.645 -24.904 18.315 1.00 47.03 693 LYS A O 1
ATOM 5293 N N . ASP A 1 694 ? -33.024 -26.483 17.502 1.00 48.69 694 ASP A N 1
ATOM 5294 C CA . ASP A 1 694 ? -32.630 -27.575 18.395 1.00 48.69 694 ASP A CA 1
ATOM 5295 C C . ASP A 1 694 ? -31.502 -28.457 17.814 1.00 48.69 694 ASP A C 1
ATOM 5297 O O . ASP A 1 694 ? -31.245 -29.551 18.309 1.00 48.69 694 ASP A O 1
ATOM 5301 N N . ARG A 1 695 ? -30.817 -27.989 16.753 1.00 45.25 695 ARG A N 1
ATOM 5302 C CA . ARG A 1 695 ? -29.701 -28.697 16.082 1.00 45.25 695 ARG A CA 1
ATOM 5303 C C . ARG A 1 695 ? -28.346 -27.972 16.095 1.00 45.25 695 ARG A C 1
ATOM 5305 O O . ARG A 1 695 ? -27.424 -28.402 15.411 1.00 45.25 695 ARG A O 1
ATOM 5312 N N . GLY A 1 696 ? -28.198 -26.883 16.854 1.00 54.41 696 GLY A N 1
ATOM 5313 C CA . GLY A 1 696 ? -26.896 -26.215 17.043 1.00 54.41 696 GLY A CA 1
ATOM 5314 C C . GLY A 1 696 ? -26.279 -25.585 15.783 1.00 54.41 696 GLY A C 1
ATOM 5315 O O . GLY A 1 696 ? -25.076 -25.337 15.752 1.00 54.41 696 GLY A O 1
ATOM 5316 N N . GLY A 1 697 ? -27.079 -25.333 14.741 1.00 61.62 697 GLY A N 1
ATOM 5317 C CA . GLY A 1 697 ? -26.611 -24.717 13.498 1.00 61.62 697 GLY A CA 1
ATOM 5318 C C . GLY A 1 697 ? -26.098 -23.287 13.700 1.00 61.62 697 GLY A C 1
ATOM 5319 O O . GLY A 1 697 ? -26.665 -22.516 14.479 1.00 61.62 697 GLY A O 1
ATOM 5320 N N . ARG A 1 698 ? -25.032 -22.923 12.974 1.00 73.62 698 ARG A N 1
ATOM 5321 C CA . ARG A 1 698 ? -24.505 -21.549 12.952 1.00 73.62 698 ARG A CA 1
ATOM 5322 C C . ARG A 1 698 ? -25.515 -20.598 12.284 1.00 73.62 698 ARG A C 1
ATOM 5324 O O . ARG A 1 698 ? -26.159 -21.004 11.317 1.00 73.62 698 ARG A O 1
ATOM 5331 N N . PRO A 1 699 ? -25.663 -19.353 12.771 1.00 85.94 699 PRO A N 1
ATOM 5332 C CA . PRO A 1 699 ? -26.593 -18.392 12.194 1.00 85.94 699 PRO A CA 1
ATOM 5333 C C . PRO A 1 699 ? -26.099 -17.788 10.880 1.00 85.94 699 PRO A C 1
ATOM 5335 O O . PRO A 1 699 ? -24.907 -17.553 10.687 1.00 85.94 699 PRO A O 1
ATOM 5338 N N . ASP A 1 700 ? -27.059 -17.408 10.044 1.00 88.00 700 ASP A N 1
ATOM 5339 C CA . ASP A 1 700 ? -26.857 -16.553 8.883 1.00 88.00 700 ASP A CA 1
ATOM 5340 C C . ASP A 1 700 ? -26.673 -15.104 9.365 1.00 88.00 700 ASP A C 1
ATOM 5342 O O . ASP A 1 700 ? -27.612 -14.456 9.851 1.00 88.00 700 ASP A O 1
ATOM 5346 N N . VAL A 1 701 ? -25.449 -14.585 9.255 1.00 93.31 701 VAL A N 1
ATOM 5347 C CA . VAL A 1 701 ? -25.100 -13.221 9.672 1.00 93.31 701 VAL A CA 1
ATOM 5348 C C . VAL A 1 701 ? -24.782 -12.368 8.450 1.00 93.31 701 VAL A C 1
ATOM 5350 O O . VAL A 1 701 ? -23.926 -12.705 7.637 1.00 93.31 701 VAL A O 1
ATOM 5353 N N . PHE A 1 702 ? -25.490 -11.248 8.302 1.00 95.50 702 PHE A N 1
ATOM 5354 C CA . PHE A 1 702 ? -25.320 -10.348 7.161 1.00 95.50 702 PHE A CA 1
ATOM 5355 C C . PHE A 1 702 ? -25.820 -8.932 7.463 1.00 95.50 702 PHE A C 1
ATOM 5357 O O . PHE A 1 702 ? -26.729 -8.709 8.265 1.00 95.50 702 PHE A O 1
ATOM 5364 N N . TRP A 1 703 ? -25.285 -7.951 6.747 1.00 96.25 703 TRP A N 1
ATOM 5365 C CA . TRP A 1 703 ? -25.735 -6.563 6.764 1.00 96.25 703 TRP A CA 1
ATOM 5366 C C . TRP A 1 703 ? -26.602 -6.294 5.530 1.00 96.25 703 TRP A C 1
ATOM 5368 O O . TRP A 1 703 ? -26.257 -6.721 4.431 1.00 96.25 703 TRP A O 1
ATOM 5378 N N . LYS A 1 704 ? -27.728 -5.578 5.674 1.00 95.69 704 LYS A N 1
ATOM 5379 C CA . LYS A 1 704 ? -28.567 -5.117 4.544 1.00 95.69 704 LYS A CA 1
ATOM 5380 C C . LYS A 1 704 ? -28.648 -3.597 4.496 1.00 95.69 704 LYS A C 1
ATOM 5382 O O . LYS A 1 704 ? -28.908 -2.962 5.519 1.00 95.69 704 LYS A O 1
ATOM 5387 N N . LEU A 1 705 ? -28.452 -3.028 3.309 1.00 94.00 705 LEU A N 1
ATOM 5388 C CA . LEU A 1 705 ? -28.461 -1.584 3.088 1.00 94.00 705 LEU A CA 1
ATOM 5389 C C . LEU A 1 705 ? -29.897 -1.036 3.100 1.00 94.00 705 LEU A C 1
ATOM 5391 O O . LEU A 1 705 ? -30.805 -1.609 2.497 1.00 94.00 705 LEU A O 1
ATOM 5395 N N . ARG A 1 706 ? -30.103 0.098 3.772 1.00 91.62 706 ARG A N 1
ATOM 5396 C CA . ARG A 1 706 ? -31.395 0.775 3.956 1.00 91.62 706 ARG A CA 1
ATOM 5397 C C . ARG A 1 706 ? -31.464 2.103 3.199 1.00 91.62 706 ARG A C 1
ATOM 5399 O O . ARG A 1 706 ? -31.789 3.132 3.784 1.00 91.62 706 ARG A O 1
ATOM 5406 N N . THR A 1 707 ? -31.198 2.066 1.899 1.00 84.25 707 THR A N 1
ATOM 5407 C CA . THR A 1 707 ? -31.281 3.246 1.028 1.00 84.25 707 THR A CA 1
ATOM 5408 C C . THR A 1 707 ? -32.468 3.199 0.062 1.00 84.25 707 THR A C 1
ATOM 5410 O O . THR A 1 707 ? -32.911 2.122 -0.348 1.00 84.25 707 THR A O 1
ATOM 5413 N N . SER A 1 708 ? -32.955 4.381 -0.321 1.00 80.44 708 SER A N 1
ATOM 5414 C CA . SER A 1 708 ? -33.874 4.603 -1.443 1.00 80.44 708 SER A CA 1
ATOM 5415 C C . SER A 1 708 ? -33.156 4.725 -2.797 1.00 80.44 708 SER A C 1
ATOM 5417 O O . SER A 1 708 ? -33.829 4.724 -3.830 1.00 80.44 708 SER A O 1
ATOM 5419 N N . GLU A 1 709 ? -31.816 4.797 -2.818 1.00 80.38 709 GLU A N 1
ATOM 5420 C CA . GLU A 1 709 ? -31.015 4.762 -4.049 1.00 80.38 709 GLU A CA 1
ATOM 5421 C C . GLU A 1 709 ? -31.405 3.542 -4.901 1.00 80.38 709 GLU A C 1
ATOM 5423 O O . GLU A 1 709 ? -31.482 2.412 -4.404 1.00 80.38 709 GLU A O 1
ATOM 5428 N N . ARG A 1 710 ? -31.640 3.756 -6.202 1.00 73.06 710 ARG A N 1
ATOM 5429 C CA . ARG A 1 710 ? -31.943 2.672 -7.152 1.00 73.06 710 ARG A CA 1
ATOM 5430 C C . ARG A 1 710 ? -30.665 2.002 -7.660 1.00 73.06 710 ARG A C 1
ATOM 5432 O O . ARG A 1 710 ? -30.588 0.774 -7.635 1.00 73.06 710 ARG A O 1
ATOM 5439 N N . ASN A 1 711 ? -29.656 2.802 -8.006 1.00 75.19 711 ASN A N 1
ATOM 5440 C CA . ASN A 1 711 ? -28.389 2.387 -8.623 1.00 75.19 711 ASN A CA 1
ATOM 5441 C C . ASN A 1 711 ? -27.385 1.813 -7.601 1.00 75.19 711 ASN A C 1
ATOM 5443 O O . ASN A 1 711 ? -26.247 2.265 -7.522 1.00 75.19 711 ASN A O 1
ATOM 5447 N N . VAL A 1 712 ? -27.804 0.821 -6.811 1.00 79.12 712 VAL A N 1
ATOM 5448 C CA . VAL A 1 712 ? -26.917 0.080 -5.900 1.00 79.12 712 VAL A CA 1
ATOM 5449 C C . VAL A 1 712 ? -26.923 -1.397 -6.259 1.00 79.12 712 VAL A C 1
ATOM 5451 O O . VAL A 1 712 ? -27.974 -2.043 -6.235 1.00 79.12 712 VAL A O 1
ATOM 5454 N N . THR A 1 713 ? -25.731 -1.907 -6.557 1.00 80.25 713 THR A N 1
ATOM 5455 C CA . THR A 1 713 ? -25.433 -3.296 -6.919 1.00 80.25 713 THR A CA 1
ATOM 5456 C C . THR A 1 713 ? -25.434 -4.200 -5.685 1.00 80.25 713 THR A C 1
ATOM 5458 O O . THR A 1 713 ? -26.199 -5.162 -5.622 1.00 80.25 713 THR A O 1
ATOM 5461 N N . THR A 1 714 ? -24.667 -3.852 -4.650 1.00 87.69 714 THR A N 1
ATOM 5462 C CA . THR A 1 714 ? -24.530 -4.659 -3.428 1.00 87.69 714 THR A CA 1
ATOM 5463 C C . THR A 1 714 ? -25.492 -4.179 -2.335 1.00 87.69 714 THR A C 1
ATOM 5465 O O . THR A 1 714 ? -25.205 -3.264 -1.567 1.00 87.69 714 THR A O 1
ATOM 5468 N N . ARG A 1 715 ? -26.671 -4.814 -2.236 1.00 91.38 715 ARG A N 1
ATOM 5469 C CA . ARG A 1 715 ? -27.686 -4.519 -1.191 1.00 91.38 715 ARG A CA 1
ATOM 5470 C C . ARG A 1 715 ? -27.563 -5.371 0.076 1.00 91.38 715 ARG A C 1
ATOM 5472 O O . ARG A 1 715 ? -28.301 -5.155 1.040 1.00 91.38 715 ARG A O 1
ATOM 5479 N N . THR A 1 716 ? -26.693 -6.375 0.083 1.00 94.56 716 THR A N 1
ATOM 5480 C CA . THR A 1 716 ? -26.432 -7.260 1.227 1.00 94.56 716 THR A CA 1
ATOM 5481 C C . THR A 1 716 ? -24.953 -7.623 1.237 1.00 94.56 716 THR A C 1
ATOM 5483 O O . THR A 1 716 ? -24.421 -7.963 0.187 1.00 94.56 716 THR A O 1
ATOM 5486 N N . ILE A 1 717 ? -24.316 -7.541 2.405 1.00 96.94 717 ILE A N 1
ATOM 5487 C CA . ILE A 1 717 ? -22.926 -7.952 2.639 1.00 96.94 717 ILE A CA 1
ATOM 5488 C C . ILE A 1 717 ? -22.961 -9.046 3.719 1.00 96.94 717 ILE A C 1
ATOM 5490 O O . ILE A 1 717 ? -23.378 -8.744 4.843 1.00 96.94 717 ILE A O 1
ATOM 5494 N N . PRO A 1 718 ? -22.616 -10.307 3.405 1.00 96.75 718 PRO A N 1
ATOM 5495 C CA . PRO A 1 718 ? -22.535 -11.381 4.395 1.00 96.75 718 PRO A CA 1
ATOM 5496 C C . PRO A 1 718 ? -21.375 -11.167 5.374 1.00 96.75 718 PRO A C 1
ATOM 5498 O O . PRO A 1 718 ? -20.432 -10.425 5.095 1.00 96.75 718 PRO A O 1
ATOM 5501 N N . GLU A 1 719 ? -21.438 -11.819 6.531 1.00 95.56 719 GLU A N 1
ATOM 5502 C CA . GLU A 1 719 ? -20.278 -11.958 7.411 1.00 95.56 719 GLU A CA 1
ATOM 5503 C C . GLU A 1 719 ? -19.267 -12.951 6.806 1.00 95.56 719 GLU A C 1
ATOM 5505 O O . GLU A 1 719 ? -19.648 -13.917 6.141 1.00 95.56 719 GLU A O 1
ATOM 5510 N N . ALA A 1 720 ? -17.973 -12.696 6.985 1.00 94.94 720 ALA A N 1
ATOM 5511 C CA . ALA A 1 720 ? -16.913 -13.580 6.518 1.00 94.94 720 ALA A CA 1
ATOM 5512 C C . ALA A 1 720 ? -16.842 -14.842 7.403 1.00 94.94 720 ALA A C 1
ATOM 5514 O O . ALA A 1 720 ? -16.912 -14.726 8.630 1.00 94.94 720 ALA A O 1
ATOM 5515 N N . PRO A 1 721 ? -16.688 -16.048 6.828 1.00 90.44 721 PRO A N 1
ATOM 5516 C CA . PRO A 1 721 ? -16.515 -17.259 7.618 1.00 90.44 721 PRO A CA 1
ATOM 5517 C C . PRO A 1 721 ? -15.104 -17.306 8.217 1.00 90.44 721 PRO A C 1
ATOM 5519 O O . PRO A 1 721 ? -14.132 -17.373 7.469 1.00 90.44 721 PRO A O 1
ATOM 5522 N N . LEU A 1 722 ? -15.008 -17.339 9.551 1.00 90.75 722 LEU A N 1
ATOM 5523 C CA . LEU A 1 722 ? -13.737 -17.519 10.263 1.00 90.75 722 LEU A CA 1
ATOM 5524 C C . LEU A 1 722 ? -13.067 -18.843 9.873 1.00 90.75 722 LEU A C 1
ATOM 5526 O O . LEU A 1 722 ? -13.675 -19.918 10.007 1.00 90.75 722 LEU A O 1
ATOM 5530 N N . LEU A 1 723 ? -11.818 -18.762 9.431 1.00 90.81 723 LEU A N 1
ATOM 5531 C CA . LEU A 1 723 ? -10.919 -19.879 9.140 1.00 90.81 723 LEU A CA 1
ATOM 5532 C C . LEU A 1 723 ? -10.238 -20.382 10.431 1.00 90.81 723 LEU A C 1
ATOM 5534 O O . LEU A 1 723 ? -10.654 -19.984 11.511 1.00 90.81 723 LEU A O 1
ATOM 5538 N N . SER A 1 724 ? -9.280 -21.314 10.362 1.00 88.06 724 SER A N 1
ATOM 5539 C CA . SER A 1 724 ? -8.724 -21.973 11.563 1.00 88.06 724 SER A CA 1
ATOM 5540 C C . SER A 1 724 ? -7.986 -21.000 12.490 1.00 88.06 724 SER A C 1
ATOM 5542 O O . SER A 1 724 ? -8.439 -20.767 13.606 1.00 88.06 724 SER A O 1
ATOM 5544 N N . LEU A 1 725 ? -6.962 -20.314 11.978 1.00 90.38 725 LEU A N 1
ATOM 5545 C CA . LEU A 1 725 ? -6.100 -19.418 12.758 1.00 90.38 725 LEU A CA 1
ATOM 5546 C C . LEU A 1 725 ? -6.853 -18.226 13.380 1.00 90.38 725 LEU A C 1
ATOM 5548 O O . LEU A 1 725 ? -6.508 -17.730 14.447 1.00 90.38 725 LEU A O 1
ATOM 5552 N N . GLU A 1 726 ? -7.932 -17.782 12.730 1.00 92.50 726 GLU A N 1
ATOM 5553 C CA . GLU A 1 726 ? -8.816 -16.734 13.255 1.00 92.50 726 GLU A CA 1
ATOM 5554 C C . GLU A 1 726 ? -9.686 -17.215 14.430 1.00 92.50 726 GLU A C 1
ATOM 5556 O O . GLU A 1 726 ? -10.205 -16.389 15.180 1.00 92.50 726 GLU A O 1
ATOM 5561 N N . ARG A 1 727 ? -9.878 -18.536 14.567 1.00 91.38 727 ARG A N 1
ATOM 5562 C CA . ARG A 1 727 ? -10.549 -19.173 15.709 1.00 91.38 727 ARG A CA 1
ATOM 5563 C C . ARG A 1 727 ? -9.568 -19.496 16.818 1.00 91.38 727 ARG A C 1
ATOM 5565 O O . ARG A 1 727 ? -9.901 -19.250 17.961 1.00 91.38 727 ARG A O 1
ATOM 5572 N N . GLU A 1 728 ? -8.361 -19.936 16.487 1.00 92.12 728 GLU A N 1
ATOM 5573 C CA . GLU A 1 728 ? -7.288 -20.158 17.465 1.00 92.12 728 GLU A CA 1
ATOM 5574 C C . GLU A 1 728 ? -7.000 -18.859 18.254 1.00 92.12 728 GLU A C 1
ATOM 5576 O O . GLU A 1 728 ? -6.964 -18.875 19.482 1.00 92.12 728 GLU A O 1
ATOM 5581 N N . LEU A 1 729 ? -6.965 -17.699 17.579 1.00 90.88 729 LEU A N 1
ATOM 5582 C CA . LEU A 1 729 ? -6.912 -16.375 18.230 1.00 90.88 729 LEU A CA 1
ATOM 5583 C C . LEU A 1 729 ? -8.197 -15.952 18.972 1.00 90.88 729 LEU A C 1
ATOM 5585 O O . LEU A 1 729 ? -8.156 -15.034 19.786 1.00 90.88 729 LEU A O 1
ATOM 5589 N N . LEU A 1 730 ? -9.349 -16.552 18.667 1.00 92.44 730 LEU A N 1
ATOM 5590 C CA . LEU A 1 730 ? -10.638 -16.259 19.312 1.00 92.44 730 LEU A CA 1
ATOM 5591 C C . LEU A 1 730 ? -10.873 -17.142 20.547 1.00 92.44 730 LEU A C 1
ATOM 5593 O O . LEU A 1 730 ? -11.486 -16.691 21.503 1.00 92.44 730 LEU A O 1
ATOM 5597 N N . GLU A 1 731 ? -10.357 -18.370 20.550 1.00 92.06 731 GLU A N 1
ATOM 5598 C CA . GLU A 1 731 ? -10.391 -19.315 21.674 1.00 92.06 731 GLU A CA 1
ATOM 5599 C C . GLU A 1 731 ? -9.556 -18.806 22.871 1.00 92.06 731 GLU A C 1
ATOM 5601 O O . GLU A 1 731 ? -9.806 -19.190 24.013 1.00 92.06 731 GLU A O 1
ATOM 5606 N N . MET A 1 732 ? -8.641 -17.855 22.632 1.00 88.44 732 MET A N 1
ATOM 5607 C CA . MET A 1 732 ? -7.966 -17.045 23.660 1.00 88.44 732 MET A CA 1
ATOM 5608 C C . MET A 1 732 ? -8.908 -16.077 24.410 1.00 88.44 732 MET A C 1
ATOM 5610 O O . MET A 1 732 ? -8.580 -15.637 25.509 1.00 88.44 732 MET A O 1
ATOM 5614 N N . ASP A 1 733 ? -10.085 -15.760 23.855 1.00 91.62 733 ASP A N 1
ATOM 5615 C CA . ASP A 1 733 ? -11.122 -14.916 24.467 1.00 91.62 733 ASP A CA 1
ATOM 5616 C C . ASP A 1 733 ? -12.483 -15.653 24.465 1.00 91.62 733 ASP A C 1
ATOM 5618 O O . ASP A 1 733 ? -13.342 -15.393 23.615 1.00 91.62 733 ASP A O 1
ATOM 5622 N N . PRO A 1 734 ? -12.716 -16.590 25.410 1.00 90.69 734 PRO A N 1
ATOM 5623 C CA . PRO A 1 734 ? -13.918 -17.430 25.417 1.00 90.69 734 PRO A CA 1
ATOM 5624 C C . PRO A 1 734 ? -15.245 -16.663 25.548 1.00 90.69 734 PRO A C 1
ATOM 5626 O O . PRO A 1 734 ? -16.286 -17.145 25.092 1.00 90.69 734 PRO A O 1
ATOM 5629 N N . GLU A 1 735 ? -15.236 -15.462 26.143 1.00 87.94 735 GLU A N 1
ATOM 5630 C CA . GLU A 1 735 ? -16.427 -14.602 26.204 1.00 87.94 735 GLU A CA 1
ATOM 5631 C C . GLU A 1 735 ? -16.786 -14.064 24.809 1.00 87.94 735 GLU A C 1
ATOM 5633 O O . GLU A 1 735 ? -17.962 -14.049 24.418 1.00 87.94 735 GLU A O 1
ATOM 5638 N N . MET A 1 736 ? -15.777 -13.684 24.018 1.00 92.12 736 MET A N 1
ATOM 5639 C CA . MET A 1 736 ? -15.969 -13.340 22.612 1.00 92.12 736 MET A CA 1
ATOM 5640 C C . MET A 1 736 ? -16.268 -14.561 21.741 1.00 92.12 736 MET A C 1
ATOM 5642 O O . MET A 1 736 ? -17.090 -14.441 20.832 1.00 92.12 736 MET A O 1
ATOM 5646 N N . GLU A 1 737 ? -15.683 -15.729 22.017 1.00 92.69 737 GLU A N 1
ATOM 5647 C CA . GLU A 1 737 ? -15.912 -16.968 21.260 1.00 92.69 737 GLU A CA 1
ATOM 5648 C C . GLU A 1 737 ? -17.396 -17.376 21.269 1.00 92.69 737 GLU A C 1
ATOM 5650 O O . GLU A 1 737 ? -18.013 -17.527 20.203 1.00 92.69 737 GLU A O 1
ATOM 5655 N N . GLU A 1 738 ? -18.030 -17.428 22.451 1.00 89.44 738 GLU A N 1
ATOM 5656 C CA . GLU A 1 738 ? -19.469 -17.703 22.544 1.00 89.44 738 GLU A CA 1
ATOM 5657 C C . GLU A 1 738 ? -20.296 -16.616 21.836 1.00 89.44 738 GLU A C 1
ATOM 5659 O O . GLU A 1 738 ? -21.230 -16.932 21.088 1.00 89.44 738 GLU A O 1
ATOM 5664 N N . PHE A 1 739 ? -19.954 -15.334 21.993 1.00 90.06 739 PHE A N 1
ATOM 5665 C CA . PHE A 1 739 ? -20.683 -14.258 21.317 1.00 90.06 739 PHE A CA 1
ATOM 5666 C C . PHE A 1 739 ? -20.529 -14.295 19.782 1.00 90.06 739 PHE A C 1
ATOM 5668 O O . PHE A 1 739 ? -21.448 -13.925 19.032 1.00 90.06 739 PHE A O 1
ATOM 5675 N N . VAL A 1 740 ? -19.378 -14.741 19.282 1.00 91.69 740 VAL A N 1
ATOM 5676 C CA . VAL A 1 740 ? -19.102 -14.896 17.855 1.00 91.69 740 VAL A CA 1
ATOM 5677 C C . VAL A 1 740 ? -19.885 -16.070 17.275 1.00 91.69 740 VAL A C 1
ATOM 5679 O O . VAL A 1 740 ? -20.532 -15.871 16.243 1.00 91.69 740 VAL A O 1
ATOM 5682 N N . PHE A 1 741 ? -19.909 -17.242 17.917 1.00 89.31 741 PHE A N 1
ATOM 5683 C CA . PHE A 1 741 ? -20.599 -18.419 17.371 1.00 89.31 741 PHE A CA 1
ATOM 5684 C C . PHE A 1 741 ? -22.093 -18.519 17.709 1.00 89.31 741 PHE A C 1
ATOM 5686 O O . PHE A 1 741 ? -22.843 -19.100 16.921 1.00 89.31 741 PHE A O 1
ATOM 5693 N N . ARG A 1 742 ? -22.556 -17.936 18.824 1.00 87.38 742 ARG A N 1
ATOM 5694 C CA . ARG A 1 742 ? -23.964 -17.975 19.281 1.00 87.38 742 ARG A CA 1
ATOM 5695 C C . ARG A 1 742 ? -24.619 -16.582 19.424 1.00 87.38 742 ARG A C 1
ATOM 5697 O O . ARG A 1 742 ? -25.338 -16.335 20.396 1.00 87.38 742 ARG A O 1
ATOM 5704 N N . PRO A 1 743 ? -24.450 -15.633 18.477 1.00 89.38 743 PRO A N 1
ATOM 5705 C CA . PRO A 1 743 ? -24.991 -14.284 18.620 1.00 89.38 743 PRO A CA 1
ATOM 5706 C C . PRO A 1 743 ? -26.519 -14.282 18.723 1.00 89.38 743 PRO A C 1
ATOM 5708 O O . PRO A 1 743 ? -27.216 -14.870 17.893 1.00 89.38 743 PRO A O 1
ATOM 5711 N N . ALA A 1 744 ? -27.068 -13.544 19.692 1.00 87.31 744 ALA A N 1
ATOM 5712 C CA . ALA A 1 744 ? -28.518 -13.471 19.883 1.00 87.31 744 ALA A CA 1
ATOM 5713 C C . ALA A 1 744 ? -29.241 -12.911 18.628 1.00 87.31 744 ALA A C 1
ATOM 5715 O O . ALA A 1 744 ? -28.782 -11.900 18.074 1.00 87.31 744 ALA A O 1
ATOM 5716 N N . PRO A 1 745 ? -30.363 -13.514 18.181 1.00 85.94 745 PRO A N 1
ATOM 5717 C CA . PRO A 1 745 ? -31.027 -13.198 16.909 1.00 85.94 745 PRO A CA 1
ATOM 5718 C C . PRO A 1 745 ? -31.643 -11.793 16.868 1.00 85.94 745 PRO A C 1
ATOM 5720 O O . PRO A 1 745 ? -31.999 -11.218 17.898 1.00 85.94 745 PRO A O 1
ATOM 5723 N N . THR A 1 746 ? -31.833 -11.228 15.669 1.00 84.00 746 THR A N 1
ATOM 5724 C CA . THR A 1 746 ? -32.360 -9.855 15.558 1.00 84.00 746 THR A CA 1
ATOM 5725 C C . THR A 1 746 ? -33.883 -9.764 15.728 1.00 84.00 746 THR A C 1
ATOM 5727 O O . THR A 1 746 ? -34.675 -10.517 15.157 1.00 84.00 746 THR A O 1
ATOM 5730 N N . ALA A 1 747 ? -34.317 -8.761 16.501 1.00 65.38 747 ALA A N 1
ATOM 5731 C CA . ALA A 1 747 ? -35.661 -8.648 17.086 1.00 65.38 747 ALA A CA 1
ATOM 5732 C C . ALA A 1 747 ? -36.862 -8.525 16.113 1.00 65.38 747 ALA A C 1
ATOM 5734 O O . ALA A 1 747 ? -37.998 -8.397 16.562 1.00 65.38 747 ALA A O 1
ATOM 5735 N N . ARG A 1 748 ? -36.666 -8.563 14.786 1.00 55.62 748 ARG A N 1
ATOM 5736 C CA . ARG A 1 748 ? -37.791 -8.650 13.829 1.00 55.62 748 ARG A CA 1
ATOM 5737 C C . ARG A 1 748 ? -38.302 -10.079 13.644 1.00 55.62 748 ARG A C 1
ATOM 5739 O O . ARG A 1 748 ? -39.491 -10.254 13.366 1.00 55.62 748 ARG A O 1
ATOM 5746 N N . ASN A 1 749 ? -37.454 -11.090 13.830 1.00 48.84 749 ASN A N 1
ATOM 5747 C CA . ASN A 1 749 ? -37.842 -12.471 13.548 1.00 48.84 749 ASN A CA 1
ATOM 5748 C C . ASN A 1 749 ? -38.637 -13.119 14.682 1.00 48.84 749 ASN A C 1
ATOM 5750 O O . ASN A 1 749 ? -39.507 -13.935 14.393 1.00 48.84 749 ASN A O 1
ATOM 5754 N N . SER A 1 750 ? -38.471 -12.678 15.932 1.00 47.84 750 SER A N 1
ATOM 5755 C CA . SER A 1 750 ? -39.382 -13.034 17.031 1.00 47.84 750 SER A CA 1
ATOM 5756 C C . SER A 1 750 ? -40.819 -12.582 16.736 1.00 47.84 750 SER A C 1
ATOM 5758 O O . SER A 1 750 ? -41.735 -13.399 16.755 1.00 47.84 750 SER A O 1
ATOM 5760 N N . VAL A 1 751 ? -41.023 -11.314 16.359 1.00 45.19 751 VAL A N 1
ATOM 5761 C CA . VAL A 1 751 ? -42.357 -10.755 16.059 1.00 45.19 751 VAL A CA 1
ATOM 5762 C C . VAL A 1 751 ? -42.979 -11.385 14.805 1.00 45.19 751 VAL A C 1
ATOM 5764 O O . VAL A 1 751 ? -44.178 -11.680 14.786 1.00 45.19 751 VAL A O 1
ATOM 5767 N N . ARG A 1 752 ? -42.184 -11.643 13.754 1.00 50.50 752 ARG A N 1
ATOM 5768 C CA . ARG A 1 752 ? -42.670 -12.330 12.545 1.00 50.50 752 ARG A CA 1
ATOM 5769 C C . ARG A 1 752 ? -42.997 -13.805 12.813 1.00 50.50 752 ARG A C 1
ATOM 5771 O O . ARG A 1 752 ? -44.030 -14.260 12.328 1.00 50.50 752 ARG A O 1
ATOM 5778 N N . ARG A 1 753 ? -42.195 -14.530 13.610 1.00 52.94 753 ARG A N 1
ATOM 5779 C CA . ARG A 1 753 ? -42.513 -15.907 14.039 1.00 52.94 753 ARG A CA 1
ATOM 5780 C C . ARG A 1 753 ? -43.741 -15.942 14.951 1.00 52.94 753 ARG A C 1
ATOM 5782 O O . ARG A 1 753 ? -44.604 -16.776 14.717 1.00 52.94 753 ARG A O 1
ATOM 5789 N N . ALA A 1 754 ? -43.909 -14.999 15.880 1.00 50.28 754 ALA A N 1
ATOM 5790 C CA . ALA A 1 754 ? -45.111 -14.900 16.716 1.00 50.28 754 ALA A CA 1
ATOM 5791 C C . ALA A 1 754 ? -46.393 -14.707 15.879 1.00 50.28 754 ALA A C 1
ATOM 5793 O O . ALA A 1 754 ? -47.377 -15.415 16.083 1.00 50.28 754 ALA A O 1
ATOM 5794 N N . ARG A 1 755 ? -46.367 -13.819 14.871 1.00 50.16 755 ARG A N 1
ATOM 5795 C CA . ARG A 1 755 ? -47.487 -13.639 13.922 1.00 50.16 755 ARG A CA 1
ATOM 5796 C C . ARG A 1 755 ? -47.697 -14.821 12.965 1.00 50.16 755 ARG A C 1
ATOM 5798 O O . ARG A 1 755 ? -48.803 -14.984 12.455 1.00 50.16 755 ARG A O 1
ATOM 5805 N N . ALA A 1 756 ? -46.671 -15.626 12.694 1.00 51.00 756 ALA A N 1
ATOM 5806 C CA . ALA A 1 756 ? -46.807 -16.859 11.916 1.00 51.00 756 ALA A CA 1
ATOM 5807 C C . ALA A 1 756 ? -47.405 -17.995 12.763 1.00 51.00 756 ALA A C 1
ATOM 5809 O O . ALA A 1 756 ? -48.312 -18.682 12.301 1.00 51.00 756 ALA A O 1
ATOM 5810 N N . ALA A 1 757 ? -46.961 -18.137 14.015 1.00 52.56 757 ALA A N 1
ATOM 5811 C CA . ALA A 1 757 ? -47.475 -19.108 14.977 1.00 52.56 757 ALA A CA 1
ATOM 5812 C C . ALA A 1 757 ? -48.944 -18.836 15.341 1.00 52.56 757 ALA A C 1
ATOM 5814 O O . ALA A 1 757 ? -49.757 -19.756 15.324 1.00 52.56 757 ALA A O 1
ATOM 5815 N N . SER A 1 758 ? -49.335 -17.577 15.575 1.00 51.22 758 SER A N 1
ATOM 5816 C CA . SER A 1 758 ? -50.749 -17.264 15.827 1.00 51.22 758 SER A CA 1
ATOM 5817 C C . SER A 1 758 ? -51.635 -17.537 14.605 1.00 51.22 758 SER A C 1
ATOM 5819 O O . SER A 1 758 ? -52.742 -18.044 14.760 1.00 51.22 758 SER A O 1
ATOM 5821 N N . ARG A 1 759 ? -51.132 -17.304 13.381 1.00 52.25 759 ARG A N 1
ATOM 5822 C CA . ARG A 1 759 ? -51.818 -17.664 12.125 1.00 52.25 759 ARG A CA 1
ATOM 5823 C C . ARG A 1 759 ? -51.866 -19.170 11.837 1.00 52.25 759 ARG A C 1
ATOM 5825 O O . ARG A 1 759 ? -52.740 -19.592 11.084 1.00 52.25 759 ARG A O 1
ATOM 5832 N N . SER A 1 760 ? -50.957 -19.978 12.387 1.00 49.34 760 SER A N 1
ATOM 5833 C CA . SER A 1 760 ? -51.043 -21.443 12.288 1.00 49.34 760 SER A CA 1
ATOM 5834 C C . SER A 1 760 ? -51.987 -22.024 13.343 1.00 49.34 760 SER A C 1
ATOM 5836 O O . SER A 1 760 ? -52.752 -22.934 13.034 1.00 49.34 760 SER A O 1
ATOM 5838 N N . GLN A 1 761 ? -52.025 -21.446 14.549 1.00 51.81 761 GLN A N 1
ATOM 5839 C CA . GLN A 1 761 ? -53.016 -21.782 15.577 1.00 51.81 761 GLN A CA 1
ATOM 5840 C C . GLN A 1 761 ? -54.440 -21.371 15.167 1.00 51.81 761 GLN A C 1
ATOM 5842 O O . GLN A 1 761 ? -55.361 -22.165 15.331 1.00 51.81 761 GLN A O 1
ATOM 5847 N N . SER A 1 762 ? -54.632 -20.208 14.530 1.00 51.06 762 SER A N 1
ATOM 5848 C CA . SER A 1 762 ? -55.933 -19.787 13.971 1.00 51.06 762 SER A CA 1
ATOM 5849 C C . SER A 1 762 ? -56.327 -20.506 12.666 1.00 51.06 762 SER A C 1
ATOM 5851 O O . SER A 1 762 ? -57.238 -20.063 11.972 1.00 51.06 762 SER A O 1
ATOM 5853 N N . ARG A 1 763 ? -55.596 -21.563 12.288 1.00 51.00 763 ARG A N 1
ATOM 5854 C CA . ARG A 1 763 ? -55.938 -22.532 11.229 1.00 51.00 763 ARG A CA 1
ATOM 5855 C C . ARG A 1 763 ? -56.015 -23.972 11.769 1.00 51.00 763 ARG A C 1
ATOM 5857 O O . ARG A 1 763 ? -56.064 -24.919 10.990 1.00 51.00 763 ARG A O 1
ATOM 5864 N N . ARG A 1 764 ? -55.974 -24.136 13.096 1.00 48.91 764 ARG A N 1
ATOM 5865 C CA . ARG A 1 764 ? -56.119 -25.402 13.843 1.00 48.91 764 ARG A CA 1
ATOM 5866 C C . ARG A 1 764 ? -57.177 -25.280 14.957 1.00 48.91 764 ARG A C 1
ATOM 5868 O O . ARG A 1 764 ? -57.102 -25.974 15.968 1.00 48.91 764 ARG A O 1
ATOM 5875 N N . ARG A 1 765 ? -58.122 -24.360 14.770 1.00 40.41 765 ARG A N 1
ATOM 5876 C CA . ARG A 1 765 ? -59.364 -24.157 15.519 1.00 40.41 765 ARG A CA 1
ATOM 5877 C C . ARG A 1 765 ? -60.462 -23.868 14.505 1.00 40.41 765 ARG A C 1
ATOM 5879 O O . ARG A 1 765 ? -60.094 -23.273 13.465 1.00 40.41 765 ARG A O 1
#

Organism: NCBI:txid2773716

Radius of gyration: 31.82 Å; Cα contacts (8 Å, |Δi|>4): 1421; chains: 1; bounding box: 107×107×80 Å

Nearest PDB structures (foldseek):
  7ze9-assembly2_BBB  TM=9.519E-01  e=2.600E-17  Thermothelomyces thermophilus
  7ze9-assembly3_CCC  TM=9.327E-01  e=2.749E-17  Thermothelomyces thermophilus
  1wrf-assembly1_A  TM=5.604E-01  e=2.542E-01  Dermatophagoides farinae
  6fqa-assembly2_C  TM=4.640E-01  e=1.025E+00  Acinetobacter baumannii
  6fjy-assembly1_A  TM=4.011E-01  e=2.646E+00  Acinetobacter baumannii

pLDDT: mean 74.97, std 23.88, range [21.73, 98.69]

InterPro domains:
  IPR000254 Cellulose-binding domain [PF00734] (269-297)
  IPR000254 Cellulose-binding domain [PS00562] (273-300)
  IPR000254 Cellulose-binding domain [PS51164] (265-301)
  IPR000254 Cellulose-binding domain [SM00236] (268-301)
  IPR004302 Cellulose/chitin-binding protein, N-terminal [PF03067] (20-189)
  IPR018712 T6SS, Phospholipase effector Tle1-like, catalytic domain [PF09994] (318-573)
  IPR035971 Cellulose-binding domain superfamily [SSF57180] (267-301)

Sequence (765 aa):
MKYSTTALAIAGMAATVRGHGFLTSPKARMPGDAFEAACGQQVYYNQAGDNYGNIQGELQVAKTQTDYNAEKCRIWLCKGFKYEDNKDLVQTYTPGQKVPIKFDVRAPHEGTANVSIVDTATNTVIGTPLISWDVYASSASSIPTDQTSFDITIPENLGSKCSTAGACVLQHFWDARSVDQTYESCIDFTVSGSGSGAAPASSKAASSSAAPVTSQKAVSSSSSAPAKAPITSTKPASSVAKPTTMATVVKSSSAAPVSSSSTSGSVAAYGQCGGRAFTGATQCVSGWTCKVMNDYYSQCVAGDNKVTSASSPAASSTWLNSDSGSLKGGDDLASNVTRILRAIKPASSDSIPQIVYYHYGIGLSEAVREGYSYLATNWEVGDEIFLFGFSRGAFTARAIAGLIDNIGMLTKAGLPYLAEIFRDVQHRHDADYKPKHPNKPFKNKPSVMDPRYRHELERRGMTRLRVPIKVVGVWDTVGTPRIGWLEKLGLQSSASKRMSFYDTRLLDCVEYAFQALALDERRSAFSPALWEKKPGNTTVLRQVWFPGVHSNVGGGLDDQELANLTLAWMMAQVAPFLDMDLDYALDQQDDTEQYYKETRQKPRSWSFGKIVDSMTGIYAIGGATTRTPGRYYVVDPNDGRKTDVPLQSTHEYMHSSVRTRVRLKGPGVDDEGLYEPKALRDWKLFVDYDGEKDRGGRPDVFWKLRTSERNVTTRTIPEAPLLSLERELLEMDPEMEEFVFRPAPTARNSVRRARAASRSQSRRR

Foldseek 3Di:
DDDDDDDDDDAAAADFDQAFKDWPPLNFFAADPQLCQAANDQLNCSCNVGVRTFLVVSVVSSVVGPNGDCVSQVCVQQNSGDLVRCVVSAAEDEAFDKGKIFMDGPAFFWFKKFWFKAFQVVRDGDDDTQDIDRTARDNVDDGDPCRGIHIGTHHNPSACQQQDWPRIWGWIWTQRRNHRGIRITTGTYHYPDDDPDDDDDDDDDDDDDDDDDDDDDDDDDDDDDDDDDDDDDDDDDDDDDAFKKKKKKKFDADDDDDDDDDDLDAAEAFGWQDAPPDPDHNHHDPQWDFADPDRGTTTTHGHDDDDDDDDDDDDAADHDDLPRPHPPDDDQWDWLNSLVVVFFDCHDPVRTGIDMDIDGDDDLLVLLLVNLLVCLAPDDDRMAMAIEIAASNLLSSLLNVQVCQLQNRFHPLQSVQSVQVVVLLLCLVPPPDDRPCCQPVHHNADRSVDPVNNVVCVVVSGHDHLAAHAESAYEQYFAAQDLPVCVVVVNDDPVLQSSLSGPNEDGLSYQEYHYEHEQQAWQPRSAGDFYFDDPPRNHHDAYEYAYAHRCLLGPRDLQNLSVLLNSLVRCLVCCVPTPTNLCSSVVVLVVNVVSCVVVVHDDDARLQIAHADPCDDPSVVSGTDRDAPQFAADADSRRRHGDPHGGARRNYAYECSLVCQQVVQHADHRSPGGPDRPNCPQKDWFWADPDDPPPLDFTWIKIAGNDPDPNGRDRIHTYDDDGDSSVVSNVVRVVSNCCSRPPDGDPVVVVVVVVVVVVVVVVVD

Mean predicted aligned error: 18.98 Å

Solvent-accessible surface area (backbone atoms only — not comparable to full-atom values): 43715 Å² total; per-residue (Å²): 138,92,82,83,90,80,90,82,78,90,83,68,56,55,86,79,68,84,42,31,43,39,47,67,34,66,57,34,61,49,71,38,71,59,22,28,78,19,36,10,66,68,41,36,54,48,39,71,72,45,68,23,39,34,47,56,57,47,59,53,48,42,70,77,49,93,61,47,34,70,85,69,16,38,49,96,44,48,56,25,42,32,56,86,55,30,66,94,49,55,42,80,48,48,61,65,36,74,46,73,35,30,37,49,63,73,50,57,51,43,19,35,32,35,36,30,41,31,33,58,87,81,70,41,72,56,84,67,65,63,45,74,35,86,76,27,44,39,68,89,57,84,67,56,61,71,76,35,47,39,73,40,58,39,67,70,83,65,50,59,65,31,48,40,74,59,43,20,27,46,33,41,44,34,44,16,63,55,34,62,39,40,29,48,31,22,31,38,29,26,39,74,71,64,75,96,75,82,87,82,89,86,88,85,86,79,88,79,88,87,84,91,86,85,85,88,88,87,85,89,87,86,89,87,85,84,89,87,81,92,79,85,84,80,78,84,83,78,76,72,89,76,91,41,33,29,35,40,35,40,34,50,55,84,76,77,90,74,77,91,74,92,67,96,56,54,22,49,86,68,30,67,25,39,28,81,82,57,84,70,49,51,49,35,36,92,65,34,36,60,41,76,76,50,74,66,37,14,32,15,40,84,41,85,86,76,85,89,78,85,85,86,88,84,86,80,50,88,63,94,56,99,77,34,71,42,82,78,77,59,83,75,53,59,32,39,55,60,49,56,58,72,22,47,37,68,41,32,98,88,69,35,48,37,49,78,48,79,46,73,64,61,56,70,79,50,48,29,50,49,57,43,50,52,44,35,73,70,68,56,96,70,39,42,33,35,30,29,9,21,29,63,13,20,42,34,36,36,31,33,52,32,46,37,71,65,53,18,43,36,26,84,74,25,51,88,35,44,78,54,52,53,50,42,55,59,40,53,85,47,88,85,67,73,65,96,52,56,52,55,88,42,73,81,58,64,58,60,76,39,70,63,39,44,52,52,32,38,77,67,59,19,22,44,68,90,60,63,30,49,35,44,43,28,23,40,30,30,45,78,71,50,57,61,70,40,65,78,66,70,59,74,52,70,67,51,48,71,54,24,50,53,49,60,69,69,54,80,46,33,50,29,38,40,35,45,33,39,42,58,35,31,38,40,38,62,43,70,60,79,53,42,59,57,92,87,59,76,46,51,63,42,31,35,35,35,60,26,21,61,45,30,40,27,24,44,43,93,64,35,54,44,17,46,55,47,37,27,49,50,50,51,71,43,50,90,81,46,49,54,49,66,63,55,56,52,54,55,48,52,52,43,46,48,50,21,60,74,73,68,46,75,78,64,60,84,61,46,42,70,22,62,65,70,57,52,76,76,38,47,78,46,36,80,38,77,42,50,84,55,67,52,51,42,58,42,62,73,72,56,45,80,49,93,50,60,46,48,63,50,51,55,25,33,34,57,48,41,54,49,24,49,75,73,54,27,56,14,58,70,57,53,66,58,35,73,60,74,46,46,72,53,46,42,82,45,36,43,67,73,94,64,80,88,70,78,70,74,56,57,45,33,35,37,58,70,68,88,74,77,90,56,72,47,55,62,34,41,49,49,82,79,50,66,55,50,42,62,63,29,65,77,33,59,74,55,37,50,50,70,62,62,58,82,66,42,82,65,54,61,58,52,47,50,58,49,50,53,56,51,52,70,68,74,108